Protein 7TAK (pdb70)

InterPro domains:
  IPR006043 Nucleobase cation symporter 2 family [PF00860] (37-279)

Radius of gyration: 28.24 Å; Cα contacts (8 Å, |Δi|>4): 1759; chains: 2; bounding box: 86×84×56 Å

Foldseek 3Di:
DEQDAAFFQEAFDFDDDDLFTFDDESHGFDAAPLLLLQLLALLLLLLLLQVVCCPLQVADSLLSLLLSLLVLVLQLLCLRGAHLFRWDFLQLLLLLLSVLSVVFDRHLRSLLLLLLLLLLLLVVLQVCLVVVVLVVCVPPPDLLLLLLLLLLSLLSLVVVLVRVPAVLQVQLQPVLVVLLVQLQDACSLVVDVVNVVVLSNQSVVSNVVSVVCCDVVPVWDAFDFDAAWDDRPLVSNLCRFCNNRPHDDPVSSVSSVLSSVLSNSSLSSVLVLLVVLVVVLCVLRSRHNRDHRSSSLSVSLSVSSNSCSGRNSGSRHIGSHLNSQSSSLSSQSSRDCVRGPDSSSNSNSNSVSNSNSSGGRRSCRRSVRPSSSSSSNSSSVSSVSSNVCSVVSDDAVVSVVSSVLSSVQSSPSHSVSNVVCVVVVVVCCVPDPVVQHVHDDDRVVDDPRHD/DQDDAFFLEAFDFDDDPLFTFDDEPHGFDAAPLLLLQLLALLLLLVLQQVVCCPLQVADSLLSLLLSLLVLVLQQLCLRGAHLFRWDFLQLLLLLLSVLSVVFDRHLRSLLLLLLLLLLLLVVLQCCLVVVVQVVCVVPPDLLLLLLLLLLSLLSLVVVLVPVDAVLQVQLQVVLVVLLVQLQDPCSLVPDVVNVVVLSNRSNVSNVVSVVCCDVVPVWDFFDFDAFWDDRDLVSNLCSFCVNRPHDDPVSSVSSVLSSVLSNSSLSSVLCLLVVLVVVLCVLRSRHNRDNRSSVLSVSLSVSSNSCSGRNRGSRHIHSHLNSLSSSLSSQSSNDCVRGVDSSSSSNSNSVSNSRSSTRRRSSRRSVRVSSSSSSNSSSVSSVSSNVVSVVSDDFVVSVVSSVLSSVLSNPSHSVSSVVSVVVVVVCCVVDVVVCVVHDDDRVPDDPPHD

Nearest PDB structures (foldseek):
  7tak-assembly1_B  TM=1.002E+00  e=1.376E-68  Colwellia psychrerythraea
  5xls-assembly1_A-2  TM=6.293E-01  e=4.356E-07  Escherichia coli O157:H7
  8iet-assembly1_B  TM=5.946E-01  e=9.012E-07  Homo sapiens
  8jni-assembly1_A  TM=6.051E-01  e=1.147E-05  Homo sapiens
  8gve-assembly1_A  TM=5.627E-01  e=3.262E-05  Homo sapiens

B-factor: mean 107.22, std 28.01, range [57.11, 229.89]

Sequence (901 aa):
MQFIKRAHGEEQPYWPAGPFKIRLPFVHYRWELPEMIQGFFMFVVGLAMIPLLESYLGMPYEAALAFTFVAGVGYILPALLGVPLVPGWITPAIPVVLLYLKGFEPGPEAIRALFALQIEVAIIFLILGATRLGSKLVDVIPNSLKCGIIIGAGMAAMMGELKIGPISLIVGSIISAYILFSLSFKNVINENSFARKIANFGMVPGMIIAMLVGWTVGEYPLPDIKWGITNPDFSLMWQYLPFTVGYPDWEIFLLAIPTALIAYVIAFGDILVGFTLVNRVDHIRKDEKIEENVDRVHLVTAIRNGFHAFLAPWPGLAGPLWTAAHATVAERYAMGRKSMESIYSGGGTFWMSGLLALFALPLVTLFKPVLPIALSLTLVLTAYICIMVGMEQLKNSTERGVAGIVAVTLAMPDPKSTMYAVCIGVILYFLIERPRLMGKHNSEDNIIFADQFIKRAHGEEQPYWPAGPFKIRLPFVHYRWELPEMIQGFFMFVVGLAMIPLLESYLGMPYEAALAFTFVAGVGYILPALLGVPLVPGWITPAIPVVLLYLKGFEPGPEAIRALFALQIEVAIIFLILGATRLGSKLVDVIPNSLKCGIIIGAGMAAMMGELKIGPISLIVGSIISAYILFSLSFKNVINENSFARKIANFGMVPGMIIAMLVGWTVGEYPLPDIKWGITNPDFSLMWQYLPFTVGYPDWEIFLLAIPTALIAYVIAFGDILVGFTLVNRVDHIRKDEKIEENVDRVHLVTAIRNGFHAFLAPWPGLAGPLWTAAHATVAERYAMGRKSMESIYSGGGTFWMSGLLALFALPLVTLFKPVLPIALSLTLVLTAYICIMVGMEQLKNSTERGVAGIVAVTLAMPDPKSTMYAVCIGVILYFLIERPRLMGKHNSEDNIIFAD

Organism: Colwellia psychrerythraea (strain 34H / ATCC BAA-681) (NCBI:txid167879)

Structure (mmCIF, N/CA/C/O backbone):
data_7TAK
#
_entry.id   7TAK
#
_cell.length_a   131.713
_cell.length_b   135.993
_cell.length_c   79.169
_cell.angle_alpha   90.00
_cell.angle_beta   90.00
_cell.angle_gamma   90.00
#
_symmetry.space_group_name_H-M   'P 21 21 2'
#
loop_
_entity.id
_entity.type
_entity.pdbx_description
1 polymer 'Putative membrane protein PurT'
2 non-polymer GUANINE
3 water water
#
loop_
_atom_site.group_PDB
_atom_site.id
_atom_site.type_symbol
_atom_site.label_atom_id
_atom_site.label_alt_id
_atom_site.label_comp_id
_atom_site.label_asym_id
_atom_site.label_entity_id
_atom_site.label_seq_id
_atom_site.pdbx_PDB_ins_code
_atom_site.Cartn_x
_atom_site.Cartn_y
_atom_site.Cartn_z
_atom_site.occupancy
_atom_site.B_iso_or_equiv
_atom_site.auth_seq_id
_atom_site.auth_comp_id
_atom_site.auth_asym_id
_atom_site.auth_atom_id
_atom_site.pdbx_PDB_model_num
ATOM 1 N N . MET A 1 1 ? 60.149 3.317 7.878 1.00 131.59 1 MET A N 1
ATOM 2 C CA . MET A 1 1 ? 60.952 3.696 9.035 1.00 135.40 1 MET A CA 1
ATOM 3 C C . MET A 1 1 ? 60.403 3.140 10.350 1.00 125.14 1 MET A C 1
ATOM 4 O O . MET A 1 1 ? 59.197 3.104 10.593 1.00 122.79 1 MET A O 1
ATOM 9 N N . GLN A 1 2 ? 61.328 2.737 11.204 1.00 122.97 2 GLN A N 1
ATOM 10 C CA . GLN A 1 2 ? 61.031 2.089 12.466 1.00 117.95 2 GLN A CA 1
ATOM 11 C C . GLN A 1 2 ? 62.314 2.110 13.304 1.00 123.98 2 GLN A C 1
ATOM 12 O O . GLN A 1 2 ? 63.285 1.435 12.965 1.00 133.23 2 GLN A O 1
ATOM 18 N N . PHE A 1 3 ? 62.337 2.916 14.363 1.00 119.24 3 PHE A N 1
ATOM 19 C CA . PHE A 1 3 ? 63.547 3.096 15.169 1.00 116.54 3 PHE A CA 1
ATOM 20 C C . PHE A 1 3 ? 64.012 1.804 15.824 1.00 116.29 3 PHE A C 1
ATOM 21 O O . PHE A 1 3 ? 65.159 1.406 15.654 1.00 121.54 3 PHE A O 1
ATOM 29 N N . ILE A 1 4 ? 63.138 1.152 16.581 1.00 112.15 4 ILE A N 1
ATOM 30 C CA . ILE A 1 4 ? 63.525 -0.081 17.261 1.00 114.20 4 ILE A CA 1
ATOM 31 C C . ILE A 1 4 ? 62.901 -1.304 16.578 1.00 115.71 4 ILE A C 1
ATOM 32 O O . ILE A 1 4 ? 61.686 -1.386 16.428 1.00 124.15 4 ILE A O 1
ATOM 37 N N . LYS A 1 5 ? 63.731 -2.246 16.149 1.00 114.25 5 LYS A N 1
ATOM 38 C CA . LYS A 1 5 ? 63.240 -3.476 15.525 1.00 113.51 5 LYS A CA 1
ATOM 39 C C . LYS A 1 5 ? 63.260 -4.625 16.529 1.00 114.11 5 LYS A C 1
ATOM 40 O O . LYS A 1 5 ? 63.981 -4.566 17.524 1.00 117.23 5 LYS A O 1
ATOM 46 N N . ARG A 1 6 ? 62.482 -5.674 16.267 1.00 110.44 6 ARG A N 1
ATOM 47 C CA . ARG A 1 6 ? 62.347 -6.763 17.231 1.00 111.99 6 ARG A CA 1
ATOM 48 C C . ARG A 1 6 ? 63.276 -7.924 16.936 1.00 118.99 6 ARG A C 1
ATOM 49 O O . ARG A 1 6 ? 63.365 -8.383 15.799 1.00 122.91 6 ARG A O 1
ATOM 57 N N . ALA A 1 7 ? 63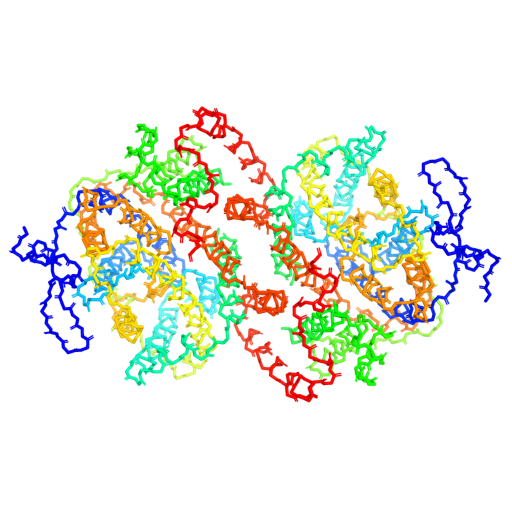.956 -8.403 17.975 1.00 121.46 7 ALA A N 1
ATOM 58 C CA . ALA A 1 7 ? 64.790 -9.593 17.873 1.00 123.79 7 ALA A CA 1
ATOM 59 C C . ALA A 1 7 ? 63.907 -10.844 17.836 1.00 126.66 7 ALA A C 1
ATOM 60 O O . ALA A 1 7 ? 62.940 -10.954 18.590 1.00 127.84 7 ALA A O 1
ATOM 62 N N . HIS A 1 8 ? 64.247 -11.781 16.958 1.00 126.65 8 HIS A N 1
ATOM 63 C CA . HIS A 1 8 ? 63.415 -12.951 16.708 1.00 121.99 8 HIS A CA 1
ATOM 64 C C . HIS A 1 8 ? 63.132 -13.805 17.948 1.00 122.15 8 HIS A C 1
ATOM 65 O O . HIS A 1 8 ? 64.044 -14.316 18.591 1.00 126.09 8 HIS A O 1
ATOM 72 N N . GLY A 1 9 ? 61.853 -13.952 18.276 1.00 119.39 9 GLY A N 1
ATOM 73 C CA . GLY A 1 9 ? 61.444 -14.772 19.399 1.00 119.60 9 GLY A CA 1
ATOM 74 C C . GLY A 1 9 ? 61.254 -13.955 20.656 1.00 119.92 9 GLY A C 1
ATOM 75 O O . GLY A 1 9 ? 60.902 -14.483 21.710 1.00 118.03 9 GLY A O 1
ATOM 76 N N . GLU A 1 10 ? 61.519 -12.659 20.547 1.00 124.75 10 GLU A N 1
ATOM 77 C CA . GLU A 1 10 ? 61.361 -11.753 21.676 1.00 126.42 10 GLU A CA 1
ATOM 78 C C . GLU A 1 10 ? 60.067 -10.954 21.621 1.00 121.13 10 GLU A C 1
ATOM 79 O O . GLU A 1 10 ? 59.354 -10.946 20.621 1.00 118.33 10 GLU A O 1
ATOM 85 N N . GLU A 1 11 ? 59.794 -10.263 22.718 1.00 119.75 11 GLU A N 1
ATOM 86 C CA . GLU A 1 11 ? 58.647 -9.380 22.834 1.00 109.30 11 GLU A CA 1
ATOM 87 C C . GLU A 1 11 ? 58.939 -8.096 22.056 1.00 105.95 11 GLU A C 1
ATOM 88 O O . GLU A 1 11 ? 60.082 -7.698 21.929 1.00 112.71 11 GLU A O 1
ATOM 94 N N . GLN A 1 12 ? 57.908 -7.469 21.512 1.00 104.74 12 GLN A N 1
ATOM 95 C CA . GLN A 1 12 ? 58.048 -6.219 20.769 1.00 106.25 12 GLN A CA 1
ATOM 96 C C . GLN A 1 12 ? 58.652 -5.119 21.630 1.00 108.58 12 GLN A C 1
ATOM 97 O O . GLN A 1 12 ? 58.302 -4.991 22.801 1.00 111.09 12 GLN A O 1
ATOM 103 N N . PRO A 1 13 ? 59.564 -4.324 21.052 1.00 108.89 13 PRO A N 1
ATOM 104 C CA . PRO A 1 13 ? 60.183 -3.206 21.764 1.00 108.74 13 PRO A CA 1
ATOM 105 C C . PRO A 1 13 ? 59.158 -2.299 22.439 1.00 107.21 13 PRO A C 1
ATOM 106 O O . PRO A 1 13 ?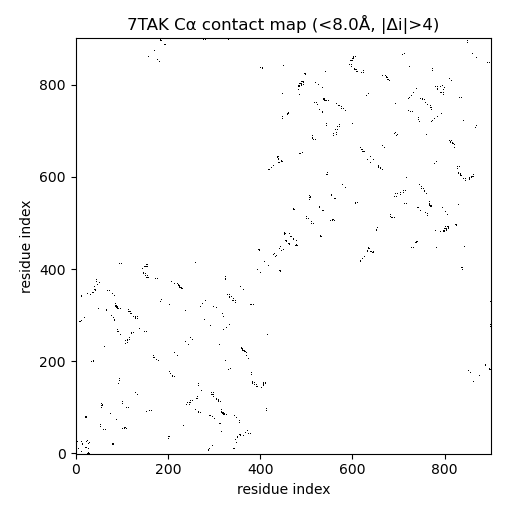 58.073 -2.079 21.892 1.00 103.08 13 PRO A O 1
ATOM 110 N N . TYR A 1 14 ? 59.505 -1.793 23.620 1.00 108.14 14 TYR A N 1
ATOM 111 C CA . TYR A 1 14 ? 58.610 -0.942 24.395 1.00 105.19 14 TYR A CA 1
ATOM 112 C C . TYR A 1 14 ? 59.384 -0.125 25.418 1.00 106.13 14 TYR A C 1
ATOM 113 O O . TYR A 1 14 ? 60.572 -0.342 25.626 1.00 115.37 14 TYR A O 1
ATOM 122 N N . TRP A 1 15 ? 58.702 0.824 26.046 1.00 103.65 15 TRP A N 1
ATOM 123 C CA . TRP A 1 15 ? 59.237 1.549 27.195 1.00 109.03 15 TRP A CA 1
ATOM 124 C C . TRP A 1 15 ? 58.442 1.153 28.433 1.00 110.27 15 TRP A C 1
ATOM 125 O O . TRP A 1 15 ? 57.226 1.320 28.461 1.00 109.28 15 TRP A O 1
ATOM 136 N N . PRO A 1 16 ? 59.117 0.609 29.452 1.00 114.09 16 PRO A N 1
ATOM 137 C CA . PRO A 1 16 ? 58.424 0.261 30.697 1.00 111.97 16 PRO A CA 1
ATOM 138 C C . PRO A 1 16 ? 57.762 1.475 31.334 1.00 110.40 16 PRO A C 1
ATOM 139 O O . PRO A 1 16 ? 58.373 2.541 31.365 1.00 111.57 16 PRO A O 1
ATOM 143 N N . ALA A 1 17 ? 56.521 1.318 31.793 1.00 107.61 17 ALA A N 1
ATOM 144 C CA . ALA A 1 17 ? 55.770 2.417 32.393 1.00 108.13 17 ALA A CA 1
ATOM 145 C C . ALA A 1 17 ? 54.818 1.929 33.480 1.00 111.63 17 ALA A C 1
ATOM 146 O O . ALA A 1 17 ? 53.663 2.327 33.523 1.00 116.92 17 ALA A O 1
ATOM 148 N N . GLY A 1 18 ? 55.298 1.055 34.351 1.00 114.27 18 GLY A N 1
ATOM 149 C CA . GLY A 1 18 ? 54.486 0.546 35.440 1.00 114.39 18 GLY A CA 1
ATOM 150 C C . GLY A 1 18 ? 53.665 -0.659 35.044 1.00 114.22 18 GLY A C 1
ATOM 151 O O . GLY A 1 18 ? 54.207 -1.678 34.624 1.00 120.76 18 GLY A O 1
ATOM 152 N N . PRO A 1 19 ? 52.341 -0.545 35.149 1.00 110.42 19 PRO A N 1
ATOM 153 C CA . PRO A 1 19 ? 51.521 -1.671 34.708 1.00 109.36 19 PRO A CA 1
ATOM 154 C C . PRO A 1 19 ? 51.394 -1.685 33.181 1.00 112.74 19 PRO A C 1
ATOM 155 O O . PRO A 1 19 ? 50.876 -2.648 32.605 1.00 108.75 19 PRO A O 1
ATOM 159 N N . PHE A 1 20 ? 51.890 -0.627 32.539 1.00 117.93 20 PHE A N 1
ATOM 160 C CA . PHE A 1 20 ? 51.811 -0.498 31.083 1.00 115.75 20 PHE A CA 1
ATOM 161 C C . PHE A 1 20 ? 53.166 -0.587 30.379 1.00 113.05 20 PHE A C 1
ATOM 162 O O . PHE A 1 20 ? 54.208 -0.259 30.949 1.00 115.77 20 PHE A O 1
ATOM 170 N N . LYS A 1 21 ? 53.124 -1.048 29.132 1.00 105.55 21 LYS A N 1
ATOM 171 C CA . LYS A 1 21 ? 54.281 -1.067 28.256 1.00 100.92 21 LYS A CA 1
ATOM 172 C C . LYS A 1 21 ? 54.036 -0.171 27.049 1.00 103.04 21 LYS A C 1
ATOM 173 O O . LYS A 1 21 ? 53.297 -0.546 26.144 1.00 109.79 21 LYS A O 1
ATOM 179 N N . ILE A 1 22 ? 54.648 1.013 27.045 1.00 102.04 22 ILE A N 1
ATOM 180 C CA . ILE A 1 22 ? 54.365 2.046 26.041 1.00 99.32 22 ILE A CA 1
ATOM 181 C C . ILE A 1 22 ? 54.992 1.766 24.670 1.00 102.03 22 ILE A C 1
ATOM 182 O O . ILE A 1 22 ? 56.181 1.480 24.567 1.00 108.96 22 ILE A O 1
ATOM 187 N N . ARG A 1 23 ? 54.183 1.851 23.617 1.00 95.89 23 ARG A N 1
ATOM 188 C CA . ARG A 1 23 ? 54.679 1.717 22.246 1.00 97.82 23 ARG A CA 1
ATOM 189 C C . ARG A 1 23 ? 54.087 2.808 21.366 1.00 101.88 23 ARG A C 1
ATOM 190 O O . ARG A 1 23 ? 52.869 3.024 21.355 1.00 103.51 23 ARG A O 1
ATOM 198 N N . LEU A 1 24 ? 54.941 3.484 20.612 1.00 103.14 24 LEU A N 1
ATOM 199 C CA . LEU A 1 24 ? 54.471 4.479 19.656 1.00 106.34 24 LEU A CA 1
ATOM 200 C C . LEU A 1 24 ? 54.688 3.944 18.252 1.00 106.01 24 LEU A C 1
ATOM 201 O O . LEU A 1 24 ? 55.573 3.119 18.041 1.00 109.64 24 LEU A O 1
ATOM 206 N N . PRO A 1 25 ? 53.877 4.397 17.289 1.00 103.58 25 PRO A N 1
ATOM 207 C CA . PRO A 1 25 ? 54.120 3.954 15.914 1.00 105.74 25 PRO A CA 1
ATOM 208 C C . PRO A 1 25 ? 55.399 4.583 15.384 1.00 110.33 25 PRO A C 1
ATOM 209 O O . PRO A 1 25 ? 55.807 5.617 15.913 1.00 113.53 25 PRO A O 1
ATOM 213 N N . PHE A 1 26 ? 56.041 3.937 14.411 1.00 111.12 26 PHE A N 1
ATOM 214 C CA . PHE A 1 26 ? 57.332 4.374 13.854 1.00 112.62 26 PHE A CA 1
ATOM 215 C C . PHE A 1 26 ? 58.513 4.268 14.835 1.00 115.27 26 PHE A C 1
ATOM 216 O O . PHE A 1 26 ? 59.669 4.194 14.405 1.00 117.53 26 PHE A O 1
ATOM 224 N N . VAL A 1 27 ? 58.235 4.284 16.139 1.00 111.76 27 VAL A N 1
ATOM 225 C CA . VAL A 1 27 ? 59.287 4.138 17.142 1.00 112.72 27 VAL A CA 1
ATOM 226 C C . VAL A 1 27 ? 59.441 2.674 17.550 1.00 112.67 27 VAL A C 1
ATOM 227 O O . VAL A 1 27 ? 60.546 2.126 17.501 1.00 116.61 27 VAL A O 1
ATOM 231 N N . HIS A 1 28 ? 58.339 2.032 17.934 1.00 105.61 28 HIS A N 1
ATOM 232 C CA . HIS A 1 28 ? 58.429 0.666 18.445 1.00 103.81 28 HIS A CA 1
ATOM 233 C C . HIS A 1 28 ? 57.914 -0.384 17.478 1.00 101.57 28 HIS A C 1
ATOM 234 O O . HIS A 1 28 ? 58.246 -1.556 17.605 1.00 104.86 28 HIS A O 1
ATOM 241 N N . TYR A 1 29 ? 57.118 0.041 16.509 1.00 97.68 29 TYR A N 1
ATOM 242 C CA . TYR A 1 29 ? 56.602 -0.861 15.492 1.00 96.53 29 TYR A CA 1
ATOM 243 C C . TYR A 1 29 ? 56.398 -0.112 14.178 1.00 98.77 29 TYR A C 1
ATOM 244 O O . TYR A 1 29 ? 56.233 1.111 14.159 1.00 101.66 29 TYR A O 1
ATOM 253 N N . ARG A 1 30 ? 56.406 -0.849 13.075 1.00 98.34 30 ARG A N 1
ATOM 254 C CA . ARG A 1 30 ? 56.317 -0.226 11.760 1.00 101.32 30 ARG A CA 1
ATOM 255 C C . ARG A 1 30 ? 54.886 0.154 11.428 1.00 98.47 30 ARG A C 1
ATOM 256 O O . ARG A 1 30 ? 53.947 -0.224 12.128 1.00 97.52 30 ARG A O 1
ATOM 264 N N . TRP A 1 31 ? 54.742 0.978 10.401 1.00 99.92 31 TRP A N 1
ATOM 265 C CA . TRP A 1 31 ? 53.446 1.499 10.010 1.00 97.83 31 TRP A CA 1
ATOM 266 C C . TRP A 1 31 ? 52.851 0.658 8.896 1.00 104.20 31 TRP A C 1
ATOM 267 O O . TRP A 1 31 ? 53.285 0.745 7.755 1.00 110.79 31 TRP A O 1
ATOM 278 N N . GLU A 1 32 ? 51.847 -0.148 9.216 1.00 102.67 32 GLU A N 1
ATOM 279 C CA . GLU A 1 32 ? 51.308 -1.098 8.251 1.00 98.50 32 GLU A CA 1
ATOM 280 C C . GLU A 1 32 ? 50.373 -0.448 7.239 1.00 102.16 32 GLU A C 1
ATOM 281 O O . GLU A 1 32 ? 49.296 0.019 7.591 1.00 103.83 32 GLU A O 1
ATOM 287 N N . LEU A 1 33 ? 50.790 -0.427 5.976 1.00 106.15 33 LEU A N 1
ATOM 288 C CA . LEU A 1 33 ? 49.965 0.131 4.898 1.00 108.45 33 LEU A CA 1
ATOM 289 C C . LEU A 1 33 ? 48.565 -0.502 4.770 1.00 100.66 33 LEU A C 1
ATOM 290 O O . LEU A 1 33 ? 47.593 0.218 4.550 1.00 93.53 33 LEU A O 1
ATOM 295 N N . PRO A 1 34 ? 48.453 -1.840 4.881 1.00 102.71 34 PRO A N 1
ATOM 296 C CA . PRO A 1 34 ? 47.090 -2.386 4.878 1.00 103.51 34 PRO A CA 1
ATOM 297 C C . PRO A 1 34 ? 46.199 -1.892 6.015 1.00 101.29 34 PRO A C 1
ATOM 298 O O . PRO A 1 34 ? 45.051 -1.557 5.742 1.00 107.48 34 PRO A O 1
ATOM 302 N N . GLU A 1 35 ? 46.695 -1.825 7.246 1.00 96.91 35 GLU A N 1
ATOM 303 C CA . GLU A 1 35 ? 45.857 -1.322 8.339 1.00 93.60 35 GLU A CA 1
ATOM 304 C C . GLU A 1 35 ? 45.672 0.191 8.266 1.00 91.24 35 GLU A C 1
ATOM 305 O O . GLU A 1 35 ? 44.794 0.743 8.910 1.00 91.95 35 GLU A O 1
ATOM 311 N N . MET A 1 36 ? 46.517 0.867 7.504 1.00 94.36 36 MET A N 1
ATOM 312 C CA . MET A 1 36 ? 46.328 2.288 7.290 1.00 96.62 36 MET A CA 1
ATOM 313 C C . MET A 1 36 ? 45.106 2.455 6.416 1.00 100.13 36 MET A C 1
ATOM 314 O O . MET A 1 36 ? 44.142 3.122 6.792 1.00 99.29 36 MET A O 1
ATOM 319 N N . ILE A 1 37 ? 45.157 1.831 5.245 1.00 104.35 37 ILE A N 1
ATOM 320 C CA . ILE A 1 37 ? 44.041 1.847 4.311 1.00 103.14 37 ILE A CA 1
ATOM 321 C C . ILE A 1 37 ? 42.742 1.353 4.979 1.00 104.76 37 ILE A C 1
ATOM 322 O O . ILE A 1 37 ? 41.684 1.942 4.779 1.00 105.84 37 ILE A O 1
ATOM 327 N N . GLN A 1 38 ? 42.828 0.303 5.797 1.00 103.60 38 GLN A N 1
ATOM 328 C CA . GLN A 1 38 ? 41.644 -0.264 6.445 1.00 97.80 38 GLN A CA 1
ATOM 329 C C . GLN A 1 38 ? 40.995 0.720 7.430 1.00 95.72 38 GLN A C 1
ATOM 330 O O . GLN A 1 38 ? 39.787 0.939 7.391 1.00 93.28 38 GLN A O 1
ATOM 336 N N . GLY A 1 39 ? 41.800 1.329 8.297 1.00 96.31 39 GLY A N 1
ATOM 337 C CA . GLY A 1 39 ? 41.294 2.299 9.251 1.00 91.74 39 GLY A CA 1
ATOM 338 C C . GLY A 1 39 ? 40.829 3.593 8.601 1.00 94.91 39 GLY A C 1
ATOM 339 O O . GLY A 1 39 ? 39.970 4.294 9.133 1.00 93.45 39 GLY A O 1
ATOM 340 N N . PHE A 1 40 ? 41.379 3.905 7.432 1.00 101.42 40 PHE A N 1
ATOM 341 C CA . PHE A 1 40 ? 40.936 5.073 6.683 1.00 100.57 40 PHE A CA 1
ATOM 342 C C . PHE A 1 40 ? 39.507 4.872 6.193 1.00 96.66 40 PHE A C 1
ATOM 343 O O . PHE A 1 40 ? 38.797 5.842 5.932 1.00 102.81 40 PHE A O 1
ATOM 351 N N . PHE A 1 41 ? 39.076 3.618 6.080 1.00 91.98 41 PHE A N 1
ATOM 352 C CA . PHE A 1 41 ? 37.708 3.345 5.666 1.00 91.74 41 PHE A CA 1
ATOM 353 C C . PHE A 1 41 ? 36.857 2.838 6.845 1.00 96.36 41 PHE A C 1
ATOM 354 O O . PHE A 1 41 ? 35.740 3.314 7.074 1.00 101.01 41 PHE A O 1
ATOM 362 N N . MET A 1 42 ? 37.400 1.902 7.617 1.00 90.73 42 MET A N 1
ATOM 363 C CA . MET A 1 42 ? 36.599 1.195 8.614 1.00 79.77 42 MET A CA 1
ATOM 364 C C . MET A 1 42 ? 36.365 1.977 9.892 1.00 78.39 42 MET A C 1
ATOM 365 O O . MET A 1 42 ? 35.844 1.435 10.850 1.00 82.45 42 MET A O 1
ATOM 370 N N . PHE A 1 43 ? 36.775 3.233 9.938 1.00 82.98 43 PHE A N 1
ATOM 371 C CA . PHE A 1 43 ? 36.504 4.055 11.115 1.00 83.33 43 PHE A CA 1
ATOM 372 C C . PHE A 1 43 ? 35.028 4.452 11.119 1.00 86.54 43 PHE A C 1
ATOM 373 O O . PHE A 1 43 ? 34.546 5.062 12.063 1.00 92.15 43 PHE A O 1
ATOM 381 N N . VAL A 1 44 ? 34.333 4.121 10.035 1.00 87.48 44 VAL A N 1
ATOM 382 C CA . VAL A 1 44 ? 32.903 4.351 9.914 1.00 85.04 44 VAL A CA 1
ATOM 383 C C . VAL A 1 44 ? 32.142 3.676 11.054 1.00 80.84 44 VAL A C 1
ATOM 384 O O . VAL A 1 44 ? 31.135 4.200 11.521 1.00 82.18 44 VAL A O 1
ATOM 388 N N . VAL A 1 45 ? 32.619 2.521 11.513 1.00 77.02 45 VAL A N 1
ATOM 389 C CA . VAL A 1 45 ? 31.948 1.834 12.609 1.00 75.06 45 VAL A CA 1
ATOM 390 C C . VAL A 1 45 ? 32.064 2.691 13.870 1.00 77.16 45 VAL A C 1
ATOM 391 O O . VAL A 1 45 ? 31.144 2.731 14.698 1.00 82.71 45 VAL A O 1
ATOM 395 N N . GLY A 1 46 ? 33.170 3.418 13.990 1.00 69.65 46 GLY A N 1
ATOM 396 C CA . GLY A 1 46 ? 33.299 4.384 15.062 1.00 69.94 46 GLY A CA 1
ATOM 397 C C . GLY A 1 46 ? 32.278 5.515 14.985 1.00 73.34 46 GLY A C 1
ATOM 398 O O . GLY A 1 46 ? 31.763 5.992 16.006 1.00 78.66 46 GLY A O 1
ATOM 399 N N . LEU A 1 47 ? 31.984 5.959 13.771 1.00 67.03 47 LEU A N 1
ATOM 400 C CA . LEU A 1 47 ? 31.009 7.009 13.579 1.00 67.40 47 LEU A CA 1
ATOM 401 C C . LEU A 1 47 ? 29.581 6.478 13.713 1.00 70.07 47 LEU A C 1
ATOM 402 O O . LEU A 1 47 ? 28.639 7.258 13.819 1.00 71.77 47 LEU A O 1
ATOM 407 N N . ALA A 1 48 ? 29.413 5.158 13.684 1.00 64.18 48 ALA A N 1
ATOM 408 C CA . ALA A 1 48 ? 28.074 4.579 13.635 1.00 67.34 48 ALA A CA 1
ATOM 409 C C . ALA A 1 48 ? 27.373 4.598 14.999 1.00 74.61 48 ALA A C 1
ATOM 410 O O . ALA A 1 48 ? 26.221 4.189 15.108 1.00 81.52 48 ALA A O 1
ATOM 412 N N . MET A 1 49 ? 28.062 5.065 16.039 1.00 66.85 49 MET A N 1
ATOM 413 C CA . MET A 1 49 ? 27.426 5.240 17.339 1.00 65.33 49 MET A CA 1
ATOM 414 C C . MET A 1 49 ? 26.544 6.500 17.325 1.00 72.87 49 MET A C 1
ATOM 415 O O . MET A 1 49 ? 25.581 6.608 18.089 1.00 74.69 49 MET A O 1
ATOM 420 N N . ILE A 1 50 ? 26.890 7.444 16.450 1.00 71.32 50 ILE A N 1
ATOM 421 C CA . ILE A 1 50 ? 26.187 8.722 16.298 1.00 71.58 50 ILE A CA 1
ATOM 422 C C . ILE A 1 50 ? 24.648 8.651 16.309 1.00 72.05 50 ILE A C 1
ATOM 423 O O . ILE A 1 50 ? 24.006 9.445 16.990 1.00 78.59 50 ILE A O 1
ATOM 428 N N . PRO A 1 51 ? 24.038 7.736 15.547 1.00 70.69 51 PRO A N 1
ATOM 429 C CA . PRO A 1 51 ? 22.572 7.721 15.643 1.00 69.67 51 PRO A CA 1
ATOM 430 C C . PRO A 1 51 ? 22.056 7.401 17.059 1.00 74.41 51 PRO A C 1
ATOM 431 O O . PRO A 1 51 ? 21.055 7.960 17.496 1.00 74.86 51 PRO A O 1
ATOM 435 N N . LEU A 1 52 ? 22.742 6.499 17.756 1.00 75.41 52 LEU A N 1
ATOM 436 C CA . LEU A 1 52 ? 22.365 6.124 19.105 1.00 70.98 52 LEU A CA 1
ATOM 437 C C . LEU A 1 52 ? 22.489 7.337 20.043 1.00 72.70 52 LEU A C 1
ATOM 438 O O . LEU A 1 52 ? 21.627 7.572 20.884 1.00 73.84 52 LEU A O 1
ATOM 443 N N . LEU A 1 53 ? 23.556 8.103 19.881 1.00 64.56 53 LEU A N 1
ATOM 444 C CA . LEU A 1 53 ? 23.749 9.343 20.618 1.00 70.68 53 LEU A CA 1
ATOM 445 C C . LEU A 1 53 ? 22.611 10.344 20.340 1.00 72.55 53 LEU A C 1
ATOM 446 O O . LEU A 1 53 ? 22.096 11.008 21.237 1.00 76.19 53 LEU A O 1
ATOM 451 N N . GLU A 1 54 ? 22.226 10.461 19.082 1.00 73.25 54 GLU A N 1
ATOM 452 C CA . GLU A 1 54 ? 21.169 11.375 18.722 1.00 75.97 54 GLU A CA 1
ATOM 453 C C . GLU A 1 54 ? 19.835 10.911 19.326 1.00 76.91 54 GLU A C 1
ATOM 454 O O . GLU A 1 54 ? 19.097 11.666 19.976 1.00 75.44 54 GLU A O 1
ATOM 460 N N . SER A 1 55 ? 19.565 9.633 19.129 1.00 81.08 55 SER A N 1
ATOM 461 C CA . SER A 1 55 ? 18.313 9.010 19.509 1.00 75.87 55 SER A CA 1
ATOM 462 C C . SER A 1 55 ? 18.112 8.917 21.028 1.00 76.95 55 SER A C 1
ATOM 463 O O . SER A 1 55 ? 17.108 9.406 21.560 1.00 73.76 55 SER A O 1
ATOM 466 N N . TYR A 1 56 ? 19.045 8.263 21.721 1.00 74.63 56 TYR A N 1
ATOM 467 C CA . TYR A 1 56 ? 18.837 7.938 23.129 1.00 76.07 56 TYR A CA 1
ATOM 468 C C . TYR A 1 56 ? 19.303 9.058 24.069 1.00 77.37 56 TYR A C 1
ATOM 469 O O . TYR A 1 56 ? 18.811 9.167 25.195 1.00 86.64 56 TYR A O 1
ATOM 478 N N . LEU A 1 57 ? 20.233 9.892 23.617 1.00 71.25 57 LEU A N 1
ATOM 479 C CA . LEU A 1 57 ? 20.790 10.949 24.466 1.00 77.88 57 LEU A CA 1
ATOM 480 C C . LEU A 1 57 ? 20.320 12.360 24.070 1.00 83.22 57 LEU A C 1
ATOM 481 O O . LEU A 1 57 ? 20.697 13.351 24.709 1.00 81.16 57 LEU A O 1
ATOM 486 N N . GLY A 1 58 ? 19.533 12.443 22.993 1.00 83.46 58 GLY A N 1
ATOM 487 C CA . GLY A 1 58 ? 18.939 13.694 22.548 1.00 79.41 58 GLY A CA 1
ATOM 488 C C . GLY A 1 58 ? 19.908 14.793 22.147 1.00 80.62 58 GLY A C 1
ATOM 489 O O . GLY A 1 58 ? 19.703 15.949 22.478 1.00 82.59 58 GLY A O 1
ATOM 490 N N . MET A 1 59 ? 20.997 14.441 21.483 1.00 78.15 59 MET A N 1
ATOM 491 C CA . MET A 1 59 ? 21.982 15.449 21.087 1.00 83.62 59 MET A CA 1
ATOM 492 C C . MET A 1 59 ? 22.062 15.609 19.572 1.00 86.34 59 MET A C 1
ATOM 493 O O . MET A 1 59 ? 21.823 14.648 18.834 1.00 82.11 59 MET A O 1
ATOM 498 N N . PRO A 1 60 ? 22.398 16.828 19.106 1.00 90.41 60 PRO A N 1
ATOM 499 C CA . PRO A 1 60 ? 22.482 17.126 17.678 1.00 93.07 60 PRO A CA 1
ATOM 500 C C . PRO A 1 60 ? 23.680 16.421 17.077 1.00 91.76 60 PRO A C 1
ATOM 501 O O . PRO A 1 60 ? 24.590 16.038 17.820 1.00 93.04 60 PRO A O 1
ATOM 505 N N . TYR A 1 61 ? 23.663 16.230 15.763 1.00 88.53 61 TYR A N 1
ATOM 506 C CA . TYR A 1 61 ? 24.709 15.488 15.059 1.00 81.08 61 TYR A CA 1
ATOM 507 C C . TYR A 1 61 ? 26.127 15.919 15.456 1.00 84.09 61 TYR A C 1
ATOM 508 O O . TYR A 1 61 ? 26.972 15.074 15.758 1.00 83.24 61 TYR A O 1
ATOM 517 N N . GLU A 1 62 ? 26.381 17.230 15.452 1.00 87.03 62 GLU A N 1
ATOM 518 C CA . GLU A 1 62 ? 27.720 17.766 15.693 1.00 84.01 62 GLU A CA 1
ATOM 519 C C . GLU A 1 62 ? 28.239 17.507 17.093 1.00 87.45 62 GLU A C 1
ATOM 520 O O . GLU A 1 62 ? 29.440 17.289 17.281 1.00 94.42 62 GLU A O 1
ATOM 526 N N . ALA A 1 63 ? 27.358 17.548 18.083 1.00 87.16 63 ALA A N 1
ATOM 527 C CA . ALA A 1 63 ? 27.790 17.201 19.424 1.00 85.80 63 ALA A CA 1
ATOM 528 C C . ALA A 1 63 ? 28.208 15.736 19.420 1.00 86.82 63 ALA A C 1
ATOM 529 O O . ALA A 1 63 ? 29.269 15.399 19.962 1.00 87.85 63 ALA A O 1
ATOM 531 N N . ALA A 1 64 ? 27.405 14.893 18.754 1.00 83.14 64 ALA A N 1
ATOM 532 C CA . ALA A 1 64 ? 27.684 13.457 18.605 1.00 79.42 64 ALA A CA 1
ATOM 533 C C . ALA A 1 64 ? 28.956 13.173 17.811 1.00 85.67 64 ALA A C 1
ATOM 534 O O . ALA A 1 64 ? 29.681 12.221 18.121 1.00 89.14 64 ALA A O 1
ATOM 536 N N . LEU A 1 65 ? 29.210 13.962 16.768 1.00 87.20 65 LEU A N 1
ATOM 537 C CA . LEU A 1 65 ? 30.442 13.811 15.982 1.00 84.07 65 LEU A CA 1
ATOM 538 C C . LEU A 1 65 ? 31.674 14.053 16.835 1.00 82.41 65 LEU A C 1
ATOM 539 O O . LEU A 1 65 ? 32.641 13.307 16.754 1.00 82.94 65 LEU A O 1
ATOM 544 N N . ALA A 1 66 ? 31.628 15.103 17.652 1.00 84.17 66 ALA A N 1
ATOM 545 C CA . ALA A 1 66 ? 32.722 15.419 18.564 1.00 85.07 66 ALA A CA 1
ATOM 546 C C . ALA A 1 66 ? 32.965 14.273 19.549 1.00 86.22 66 ALA A C 1
ATOM 547 O O . ALA A 1 66 ? 34.113 13.930 19.813 1.00 91.40 66 ALA A O 1
ATOM 549 N N . PHE A 1 67 ? 31.892 13.671 20.068 1.00 86.70 67 PHE A N 1
ATOM 550 C CA . PHE A 1 67 ? 32.002 12.495 20.942 1.00 84.89 67 PHE A CA 1
ATOM 551 C C . PHE A 1 67 ? 32.892 11.414 20.302 1.00 81.73 67 PHE A C 1
ATOM 552 O O . PHE A 1 67 ? 33.726 10.812 20.973 1.00 84.90 67 PHE A O 1
ATOM 560 N N . THR A 1 68 ? 32.713 11.174 19.006 1.00 80.35 68 THR A N 1
ATOM 561 C CA . THR A 1 68 ? 33.483 10.150 18.297 1.00 81.99 68 THR A CA 1
ATOM 562 C C . THR A 1 68 ? 34.994 10.452 18.223 1.00 87.88 68 THR A C 1
ATOM 563 O O . THR A 1 68 ? 35.788 9.547 17.930 1.00 93.09 68 THR A O 1
ATOM 567 N N . PHE A 1 69 ? 35.381 11.714 18.443 1.00 88.23 69 PHE A N 1
ATOM 568 C CA . PHE A 1 69 ? 36.802 12.098 18.567 1.00 85.89 69 PHE A CA 1
ATOM 569 C C . PHE A 1 69 ? 37.365 11.691 19.918 1.00 81.80 69 PHE A C 1
ATOM 570 O O . PHE A 1 69 ? 38.531 11.312 20.030 1.00 80.84 69 PHE A O 1
ATOM 578 N N . VAL A 1 70 ? 36.538 11.814 20.951 1.00 79.74 70 VAL A N 1
ATOM 579 C CA . VAL A 1 70 ? 36.909 11.336 22.272 1.00 79.72 70 VAL A CA 1
ATOM 580 C C . VAL A 1 70 ? 37.052 9.816 22.256 1.00 82.83 70 VAL A C 1
ATOM 581 O O . VAL A 1 70 ? 37.982 9.270 22.857 1.00 86.63 70 VAL A O 1
ATOM 585 N N . ALA A 1 71 ? 36.146 9.135 21.556 1.00 76.59 71 ALA A N 1
ATOM 586 C CA . ALA A 1 71 ? 36.202 7.681 21.489 1.00 74.85 71 ALA A CA 1
ATOM 587 C C . ALA A 1 71 ? 37.404 7.259 20.678 1.00 83.43 71 ALA A C 1
ATOM 588 O O . ALA A 1 71 ? 38.072 6.276 21.010 1.00 85.91 71 ALA A O 1
ATOM 590 N N . GLY A 1 72 ? 37.688 8.032 19.629 1.00 87.31 72 GLY A N 1
ATOM 591 C CA . GLY A 1 72 ? 38.782 7.745 18.720 1.00 88.49 72 GLY A CA 1
ATOM 592 C C . GLY A 1 72 ? 40.156 7.763 19.357 1.00 87.99 72 GLY A C 1
ATOM 593 O O . GLY A 1 72 ? 40.990 6.903 19.057 1.00 87.37 72 GLY A O 1
ATOM 594 N N . VAL A 1 73 ? 40.385 8.757 20.218 1.00 84.89 73 VAL A N 1
ATOM 595 C CA . VAL A 1 73 ? 41.566 8.804 21.071 1.00 87.93 73 VAL A CA 1
ATOM 596 C C . VAL A 1 73 ? 41.572 7.585 21.998 1.00 91.49 73 VAL A C 1
ATOM 597 O O . VAL A 1 73 ? 42.594 6.946 22.192 1.00 95.76 73 VAL A O 1
ATOM 601 N N . GLY A 1 74 ? 40.424 7.266 22.579 1.00 89.35 74 GLY A N 1
ATOM 602 C CA . GLY A 1 74 ? 40.310 6.095 23.429 1.00 84.66 74 GLY A CA 1
ATOM 603 C C . GLY A 1 74 ? 40.701 4.791 22.762 1.00 83.76 74 GLY A C 1
ATOM 604 O O . GLY A 1 74 ? 41.269 3.913 23.408 1.00 89.25 74 GLY A O 1
ATOM 605 N N . TYR A 1 75 ? 40.413 4.653 21.472 1.00 81.12 75 TYR A N 1
ATOM 606 C CA . TYR A 1 75 ? 40.705 3.393 20.770 1.00 81.16 75 TYR A CA 1
ATOM 607 C C . TYR A 1 75 ? 42.198 3.145 20.585 1.00 85.09 75 TYR A C 1
ATOM 608 O O . TYR A 1 75 ? 42.593 2.026 20.297 1.00 90.30 75 TYR A O 1
ATOM 617 N N . ILE A 1 76 ? 43.026 4.177 20.745 1.00 84.75 76 ILE A N 1
ATOM 618 C CA . ILE A 1 76 ? 44.469 4.021 20.552 1.00 83.52 76 ILE A CA 1
ATOM 619 C C . ILE A 1 76 ? 45.189 3.711 21.854 1.00 84.67 76 ILE A C 1
ATOM 620 O O . ILE A 1 76 ? 46.395 3.465 21.838 1.00 88.62 76 ILE A O 1
ATOM 625 N N . LEU A 1 77 ? 44.476 3.753 22.978 1.00 83.21 77 LEU A N 1
ATOM 626 C CA . LEU A 1 77 ? 45.097 3.457 24.276 1.00 84.58 77 LEU A CA 1
ATOM 627 C C . LEU A 1 77 ? 45.597 2.002 24.444 1.00 86.57 77 LEU A C 1
ATOM 628 O O . LEU A 1 77 ? 46.643 1.794 25.049 1.00 87.79 77 LEU A O 1
ATOM 633 N N . PRO A 1 78 ? 44.855 0.994 23.944 1.00 87.68 78 PRO A N 1
ATOM 634 C CA . PRO A 1 78 ? 45.421 -0.350 24.099 1.00 87.90 78 PRO A CA 1
ATOM 635 C C . PRO A 1 78 ? 46.805 -0.549 23.472 1.00 91.63 78 PRO A C 1
ATOM 636 O O . PRO A 1 78 ? 47.711 -1.008 24.169 1.00 94.68 78 PRO A O 1
ATOM 640 N N . ALA A 1 79 ? 46.980 -0.210 22.197 1.00 91.58 79 ALA A N 1
ATOM 641 C CA . ALA A 1 79 ? 48.271 -0.446 21.543 1.00 89.13 79 ALA A CA 1
ATOM 642 C C . ALA A 1 79 ? 49.313 0.544 22.040 1.00 100.76 79 ALA A C 1
ATOM 643 O O . ALA A 1 79 ? 50.514 0.320 21.919 1.00 109.50 79 ALA A O 1
ATOM 645 N N . LEU A 1 80 ? 48.843 1.649 22.593 1.00 100.51 80 LEU A N 1
ATOM 646 C CA . LEU A 1 80 ? 49.730 2.635 23.174 1.00 97.80 80 LEU A CA 1
ATOM 647 C C . LEU A 1 80 ? 50.209 2.118 24.534 1.00 98.44 80 LEU A C 1
ATOM 648 O O . LEU A 1 80 ? 51.329 2.410 24.948 1.00 106.67 80 LEU A O 1
ATOM 653 N N . LEU A 1 81 ? 49.386 1.310 25.205 1.00 92.24 81 LEU A N 1
ATOM 654 C CA . LEU A 1 81 ? 49.684 0.902 26.582 1.00 90.80 81 LEU A CA 1
ATOM 655 C C . LEU A 1 81 ? 49.952 -0.596 26.759 1.00 95.05 81 LEU A C 1
ATOM 656 O O . LEU A 1 81 ? 50.051 -1.084 27.886 1.00 97.39 81 LEU A O 1
ATOM 661 N N . GLY A 1 82 ? 50.088 -1.317 25.651 1.00 95.82 82 GLY A N 1
ATOM 662 C CA . GLY A 1 82 ? 50.433 -2.732 25.687 1.00 92.83 82 GLY A CA 1
ATOM 663 C C . GLY A 1 82 ? 49.283 -3.717 25.817 1.00 92.70 82 GLY A C 1
ATOM 664 O O . GLY A 1 82 ? 49.311 -4.597 26.663 1.00 98.99 82 GLY A O 1
ATOM 665 N N . VAL A 1 83 ? 48.282 -3.585 24.956 1.00 90.15 83 VAL A N 1
ATOM 666 C CA . VAL A 1 83 ? 47.145 -4.499 24.925 1.00 86.38 83 VAL A CA 1
ATOM 667 C C . VAL A 1 83 ? 46.952 -4.958 23.486 1.00 89.85 83 VAL A C 1
ATOM 668 O O . VAL A 1 83 ? 46.640 -4.147 22.588 1.00 91.33 83 VAL A O 1
ATOM 672 N N . PRO A 1 84 ? 47.136 -6.262 23.250 1.00 87.25 84 PRO A N 1
ATOM 673 C CA . PRO A 1 84 ? 47.120 -6.742 21.869 1.00 91.01 84 PRO A CA 1
ATOM 674 C C . PRO A 1 84 ? 45.693 -6.955 21.380 1.00 92.59 84 PRO A C 1
ATOM 675 O O . PRO A 1 84 ? 45.482 -7.413 20.253 1.00 94.04 84 PRO A O 1
ATOM 679 N N . LEU A 1 85 ? 44.729 -6.594 22.226 1.00 90.48 85 LEU A N 1
ATOM 680 C CA . LEU A 1 85 ? 43.314 -6.729 21.908 1.00 82.94 85 LEU A CA 1
ATOM 681 C C . LEU A 1 85 ? 42.824 -5.458 21.242 1.00 81.71 85 LEU A C 1
ATOM 682 O O . LEU A 1 85 ? 42.752 -4.418 21.895 1.00 88.59 85 LEU A O 1
ATOM 687 N N . VAL A 1 86 ? 42.516 -5.535 19.947 1.00 74.30 86 VAL A N 1
ATOM 688 C CA . VAL A 1 86 ? 41.949 -4.405 19.214 1.00 66.93 86 VAL A CA 1
ATOM 689 C C . VAL A 1 86 ? 40.672 -3.953 19.909 1.00 77.08 86 VAL A C 1
ATOM 690 O O . VAL A 1 86 ? 39.735 -4.718 20.012 1.00 73.96 86 VAL A O 1
ATOM 694 N N . PRO A 1 87 ? 40.635 -2.717 20.425 1.00 81.22 87 PRO A N 1
ATOM 695 C CA . PRO A 1 87 ? 39.508 -2.280 21.266 1.00 84.46 87 PRO A CA 1
ATOM 696 C C . PRO A 1 87 ? 38.217 -1.865 20.522 1.00 91.97 87 PRO A C 1
ATOM 697 O O . PRO A 1 87 ? 38.213 -1.679 19.298 1.00 93.11 87 PRO A O 1
ATOM 701 N N . GLY A 1 88 ? 37.138 -1.684 21.284 1.00 85.08 88 GLY A N 1
ATOM 702 C CA . GLY A 1 88 ? 35.871 -1.235 20.734 1.00 79.71 88 GLY A CA 1
ATOM 703 C C . GLY A 1 88 ? 34.814 -1.054 21.800 1.00 78.37 88 GLY A C 1
ATOM 704 O O . GLY A 1 88 ? 35.119 -0.543 22.890 1.00 85.36 88 GLY A O 1
ATOM 705 N N . TRP A 1 89 ? 33.585 -1.483 21.489 1.00 72.28 89 TRP A N 1
ATOM 706 C CA . TRP A 1 89 ? 32.428 -1.399 22.396 1.00 71.97 89 TRP A CA 1
ATOM 707 C C . TRP A 1 89 ? 32.115 -2.746 23.078 1.00 77.90 89 TRP A C 1
ATOM 708 O O . TRP A 1 89 ? 32.762 -3.765 22.803 1.00 76.70 89 TRP A O 1
ATOM 719 N N . ILE A 1 90 ? 31.156 -2.721 24.006 1.00 80.26 90 ILE A N 1
ATOM 720 C CA . ILE A 1 90 ? 30.618 -3.928 24.631 1.00 80.91 90 ILE A CA 1
ATOM 721 C C . ILE A 1 90 ? 29.330 -4.261 23.910 1.00 74.82 90 ILE A C 1
ATOM 722 O O . ILE A 1 90 ? 28.228 -4.032 24.376 1.00 92.82 90 ILE A O 1
ATOM 727 N N . THR A 1 91 ? 29.512 -4.805 22.738 1.00 73.96 91 THR A N 1
ATOM 728 C CA . THR A 1 91 ? 28.482 -4.769 21.703 1.00 78.51 91 THR A CA 1
ATOM 729 C C . THR A 1 91 ? 27.265 -5.652 21.936 1.00 81.11 91 THR A C 1
ATOM 730 O O . THR A 1 91 ? 26.148 -5.212 21.670 1.00 88.63 91 THR A O 1
ATOM 734 N N . PRO A 1 92 ? 27.461 -6.885 22.433 1.00 74.02 92 PRO A N 1
ATOM 735 C CA . PRO A 1 92 ? 26.264 -7.613 22.873 1.00 74.68 92 PRO A CA 1
ATOM 736 C C . PRO A 1 92 ? 25.509 -6.979 24.066 1.00 76.99 92 PRO A C 1
ATOM 737 O O . PRO A 1 92 ? 24.388 -7.392 24.355 1.00 84.07 92 PRO A O 1
ATOM 741 N N . ALA A 1 93 ? 26.114 -6.010 24.749 1.00 71.83 93 ALA A N 1
ATOM 742 C CA . ALA A 1 93 ? 25.467 -5.338 25.878 1.00 70.23 93 ALA A CA 1
ATOM 743 C C . ALA A 1 93 ? 24.732 -4.077 25.418 1.00 74.32 93 ALA A C 1
ATOM 744 O O . ALA A 1 93 ? 24.131 -3.376 26.253 1.00 69.58 93 ALA A O 1
ATOM 746 N N . ILE A 1 94 ? 24.823 -3.746 24.120 1.00 65.34 94 ILE A N 1
ATOM 747 C CA . ILE A 1 94 ? 24.099 -2.569 23.627 1.00 65.07 94 ILE A CA 1
ATOM 748 C C . ILE A 1 94 ? 22.566 -2.633 23.870 1.00 63.19 94 ILE A C 1
ATOM 749 O O . ILE A 1 94 ? 21.996 -1.636 24.331 1.00 62.37 94 ILE A O 1
ATOM 754 N N . PRO A 1 95 ? 21.890 -3.766 23.547 1.00 59.24 95 PRO A N 1
ATOM 755 C CA . PRO A 1 95 ? 20.433 -3.795 23.763 1.00 59.87 95 PRO A CA 1
ATOM 756 C C . PRO A 1 95 ? 20.081 -3.482 25.200 1.00 80.40 95 PRO A C 1
ATOM 757 O O . PRO A 1 95 ? 19.115 -2.776 25.508 1.00 83.94 95 PRO A O 1
ATOM 761 N N . VAL A 1 96 ? 20.898 -4.052 26.074 1.00 74.71 96 VAL A N 1
ATOM 762 C CA . VAL A 1 96 ? 20.724 -3.977 27.497 1.00 90.83 96 VAL A CA 1
ATOM 763 C C . VAL A 1 96 ? 20.874 -2.532 27.935 1.00 83.53 96 VAL A C 1
ATOM 764 O O . VAL A 1 96 ? 20.084 -2.038 28.749 1.00 89.66 96 VAL A O 1
ATOM 768 N N . VAL A 1 97 ? 21.887 -1.857 27.402 1.00 69.61 97 VAL A N 1
ATOM 769 C CA . VAL A 1 97 ? 22.152 -0.477 27.798 1.00 66.24 97 VAL A CA 1
ATOM 770 C C . VAL A 1 97 ? 21.089 0.445 27.222 1.00 73.28 97 VAL A C 1
ATOM 771 O O . VAL A 1 97 ? 20.646 1.372 27.904 1.00 78.49 97 VAL A O 1
ATOM 775 N N . LEU A 1 98 ? 20.689 0.205 25.971 1.00 77.50 98 LEU A N 1
ATOM 776 C CA . LEU A 1 98 ? 19.575 0.939 25.378 1.00 71.65 98 LEU A CA 1
ATOM 777 C C . LEU A 1 98 ? 18.303 0.754 26.201 1.00 63.09 98 LEU A C 1
ATOM 778 O O . LEU A 1 98 ? 17.589 1.720 26.447 1.00 64.14 98 LEU A O 1
ATOM 783 N N . LEU A 1 99 ? 18.047 -0.470 26.653 1.00 63.13 99 LEU A N 1
ATOM 784 C CA . LEU A 1 99 ? 16.887 -0.765 27.522 1.00 70.01 99 LEU A CA 1
ATOM 785 C C . LEU A 1 99 ? 16.938 0.030 28.823 1.00 65.80 99 LEU A C 1
ATOM 786 O O . LEU A 1 99 ? 15.922 0.441 29.370 1.00 67.23 99 LEU A O 1
ATOM 791 N N . TYR A 1 100 ? 18.150 0.217 29.311 1.00 65.55 100 TYR A N 1
ATOM 792 C CA . TYR A 1 100 ? 18.383 0.960 30.511 1.00 79.51 100 TYR A CA 1
ATOM 793 C C . TYR A 1 100 ? 18.139 2.421 30.247 1.00 84.80 100 TYR A C 1
ATOM 794 O O . TYR A 1 100 ? 17.511 3.106 31.053 1.00 95.67 100 TYR A O 1
ATOM 803 N N . LEU A 1 101 ? 18.659 2.897 29.121 1.00 81.97 101 LEU A N 1
ATOM 804 C CA . LEU A 1 101 ? 18.599 4.313 28.794 1.00 79.33 101 LEU A CA 1
ATOM 805 C C . LEU A 1 101 ? 17.173 4.680 28.447 1.00 80.70 101 LEU A C 1
ATOM 806 O O . LEU A 1 101 ? 16.716 5.772 28.771 1.00 81.90 101 LEU A O 1
ATOM 811 N N . LYS A 1 102 ? 16.489 3.739 27.795 1.00 80.00 102 LYS A N 1
ATOM 812 C CA . LYS A 1 102 ? 15.092 3.854 27.355 1.00 80.70 102 LYS A CA 1
ATOM 813 C C . LYS A 1 102 ? 14.098 4.228 28.479 1.00 84.34 102 LYS A C 1
ATOM 814 O O . LYS A 1 102 ? 12.930 4.498 28.212 1.00 87.56 102 LYS A O 1
ATOM 820 N N . GLY A 1 103 ? 14.546 4.218 29.730 1.00 70.83 103 GLY A N 1
ATOM 821 C CA . GLY A 1 103 ? 13.700 4.610 30.843 1.00 73.12 103 GLY A CA 1
ATOM 822 C C . GLY A 1 103 ? 14.015 6.015 31.325 1.00 84.10 103 GLY A C 1
ATOM 823 O O . GLY A 1 103 ? 13.634 6.425 32.432 1.00 86.05 103 GLY A O 1
ATOM 824 N N . PHE A 1 104 ? 14.739 6.765 30.505 1.00 78.33 104 PHE A N 1
ATOM 825 C CA . PHE A 1 104 ? 15.027 8.147 30.839 1.00 80.69 104 PHE A CA 1
ATOM 826 C C . PHE A 1 104 ? 14.684 8.986 29.634 1.00 83.93 104 PHE A C 1
ATOM 827 O O . PHE A 1 104 ? 14.712 8.493 28.513 1.00 84.54 104 PHE A O 1
ATOM 835 N N . GLU A 1 105 ? 14.338 10.247 29.867 1.00 87.77 105 GLU A N 1
ATOM 836 C CA . GLU A 1 105 ? 14.021 11.181 28.792 1.00 84.17 105 GLU A CA 1
ATOM 837 C C . GLU A 1 105 ? 15.265 11.416 27.959 1.00 81.95 105 GLU A C 1
ATOM 838 O O . GLU A 1 105 ? 16.272 11.843 28.499 1.00 89.80 105 GLU A O 1
ATOM 844 N N . PRO A 1 106 ? 15.206 11.131 26.648 1.00 77.09 106 PRO A N 1
ATOM 845 C CA . PRO A 1 106 ? 16.370 11.412 25.810 1.00 77.30 106 PRO A CA 1
ATOM 846 C C . PRO A 1 106 ? 16.831 12.872 25.903 1.00 81.03 106 PRO A C 1
ATOM 847 O O . PRO A 1 106 ? 16.063 13.807 25.636 1.00 81.85 106 PRO A O 1
ATOM 851 N N . GLY A 1 107 ? 18.092 13.041 26.308 1.00 77.99 107 GLY A N 1
ATOM 852 C CA . GLY A 1 107 ? 18.623 14.336 26.701 1.00 82.21 107 GLY A CA 1
ATOM 853 C C . GLY A 1 107 ? 19.439 14.291 27.990 1.00 83.36 107 GLY A C 1
ATOM 854 O O . GLY A 1 107 ? 19.983 13.244 28.356 1.00 79.83 107 GLY A O 1
ATOM 855 N N . PRO A 1 108 ? 19.489 15.424 28.715 1.00 84.74 108 PRO A N 1
ATOM 856 C CA . PRO A 1 108 ? 20.276 15.546 29.951 1.00 86.11 108 PRO A CA 1
ATOM 857 C C . PRO A 1 108 ? 20.008 14.449 30.984 1.00 89.14 108 PRO A C 1
ATOM 858 O O . PRO A 1 108 ? 20.965 13.907 31.530 1.00 90.82 108 PRO A O 1
ATOM 862 N N . GLU A 1 109 ? 18.745 14.107 31.220 1.00 92.18 109 GLU A N 1
ATOM 863 C CA . GLU A 1 109 ? 18.410 13.011 32.127 1.00 92.76 109 GLU A CA 1
ATOM 864 C C . GLU A 1 109 ? 19.110 11.694 31.733 1.00 92.25 109 GLU A C 1
ATOM 865 O O . GLU A 1 109 ? 19.688 11.014 32.582 1.00 98.33 109 GLU A O 1
ATOM 871 N N . ALA A 1 110 ? 19.074 11.352 30.448 1.00 85.44 110 ALA A N 1
ATOM 872 C CA . ALA A 1 110 ? 19.650 10.100 29.985 1.00 82.59 110 ALA A CA 1
ATOM 873 C C . ALA A 1 110 ? 21.178 10.140 29.989 1.00 89.04 110 ALA A C 1
ATOM 874 O O . ALA A 1 110 ? 21.828 9.108 30.196 1.00 84.19 110 ALA A O 1
ATOM 876 N N . ILE A 1 111 ? 21.747 11.331 29.794 1.00 93.56 111 ILE A N 1
ATOM 877 C CA . ILE A 1 111 ? 23.199 11.499 29.827 1.00 92.84 111 ILE A CA 1
ATOM 878 C C . ILE A 1 111 ? 23.702 11.286 31.254 1.00 92.17 111 ILE A C 1
ATOM 879 O O . ILE A 1 111 ? 24.739 10.651 31.472 1.00 95.69 111 ILE A O 1
ATOM 884 N N . ARG A 1 112 ? 22.973 11.831 32.224 1.00 87.53 112 ARG A N 1
ATOM 885 C CA . ARG A 1 112 ? 23.277 11.577 33.628 1.00 84.37 112 ARG A CA 1
ATOM 886 C C . ARG A 1 112 ? 23.167 10.101 33.969 1.00 84.34 112 ARG A C 1
ATOM 887 O O . ARG A 1 112 ? 23.952 9.577 34.747 1.00 85.28 112 ARG A O 1
ATOM 895 N N . ALA A 1 113 ? 22.189 9.426 33.380 1.00 82.52 113 ALA A N 1
ATOM 896 C CA . ALA A 1 113 ? 22.013 8.011 33.642 1.00 78.03 113 ALA A CA 1
ATOM 897 C C . ALA A 1 113 ? 23.196 7.252 33.081 1.00 82.05 113 ALA A C 1
ATOM 898 O O . ALA A 1 113 ? 23.779 6.428 33.788 1.00 82.85 113 ALA A O 1
ATOM 900 N N . LEU A 1 1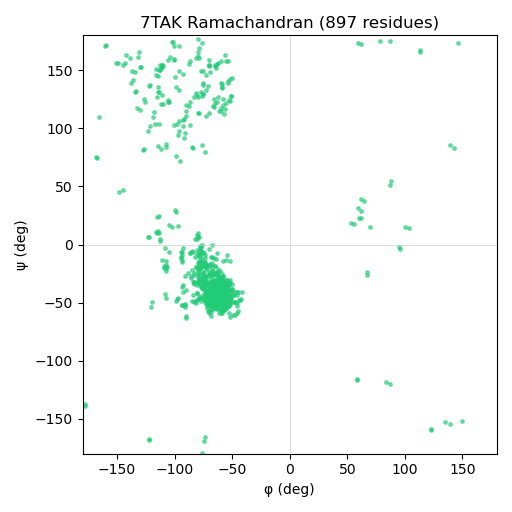14 ? 23.561 7.558 31.827 1.00 81.29 114 LEU A N 1
ATOM 901 C CA . LEU A 1 114 ? 24.615 6.837 31.094 1.00 78.12 114 LEU A CA 1
ATOM 902 C C . LEU A 1 114 ? 25.974 7.091 31.718 1.00 85.71 114 LEU A C 1
ATOM 903 O O . LEU A 1 114 ? 26.874 6.257 31.628 1.00 91.00 114 LEU A O 1
ATOM 908 N N . PHE A 1 115 ? 26.122 8.249 32.350 1.00 87.27 115 PHE A N 1
ATOM 909 C CA . PHE A 1 115 ? 27.312 8.522 33.146 1.00 87.51 115 PHE A CA 1
ATOM 910 C C . PHE A 1 115 ? 27.449 7.569 34.307 1.00 84.60 115 PHE A C 1
ATOM 911 O O . PHE A 1 115 ? 28.522 7.022 34.542 1.00 88.08 115 PHE A O 1
ATOM 919 N N . ALA A 1 116 ? 26.364 7.398 35.052 1.00 84.75 116 ALA A N 1
ATOM 920 C CA . ALA A 1 116 ? 26.437 6.602 36.269 1.00 88.24 116 ALA A CA 1
ATOM 921 C C . ALA A 1 116 ? 26.738 5.171 35.858 1.00 85.78 116 ALA A C 1
ATOM 922 O O . ALA A 1 116 ? 27.533 4.462 36.490 1.00 86.18 116 ALA A O 1
ATOM 924 N N . LEU A 1 117 ? 26.158 4.770 34.741 1.00 76.29 117 LEU A N 1
ATOM 925 C CA . LEU A 1 117 ? 26.355 3.412 34.301 1.00 75.70 117 LEU A CA 1
ATOM 926 C C . LEU A 1 117 ? 27.809 3.213 33.839 1.00 77.24 117 LEU A C 1
ATOM 927 O O . LEU A 1 117 ? 28.425 2.166 34.101 1.00 74.71 117 LEU A O 1
ATOM 932 N N . GLN A 1 118 ? 28.368 4.206 33.159 1.00 73.54 118 GLN A N 1
ATOM 933 C CA . GLN A 1 118 ? 29.685 3.999 32.589 1.00 75.29 118 GLN A CA 1
ATOM 934 C C . GLN A 1 118 ? 30.784 4.132 33.638 1.00 84.80 118 GLN A C 1
ATOM 935 O O . GLN A 1 118 ? 31.818 3.438 33.548 1.00 84.18 118 GLN A O 1
ATOM 941 N N . ILE A 1 119 ? 30.551 4.984 34.644 1.00 86.30 119 ILE A N 1
ATOM 942 C CA . ILE A 1 119 ? 31.514 5.150 35.721 1.00 82.79 119 ILE A CA 1
ATOM 943 C C . ILE A 1 119 ? 31.523 3.823 36.473 1.00 78.81 119 ILE A C 1
ATOM 944 O O . ILE A 1 119 ? 32.583 3.332 36.857 1.00 77.35 119 ILE A O 1
ATOM 949 N N . GLU A 1 120 ? 30.360 3.197 36.610 1.00 75.29 120 GLU A N 1
ATOM 950 C CA . GLU A 1 120 ? 30.315 1.936 37.324 1.00 84.15 120 GLU A CA 1
ATOM 951 C C . GLU A 1 120 ? 31.113 0.859 36.619 1.00 88.71 120 GLU A C 1
ATOM 952 O O . GLU A 1 120 ? 31.937 0.207 37.262 1.00 88.21 120 GLU A O 1
ATOM 958 N N . VAL A 1 121 ? 30.889 0.696 35.305 1.00 86.53 121 VAL A N 1
ATOM 959 C CA . VAL A 1 121 ? 31.599 -0.303 34.517 1.00 79.72 121 VAL A CA 1
ATOM 960 C C . VAL A 1 121 ? 33.087 -0.041 34.592 1.00 80.05 121 VAL A C 1
ATOM 961 O O . VAL A 1 121 ? 33.883 -0.975 34.767 1.00 76.46 121 VAL A O 1
ATOM 965 N N . ALA A 1 122 ? 33.456 1.231 34.514 1.00 82.81 122 ALA A N 1
ATOM 966 C CA . ALA A 1 122 ? 34.841 1.621 34.751 1.00 90.71 122 ALA A CA 1
ATOM 967 C C . ALA A 1 122 ? 35.352 1.147 36.134 1.00 90.29 122 ALA A C 1
ATOM 968 O O . ALA A 1 122 ? 36.414 0.525 36.207 1.00 89.75 122 ALA A O 1
ATOM 970 N N . ILE A 1 123 ? 34.623 1.450 37.214 1.00 89.16 123 ILE A N 1
ATOM 971 C CA . ILE A 1 123 ? 35.034 1.019 38.567 1.00 92.62 123 ILE A CA 1
ATOM 972 C C . ILE A 1 123 ? 35.223 -0.508 38.625 1.00 94.36 123 ILE A C 1
ATOM 973 O O . ILE A 1 123 ? 36.184 -1.005 39.241 1.00 93.16 123 ILE A O 1
ATOM 978 N N . ILE A 1 124 ? 34.290 -1.242 38.017 1.00 78.42 124 ILE A N 1
ATOM 979 C CA . ILE A 1 124 ? 34.360 -2.699 37.981 1.00 78.38 124 ILE A CA 1
ATOM 980 C C . ILE A 1 124 ? 35.624 -3.152 37.252 1.00 90.23 124 ILE A C 1
ATOM 981 O O . ILE A 1 124 ? 36.226 -4.162 37.602 1.00 79.10 124 ILE A O 1
ATOM 986 N N . PHE A 1 125 ? 36.005 -2.429 36.203 1.00 87.59 125 PHE A N 1
ATOM 987 C CA . PHE A 1 125 ? 37.188 -2.810 35.448 1.00 87.19 125 PHE A CA 1
ATOM 988 C C . PHE A 1 125 ? 38.401 -2.447 36.261 1.00 78.11 125 PHE A C 1
ATOM 989 O O . PHE A 1 125 ? 39.373 -3.189 36.289 1.00 87.75 125 PHE A O 1
ATOM 997 N N . LEU A 1 126 ? 38.349 -1.298 36.920 1.00 90.19 126 LEU A N 1
ATOM 998 C CA . LEU A 1 126 ? 39.464 -0.852 37.777 1.00 91.59 126 LEU A CA 1
ATOM 999 C C . LEU A 1 126 ? 39.712 -1.808 38.934 1.00 93.71 126 LEU A C 1
ATOM 1000 O O . LEU A 1 126 ? 40.844 -2.223 39.143 1.00 92.05 126 LEU A O 1
ATOM 1005 N N . ILE A 1 127 ? 38.664 -2.158 39.682 1.00 97.62 127 ILE A N 1
ATOM 1006 C CA . ILE A 1 127 ? 38.851 -2.997 40.870 1.00 107.24 127 ILE A CA 1
ATOM 1007 C C . ILE A 1 127 ? 39.295 -4.394 40.472 1.00 105.90 127 ILE A C 1
ATOM 1008 O O . ILE A 1 127 ? 40.234 -4.934 41.056 1.00 112.10 127 ILE A O 1
ATOM 1013 N N . LEU A 1 128 ? 38.626 -4.996 39.500 1.00 96.91 128 LEU A N 1
ATOM 1014 C CA . LEU A 1 128 ? 39.043 -6.331 39.075 1.00 99.85 128 LEU A CA 1
ATOM 1015 C C . LEU A 1 128 ? 40.460 -6.322 38.503 1.00 100.80 128 LEU A C 1
ATOM 1016 O O . LEU A 1 128 ? 41.145 -7.343 38.517 1.00 99.92 128 LEU A O 1
ATOM 1021 N N . GLY A 1 129 ? 40.901 -5.158 38.032 1.00 101.04 129 GLY A N 1
ATOM 1022 C CA . GLY A 1 129 ? 42.197 -5.029 37.388 1.00 101.53 129 GLY A CA 1
ATOM 1023 C C . GLY A 1 129 ? 43.336 -4.693 38.328 1.00 103.88 129 GLY A C 1
ATOM 1024 O O . GLY A 1 129 ? 44.450 -5.194 38.167 1.00 103.65 129 GLY A O 1
ATOM 1025 N N . ALA A 1 130 ? 43.055 -3.823 39.294 1.00 117.50 130 ALA A N 1
ATOM 1026 C CA . ALA A 1 130 ? 44.020 -3.450 40.322 1.00 113.53 130 ALA A CA 1
ATOM 1027 C C . ALA A 1 130 ? 44.279 -4.608 41.281 1.00 116.02 130 ALA A C 1
ATOM 1028 O O . ALA A 1 130 ? 45.422 -4.910 41.595 1.00 123.36 130 ALA A O 1
ATOM 1030 N N . THR A 1 131 ? 43.215 -5.258 41.737 1.00 160.55 131 THR A N 1
ATOM 1031 C CA . THR A 1 131 ? 43.339 -6.393 42.649 1.00 159.04 131 THR A CA 1
ATOM 1032 C C . THR A 1 131 ? 43.710 -7.694 41.926 1.00 150.00 131 THR A C 1
ATOM 1033 O O . THR A 1 131 ? 43.661 -8.777 42.515 1.00 151.47 131 THR A O 1
ATOM 1037 N N . ARG A 1 132 ? 44.060 -7.579 40.649 1.00 140.50 132 ARG A N 1
ATOM 1038 C CA . ARG A 1 132 ? 44.421 -8.727 39.809 1.00 133.48 132 ARG A CA 1
ATOM 1039 C C . ARG A 1 132 ? 43.382 -9.850 39.783 1.00 128.10 132 ARG A C 1
ATOM 1040 O O . ARG A 1 132 ? 43.691 -10.971 39.391 1.00 125.77 132 ARG A O 1
ATOM 1048 N N . LEU A 1 133 ? 42.149 -9.537 40.169 1.00 126.98 133 LEU A N 1
ATOM 1049 C CA . LEU A 1 133 ? 41.080 -10.530 40.232 1.00 124.66 133 LEU A CA 1
ATOM 1050 C C . LEU A 1 133 ? 40.483 -10.860 38.857 1.00 118.69 133 LEU A C 1
ATOM 1051 O O . LEU A 1 133 ? 39.717 -11.816 38.723 1.00 112.05 133 LEU A O 1
ATOM 1056 N N . GLY A 1 134 ? 40.840 -10.068 37.845 1.00 118.97 134 GLY A N 1
ATOM 1057 C CA . GLY A 1 134 ? 40.425 -10.307 36.468 1.00 105.67 134 GLY A CA 1
ATOM 1058 C C . GLY A 1 134 ? 41.140 -11.519 35.909 1.00 109.32 134 GLY A C 1
ATOM 1059 O O . GLY A 1 134 ? 40.550 -12.333 35.206 1.00 101.16 134 GLY A O 1
ATOM 1060 N N . SER A 1 135 ? 42.434 -11.611 36.216 1.00 114.26 135 SER A N 1
ATOM 1061 C CA . SER A 1 135 ? 43.258 -12.766 35.873 1.00 114.21 135 SER A CA 1
ATOM 1062 C C . SER A 1 135 ? 42.737 -14.031 36.555 1.00 112.08 135 SER A C 1
ATOM 1063 O O . SER A 1 135 ? 42.735 -15.117 35.970 1.00 110.64 135 SER A O 1
ATOM 1066 N N . LYS A 1 136 ? 42.307 -13.873 37.803 1.00 115.32 136 LYS A N 1
ATOM 1067 C CA . LYS A 1 136 ? 41.802 -14.980 38.612 1.00 117.50 136 LYS A CA 1
ATOM 1068 C C . LYS A 1 136 ? 40.558 -15.608 37.988 1.00 122.14 136 LYS A C 1
ATOM 1069 O O . LYS A 1 136 ? 40.474 -16.830 37.839 1.00 119.03 136 LYS A O 1
ATOM 1075 N N . LEU A 1 137 ? 39.597 -14.761 37.622 1.00 108.10 137 LEU A N 1
ATOM 1076 C CA . LEU A 1 137 ? 38.339 -15.216 37.053 1.00 112.47 137 LEU A CA 1
ATOM 1077 C C . LEU A 1 137 ? 38.528 -15.983 35.748 1.00 112.30 137 LEU A C 1
ATOM 1078 O O . LEU A 1 137 ? 37.888 -17.006 35.534 1.00 117.01 137 LEU A O 1
ATOM 1083 N N . VAL A 1 138 ? 39.405 -15.497 34.879 1.00 111.64 138 VAL A N 1
ATOM 1084 C CA . VAL A 1 138 ? 39.685 -16.191 33.620 1.00 114.10 138 VAL A CA 1
ATOM 1085 C C . VAL A 1 138 ? 40.180 -17.626 33.838 1.00 121.33 138 VAL A C 1
ATOM 1086 O O . VAL A 1 138 ? 39.836 -18.526 33.071 1.00 122.75 138 VAL A O 1
ATOM 1090 N N . ASP A 1 139 ? 40.952 -17.848 34.897 1.00 129.00 139 ASP A N 1
ATOM 1091 C CA . ASP A 1 139 ? 41.413 -19.198 35.225 1.00 137.49 139 ASP A CA 1
ATOM 1092 C C . ASP A 1 139 ? 40.343 -19.999 35.967 1.00 137.51 139 ASP A C 1
ATOM 1093 O O . ASP A 1 139 ? 40.037 -21.129 35.591 1.00 135.36 139 ASP A O 1
ATOM 1098 N N . VAL A 1 140 ? 39.782 -19.410 37.022 1.00 140.88 140 VAL A N 1
ATOM 1099 C CA . VAL A 1 140 ? 38.886 -20.131 37.928 1.00 142.12 140 VAL A CA 1
ATOM 1100 C C . VAL A 1 140 ? 37.521 -20.463 37.310 1.00 137.91 140 VAL A C 1
ATOM 1101 O O . VAL A 1 140 ? 37.046 -21.591 37.461 1.00 141.51 140 VAL A O 1
ATOM 1105 N N . ILE A 1 141 ? 36.887 -19.494 36.645 1.00 130.46 141 ILE A N 1
ATOM 1106 C CA . ILE A 1 141 ? 35.575 -19.711 36.017 1.00 121.06 141 ILE A CA 1
ATOM 1107 C C . ILE A 1 141 ? 35.616 -20.941 35.118 1.00 118.77 141 ILE A C 1
ATOM 1108 O O . ILE A 1 141 ? 36.455 -21.022 34.215 1.00 124.56 141 ILE A O 1
ATOM 1113 N N . PRO A 1 142 ? 34.718 -21.912 35.371 1.00 114.90 142 PRO A N 1
ATOM 1114 C CA . PRO A 1 142 ? 34.634 -23.144 34.578 1.00 111.90 142 PRO A CA 1
ATOM 1115 C C . PRO A 1 142 ? 34.485 -22.863 33.082 1.00 103.39 142 PRO A C 1
ATOM 1116 O O . PRO A 1 142 ? 34.047 -21.781 32.700 1.00 100.09 142 PRO A O 1
ATOM 1120 N N . ASN A 1 143 ? 34.843 -23.828 32.247 1.00 103.16 143 ASN A N 1
ATOM 1121 C CA . ASN A 1 143 ? 34.790 -23.636 30.806 1.00 100.69 143 ASN A CA 1
ATOM 1122 C C . ASN A 1 143 ? 33.346 -23.524 30.318 1.00 107.15 143 ASN A C 1
ATOM 1123 O O . ASN A 1 143 ? 33.041 -22.707 29.450 1.00 106.33 143 ASN A O 1
ATOM 1128 N N . SER A 1 144 ? 32.459 -24.323 30.908 1.00 111.64 144 SER A N 1
ATOM 1129 C CA . SER A 1 144 ? 31.047 -24.325 30.534 1.00 104.03 144 SER A CA 1
ATOM 1130 C C . SER A 1 144 ? 30.442 -22.937 30.711 1.00 101.53 144 SER A C 1
ATOM 1131 O O . SER A 1 144 ? 29.709 -22.468 29.847 1.00 102.71 144 SER A O 1
ATOM 1134 N N . LEU A 1 145 ? 30.734 -22.288 31.835 1.00 101.27 145 LEU A N 1
ATOM 1135 C CA . LEU A 1 145 ? 30.271 -20.919 32.052 1.00 102.04 145 LEU A CA 1
ATOM 1136 C C . LEU A 1 145 ? 30.931 -19.934 31.089 1.00 102.60 145 LEU A C 1
ATOM 1137 O O . LEU A 1 145 ? 30.284 -19.005 30.617 1.00 107.09 145 LEU A O 1
ATOM 1142 N N . LYS A 1 146 ? 32.220 -20.112 30.821 1.00 98.98 146 LYS A N 1
ATOM 1143 C CA . LYS A 1 146 ? 32.910 -19.220 29.907 1.00 95.43 146 LYS A CA 1
ATOM 1144 C C . LYS A 1 146 ? 32.274 -19.273 28.533 1.00 92.34 146 LYS A C 1
ATOM 1145 O O . LYS A 1 146 ? 32.020 -18.232 27.930 1.00 93.73 146 LYS A O 1
ATOM 1151 N N . CYS A 1 147 ? 31.954 -20.475 28.066 1.00 88.76 147 CYS A N 1
ATOM 1152 C CA . CYS A 1 147 ? 31.385 -20.641 26.732 1.00 86.78 147 CYS A CA 1
ATOM 1153 C C . CYS A 1 147 ? 29.928 -20.211 26.687 1.00 88.74 147 CYS A C 1
ATOM 1154 O O . CYS A 1 147 ? 29.460 -19.694 25.672 1.00 87.46 147 CYS A O 1
ATOM 1157 N N . GLY A 1 148 ? 29.209 -20.455 27.778 1.00 90.36 148 GLY A N 1
ATOM 1158 C CA . GLY A 1 148 ? 27.847 -19.979 27.937 1.00 85.60 148 GLY A CA 1
ATOM 1159 C C . GLY A 1 148 ? 27.791 -18.473 27.816 1.00 85.01 148 GLY A C 1
ATOM 1160 O O . GLY A 1 148 ? 26.908 -17.934 27.172 1.00 89.30 148 GLY A O 1
ATOM 1161 N N . ILE A 1 149 ? 28.733 -17.788 28.453 1.00 83.98 149 ILE A N 1
ATOM 1162 C CA . ILE A 1 149 ? 28.828 -16.340 28.349 1.00 85.19 149 ILE A CA 1
ATOM 1163 C C . ILE A 1 149 ? 29.091 -15.923 26.907 1.00 83.28 149 ILE A C 1
ATOM 1164 O O . ILE A 1 149 ? 28.383 -15.072 26.367 1.00 79.98 149 ILE A O 1
ATOM 1169 N N . ILE A 1 150 ? 30.111 -16.513 26.286 1.00 85.05 150 ILE A N 1
ATOM 1170 C CA . ILE A 1 150 ? 30.422 -16.210 24.886 1.00 81.73 150 ILE A CA 1
ATOM 1171 C C . ILE A 1 150 ? 29.227 -16.474 23.943 1.00 80.20 150 ILE A C 1
ATOM 1172 O O . ILE A 1 150 ? 28.840 -15.592 23.168 1.00 80.30 150 ILE A O 1
ATOM 1177 N N . ILE A 1 151 ? 28.616 -17.654 24.032 1.00 78.00 151 ILE A N 1
ATOM 1178 C CA . ILE A 1 151 ? 27.480 -17.970 23.172 1.00 82.72 151 ILE A CA 1
ATOM 1179 C C . ILE A 1 151 ? 26.307 -17.053 23.520 1.00 82.84 151 ILE A C 1
ATOM 1180 O O . ILE A 1 151 ? 25.694 -16.456 22.633 1.00 81.53 151 ILE A O 1
ATOM 1185 N N . GLY A 1 152 ? 25.994 -16.955 24.810 1.00 83.81 152 GLY A N 1
ATOM 1186 C CA . GLY A 1 152 ? 25.026 -15.989 25.296 1.00 82.57 152 GLY A CA 1
ATOM 1187 C C . GLY A 1 152 ? 25.219 -14.605 24.706 1.00 84.42 152 GLY A C 1
ATOM 1188 O O . GLY A 1 152 ? 24.310 -14.078 24.063 1.00 84.88 152 GLY A O 1
ATOM 1189 N N . ALA A 1 153 ? 26.413 -14.039 24.887 1.00 86.24 153 ALA A N 1
ATOM 1190 C CA . ALA A 1 153 ? 26.727 -12.706 24.368 1.00 83.91 153 ALA A CA 1
ATOM 1191 C C . ALA A 1 153 ? 26.511 -12.635 22.868 1.00 80.16 153 ALA A C 1
ATOM 1192 O O . ALA A 1 153 ? 25.974 -11.658 22.366 1.00 82.48 153 ALA A O 1
ATOM 1194 N N . GLY A 1 154 ? 26.873 -13.694 22.157 1.00 77.60 154 GLY A N 1
ATOM 1195 C CA . GLY A 1 154 ? 26.654 -13.724 20.721 1.00 75.42 154 GLY A CA 1
ATOM 1196 C C . GLY A 1 154 ? 25.188 -13.630 20.331 1.00 77.22 154 GLY A C 1
ATOM 1197 O O . GLY A 1 154 ? 24.840 -12.907 19.414 1.00 83.97 154 GLY A O 1
ATOM 1198 N N . MET A 1 155 ? 24.313 -14.308 21.060 1.00 78.52 155 MET A N 1
ATOM 1199 C CA . MET A 1 155 ? 22.906 -14.313 20.705 1.00 74.54 155 MET A CA 1
ATOM 1200 C C . MET A 1 155 ? 22.231 -13.018 21.108 1.00 78.22 155 MET A C 1
ATOM 1201 O O . MET A 1 155 ? 21.366 -12.529 20.393 1.00 80.09 155 MET A O 1
ATOM 1206 N N . ALA A 1 156 ? 22.647 -12.458 22.246 1.00 82.98 156 ALA A N 1
ATOM 1207 C CA . ALA A 1 156 ? 22.194 -11.143 22.719 1.00 81.70 156 ALA A CA 1
ATOM 1208 C C . ALA A 1 156 ? 22.444 -10.045 21.686 1.00 75.57 156 ALA A C 1
ATOM 1209 O O . ALA A 1 156 ? 21.661 -9.095 21.564 1.00 71.64 156 ALA A O 1
ATOM 1211 N N . ALA A 1 157 ? 23.571 -10.173 20.986 1.00 72.83 157 ALA A N 1
ATOM 1212 C CA . ALA A 1 157 ? 23.971 -9.261 19.925 1.00 72.14 157 ALA A CA 1
ATOM 1213 C C . ALA A 1 157 ? 22.965 -9.231 18.775 1.00 76.41 157 ALA A C 1
ATOM 1214 O O . ALA A 1 157 ? 22.721 -8.182 18.205 1.00 83.36 157 ALA A O 1
ATOM 1216 N N . MET A 1 158 ? 22.337 -10.360 18.459 1.00 82.51 158 MET A N 1
ATOM 1217 C CA . MET A 1 158 ? 21.349 -10.354 17.382 1.00 85.45 158 MET A CA 1
ATOM 1218 C C . MET A 1 158 ? 19.998 -9.890 17.888 1.00 91.69 158 MET A C 1
ATOM 1219 O O . MET A 1 158 ? 19.194 -9.404 17.106 1.00 101.49 158 MET A O 1
ATOM 1224 N N . MET A 1 159 ? 19.724 -10.030 19.183 1.00 99.63 159 MET A N 1
ATOM 1225 C CA . MET A 1 159 ? 18.520 -9.400 19.743 1.00 106.11 159 MET A CA 1
ATOM 1226 C C . MET A 1 159 ? 18.745 -7.895 19.674 1.00 111.17 159 MET A C 1
ATOM 1227 O O . MET A 1 159 ? 17.810 -7.114 19.752 1.00 104.46 159 MET A O 1
ATOM 1232 N N . GLY A 1 160 ? 20.004 -7.501 19.479 1.00 122.36 160 GLY A N 1
ATOM 1233 C CA . GLY A 1 160 ? 20.346 -6.101 19.332 1.00 125.75 160 GLY A CA 1
ATOM 1234 C C . GLY A 1 160 ? 20.067 -5.548 17.940 1.00 126.99 160 GLY A C 1
ATOM 1235 O O . GLY A 1 160 ? 19.438 -4.490 17.841 1.00 131.00 160 GLY A O 1
ATOM 1236 N N . GLU A 1 161 ? 20.472 -6.256 16.876 1.00 126.49 161 GLU A N 1
ATOM 1237 C CA . GLU A 1 161 ? 20.122 -5.828 15.505 1.00 131.37 161 GLU A CA 1
ATOM 1238 C C . GLU A 1 161 ? 18.606 -5.607 15.370 1.00 135.53 161 GLU A C 1
ATOM 1239 O O . GLU A 1 161 ? 18.154 -4.720 14.630 1.00 137.50 161 GLU A O 1
ATOM 1245 N N . LEU A 1 162 ? 17.834 -6.395 16.117 1.00 135.97 162 LEU A N 1
ATOM 1246 C CA . LEU A 1 162 ? 16.380 -6.251 16.168 1.00 141.75 162 LEU A CA 1
ATOM 1247 C C . LEU A 1 162 ? 15.949 -5.004 16.953 1.00 144.72 162 LEU A C 1
ATOM 1248 O O . LEU A 1 162 ? 15.010 -4.297 16.557 1.00 148.04 162 LEU A O 1
ATOM 1253 N N . LYS A 1 163 ? 16.616 -4.760 18.080 1.00 141.81 163 LYS A N 1
ATOM 1254 C CA . LYS A 1 163 ? 16.223 -3.691 18.995 1.00 142.96 163 LYS A CA 1
ATOM 1255 C C . LYS A 1 163 ? 16.744 -2.285 18.645 1.00 142.06 163 LYS A C 1
ATOM 1256 O O . LYS A 1 163 ? 16.039 -1.305 18.879 1.00 146.56 163 LYS A O 1
ATOM 1262 N N . ILE A 1 164 ? 17.948 -2.182 18.076 1.00 139.56 164 ILE A N 1
ATOM 1263 C CA . ILE A 1 164 ? 18.528 -0.874 17.723 1.00 137.40 164 ILE A CA 1
ATOM 1264 C C . ILE A 1 164 ? 17.584 -0.096 16.789 1.00 155.18 164 ILE A C 1
ATOM 1265 O O . ILE A 1 164 ? 17.416 1.126 16.914 1.00 161.85 164 ILE A O 1
ATOM 1270 N N . GLY A 1 165 ? 16.941 -0.833 15.888 1.00 159.63 165 GLY A N 1
ATOM 1271 C CA . GLY A 1 165 ? 16.135 -0.274 14.822 1.00 163.30 165 GLY A CA 1
ATOM 1272 C C . GLY A 1 165 ? 16.214 -1.241 13.660 1.00 160.27 165 GLY A C 1
ATOM 1273 O O . GLY A 1 165 ? 16.810 -2.317 13.803 1.00 154.67 165 GLY A O 1
ATOM 1274 N N . PRO A 1 172 ? 16.304 -5.086 4.768 1.00 107.67 172 PRO A N 1
ATOM 1275 C CA . PRO A 1 172 ? 17.525 -4.286 4.632 1.00 102.59 172 PRO A CA 1
ATOM 1276 C C . PRO A 1 172 ? 18.600 -5.066 3.888 1.00 98.67 172 PRO A C 1
ATOM 1277 O O . PRO A 1 172 ? 19.411 -5.729 4.535 1.00 95.98 172 PRO A O 1
ATOM 1281 N N . ILE A 1 173 ? 18.575 -5.017 2.554 1.00 101.33 173 ILE A N 1
ATOM 1282 C CA . ILE A 1 173 ? 19.500 -5.784 1.710 1.00 102.42 173 ILE A CA 1
ATOM 1283 C C . ILE A 1 173 ? 20.965 -5.391 1.961 1.00 101.99 173 ILE A C 1
ATOM 1284 O O . ILE A 1 173 ? 21.866 -6.237 1.900 1.00 95.31 173 ILE A O 1
ATOM 1289 N N . SER A 1 174 ? 21.175 -4.107 2.250 1.00 104.72 174 SER A N 1
ATOM 1290 C CA . SER A 1 174 ? 22.483 -3.557 2.537 1.00 90.53 174 SER A CA 1
ATOM 1291 C C . SER A 1 174 ? 23.173 -4.405 3.537 1.00 89.43 174 SER A C 1
ATOM 1292 O O . SER A 1 174 ? 24.334 -4.782 3.364 1.00 90.88 174 SER A O 1
ATOM 1295 N N . LEU A 1 175 ? 22.435 -4.690 4.605 1.00 87.86 175 LEU A N 1
ATOM 1296 C CA . LEU A 1 175 ? 22.977 -5.365 5.766 1.00 82.42 175 LEU A CA 1
ATOM 1297 C C . LEU A 1 175 ? 23.196 -6.850 5.492 1.00 80.69 175 LEU A C 1
ATOM 1298 O O . LEU A 1 175 ? 24.187 -7.419 5.938 1.00 75.81 175 LEU A O 1
ATOM 1303 N N . ILE A 1 176 ? 22.303 -7.459 4.716 1.00 81.91 176 ILE A N 1
ATOM 1304 C CA . ILE A 1 176 ? 22.454 -8.859 4.334 1.00 94.80 176 ILE A CA 1
ATOM 1305 C C . ILE A 1 176 ? 23.723 -9.067 3.496 1.00 98.37 176 ILE A C 1
ATOM 1306 O O . ILE A 1 176 ? 24.513 -9.974 3.781 1.00 98.73 176 ILE A O 1
ATOM 1311 N N . VAL A 1 177 ? 23.907 -8.249 2.456 1.00 97.05 177 VAL A N 1
ATOM 1312 C CA . VAL A 1 177 ? 25.120 -8.302 1.635 1.00 94.16 177 VAL A CA 1
ATOM 1313 C C . VAL A 1 177 ? 26.349 -8.007 2.500 1.00 79.85 177 VAL A C 1
ATOM 1314 O O . VAL A 1 177 ? 27.309 -8.771 2.534 1.00 78.47 177 VAL A O 1
ATOM 1318 N N . GLY A 1 178 ? 26.279 -6.916 3.247 1.00 88.69 178 GLY A N 1
ATOM 1319 C CA . GLY A 1 178 ? 27.328 -6.563 4.189 1.00 83.52 178 GLY A CA 1
ATOM 1320 C C . GLY A 1 178 ? 27.674 -7.688 5.135 1.00 74.54 178 GLY A C 1
ATOM 1321 O O . GLY A 1 178 ? 28.838 -7.981 5.339 1.00 71.23 178 GLY A O 1
ATOM 1322 N N . SER A 1 179 ? 26.662 -8.338 5.695 1.00 73.94 179 SER A N 1
ATOM 1323 C CA . SER A 1 179 ? 26.906 -9.407 6.660 1.00 79.29 179 SER A CA 1
ATOM 1324 C C . SER A 1 179 ? 27.491 -10.666 6.067 1.00 80.93 179 SER A C 1
ATOM 1325 O O . SER A 1 179 ? 28.456 -11.194 6.609 1.00 78.40 179 SER A O 1
ATOM 1328 N N . ILE A 1 180 ? 26.928 -11.133 4.952 1.00 84.44 180 ILE A N 1
ATOM 1329 C CA . ILE A 1 180 ? 27.337 -12.406 4.357 1.00 84.79 180 ILE A CA 1
ATOM 1330 C C . ILE A 1 180 ? 28.754 -12.329 3.790 1.00 87.08 180 ILE A C 1
ATOM 1331 O O . ILE A 1 180 ? 29.599 -13.131 4.168 1.00 89.38 180 ILE A O 1
ATOM 1336 N N . ILE A 1 181 ? 29.023 -11.345 2.934 1.00 86.44 181 ILE A N 1
ATOM 1337 C CA . ILE A 1 181 ? 30.373 -11.117 2.420 1.00 87.65 181 ILE A CA 1
ATOM 1338 C C . ILE A 1 181 ? 31.382 -10.930 3.563 1.00 82.81 181 ILE A C 1
ATOM 1339 O O . ILE A 1 181 ? 32.360 -11.674 3.644 1.00 81.97 181 ILE A O 1
ATOM 1344 N N . SER A 1 182 ? 31.136 -9.980 4.462 1.00 82.13 182 SER A N 1
ATOM 1345 C CA . SER A 1 182 ? 32.007 -9.805 5.638 1.00 80.99 182 SER A CA 1
ATOM 1346 C C . SER A 1 182 ? 32.258 -11.111 6.429 1.00 81.99 182 SER A C 1
ATOM 1347 O O . SER A 1 182 ? 33.394 -11.401 6.809 1.00 87.45 182 SER A O 1
ATOM 1350 N N . ALA A 1 183 ? 31.213 -11.883 6.701 1.00 76.48 183 ALA A N 1
ATOM 1351 C CA . ALA A 1 183 ? 31.398 -13.139 7.416 1.00 78.67 183 ALA A CA 1
ATOM 1352 C C . ALA A 1 183 ? 32.078 -14.160 6.509 1.00 85.81 183 ALA A C 1
ATOM 1353 O O . ALA A 1 183 ? 32.822 -15.025 6.976 1.00 91.72 183 ALA A O 1
ATOM 1355 N N . TYR A 1 184 ? 31.820 -14.069 5.212 1.00 83.19 184 TYR A N 1
ATOM 1356 C CA . TYR A 1 184 ? 32.468 -14.971 4.273 1.00 90.36 184 TYR A CA 1
ATOM 1357 C C . TYR A 1 184 ? 33.982 -14.749 4.243 1.00 95.25 184 TYR A C 1
ATOM 1358 O O . TYR A 1 184 ? 34.751 -15.701 4.347 1.00 96.10 184 TYR A O 1
ATOM 1367 N N . ILE A 1 185 ? 34.403 -13.491 4.102 1.00 93.84 185 ILE A N 1
ATOM 1368 C CA . ILE A 1 185 ? 35.825 -13.175 4.053 1.00 89.76 185 ILE A CA 1
ATOM 1369 C C . ILE A 1 185 ? 36.508 -13.648 5.324 1.00 91.67 185 ILE A C 1
ATOM 1370 O O . ILE A 1 185 ? 37.398 -14.489 5.267 1.00 94.55 185 ILE A O 1
ATOM 1375 N N . LEU A 1 186 ? 36.038 -13.140 6.464 1.00 89.04 186 LEU A N 1
ATOM 1376 C CA . LEU A 1 186 ? 36.489 -13.558 7.790 1.00 82.63 186 LEU A CA 1
ATOM 1377 C C . LEU A 1 186 ? 36.660 -15.062 7.927 1.00 92.45 186 LEU A C 1
ATOM 1378 O O . LEU A 1 186 ? 37.668 -15.533 8.437 1.00 99.32 186 LEU A O 1
ATOM 1383 N N . PHE A 1 187 ? 35.681 -15.828 7.474 1.00 93.58 187 PHE A N 1
ATOM 1384 C CA . PHE A 1 187 ? 35.809 -17.267 7.578 1.00 95.34 187 PHE A CA 1
ATOM 1385 C C . PHE A 1 187 ? 36.940 -17.811 6.710 1.00 103.73 187 PHE A C 1
ATOM 1386 O O . PHE A 1 187 ? 37.805 -18.547 7.185 1.00 106.66 187 PHE A O 1
ATOM 1394 N N . SER A 1 188 ? 36.927 -17.442 5.437 1.00 106.52 188 SER A N 1
ATOM 1395 C CA . SER A 1 188 ? 37.803 -18.063 4.456 1.00 109.35 188 SER A CA 1
ATOM 1396 C C . SER A 1 188 ? 39.260 -17.622 4.606 1.00 110.59 188 SER A C 1
ATOM 1397 O O . SER A 1 188 ? 40.171 -18.289 4.104 1.00 115.68 188 SER A O 1
ATOM 1400 N N . LEU A 1 189 ? 39.480 -16.515 5.314 1.00 104.35 189 LEU A N 1
ATOM 1401 C CA . LEU A 1 189 ? 40.836 -16.040 5.592 1.00 97.87 189 LEU A CA 1
ATOM 1402 C C . LEU A 1 189 ? 41.298 -16.443 6.976 1.00 99.15 189 LEU A C 1
ATOM 1403 O O . LEU A 1 189 ? 42.133 -15.768 7.573 1.00 105.79 189 LEU A O 1
ATOM 1408 N N . SER A 1 190 ? 40.769 -17.546 7.482 1.00 96.42 190 SER A N 1
ATOM 1409 C CA . SER A 1 190 ? 41.163 -18.033 8.787 1.00 96.22 190 SER A CA 1
ATOM 1410 C C . SER A 1 190 ? 41.893 -19.340 8.627 1.00 100.55 190 SER A C 1
ATOM 1411 O O . SER A 1 190 ? 42.152 -20.035 9.604 1.00 105.10 190 SER A O 1
ATOM 1414 N N . PHE A 1 191 ? 42.208 -19.678 7.381 1.00 104.37 191 PHE A N 1
ATOM 1415 C CA . PHE A 1 191 ? 42.878 -20.937 7.078 1.00 107.63 191 PHE A CA 1
ATOM 1416 C C . PHE A 1 191 ? 44.350 -20.744 6.720 1.00 113.02 191 PHE A C 1
ATOM 1417 O O . PHE A 1 191 ? 44.781 -19.663 6.313 1.00 111.99 191 PHE A O 1
ATOM 1425 N N . LYS A 1 192 ? 45.114 -21.818 6.853 1.00 120.18 192 LYS A N 1
ATOM 1426 C CA . LYS A 1 192 ? 46.544 -21.769 6.644 1.00 129.96 192 LYS A CA 1
ATOM 1427 C C . LYS A 1 192 ? 46.836 -21.588 5.155 1.00 135.95 192 LYS A C 1
ATOM 1428 O O . LYS A 1 192 ? 46.180 -22.200 4.309 1.00 141.29 192 LYS A O 1
ATOM 1434 N N . ASN A 1 193 ? 47.782 -20.701 4.852 1.00 137.74 193 ASN A N 1
ATOM 1435 C CA . ASN A 1 193 ? 48.332 -20.523 3.503 1.00 143.82 193 ASN A CA 1
ATOM 1436 C C . ASN A 1 193 ? 47.328 -20.090 2.436 1.00 140.67 193 ASN A C 1
ATOM 1437 O O . ASN A 1 193 ? 47.580 -20.292 1.252 1.00 145.54 193 ASN A O 1
ATOM 1442 N N . VAL A 1 194 ? 46.221 -19.470 2.838 1.00 133.21 194 VAL A N 1
ATOM 1443 C CA . VAL A 1 194 ? 45.180 -19.080 1.886 1.00 129.35 194 VAL A CA 1
ATOM 1444 C C . VAL A 1 194 ? 45.709 -18.110 0.836 1.00 132.11 194 VAL A C 1
ATOM 1445 O O . VAL A 1 194 ? 45.408 -18.246 -0.351 1.00 135.77 194 VAL A O 1
ATOM 1449 N N . ILE A 1 195 ? 46.493 -17.132 1.278 1.00 132.33 195 ILE A N 1
ATOM 1450 C CA . ILE A 1 195 ? 47.048 -16.125 0.376 1.00 140.28 195 ILE A CA 1
ATOM 1451 C C . ILE A 1 195 ? 48.022 -16.732 -0.651 1.00 150.74 195 ILE A C 1
ATOM 1452 O O . ILE A 1 195 ? 48.238 -16.160 -1.721 1.00 152.85 195 ILE A O 1
ATOM 1457 N N . ASN A 1 196 ? 48.625 -17.870 -0.319 1.00 158.32 196 ASN A N 1
ATOM 1458 C CA . ASN A 1 196 ? 49.525 -18.550 -1.243 1.00 171.50 196 ASN A CA 1
ATOM 1459 C C . ASN A 1 196 ? 48.727 -19.309 -2.299 1.00 178.98 196 ASN A C 1
ATOM 1460 O O . ASN A 1 196 ? 49.263 -19.676 -3.354 1.00 186.11 196 ASN A O 1
ATOM 1465 N N . GLU A 1 197 ? 47.447 -19.541 -2.003 1.00 175.95 197 GLU A N 1
ATOM 1466 C CA . GLU A 1 197 ? 46.573 -20.318 -2.882 1.00 178.92 197 GLU A CA 1
ATOM 1467 C C . GLU A 1 197 ? 46.109 -19.516 -4.096 1.00 180.15 197 GLU A C 1
ATOM 1468 O O . GLU A 1 197 ? 46.201 -19.993 -5.235 1.00 188.37 197 GLU A O 1
ATOM 1474 N N . ASN A 1 198 ? 45.617 -18.301 -3.861 1.00 173.18 198 ASN A N 1
ATOM 1475 C CA . ASN A 1 198 ? 45.058 -17.512 -4.953 1.00 172.83 198 ASN A CA 1
ATOM 1476 C C . ASN A 1 198 ? 45.468 -16.042 -4.935 1.00 165.54 198 ASN A C 1
ATOM 1477 O O . ASN A 1 198 ? 45.668 -15.451 -3.869 1.00 159.67 198 ASN A O 1
ATOM 1482 N N . SER A 1 199 ? 45.554 -15.455 -6.128 1.00 170.60 199 SER A N 1
ATOM 1483 C CA . SER A 1 199 ? 45.785 -14.022 -6.279 1.00 165.90 199 SER A CA 1
ATOM 1484 C C . SER A 1 199 ? 44.615 -13.246 -5.682 1.00 158.09 199 SER A C 1
ATOM 1485 O O . SER A 1 199 ? 44.760 -12.097 -5.265 1.00 149.61 199 SER A O 1
ATOM 1488 N N . PHE A 1 200 ? 43.454 -13.895 -5.654 1.00 158.92 200 PHE A N 1
ATOM 1489 C CA . PHE A 1 200 ? 42.229 -13.297 -5.145 1.00 151.73 200 PHE A CA 1
ATOM 1490 C C . PHE A 1 200 ? 42.321 -13.088 -3.644 1.00 143.78 200 PHE A C 1
ATOM 1491 O O . PHE A 1 200 ? 42.156 -11.972 -3.151 1.00 139.85 200 PHE A O 1
ATOM 1499 N N . ALA A 1 201 ? 42.604 -14.166 -2.920 1.00 140.63 201 ALA A N 1
ATOM 1500 C CA . ALA A 1 201 ? 42.668 -14.099 -1.468 1.00 128.16 201 ALA A CA 1
ATOM 1501 C C . ALA A 1 201 ? 43.853 -13.252 -1.026 1.00 126.30 201 ALA A C 1
ATOM 1502 O O . ALA A 1 201 ? 43.845 -12.676 0.058 1.00 124.34 201 ALA A O 1
ATOM 1504 N N . ARG A 1 202 ? 44.862 -13.170 -1.887 1.00 129.77 202 ARG A N 1
ATOM 1505 C CA . ARG A 1 202 ? 46.043 -12.359 -1.628 1.00 132.45 202 ARG A CA 1
ATOM 1506 C C . ARG A 1 202 ? 45.651 -10.883 -1.600 1.00 130.17 202 ARG A C 1
ATOM 1507 O O . ARG A 1 202 ? 46.089 -10.129 -0.731 1.00 127.19 202 ARG A O 1
ATOM 1515 N N . LYS A 1 203 ? 44.813 -10.482 -2.554 1.00 134.16 203 LYS A N 1
ATOM 1516 C CA . LYS A 1 203 ? 44.394 -9.090 -2.677 1.00 136.00 203 LYS A CA 1
ATOM 1517 C C . LYS A 1 203 ? 43.313 -8.764 -1.645 1.00 133.92 203 LYS A C 1
ATOM 1518 O O . LYS A 1 203 ? 43.260 -7.653 -1.123 1.00 135.58 203 LYS A O 1
ATOM 1524 N N . ILE A 1 204 ? 42.478 -9.749 -1.333 1.00 129.72 204 ILE A N 1
ATOM 1525 C CA . ILE A 1 204 ? 41.411 -9.582 -0.353 1.00 116.74 204 ILE A CA 1
ATOM 1526 C C . ILE A 1 204 ? 41.970 -9.346 1.049 1.00 116.41 204 ILE A C 1
ATOM 1527 O O . ILE A 1 204 ? 41.462 -8.498 1.787 1.00 119.37 204 ILE A O 1
ATOM 1532 N N . ALA A 1 205 ? 43.027 -10.071 1.406 1.00 114.00 205 ALA A N 1
ATOM 1533 C CA . ALA A 1 205 ? 43.561 -10.029 2.763 1.00 108.20 205 ALA A CA 1
ATOM 1534 C C . ALA A 1 205 ? 44.101 -8.655 3.164 1.00 112.29 205 ALA A C 1
ATOM 1535 O O . ALA A 1 205 ? 44.123 -8.324 4.347 1.00 114.19 205 ALA A O 1
ATOM 1537 N N . ASN A 1 206 ? 44.505 -7.847 2.186 1.00 112.51 206 ASN A N 1
ATOM 1538 C CA . ASN A 1 206 ? 45.043 -6.511 2.464 1.00 115.02 206 ASN A CA 1
ATOM 1539 C C . ASN A 1 206 ? 43.962 -5.471 2.737 1.00 113.66 206 ASN A C 1
ATOM 1540 O O . ASN A 1 206 ? 44.270 -4.347 3.136 1.00 112.11 206 ASN A O 1
ATOM 1545 N N . PHE A 1 207 ? 42.705 -5.840 2.501 1.00 126.01 207 PHE A N 1
ATOM 1546 C CA . PHE A 1 207 ? 41.581 -4.928 2.703 1.00 124.43 207 PHE A CA 1
ATOM 1547 C C . PHE A 1 207 ? 40.719 -5.309 3.903 1.00 119.98 207 PHE A C 1
ATOM 1548 O O . PHE A 1 207 ? 39.971 -4.488 4.424 1.00 109.69 207 PHE A O 1
ATOM 1556 N N . GLY A 1 208 ? 40.817 -6.560 4.328 1.00 124.36 208 GLY A N 1
ATOM 1557 C CA . GLY A 1 208 ? 40.133 -7.008 5.521 1.00 114.10 208 GLY A CA 1
ATOM 1558 C C . GLY A 1 208 ? 38.634 -6.833 5.485 1.00 107.76 208 GLY A C 1
ATOM 1559 O O . GLY A 1 208 ? 37.950 -7.431 4.668 1.00 115.12 208 GLY A O 1
ATOM 1560 N N . MET A 1 209 ? 38.121 -5.997 6.377 1.00 100.88 209 MET A N 1
ATOM 1561 C CA . MET A 1 209 ? 36.684 -5.780 6.464 1.00 91.77 209 MET A CA 1
ATOM 1562 C C . MET A 1 209 ? 36.127 -4.829 5.395 1.00 90.99 209 MET A C 1
ATOM 1563 O O . MET A 1 209 ? 34.933 -4.808 5.164 1.00 95.86 209 MET A O 1
ATOM 1568 N N . VAL A 1 210 ? 36.978 -4.061 4.730 1.00 94.02 210 VAL A N 1
ATOM 1569 C CA . VAL A 1 210 ? 36.501 -3.054 3.778 1.00 93.44 210 VAL A CA 1
ATOM 1570 C C . VAL A 1 210 ? 35.560 -3.572 2.665 1.00 90.03 210 VAL A C 1
ATOM 1571 O O . VAL A 1 210 ? 34.499 -2.968 2.456 1.00 84.12 210 VAL A O 1
ATOM 1575 N N . PRO A 1 211 ? 35.915 -4.672 1.959 1.00 91.48 211 PRO A N 1
ATOM 1576 C CA . PRO A 1 211 ? 35.049 -5.120 0.855 1.00 92.77 211 PRO A CA 1
ATOM 1577 C C . PRO A 1 211 ? 33.590 -5.329 1.256 1.00 95.35 211 PRO A C 1
ATOM 1578 O O . PRO A 1 211 ? 32.679 -4.935 0.514 1.00 95.63 211 PRO A O 1
ATOM 1582 N N . GLY A 1 212 ? 33.372 -5.958 2.409 1.00 91.37 212 GLY A N 1
ATOM 1583 C CA . GLY A 1 212 ? 32.021 -6.200 2.879 1.00 87.85 212 GLY A CA 1
ATOM 1584 C C . GLY A 1 212 ? 31.285 -4.914 3.197 1.00 86.67 212 GLY A C 1
ATOM 1585 O O . GLY A 1 212 ? 30.094 -4.771 2.938 1.00 88.23 212 GLY A O 1
ATOM 1586 N N . MET A 1 213 ? 32.012 -3.973 3.781 1.00 87.34 213 MET A N 1
ATOM 1587 C CA . MET A 1 213 ? 31.448 -2.695 4.185 1.00 86.67 213 MET A CA 1
ATOM 1588 C C . MET A 1 213 ? 31.138 -1.824 2.963 1.00 91.88 213 MET A C 1
ATOM 1589 O O . MET A 1 213 ? 30.004 -1.351 2.805 1.00 94.23 213 MET A O 1
ATOM 1594 N N . ILE A 1 214 ? 32.126 -1.629 2.088 1.00 89.03 214 ILE A N 1
ATOM 1595 C CA . ILE A 1 214 ? 31.910 -0.757 0.933 1.00 98.38 214 ILE A CA 1
ATOM 1596 C C . ILE A 1 214 ? 30.838 -1.318 -0.027 1.00 102.94 214 ILE A C 1
ATOM 1597 O O . ILE A 1 214 ? 30.086 -0.542 -0.629 1.00 102.52 214 ILE A O 1
ATOM 1602 N N . ILE A 1 215 ? 30.762 -2.641 -0.179 1.00 106.24 215 ILE A N 1
ATOM 1603 C CA . ILE A 1 215 ? 29.750 -3.219 -1.065 1.00 110.67 215 ILE A CA 1
ATOM 1604 C C . ILE A 1 215 ? 28.381 -3.069 -0.404 1.00 107.30 215 ILE A C 1
ATOM 1605 O O . ILE A 1 215 ? 27.383 -2.860 -1.087 1.00 110.09 215 ILE A O 1
ATOM 1610 N N . ALA A 1 216 ? 28.332 -3.150 0.924 1.00 101.72 216 ALA A N 1
ATOM 1611 C CA . ALA A 1 216 ? 27.068 -2.920 1.630 1.00 99.96 216 ALA A CA 1
ATOM 1612 C C . ALA A 1 216 ? 26.601 -1.493 1.408 1.00 101.59 216 ALA A C 1
ATOM 1613 O O . ALA A 1 216 ? 25.452 -1.265 1.016 1.00 104.90 216 ALA A O 1
ATOM 1615 N N . MET A 1 217 ? 27.511 -0.544 1.611 1.00 95.41 217 MET A N 1
ATOM 1616 C CA . MET A 1 217 ? 27.207 0.864 1.391 1.00 95.78 217 MET A CA 1
ATOM 1617 C C . MET A 1 217 ? 26.705 1.160 -0.010 1.00 99.10 217 MET A C 1
ATOM 1618 O O . MET A 1 217 ? 25.662 1.816 -0.162 1.00 88.33 217 MET A O 1
ATOM 1623 N N . LEU A 1 218 ? 27.437 0.672 -1.014 1.00 90.87 218 LEU A N 1
ATOM 1624 C CA . LEU A 1 218 ? 27.072 0.906 -2.405 1.00 96.97 218 LEU A CA 1
ATOM 1625 C C . LEU A 1 218 ? 25.685 0.356 -2.716 1.00 99.99 218 LEU A C 1
ATOM 1626 O O . LEU A 1 218 ? 24.801 1.118 -3.130 1.00 98.14 218 LEU A O 1
ATOM 1631 N N . VAL A 1 219 ? 25.479 -0.940 -2.465 1.00 95.83 219 VAL A N 1
ATOM 1632 C CA . VAL A 1 219 ? 24.173 -1.551 -2.685 1.00 102.87 219 VAL A CA 1
ATOM 1633 C C . VAL A 1 219 ? 23.142 -0.705 -1.959 1.00 99.42 219 VAL A C 1
ATOM 1634 O O . VAL A 1 219 ? 22.135 -0.313 -2.562 1.00 97.25 219 VAL A O 1
ATOM 1638 N N . GLY A 1 220 ? 23.447 -0.363 -0.700 1.00 90.78 220 GLY A N 1
ATOM 1639 C CA . GLY A 1 220 ? 22.615 0.526 0.090 1.00 88.28 220 GLY A CA 1
ATOM 1640 C C . GLY A 1 220 ? 22.230 1.853 -0.552 1.00 115.80 220 GLY A C 1
ATOM 1641 O O . GLY A 1 220 ? 21.090 2.317 -0.410 1.00 90.60 220 GLY A O 1
ATOM 1642 N N . TRP A 1 221 ? 23.172 2.475 -1.257 1.00 108.14 221 TRP A N 1
ATOM 1643 C CA . TRP A 1 221 ? 22.883 3.708 -1.996 1.00 104.58 221 TRP A CA 1
ATOM 1644 C C . TRP A 1 221 ? 22.023 3.433 -3.215 1.00 104.07 221 TRP A C 1
ATOM 1645 O O . TRP A 1 221 ? 20.947 4.032 -3.370 1.00 100.93 221 TRP A O 1
ATOM 1656 N N . THR A 1 222 ? 22.492 2.518 -4.062 1.00 107.39 222 THR A N 1
ATOM 1657 C CA . THR A 1 222 ? 21.878 2.282 -5.381 1.00 116.75 222 THR A CA 1
ATOM 1658 C C . THR A 1 222 ? 20.435 1.748 -5.313 1.00 122.37 222 THR A C 1
ATOM 1659 O O . THR A 1 222 ? 19.622 2.043 -6.186 1.00 112.28 222 THR A O 1
ATOM 1663 N N . VAL A 1 223 ? 20.116 0.990 -4.263 1.00 117.82 223 VAL A N 1
ATOM 1664 C CA . VAL A 1 223 ? 18.778 0.416 -4.083 1.00 116.70 223 VAL A CA 1
ATOM 1665 C C . VAL A 1 223 ? 17.814 1.460 -3.522 1.00 110.85 223 VAL A C 1
ATOM 1666 O O . VAL A 1 223 ? 16.616 1.411 -3.785 1.00 115.23 223 VAL A O 1
ATOM 1670 N N . GLY A 1 224 ? 18.348 2.427 -2.782 1.00 107.43 224 GLY A N 1
ATOM 1671 C CA . GLY A 1 224 ? 17.547 3.501 -2.220 1.00 108.16 224 GLY A CA 1
ATOM 1672 C C . GLY A 1 224 ? 17.220 3.413 -0.729 1.00 110.22 224 GLY A C 1
ATOM 1673 O O . GLY A 1 224 ? 16.368 4.157 -0.241 1.00 117.26 224 GLY A O 1
ATOM 1674 N N . GLU A 1 225 ? 17.908 2.537 0.003 1.00 103.61 225 GLU A N 1
ATOM 1675 C CA . GLU A 1 225 ? 17.659 2.378 1.438 1.00 98.60 225 GLU A CA 1
ATOM 1676 C C . GLU A 1 225 ? 18.221 3.535 2.220 1.00 98.02 225 GLU A C 1
ATOM 1677 O O . GLU A 1 225 ? 17.814 3.796 3.349 1.00 97.46 225 GLU A O 1
ATOM 1683 N N . TYR A 1 226 ? 19.204 4.198 1.631 1.00 101.76 226 TYR A N 1
ATOM 1684 C CA . TYR A 1 226 ? 19.857 5.315 2.290 1.00 97.95 226 TYR A CA 1
ATOM 1685 C C . TYR A 1 226 ? 20.035 6.430 1.292 1.00 100.73 226 TYR A C 1
ATOM 1686 O O . TYR A 1 226 ? 20.321 6.179 0.116 1.00 104.04 226 TYR A O 1
ATOM 1695 N N . PRO A 1 227 ? 19.841 7.669 1.760 1.00 94.36 227 PRO A N 1
ATOM 1696 C CA . PRO A 1 227 ? 20.041 8.860 0.941 1.00 97.52 227 PRO A CA 1
ATOM 1697 C C . PRO A 1 227 ? 21.505 8.992 0.517 1.00 100.15 227 PRO A C 1
ATOM 1698 O O . PRO A 1 227 ? 22.397 8.543 1.249 1.00 97.58 227 PRO A O 1
ATOM 1702 N N . LEU A 1 228 ? 21.742 9.632 -0.623 1.00 102.35 228 LEU A N 1
ATOM 1703 C CA . LEU A 1 228 ? 23.096 9.886 -1.087 1.00 104.52 228 LEU A CA 1
ATOM 1704 C C . LEU A 1 228 ? 23.793 10.832 -0.124 1.00 94.32 228 LEU A C 1
ATOM 1705 O O . LEU A 1 228 ? 23.136 11.601 0.578 1.00 102.19 228 LEU A O 1
ATOM 1710 N N . PRO A 1 229 ? 25.129 10.753 -0.058 1.00 94.09 229 PRO A N 1
ATOM 1711 C CA . PRO A 1 229 ? 25.821 11.665 0.847 1.00 92.72 229 PRO A CA 1
ATOM 1712 C C . PRO A 1 229 ? 25.972 13.072 0.277 1.00 115.07 229 PRO A C 1
ATOM 1713 O O . PRO A 1 229 ? 25.893 13.307 -0.938 1.00 114.25 229 PRO A O 1
ATOM 1717 N N . ASP A 1 230 ? 26.214 14.008 1.184 1.00 111.25 230 ASP A N 1
ATOM 1718 C CA . ASP A 1 230 ? 26.463 15.391 0.826 1.00 114.25 230 ASP A CA 1
ATOM 1719 C C . ASP A 1 230 ? 27.925 15.692 1.158 1.00 112.78 230 ASP A C 1
ATOM 1720 O O . ASP A 1 230 ? 28.240 16.237 2.214 1.00 111.90 230 ASP A O 1
ATOM 1725 N N . ILE A 1 231 ? 28.811 15.305 0.244 1.00 113.83 231 ILE A N 1
ATOM 1726 C CA . ILE A 1 231 ? 30.252 15.346 0.478 1.00 113.49 231 ILE A CA 1
ATOM 1727 C C . ILE A 1 231 ? 30.775 16.769 0.708 1.00 114.55 231 ILE A C 1
ATOM 1728 O O . ILE A 1 231 ? 30.650 17.643 -0.158 1.00 114.32 231 ILE A O 1
ATOM 1733 N N . LYS A 1 232 ? 31.415 16.991 1.849 1.00 112.46 232 LYS A N 1
ATOM 1734 C CA . LYS A 1 232 ? 32.004 18.298 2.110 1.00 116.15 232 LYS A CA 1
ATOM 1735 C C . LYS A 1 232 ? 33.527 18.195 2.194 1.00 122.69 232 LYS A C 1
ATOM 1736 O O . LYS A 1 232 ? 34.065 17.335 2.900 1.00 120.25 232 LYS A O 1
ATOM 1742 N N . TRP A 1 233 ? 34.212 19.090 1.480 1.00 128.98 233 TRP A N 1
ATOM 1743 C CA . TRP A 1 233 ? 35.665 19.028 1.323 1.00 130.33 233 TRP A CA 1
ATOM 1744 C C . TRP A 1 233 ? 36.336 19.866 2.392 1.00 125.60 233 TRP A C 1
ATOM 1745 O O . TRP A 1 233 ? 35.806 20.886 2.808 1.00 128.74 233 TRP A O 1
ATOM 1756 N N . GLY A 1 234 ? 37.511 19.433 2.829 1.00 125.33 234 GLY A N 1
ATOM 1757 C CA . GLY A 1 234 ? 38.218 20.107 3.902 1.00 127.03 234 GLY A CA 1
ATOM 1758 C C . GLY A 1 234 ? 38.535 19.204 5.079 1.00 110.59 234 GLY A C 1
ATOM 1759 O O . GLY A 1 234 ? 38.561 17.981 4.942 1.00 107.84 234 GLY A O 1
ATOM 1760 N N . ILE A 1 235 ? 38.787 19.814 6.232 1.00 110.42 235 ILE A N 1
ATOM 1761 C CA . ILE A 1 235 ? 39.194 19.097 7.438 1.00 112.87 235 ILE A CA 1
ATOM 1762 C C . ILE A 1 235 ? 38.130 19.171 8.523 1.00 108.15 235 ILE A C 1
ATOM 1763 O O . ILE A 1 235 ? 37.634 20.255 8.818 1.00 112.83 235 ILE A O 1
ATOM 1768 N N . THR A 1 236 ? 37.779 18.028 9.113 1.00 101.80 236 THR A N 1
ATOM 1769 C CA . THR A 1 236 ? 36.786 18.007 10.190 1.00 98.11 236 THR A CA 1
ATOM 1770 C C . THR A 1 236 ? 37.170 18.974 11.302 1.00 103.41 236 THR A C 1
ATOM 1771 O O . THR A 1 236 ? 38.336 19.103 11.668 1.00 108.36 236 THR A O 1
ATOM 1775 N N . ASN A 1 237 ? 36.167 19.670 11.814 1.00 106.07 237 ASN A N 1
ATOM 1776 C CA . ASN A 1 237 ? 36.359 20.687 12.828 1.00 108.38 237 ASN A CA 1
ATOM 1777 C C . ASN A 1 237 ? 35.415 20.366 13.978 1.00 104.17 237 ASN A C 1
ATOM 1778 O O . ASN A 1 237 ? 34.335 20.939 14.075 1.00 102.90 237 ASN A O 1
ATOM 1783 N N . PRO A 1 238 ? 35.821 19.432 14.848 1.00 102.50 238 PRO A N 1
ATOM 1784 C CA . PRO A 1 238 ? 34.954 18.966 15.934 1.00 97.00 238 PRO A CA 1
ATOM 1785 C C . PRO A 1 238 ? 34.536 20.103 16.867 1.00 103.68 238 PRO A C 1
ATOM 1786 O O . PRO A 1 238 ? 35.357 20.695 17.556 1.00 112.81 238 PRO A O 1
ATOM 1790 N N . ASP A 1 239 ? 33.245 20.392 16.878 1.00 104.92 239 ASP A N 1
ATOM 1791 C CA . ASP A 1 239 ? 32.679 21.470 17.674 1.00 105.41 239 ASP A CA 1
ATOM 1792 C C . ASP A 1 239 ? 32.657 21.084 19.150 1.00 103.03 239 ASP A C 1
ATOM 1793 O O . ASP A 1 239 ? 31.610 20.715 19.682 1.00 103.52 239 ASP A O 1
ATOM 1798 N N . PHE A 1 240 ? 33.805 21.209 19.813 1.00 103.04 240 PHE A N 1
ATOM 1799 C CA . PHE A 1 240 ? 33.939 20.815 21.215 1.00 98.62 240 PHE A CA 1
ATOM 1800 C C . PHE A 1 240 ? 33.229 21.793 22.157 1.00 102.66 240 PHE A C 1
ATOM 1801 O O . PHE A 1 240 ? 32.947 21.466 23.312 1.00 103.96 240 PHE A O 1
ATOM 1809 N N . SER A 1 241 ? 32.951 22.994 21.661 1.00 108.37 241 SER A N 1
ATOM 1810 C CA . SER A 1 241 ? 32.170 23.966 22.412 1.00 109.76 241 SER A CA 1
ATOM 1811 C C . SER A 1 241 ? 30.773 23.404 22.625 1.00 111.03 241 SER A C 1
ATOM 1812 O O . SER A 1 241 ? 30.253 23.388 23.739 1.00 114.55 241 SER A O 1
ATOM 1815 N N . LEU A 1 242 ? 30.183 22.924 21.536 1.00 106.71 242 LEU A N 1
ATOM 1816 C CA . LEU A 1 242 ? 28.839 22.372 21.552 1.00 102.22 242 LEU A CA 1
ATOM 1817 C C . LEU A 1 242 ? 28.787 21.113 22.403 1.00 103.72 242 LEU A C 1
ATOM 1818 O O . LEU A 1 242 ? 27.905 20.965 23.245 1.00 109.27 242 LEU A O 1
ATOM 1823 N N . MET A 1 243 ? 29.731 20.207 22.146 1.00 96.73 243 MET A N 1
ATOM 1824 C CA . MET A 1 243 ? 29.855 18.936 22.851 1.00 93.74 243 MET A CA 1
ATOM 1825 C C . MET A 1 243 ? 29.833 19.083 24.373 1.00 96.43 243 MET A C 1
ATOM 1826 O O . MET A 1 243 ? 29.283 18.242 25.081 1.00 92.93 243 MET A O 1
ATOM 1831 N N . TRP A 1 244 ? 30.459 20.143 24.870 1.00 102.01 244 TRP A N 1
ATOM 1832 C CA . TRP A 1 244 ? 30.548 20.396 26.307 1.00 102.93 244 TRP A CA 1
ATOM 1833 C C . TRP A 1 244 ? 29.182 20.564 26.970 1.00 101.09 244 TRP A C 1
ATOM 1834 O O . TRP A 1 244 ? 29.023 20.285 28.156 1.00 101.33 244 TRP A O 1
ATOM 1845 N N . GLN A 1 245 ? 28.205 21.021 26.196 1.00 103.20 245 GLN A N 1
ATOM 1846 C CA . GLN A 1 245 ? 26.849 21.253 26.686 1.00 105.41 245 GLN A CA 1
ATOM 1847 C C . GLN A 1 245 ? 26.095 19.973 27.038 1.00 106.64 245 GLN A C 1
ATOM 1848 O O . GLN A 1 245 ? 25.113 20.012 27.778 1.00 109.96 245 GLN A O 1
ATOM 1854 N N . TYR A 1 246 ? 26.567 18.844 26.514 1.00 103.62 246 TYR A N 1
ATOM 1855 C CA . TYR A 1 246 ? 25.898 17.556 26.676 1.00 95.46 246 TYR A CA 1
ATOM 1856 C C . TYR A 1 246 ? 26.741 16.616 27.514 1.00 94.64 246 TYR A C 1
ATOM 1857 O O . TYR A 1 246 ? 26.637 15.400 27.393 1.00 97.91 246 TYR A O 1
ATOM 1866 N N . LEU A 1 247 ? 27.594 17.195 28.348 1.00 90.70 247 LEU A N 1
ATOM 1867 C CA . LEU A 1 247 ? 28.432 16.433 29.253 1.00 89.47 247 LEU A CA 1
ATOM 1868 C C . LEU A 1 247 ? 27.970 16.672 30.673 1.00 90.92 247 LEU A C 1
ATOM 1869 O O . LEU A 1 247 ? 27.387 17.710 30.959 1.00 94.73 247 LEU A O 1
ATOM 1874 N N . PRO A 1 248 ? 28.228 15.718 31.576 1.00 90.74 248 PRO A N 1
ATOM 1875 C CA . PRO A 1 248 ? 27.858 15.966 32.977 1.00 99.94 248 PRO A CA 1
ATOM 1876 C C . PRO A 1 248 ? 28.470 17.253 33.547 1.00 111.82 248 PRO A C 1
ATOM 1877 O O . PRO A 1 248 ? 28.027 17.709 34.594 1.00 120.96 248 PRO A O 1
ATOM 1881 N N . PHE A 1 249 ? 29.452 17.832 32.857 1.00 112.19 249 PHE A N 1
ATOM 1882 C CA . PHE A 1 249 ? 30.009 19.127 33.237 1.00 111.07 249 PHE A CA 1
ATOM 1883 C C . PHE A 1 249 ? 28.962 20.230 33.124 1.00 110.06 249 PHE A C 1
ATOM 1884 O O . PHE A 1 249 ? 28.878 21.100 33.986 1.00 115.64 249 PHE A O 1
ATOM 1892 N N . THR A 1 250 ? 28.156 20.176 32.070 1.00 105.74 250 THR A N 1
ATOM 1893 C CA . THR A 1 250 ? 27.122 21.183 31.828 1.00 106.25 250 THR A CA 1
ATOM 1894 C C . THR A 1 250 ? 25.789 20.794 32.458 1.00 104.33 250 THR A C 1
ATOM 1895 O O . THR A 1 250 ? 25.187 21.575 33.184 1.00 107.07 250 THR A O 1
ATOM 1899 N N . VAL A 1 251 ? 25.333 19.580 32.170 1.00 101.35 251 VAL A N 1
ATOM 1900 C CA . VAL A 1 251 ? 24.134 19.029 32.791 1.00 99.49 251 VAL A CA 1
ATOM 1901 C C . VAL A 1 251 ? 24.532 18.609 34.211 1.00 104.27 251 VAL A C 1
ATOM 1902 O O . VAL A 1 251 ? 25.669 18.820 34.622 1.00 109.77 251 VAL A O 1
ATOM 1906 N N . GLY A 1 252 ? 23.617 18.059 34.994 1.00 100.75 252 GLY A N 1
ATOM 1907 C CA . GLY A 1 252 ? 24.019 17.630 36.323 1.00 102.74 252 GLY A CA 1
ATOM 1908 C C . GLY A 1 252 ? 24.849 16.349 36.402 1.00 98.80 252 GLY A C 1
ATOM 1909 O O . GLY A 1 252 ? 25.339 15.822 35.395 1.00 95.02 252 GLY A O 1
ATOM 1910 N N . TYR A 1 253 ? 25.000 15.855 37.627 1.00 101.08 253 TYR A N 1
ATOM 1911 C CA . TYR A 1 253 ? 25.437 14.489 37.892 1.00 99.53 253 TYR A CA 1
ATOM 1912 C C . TYR A 1 253 ? 24.272 13.778 38.557 1.00 103.61 253 TYR A C 1
ATOM 1913 O O . TYR A 1 253 ? 23.527 14.386 39.319 1.00 109.01 253 TYR A O 1
ATOM 1922 N N . PRO A 1 254 ? 24.101 12.488 38.264 1.00 101.24 254 PRO A N 1
ATOM 1923 C CA . PRO A 1 254 ? 22.911 11.777 38.738 1.00 101.20 254 PRO A CA 1
ATOM 1924 C C . PRO A 1 254 ? 22.929 11.493 40.233 1.00 104.30 254 PRO A C 1
ATOM 1925 O O . PRO A 1 254 ? 23.980 11.198 40.793 1.00 104.32 254 PRO A O 1
ATOM 1929 N N . ASP A 1 255 ? 21.750 11.525 40.842 1.00 111.43 255 ASP A N 1
ATOM 1930 C CA . ASP A 1 255 ? 21.549 11.158 42.240 1.00 122.35 255 ASP A CA 1
ATOM 1931 C C . ASP A 1 255 ? 22.056 9.747 42.517 1.00 121.76 255 ASP A C 1
ATOM 1932 O O . ASP A 1 255 ? 22.309 8.969 41.599 1.00 119.81 255 ASP A O 1
ATOM 1937 N N . TRP A 1 256 ? 22.250 9.437 43.791 1.00 127.42 256 TRP A N 1
ATOM 1938 C CA . TRP A 1 256 ? 22.652 8.104 44.204 1.00 125.00 256 TRP A CA 1
ATOM 1939 C C . TRP A 1 256 ? 21.644 7.059 43.693 1.00 120.75 256 TRP A C 1
ATOM 1940 O O . TRP A 1 256 ? 22.014 5.938 43.330 1.00 112.18 256 TRP A O 1
ATOM 1951 N N . GLU A 1 257 ? 20.372 7.453 43.658 1.00 128.69 257 GLU A N 1
ATOM 1952 C CA . GLU A 1 257 ? 19.274 6.571 43.273 1.00 130.34 257 GLU A CA 1
ATOM 1953 C C . GLU A 1 257 ? 19.477 5.990 41.892 1.00 121.94 257 GLU A C 1
ATOM 1954 O O . GLU A 1 257 ? 19.098 4.852 41.616 1.00 124.22 257 GLU A O 1
ATOM 1960 N N . ILE A 1 258 ? 20.092 6.775 41.021 1.00 118.54 258 ILE A N 1
ATOM 1961 C CA . ILE A 1 258 ? 20.286 6.333 39.663 1.00 111.11 258 ILE A CA 1
ATOM 1962 C C . ILE A 1 258 ? 21.379 5.286 39.600 1.00 112.66 258 ILE A C 1
ATOM 1963 O O . ILE A 1 258 ? 21.206 4.256 38.945 1.00 115.01 258 ILE A O 1
ATOM 1968 N N . PHE A 1 259 ? 22.489 5.537 40.290 1.00 94.99 259 PHE A N 1
ATOM 1969 C CA . PHE A 1 259 ? 23.587 4.579 40.327 1.00 94.56 259 PHE A CA 1
ATOM 1970 C C . PHE A 1 259 ? 23.090 3.182 40.686 1.00 119.73 259 PHE A C 1
ATOM 1971 O O . PHE A 1 259 ? 23.543 2.192 40.097 1.00 92.68 259 PHE A O 1
ATOM 1979 N N . LEU A 1 260 ? 22.149 3.118 41.641 1.00 114.33 260 LEU A N 1
ATOM 1980 C CA . LEU A 1 260 ? 21.507 1.867 42.063 1.00 111.89 260 LEU A CA 1
ATOM 1981 C C . LEU A 1 260 ? 20.748 1.191 40.902 1.00 107.01 260 LEU A C 1
ATOM 1982 O O . LEU A 1 260 ? 20.825 -0.029 40.748 1.00 111.50 260 LEU A O 1
ATOM 1987 N N . LEU A 1 261 ? 19.975 1.956 40.130 1.00 95.90 261 LEU A N 1
ATOM 1988 C CA . LEU A 1 261 ? 19.323 1.402 38.940 1.00 98.41 261 LEU A CA 1
ATOM 1989 C C . LEU A 1 261 ? 20.349 0.888 37.911 1.00 101.78 261 LEU A C 1
ATOM 1990 O O . LEU A 1 261 ? 20.100 -0.081 37.187 1.00 101.73 261 LEU A O 1
ATOM 1995 N N . ALA A 1 262 ? 21.488 1.569 37.830 1.00 104.21 262 ALA A N 1
ATOM 1996 C CA . ALA A 1 262 ? 22.568 1.167 36.947 1.00 83.01 262 ALA A CA 1
ATOM 1997 C C . ALA A 1 262 ? 23.207 -0.178 37.323 1.00 90.11 262 ALA A C 1
ATOM 1998 O O . ALA A 1 262 ? 23.596 -0.927 36.433 1.00 81.39 262 ALA A O 1
ATOM 2000 N N . ILE A 1 263 ? 23.334 -0.481 38.622 1.00 94.68 263 ILE A N 1
ATOM 2001 C CA . ILE A 1 263 ? 24.137 -1.639 39.062 1.00 95.67 263 ILE A CA 1
ATOM 2002 C C . ILE A 1 263 ? 23.887 -2.935 38.254 1.00 94.68 263 ILE A C 1
ATOM 2003 O O . ILE A 1 263 ? 24.831 -3.449 37.637 1.00 94.69 263 ILE A O 1
ATOM 2008 N N . PRO A 1 264 ? 22.635 -3.453 38.224 1.00 93.47 264 PRO A N 1
ATOM 2009 C CA . PRO A 1 264 ? 22.426 -4.711 37.496 1.00 92.42 264 PRO A CA 1
ATOM 2010 C C . PRO A 1 264 ? 22.851 -4.677 36.030 1.00 85.33 264 PRO A C 1
ATOM 2011 O O . PRO A 1 264 ? 23.302 -5.702 35.522 1.00 83.37 264 PRO A O 1
ATOM 2015 N N . THR A 1 265 ? 22.722 -3.528 35.374 1.00 83.90 265 THR A N 1
ATOM 2016 C CA . THR A 1 265 ? 23.132 -3.382 33.970 1.00 81.35 265 THR A CA 1
ATOM 2017 C C . THR A 1 265 ? 24.647 -3.276 33.881 1.00 86.68 265 THR A C 1
ATOM 2018 O O . THR A 1 265 ? 25.253 -3.798 32.953 1.00 84.58 265 THR A O 1
ATOM 2022 N N . ALA A 1 266 ? 25.251 -2.584 34.849 1.00 92.08 266 ALA A N 1
ATOM 2023 C CA . ALA A 1 266 ? 26.705 -2.443 34.909 1.00 89.37 266 ALA A CA 1
ATOM 2024 C C . ALA A 1 266 ? 27.350 -3.812 34.983 1.00 88.66 266 ALA A C 1
ATOM 2025 O O . ALA A 1 266 ? 28.255 -4.122 34.194 1.00 88.80 266 ALA A O 1
ATOM 2027 N N . LEU A 1 267 ? 26.872 -4.620 35.933 1.00 88.41 267 LEU A N 1
ATOM 2028 C CA . LEU A 1 267 ? 27.382 -5.974 36.149 1.00 92.78 267 LEU A CA 1
ATOM 2029 C C . LEU A 1 267 ? 27.329 -6.838 34.898 1.00 93.58 267 LEU A C 1
ATOM 2030 O O . LEU A 1 267 ? 28.317 -7.499 34.549 1.00 90.68 267 LEU A O 1
ATOM 2035 N N . ILE A 1 268 ? 26.175 -6.845 34.234 1.00 93.36 268 ILE A N 1
ATOM 2036 C CA . ILE A 1 268 ? 26.004 -7.668 33.043 1.00 85.95 268 ILE A CA 1
ATOM 2037 C C . ILE A 1 268 ? 26.885 -7.163 31.921 1.00 83.32 268 ILE A C 1
ATOM 2038 O O . ILE A 1 268 ? 27.451 -7.955 31.182 1.00 91.24 268 ILE A O 1
ATOM 2043 N N . ALA A 1 269 ? 27.030 -5.852 31.792 1.00 79.49 269 ALA A N 1
ATOM 2044 C CA . ALA A 1 269 ? 27.927 -5.330 30.762 1.00 75.41 269 ALA A CA 1
ATOM 2045 C C . ALA A 1 269 ? 29.357 -5.817 31.014 1.00 77.27 269 ALA A C 1
ATOM 2046 O O . ALA A 1 269 ? 30.116 -6.053 30.052 1.00 70.88 269 ALA A O 1
ATOM 2048 N N . TYR A 1 270 ? 29.719 -5.998 32.291 1.00 78.81 270 TYR A N 1
ATOM 2049 C CA . TYR A 1 270 ? 31.019 -6.600 32.585 1.00 81.26 270 TYR A CA 1
ATOM 2050 C C . TYR A 1 270 ? 31.034 -8.075 32.159 1.00 81.21 270 TYR A C 1
ATOM 2051 O O . TYR A 1 270 ? 31.946 -8.491 31.451 1.00 78.51 270 TYR A O 1
ATOM 2060 N N . VAL A 1 271 ? 30.060 -8.868 32.619 1.00 83.86 271 VAL A N 1
ATOM 2061 C CA . VAL A 1 271 ? 30.001 -10.292 32.262 1.00 82.54 271 VAL A CA 1
ATOM 2062 C C . VAL A 1 271 ? 30.140 -10.487 30.753 1.00 77.99 271 VAL A C 1
ATOM 2063 O O . VAL A 1 271 ? 30.871 -11.364 30.300 1.00 77.36 271 VAL A O 1
ATOM 2067 N N . ILE A 1 272 ? 29.452 -9.655 29.982 1.00 76.34 272 ILE A N 1
ATOM 2068 C CA . ILE A 1 272 ? 29.567 -9.683 28.527 1.00 76.83 272 ILE A CA 1
ATOM 2069 C C . ILE A 1 272 ? 30.973 -9.283 28.038 1.00 80.32 272 ILE A C 1
ATOM 2070 O O . ILE A 1 272 ? 31.507 -9.911 27.116 1.00 79.25 272 ILE A O 1
ATOM 2075 N N . ALA A 1 273 ? 31.578 -8.259 28.646 1.00 76.67 273 ALA A N 1
ATOM 2076 C CA . ALA A 1 273 ? 32.933 -7.856 28.257 1.00 75.21 273 ALA A CA 1
ATOM 2077 C C . ALA A 1 273 ? 33.948 -8.954 28.563 1.00 79.81 273 ALA A C 1
ATOM 2078 O O . ALA A 1 273 ? 34.859 -9.205 27.778 1.00 85.71 273 ALA A O 1
ATOM 2080 N N . PHE A 1 274 ? 33.766 -9.613 29.702 1.00 79.60 274 PHE A N 1
ATOM 2081 C CA . PHE A 1 274 ? 34.577 -10.757 30.093 1.00 80.86 274 PHE A CA 1
ATOM 2082 C C . PHE A 1 274 ? 34.609 -11.807 28.971 1.00 78.37 274 PHE A C 1
ATOM 2083 O O . PHE A 1 274 ? 35.668 -12.332 28.641 1.00 80.99 274 PHE A O 1
ATOM 2091 N N . GLY A 1 275 ? 33.454 -12.111 28.389 1.00 74.22 275 GLY A N 1
ATOM 2092 C CA . GLY A 1 275 ? 33.398 -12.960 27.216 1.00 73.61 275 GLY A CA 1
ATOM 2093 C C . GLY A 1 275 ? 34.268 -12.448 26.073 1.00 78.21 275 GLY A C 1
ATOM 2094 O O . GLY A 1 275 ? 35.024 -13.208 25.477 1.00 81.54 275 GLY A O 1
ATOM 2095 N N . ASP A 1 276 ? 34.161 -11.159 25.759 1.00 73.92 276 ASP A N 1
ATOM 2096 C CA . ASP A 1 276 ? 34.939 -10.551 24.680 1.00 75.68 276 ASP A CA 1
ATOM 2097 C C . ASP A 1 276 ? 36.445 -10.659 24.955 1.00 83.15 276 ASP A C 1
ATOM 2098 O O . ASP A 1 276 ? 37.257 -10.806 24.035 1.00 80.98 276 ASP A O 1
ATOM 2103 N N . ILE A 1 277 ? 36.817 -10.615 26.231 1.00 87.63 277 ILE A N 1
ATOM 2104 C CA . ILE A 1 277 ? 38.205 -10.827 26.620 1.00 84.15 277 ILE A CA 1
ATOM 2105 C C . ILE A 1 277 ? 38.618 -12.261 26.296 1.00 87.82 277 ILE A C 1
ATOM 2106 O O . ILE A 1 277 ? 39.737 -12.505 25.832 1.00 91.36 277 ILE A O 1
ATOM 2111 N N . LEU A 1 278 ? 37.711 -13.208 26.531 1.00 88.99 278 LEU A N 1
ATOM 2112 C CA . LEU A 1 278 ? 37.997 -14.622 26.290 1.00 89.28 278 LEU A CA 1
ATOM 2113 C C . LEU A 1 278 ? 38.158 -14.893 24.800 1.00 89.93 278 LEU A C 1
ATOM 2114 O O . LEU A 1 278 ? 39.012 -15.674 24.387 1.00 90.86 278 LEU A O 1
ATOM 2119 N N . VAL A 1 279 ? 37.321 -14.247 23.998 1.00 86.25 279 VAL A N 1
ATOM 2120 C CA . VAL A 1 279 ? 37.368 -14.406 22.556 1.00 82.49 279 VAL A CA 1
ATOM 2121 C C . VAL A 1 279 ? 38.657 -13.834 21.994 1.00 84.97 279 VAL A C 1
ATOM 2122 O O . VAL A 1 279 ? 39.292 -14.433 21.123 1.00 91.95 279 VAL A O 1
ATOM 2126 N N . GLY A 1 280 ? 39.039 -12.667 22.494 1.00 83.29 280 GLY A N 1
ATOM 2127 C CA . GLY A 1 280 ? 40.224 -11.984 22.006 1.00 79.41 280 GLY A CA 1
ATOM 2128 C C . GLY A 1 280 ? 41.487 -12.735 22.300 1.00 84.85 280 GLY A C 1
ATOM 2129 O O . GLY A 1 280 ? 42.357 -12.863 21.446 1.00 90.00 280 GLY A O 1
ATOM 2130 N N . PHE A 1 281 ? 41.594 -13.221 23.529 1.00 87.27 281 PHE A N 1
ATOM 2131 C CA . PHE A 1 281 ? 42.785 -13.936 23.937 1.00 86.61 281 PHE A CA 1
ATOM 2132 C C . PHE A 1 281 ? 42.748 -15.368 23.426 1.00 86.97 281 PHE A C 1
ATOM 2133 O O . PHE A 1 281 ? 43.788 -15.995 23.321 1.00 91.25 281 PHE A O 1
ATOM 2141 N N . THR A 1 282 ? 41.570 -15.892 23.101 1.00 84.54 282 THR A N 1
ATOM 2142 C CA . THR A 1 282 ? 41.534 -17.172 22.394 1.00 88.59 282 THR A CA 1
ATOM 2143 C C . THR A 1 282 ? 42.236 -17.005 21.055 1.00 94.64 282 THR A C 1
ATOM 2144 O O . THR A 1 282 ? 43.093 -17.804 20.697 1.00 103.07 282 THR A O 1
ATOM 2148 N N . LEU A 1 283 ? 41.897 -15.943 20.332 1.00 92.39 283 LEU A N 1
ATOM 2149 C CA . LEU A 1 283 ? 42.493 -15.701 19.018 1.00 97.35 283 LEU A CA 1
ATOM 2150 C C . LEU A 1 283 ? 43.981 -15.282 19.118 1.00 102.89 283 LEU A C 1
ATOM 2151 O O . LEU A 1 283 ? 44.822 -15.737 18.326 1.00 104.65 283 LEU A O 1
ATOM 2156 N N . VAL A 1 284 ? 44.312 -14.441 20.098 1.00 100.00 284 VAL A N 1
ATOM 2157 C CA . VAL A 1 284 ? 45.695 -14.018 20.287 1.00 98.66 284 VAL A CA 1
ATOM 2158 C C . VAL A 1 284 ? 46.581 -15.204 20.632 1.00 101.95 284 VAL A C 1
ATOM 2159 O O . VAL A 1 284 ? 47.627 -15.384 20.016 1.00 106.18 284 VAL A O 1
ATOM 2163 N N . ASN A 1 285 ? 46.162 -16.011 21.606 1.00 102.34 285 ASN A N 1
ATOM 2164 C CA . ASN A 1 285 ? 46.942 -17.179 22.034 1.00 104.41 285 ASN A CA 1
ATOM 2165 C C . ASN A 1 285 ? 47.258 -18.105 20.863 1.00 106.33 285 ASN A C 1
ATOM 2166 O O . ASN A 1 285 ? 48.328 -18.704 20.812 1.00 114.85 285 ASN A O 1
ATOM 2171 N N . ARG A 1 286 ? 46.324 -18.216 19.923 1.00 102.90 286 ARG A N 1
ATOM 2172 C CA . ARG A 1 286 ? 46.508 -19.070 18.754 1.00 105.46 286 ARG A CA 1
ATOM 2173 C C . ARG A 1 286 ? 47.592 -18.543 17.818 1.00 109.14 286 ARG A C 1
ATOM 2174 O O . ARG A 1 286 ? 48.495 -19.276 17.412 1.00 111.57 286 ARG A O 1
ATOM 2182 N N . VAL A 1 287 ? 47.487 -17.267 17.472 1.00 109.89 287 VAL A N 1
ATOM 2183 C CA . VAL A 1 287 ? 48.408 -16.653 16.528 1.00 113.01 287 VAL A CA 1
ATOM 2184 C C . VAL A 1 287 ? 49.752 -16.359 17.199 1.00 113.20 287 VAL A C 1
ATOM 2185 O O . VAL A 1 287 ? 50.776 -16.217 16.525 1.00 116.18 287 VAL A O 1
ATOM 2189 N N . ASP A 1 288 ? 49.758 -16.317 18.529 1.00 110.92 288 ASP A N 1
ATOM 2190 C CA . ASP A 1 288 ? 51.004 -16.163 19.274 1.00 113.09 288 ASP A CA 1
ATOM 2191 C C . ASP A 1 288 ? 51.856 -17.420 19.085 1.00 114.59 288 ASP A C 1
ATOM 2192 O O . ASP A 1 288 ? 53.080 -17.346 19.052 1.00 116.33 288 ASP A O 1
ATOM 2197 N N . HIS A 1 289 ? 51.195 -18.567 18.943 1.00 115.42 289 HIS A N 1
ATOM 2198 C CA . HIS A 1 289 ? 51.875 -19.837 18.709 1.00 121.09 289 HIS A CA 1
ATOM 2199 C C . HIS A 1 289 ? 52.189 -20.054 17.237 1.00 117.13 289 HIS A C 1
ATOM 2200 O O . HIS A 1 289 ? 53.181 -20.676 16.905 1.00 124.28 289 HIS A O 1
ATOM 2207 N N . ILE A 1 290 ? 51.341 -19.545 16.357 1.00 113.42 290 ILE A N 1
ATOM 2208 C CA . ILE A 1 290 ? 51.628 -19.564 14.929 1.00 112.79 290 ILE A CA 1
ATOM 2209 C C . ILE A 1 290 ? 52.873 -18.736 14.667 1.00 116.24 290 ILE A C 1
ATOM 2210 O O . ILE A 1 290 ? 53.783 -19.179 13.970 1.00 120.62 290 ILE A O 1
ATOM 2215 N N . ARG A 1 291 ? 52.907 -17.529 15.228 1.00 115.64 291 ARG A N 1
ATOM 2216 C CA . ARG A 1 291 ? 54.045 -16.630 15.045 1.00 114.06 291 ARG A CA 1
ATOM 2217 C C . ARG A 1 291 ? 55.096 -16.800 16.153 1.00 119.41 291 ARG A C 1
ATOM 2218 O O . ARG A 1 291 ? 55.050 -16.138 17.200 1.00 116.43 291 ARG A O 1
ATOM 2226 N N . LYS A 1 292 ? 56.062 -17.672 15.884 1.00 113.86 292 LYS A N 1
ATOM 2227 C CA . LYS A 1 292 ? 57.108 -18.013 16.835 1.00 126.59 292 LYS A CA 1
ATOM 2228 C C . LYS A 1 292 ? 58.153 -16.899 16.981 1.00 129.44 292 LYS A C 1
ATOM 2229 O O . LYS A 1 292 ? 58.949 -16.898 17.928 1.00 131.21 292 LYS A O 1
ATOM 2235 N N . ASP A 1 293 ? 58.162 -15.969 16.027 1.00 125.99 293 ASP A N 1
ATOM 2236 C CA . ASP A 1 293 ? 59.140 -14.888 16.013 1.00 124.17 293 ASP A CA 1
ATOM 2237 C C . ASP A 1 293 ? 58.789 -13.754 16.978 1.00 123.40 293 ASP A C 1
ATOM 2238 O O . ASP A 1 293 ? 59.640 -12.920 17.286 1.00 128.43 293 ASP A O 1
ATOM 2243 N N . GLU A 1 294 ? 57.544 -13.705 17.446 1.00 117.60 294 GLU A N 1
ATOM 2244 C CA . GLU A 1 294 ? 57.178 -12.727 18.466 1.00 112.41 294 GLU A CA 1
ATOM 2245 C C . GLU A 1 294 ? 56.626 -13.381 19.723 1.00 116.16 294 GLU A C 1
ATOM 2246 O O . GLU A 1 294 ? 55.782 -14.279 19.659 1.00 116.10 294 GLU A O 1
ATOM 2252 N N . LYS A 1 295 ? 57.086 -12.886 20.865 1.00 112.82 295 LYS A N 1
ATOM 2253 C CA . LYS A 1 295 ? 56.600 -13.306 22.172 1.00 126.86 295 LYS A CA 1
ATOM 2254 C C . LYS A 1 295 ? 55.532 -12.339 22.662 1.00 121.36 295 LYS A C 1
ATOM 2255 O O . LYS A 1 295 ? 55.846 -11.277 23.180 1.00 130.88 295 LYS A O 1
ATOM 2261 N N . ILE A 1 296 ? 54.267 -12.694 22.476 1.00 115.60 296 ILE A N 1
ATOM 2262 C CA . ILE A 1 296 ? 53.169 -11.805 22.859 1.00 112.37 296 ILE A CA 1
ATOM 2263 C C . ILE A 1 296 ? 52.752 -11.993 24.315 1.00 111.97 296 ILE A C 1
ATOM 2264 O O . ILE A 1 296 ? 52.311 -13.072 24.702 1.00 114.61 296 ILE A O 1
ATOM 2269 N N . GLU A 1 297 ? 52.863 -10.936 25.112 1.00 107.96 297 GLU A N 1
ATOM 2270 C CA . GLU A 1 297 ? 52.416 -11.000 26.499 1.00 108.85 297 GLU A CA 1
ATOM 2271 C C . GLU A 1 297 ? 50.915 -10.848 26.589 1.00 110.18 297 GLU A C 1
ATOM 2272 O O . GLU A 1 297 ? 50.351 -9.876 26.084 1.00 111.69 297 GLU A O 1
ATOM 2278 N N . GLU A 1 298 ? 50.265 -11.791 27.259 1.00 111.85 298 GLU A N 1
ATOM 2279 C CA . GLU A 1 298 ? 48.815 -11.726 27.411 1.00 108.13 298 GLU A CA 1
ATOM 2280 C C . GLU A 1 298 ? 48.442 -11.355 28.842 1.00 107.48 298 GLU A C 1
ATOM 2281 O O . GLU A 1 298 ? 48.221 -12.227 29.672 1.00 110.88 298 GLU A O 1
ATOM 2287 N N . ASN A 1 299 ? 48.388 -10.057 29.124 1.00 107.98 299 ASN A N 1
ATOM 2288 C CA . ASN A 1 299 ? 48.080 -9.564 30.464 1.00 110.13 299 ASN A CA 1
ATOM 2289 C C . ASN A 1 299 ? 46.614 -9.180 30.575 1.00 109.94 299 ASN A C 1
ATOM 2290 O O . ASN A 1 299 ? 46.205 -8.123 30.092 1.00 111.97 299 ASN A O 1
ATOM 2295 N N . VAL A 1 300 ? 45.828 -10.035 31.226 1.00 106.79 300 VAL A N 1
ATOM 2296 C CA . VAL A 1 300 ? 44.395 -9.791 31.374 1.00 98.90 300 VAL A CA 1
ATOM 2297 C C . VAL A 1 300 ? 44.126 -8.588 32.291 1.00 96.66 300 VAL A C 1
ATOM 2298 O O . VAL A 1 300 ? 43.232 -7.779 32.018 1.00 93.93 300 VAL A O 1
ATOM 2302 N N . ASP A 1 301 ? 44.920 -8.440 33.348 1.00 99.05 301 ASP A N 1
ATOM 2303 C CA . ASP A 1 301 ? 44.746 -7.314 34.259 1.00 105.97 301 ASP A CA 1
ATOM 2304 C C . ASP A 1 301 ? 45.088 -5.965 33.640 1.00 108.04 301 ASP A C 1
ATOM 2305 O O . ASP A 1 301 ? 44.493 -4.947 34.006 1.00 107.32 301 ASP A O 1
ATOM 2310 N N . ARG A 1 302 ? 46.036 -5.954 32.706 1.00 108.79 302 ARG A N 1
ATOM 2311 C CA . ARG A 1 302 ? 46.368 -4.727 31.989 1.00 106.02 302 ARG A CA 1
ATOM 2312 C C . ARG A 1 302 ? 45.201 -4.322 31.092 1.00 102.42 302 ARG A C 1
ATOM 2313 O O . ARG A 1 302 ? 44.934 -3.134 30.893 1.00 102.85 302 ARG A O 1
ATOM 2321 N N . VAL A 1 303 ? 44.504 -5.319 30.559 1.00 100.25 303 VAL A N 1
ATOM 2322 C CA . VAL A 1 303 ? 43.347 -5.077 29.699 1.00 97.38 303 VAL A CA 1
ATOM 2323 C C . VAL A 1 303 ? 42.204 -4.414 30.475 1.00 98.08 303 VAL A C 1
ATOM 2324 O O . VAL A 1 303 ? 41.511 -3.534 29.951 1.00 92.27 303 VAL A O 1
ATOM 2328 N N . HIS A 1 304 ? 42.027 -4.831 31.729 1.00 99.26 304 HIS A N 1
ATOM 2329 C CA . HIS A 1 304 ? 41.036 -4.226 32.610 1.00 94.37 304 HIS A CA 1
ATOM 2330 C C . HIS A 1 304 ? 41.417 -2.774 32.913 1.00 93.34 304 HIS A C 1
ATOM 2331 O O . HIS A 1 304 ? 40.559 -1.890 32.877 1.00 93.48 304 HIS A O 1
ATOM 2338 N N . LEU A 1 305 ? 42.698 -2.531 33.200 1.00 91.16 305 LEU A N 1
ATOM 2339 C CA . LEU A 1 305 ? 43.190 -1.180 33.487 1.00 93.30 305 LEU A CA 1
ATOM 2340 C C . LEU A 1 305 ? 42.938 -0.210 32.333 1.00 102.80 305 LEU A C 1
ATOM 2341 O O . LEU A 1 305 ? 42.326 0.846 32.527 1.00 90.47 305 LEU A O 1
ATOM 2346 N N . VAL A 1 306 ? 43.431 -0.553 31.141 1.00 95.42 306 VAL A N 1
ATOM 2347 C CA . VAL A 1 306 ? 43.196 0.280 29.965 1.00 89.74 306 VAL A CA 1
ATOM 2348 C C . VAL A 1 306 ? 41.705 0.442 29.744 1.00 83.63 306 VAL A C 1
ATOM 2349 O O . VAL A 1 306 ? 41.228 1.553 29.524 1.00 84.71 306 VAL A O 1
ATOM 2353 N N . THR A 1 307 ? 40.956 -0.653 29.821 1.00 82.86 307 THR A N 1
ATOM 2354 C CA . THR A 1 307 ? 39.505 -0.567 29.600 1.00 81.53 307 THR A CA 1
ATOM 2355 C C . THR A 1 307 ? 38.834 0.302 30.658 1.00 80.02 307 THR A C 1
ATOM 2356 O O . THR A 1 307 ? 37.985 1.125 30.324 1.00 78.51 307 THR A O 1
ATOM 2360 N N . ALA A 1 308 ? 39.231 0.134 31.924 1.00 85.37 308 ALA A N 1
ATOM 2361 C CA . ALA A 1 308 ? 38.718 0.972 33.004 1.00 85.06 308 ALA A CA 1
ATOM 2362 C C . ALA A 1 308 ? 38.968 2.436 32.703 1.00 88.22 308 ALA A C 1
ATOM 2363 O O . ALA A 1 308 ? 38.040 3.248 32.737 1.00 87.53 308 ALA A O 1
ATOM 2365 N N . ILE A 1 309 ? 40.213 2.758 32.361 1.00 94.50 309 ILE A N 1
ATOM 2366 C CA . ILE A 1 309 ? 40.585 4.117 31.962 1.00 99.30 309 ILE A CA 1
ATOM 2367 C C . ILE A 1 309 ? 39.673 4.639 30.851 1.00 95.34 309 ILE A C 1
ATOM 2368 O O . ILE A 1 309 ? 39.104 5.718 30.984 1.00 94.41 309 ILE A O 1
ATOM 2373 N N . ARG A 1 310 ? 39.517 3.865 29.780 1.00 82.07 310 ARG A N 1
ATOM 2374 C CA . ARG A 1 310 ? 38.732 4.296 28.631 1.00 81.15 310 ARG A CA 1
ATOM 2375 C C . ARG A 1 310 ? 37.282 4.628 29.013 1.00 83.56 310 ARG A C 1
ATOM 2376 O O . ARG A 1 310 ? 36.719 5.635 28.555 1.00 83.44 310 ARG A O 1
ATOM 2384 N N . ASN A 1 311 ? 36.686 3.788 29.859 1.00 81.33 311 ASN A N 1
ATOM 2385 C CA . ASN A 1 311 ? 35.318 4.012 30.316 1.00 79.05 311 ASN A CA 1
ATOM 2386 C C . ASN A 1 311 ? 35.147 5.262 31.176 1.00 82.55 311 ASN A C 1
ATOM 2387 O O . ASN A 1 311 ? 34.186 6.012 30.981 1.00 80.10 311 ASN A O 1
ATOM 2392 N N . GLY A 1 312 ? 36.048 5.458 32.144 1.00 82.81 312 GLY A N 1
ATOM 2393 C CA . GLY A 1 312 ? 35.974 6.607 33.029 1.00 89.38 312 GLY A CA 1
ATOM 2394 C C . GLY A 1 312 ? 36.163 7.898 32.257 1.00 94.11 312 GLY A C 1
ATOM 2395 O O . GLY A 1 312 ? 35.551 8.931 32.546 1.00 96.81 312 GLY A O 1
ATOM 2396 N N . PHE A 1 313 ? 37.077 7.817 31.300 1.00 92.14 313 PHE A N 1
ATOM 2397 C CA . PHE A 1 313 ? 37.365 8.851 30.320 1.00 95.21 313 PHE A CA 1
ATOM 2398 C C . PHE A 1 313 ? 36.056 9.250 29.635 1.00 94.62 313 PHE A C 1
ATOM 2399 O O . PHE A 1 313 ? 35.605 10.389 29.762 1.00 90.20 313 PHE A O 1
ATOM 2407 N N . HIS A 1 314 ? 35.407 8.270 28.997 1.00 97.87 314 HIS A N 1
ATOM 2408 C CA . HIS A 1 314 ? 34.112 8.453 28.327 1.00 92.44 314 HIS A CA 1
ATOM 2409 C C . HIS A 1 314 ? 33.027 9.055 29.235 1.00 91.03 314 HIS A C 1
ATOM 2410 O O . HIS A 1 314 ? 32.329 9.983 28.834 1.00 93.26 314 HIS A O 1
ATOM 2417 N N . ALA A 1 315 ? 32.879 8.515 30.441 1.00 86.92 315 ALA A N 1
ATOM 2418 C CA . ALA A 1 315 ? 31.864 8.980 31.378 1.00 88.99 315 ALA A CA 1
ATOM 2419 C C . ALA A 1 315 ? 31.809 10.510 31.463 1.00 94.52 315 ALA A C 1
ATOM 2420 O O . ALA A 1 315 ? 30.730 11.105 31.497 1.00 93.32 315 ALA A O 1
ATOM 2422 N N . PHE A 1 316 ? 32.976 11.146 31.461 1.00 97.54 316 PHE A N 1
ATOM 2423 C CA . PHE A 1 316 ? 33.046 12.589 31.638 1.00 93.03 316 PHE A CA 1
ATOM 2424 C C . PHE A 1 316 ? 33.058 13.345 30.316 1.00 90.32 316 PHE A C 1
ATOM 2425 O O . PHE A 1 316 ? 32.470 14.412 30.206 1.00 98.10 316 PHE A O 1
ATOM 2433 N N . LEU A 1 317 ? 33.714 12.788 29.311 1.00 85.50 317 LEU A N 1
ATOM 2434 C CA . LEU A 1 317 ? 34.018 13.539 28.097 1.00 88.67 317 LEU A CA 1
ATOM 2435 C C . LEU A 1 317 ? 33.178 13.135 26.883 1.00 87.65 317 LEU A C 1
ATOM 2436 O O . LEU A 1 317 ? 33.068 13.905 25.920 1.00 86.81 317 LEU A O 1
ATOM 2441 N N . ALA A 1 318 ? 32.599 11.933 26.932 1.00 82.59 318 ALA A N 1
ATOM 2442 C CA . ALA A 1 318 ? 31.732 11.435 25.868 1.00 80.77 318 ALA A CA 1
ATOM 2443 C C . ALA A 1 318 ? 30.976 10.183 26.292 1.00 83.51 318 ALA A C 1
ATOM 2444 O O . ALA A 1 318 ? 31.353 9.098 25.875 1.00 84.00 318 ALA A O 1
ATOM 2446 N N . PRO A 1 319 ? 29.922 10.323 27.133 1.00 85.03 319 PRO A N 1
ATOM 2447 C CA . PRO A 1 319 ? 29.165 9.150 27.588 1.00 80.15 319 PRO A CA 1
ATOM 2448 C C . PRO A 1 319 ? 28.742 8.279 26.415 1.00 80.69 319 PRO A C 1
ATOM 2449 O O . PRO A 1 319 ? 28.154 8.805 25.466 1.00 85.79 319 PRO A O 1
ATOM 2453 N N . TRP A 1 320 ? 29.043 6.982 26.490 1.00 76.53 320 TRP A N 1
ATOM 2454 C CA . TRP A 1 320 ? 28.999 6.064 25.339 1.00 70.38 320 TRP A CA 1
ATOM 2455 C C . TRP A 1 320 ? 27.995 4.903 25.511 1.00 72.92 320 TRP A C 1
ATOM 2456 O O . TRP A 1 320 ? 28.236 3.973 26.294 1.00 69.76 320 TRP A O 1
ATOM 2467 N N . PRO A 1 321 ? 26.884 4.926 24.748 1.00 77.94 321 PRO A N 1
ATOM 2468 C CA . PRO A 1 321 ? 25.839 3.890 24.843 1.00 76.39 321 PRO A CA 1
ATOM 2469 C C . PRO A 1 321 ? 26.350 2.464 24.629 1.00 76.63 321 PRO A C 1
ATOM 2470 O O . PRO A 1 321 ? 25.833 1.540 25.241 1.00 80.56 321 PRO A O 1
ATOM 2474 N N . GLY A 1 322 ? 27.355 2.282 23.784 1.00 74.03 322 GLY A N 1
ATOM 2475 C CA . GLY A 1 322 ? 27.974 0.979 23.652 1.00 71.76 322 GLY A CA 1
ATOM 2476 C C . GLY A 1 322 ? 29.053 0.705 24.688 1.00 73.84 322 GLY A C 1
ATOM 2477 O O . GLY A 1 322 ? 29.592 -0.393 24.743 1.00 74.26 322 GLY A O 1
ATOM 2478 N N . LEU A 1 323 ? 29.378 1.713 25.500 1.00 80.65 323 LEU A N 1
ATOM 2479 C CA . LEU A 1 323 ? 30.438 1.639 26.515 1.00 77.16 323 LEU A CA 1
ATOM 2480 C C . LEU A 1 323 ? 31.805 1.380 25.897 1.00 82.16 323 LEU A C 1
ATOM 2481 O O . LEU A 1 323 ? 31.922 1.093 24.687 1.00 81.43 323 LEU A O 1
ATOM 2486 N N . ALA A 1 324 ? 32.836 1.461 26.743 1.00 79.16 324 ALA A N 1
ATOM 2487 C CA . ALA A 1 324 ? 34.183 1.118 26.317 1.00 74.67 324 ALA A CA 1
ATOM 2488 C C . ALA A 1 324 ? 34.446 -0.371 26.573 1.00 77.55 324 ALA A C 1
ATOM 2489 O O . ALA A 1 324 ? 34.506 -0.820 27.752 1.00 70.97 324 ALA A O 1
ATOM 2491 N N . GLY A 1 325 ? 34.638 -1.118 25.473 1.00 71.55 325 GLY A N 1
ATOM 2492 C CA . GLY A 1 325 ? 34.809 -2.562 25.539 1.00 72.64 325 GLY A CA 1
ATOM 2493 C C . GLY A 1 325 ? 36.202 -3.051 25.163 1.00 82.60 325 GLY A C 1
ATOM 2494 O O . GLY A 1 325 ? 36.910 -2.399 24.387 1.00 85.70 325 GLY A O 1
ATOM 2495 N N . PRO A 1 326 ? 36.609 -4.197 25.733 1.00 84.22 326 PRO A N 1
ATOM 2496 C CA . PRO A 1 326 ? 37.912 -4.834 25.499 1.00 86.82 326 PRO A CA 1
ATOM 2497 C C . PRO A 1 326 ? 38.208 -5.135 24.022 1.00 80.26 326 PRO A C 1
ATOM 2498 O O . PRO A 1 326 ? 39.368 -4.976 23.596 1.00 73.77 326 PRO A O 1
ATOM 2502 N N . LEU A 1 327 ? 37.228 -5.588 23.244 1.00 82.20 327 LEU A N 1
ATOM 2503 C CA . LEU A 1 327 ? 37.509 -5.635 21.805 1.00 85.28 327 LEU A CA 1
ATOM 2504 C C . LEU A 1 327 ? 36.383 -5.344 20.848 1.00 77.49 327 LEU A C 1
ATOM 2505 O O . LEU A 1 327 ? 35.223 -5.490 21.179 1.00 80.11 327 LEU A O 1
ATOM 2510 N N . TRP A 1 328 ? 36.791 -4.891 19.660 1.00 75.15 328 TRP A N 1
ATOM 2511 C CA . TRP A 1 328 ? 35.974 -4.874 18.448 1.00 72.73 328 TRP A CA 1
ATOM 2512 C C . TRP A 1 328 ? 36.175 -6.250 17.811 1.00 71.88 328 TRP A C 1
ATOM 2513 O O . TRP A 1 328 ? 37.226 -6.509 17.215 1.00 72.80 328 TRP A O 1
ATOM 2524 N N . THR A 1 329 ? 35.196 -7.139 17.960 1.00 65.85 329 THR A N 1
ATOM 2525 C CA . THR A 1 329 ? 35.404 -8.552 17.612 1.00 70.59 329 THR A CA 1
ATOM 2526 C C . THR A 1 329 ? 35.852 -8.809 16.152 1.00 74.42 329 THR A C 1
ATOM 2527 O O . THR A 1 329 ? 36.848 -9.493 15.947 1.00 83.95 329 THR A O 1
ATOM 2531 N N . ALA A 1 330 ? 35.173 -8.253 15.150 1.00 72.39 330 ALA A N 1
ATOM 2532 C CA . ALA A 1 330 ? 35.595 -8.479 13.753 1.00 77.59 330 ALA A CA 1
ATOM 2533 C C . ALA A 1 330 ? 36.924 -7.807 13.429 1.00 83.07 330 ALA A C 1
ATOM 2534 O O . ALA A 1 330 ? 37.673 -8.312 12.579 1.00 88.39 330 ALA A O 1
ATOM 2536 N N . ALA A 1 331 ? 37.224 -6.669 14.061 1.00 78.43 331 ALA A N 1
ATOM 2537 C CA . ALA A 1 331 ? 38.501 -6.013 13.751 1.00 79.20 331 ALA A CA 1
ATOM 2538 C C . ALA A 1 331 ? 39.642 -6.833 14.325 1.00 82.01 331 ALA A C 1
ATOM 2539 O O . ALA A 1 331 ? 40.651 -7.069 13.656 1.00 83.97 331 ALA A O 1
ATOM 2541 N N . HIS A 1 332 ? 39.453 -7.305 15.554 1.00 80.23 332 HIS A N 1
ATOM 2542 C CA . HIS A 1 332 ? 40.442 -8.137 16.214 1.00 79.70 332 HIS A CA 1
ATOM 2543 C C . HIS A 1 332 ? 40.632 -9.473 15.499 1.00 82.82 332 HIS A C 1
ATOM 2544 O O . HIS A 1 332 ? 41.752 -9.943 15.343 1.00 87.42 332 HIS A O 1
ATOM 2551 N N . ALA A 1 333 ? 39.535 -10.097 15.084 1.00 81.58 333 ALA A N 1
ATOM 2552 C CA . ALA A 1 333 ? 39.629 -11.311 14.281 1.00 82.68 333 ALA A CA 1
ATOM 2553 C C . ALA A 1 333 ? 40.363 -11.005 12.966 1.00 85.70 333 ALA A C 1
ATOM 2554 O O . ALA A 1 333 ? 41.232 -11.763 12.535 1.00 91.69 333 ALA A O 1
ATOM 2556 N N . THR A 1 334 ? 40.043 -9.873 12.350 1.00 82.25 334 THR A N 1
ATOM 2557 C CA . THR A 1 334 ? 40.663 -9.504 11.081 1.00 84.86 334 THR A CA 1
ATOM 2558 C C . THR A 1 334 ? 42.181 -9.243 11.213 1.00 90.41 334 THR A C 1
ATOM 2559 O O . THR A 1 334 ? 42.965 -9.687 10.377 1.00 95.20 334 THR A O 1
ATOM 2563 N N . VAL A 1 335 ? 42.600 -8.516 12.244 1.00 87.44 335 VAL A N 1
ATOM 2564 C CA . VAL A 1 335 ? 44.021 -8.239 12.414 1.00 89.43 335 VAL A CA 1
ATOM 2565 C C . VAL A 1 335 ? 44.751 -9.553 12.701 1.00 94.35 335 VAL A C 1
ATOM 2566 O O . VAL A 1 335 ? 45.784 -9.850 12.086 1.00 96.69 335 VAL A O 1
ATOM 2570 N N . ALA A 1 336 ? 44.197 -10.340 13.625 1.00 94.26 336 ALA A N 1
ATOM 2571 C CA . ALA A 1 336 ? 44.756 -11.642 13.988 1.00 96.45 336 ALA A CA 1
ATOM 2572 C C . ALA A 1 336 ? 44.951 -12.542 12.757 1.00 94.88 336 ALA A C 1
ATOM 2573 O O . ALA A 1 336 ? 45.990 -13.188 12.617 1.00 87.19 336 ALA A O 1
ATOM 2575 N N . GLU A 1 337 ? 43.968 -12.567 11.860 1.00 91.06 337 GLU A N 1
ATOM 2576 C CA . GLU A 1 337 ? 44.092 -13.352 10.629 1.00 94.93 337 GLU A CA 1
ATOM 2577 C C . GLU A 1 337 ? 45.229 -12.898 9.713 1.00 96.02 337 GLU A C 1
ATOM 2578 O O . GLU A 1 337 ? 46.019 -13.726 9.244 1.00 100.30 337 GLU A O 1
ATOM 2584 N N . ARG A 1 338 ? 45.314 -11.594 9.459 1.00 93.40 338 ARG A N 1
ATOM 2585 C CA . ARG A 1 338 ? 46.373 -11.068 8.604 1.00 91.14 338 ARG A CA 1
ATOM 2586 C C . ARG A 1 338 ? 47.723 -11.211 9.304 1.00 102.58 338 ARG A C 1
ATOM 2587 O O . ARG A 1 338 ? 48.749 -11.420 8.662 1.00 96.21 338 ARG A O 1
ATOM 2595 N N . TYR A 1 339 ? 47.711 -11.113 10.629 1.00 98.54 339 TYR A N 1
ATOM 2596 C CA . TYR A 1 339 ? 48.914 -11.332 11.425 1.00 97.76 339 TYR A CA 1
ATOM 2597 C C . TYR A 1 339 ? 49.420 -12.769 11.313 1.00 99.37 339 TYR A C 1
ATOM 2598 O O . TYR A 1 339 ? 50.613 -12.998 11.201 1.00 104.28 339 TYR A O 1
ATOM 2607 N N . ALA A 1 340 ? 48.512 -13.738 11.343 1.00 99.97 340 ALA A N 1
ATOM 2608 C CA . ALA A 1 340 ? 48.896 -15.147 11.285 1.00 103.07 340 ALA A CA 1
ATOM 2609 C C . ALA A 1 340 ? 49.527 -15.538 9.944 1.00 109.21 340 ALA A C 1
ATOM 2610 O O . ALA A 1 340 ? 50.118 -16.612 9.818 1.00 112.25 340 ALA A O 1
ATOM 2612 N N . MET A 1 341 ? 49.427 -14.659 8.955 1.00 113.18 341 MET A N 1
ATOM 2613 C CA . MET A 1 341 ? 49.933 -14.950 7.618 1.00 103.70 341 MET A CA 1
ATOM 2614 C C . MET A 1 341 ? 51.465 -14.836 7.478 1.00 118.76 341 MET A C 1
ATOM 2615 O O . MET A 1 341 ? 52.032 -15.205 6.442 1.00 110.96 341 MET A O 1
ATOM 2620 N N . GLY A 1 342 ? 52.135 -14.342 8.519 1.00 114.23 342 GLY A N 1
ATOM 2621 C CA . GLY A 1 342 ? 53.588 -14.281 8.519 1.00 114.41 342 GLY A CA 1
ATOM 2622 C C . GLY A 1 342 ? 54.233 -12.908 8.505 1.00 117.60 342 GLY A C 1
ATOM 2623 O O . GLY A 1 342 ? 53.568 -11.915 8.222 1.00 111.73 342 GLY A O 1
ATOM 2624 N N . ARG A 1 343 ? 55.544 -12.871 8.767 1.00 130.32 343 ARG A N 1
ATOM 2625 C CA . ARG A 1 343 ? 56.304 -11.626 8.950 1.00 137.19 343 ARG A CA 1
ATOM 2626 C C . ARG A 1 343 ? 56.319 -10.767 7.689 1.00 143.64 343 ARG A C 1
ATOM 2627 O O . ARG A 1 343 ? 56.449 -9.544 7.763 1.00 146.79 343 ARG A O 1
ATOM 2635 N N . LYS A 1 344 ? 56.157 -11.410 6.536 1.00 143.72 344 LYS A N 1
ATOM 2636 C CA . LYS A 1 344 ? 56.090 -10.706 5.259 1.00 143.05 344 LYS A CA 1
ATOM 2637 C C . LYS A 1 344 ? 54.885 -9.765 5.201 1.00 139.93 344 LYS A C 1
ATOM 2638 O O . LYS A 1 344 ? 54.947 -8.701 4.575 1.00 139.31 344 LYS A O 1
ATOM 2644 N N . SER A 1 345 ? 53.799 -10.155 5.865 1.00 135.86 345 SER A N 1
ATOM 2645 C CA . SER A 1 345 ? 52.576 -9.363 5.857 1.00 129.61 345 SER A CA 1
ATOM 2646 C C . SER A 1 345 ? 52.544 -8.350 6.996 1.00 125.01 345 SER A C 1
ATOM 2647 O O . SER A 1 345 ? 52.496 -7.139 6.762 1.00 124.23 345 SER A O 1
ATOM 2650 N N . MET A 1 346 ? 52.575 -8.848 8.231 1.00 121.81 346 MET A N 1
ATOM 2651 C CA . MET A 1 346 ? 52.507 -7.978 9.400 1.00 118.07 346 MET A CA 1
ATOM 2652 C C . MET A 1 346 ? 53.669 -8.251 10.359 1.00 116.10 346 MET A C 1
ATOM 2653 O O . MET A 1 346 ? 53.883 -9.384 10.787 1.00 111.69 346 MET A O 1
ATOM 2658 N N . GLU A 1 347 ? 54.412 -7.193 10.678 1.00 117.82 347 GLU A N 1
ATOM 2659 C CA . GLU A 1 347 ? 55.595 -7.265 11.533 1.00 120.38 347 GLU A CA 1
ATOM 2660 C C . GLU A 1 347 ? 55.297 -7.814 12.924 1.00 118.54 347 GLU A C 1
ATOM 2661 O O . GLU A 1 347 ? 55.941 -8.761 13.386 1.00 119.57 347 GLU A O 1
ATOM 2667 N N . SER A 1 348 ? 54.357 -7.166 13.603 1.00 113.78 348 SER A N 1
ATOM 2668 C CA . SER A 1 348 ? 53.960 -7.531 14.956 1.00 111.82 348 SER A CA 1
ATOM 2669 C C . SER A 1 348 ? 52.457 -7.366 15.134 1.00 112.65 348 SER A C 1
ATOM 2670 O O . SER A 1 348 ? 51.801 -6.696 14.337 1.00 115.61 348 SER A O 1
ATOM 2673 N N . ILE A 1 349 ? 51.913 -7.978 16.179 1.00 110.03 349 ILE A N 1
ATOM 2674 C CA . ILE A 1 349 ? 50.501 -7.822 16.502 1.00 100.35 349 ILE A CA 1
ATOM 2675 C C . ILE A 1 349 ? 50.210 -6.354 16.838 1.00 100.30 349 ILE A C 1
ATOM 2676 O O . ILE A 1 349 ? 49.081 -5.899 16.717 1.00 101.11 349 ILE A O 1
ATOM 2681 N N . TYR A 1 350 ? 51.229 -5.607 17.255 1.00 103.88 350 TYR A N 1
ATOM 2682 C CA . TYR A 1 350 ? 51.034 -4.194 17.556 1.00 102.78 350 TYR A CA 1
ATOM 2683 C C . TYR A 1 350 ? 51.161 -3.294 16.342 1.00 106.29 350 TYR A C 1
ATOM 2684 O O . TYR A 1 350 ? 50.528 -2.248 16.294 1.00 108.96 350 TYR A O 1
ATOM 2693 N N . SER A 1 351 ? 51.950 -3.697 15.353 1.00 106.68 351 SER A N 1
ATOM 2694 C CA . SER A 1 351 ? 52.059 -2.898 14.139 1.00 107.64 351 SER A CA 1
ATOM 2695 C C . SER A 1 351 ? 50.736 -2.870 13.357 1.00 110.50 351 SER A C 1
ATOM 2696 O O . SER A 1 351 ? 50.427 -1.881 12.700 1.00 112.66 351 SER A O 1
ATOM 2699 N N . GLY A 1 352 ? 49.967 -3.954 13.415 1.00 108.07 352 GLY A N 1
ATOM 2700 C CA . GLY A 1 352 ? 48.670 -3.998 12.764 1.00 106.07 352 GLY A CA 1
ATOM 2701 C C . GLY A 1 352 ? 47.532 -3.420 13.600 1.00 109.73 352 GLY A C 1
ATOM 2702 O O . GLY A 1 352 ? 46.723 -2.620 13.118 1.00 113.93 352 GLY A O 1
ATOM 2703 N N . GLY A 1 353 ? 47.450 -3.853 14.855 1.00 110.09 353 GLY A N 1
ATOM 2704 C CA . GLY A 1 353 ? 46.446 -3.351 15.766 1.00 82.20 353 GLY A CA 1
ATOM 2705 C C . GLY A 1 353 ? 46.635 -1.872 16.032 1.00 82.96 353 GLY A C 1
ATOM 2706 O O . GLY A 1 353 ? 45.676 -1.099 15.997 1.00 86.96 353 GLY A O 1
ATOM 2707 N N . GLY A 1 354 ? 47.878 -1.484 16.302 1.00 85.97 354 GLY A N 1
ATOM 2708 C CA . GLY A 1 354 ? 48.216 -0.101 16.570 1.00 88.68 354 GLY A CA 1
ATOM 2709 C C . GLY A 1 354 ? 47.946 0.782 15.372 1.00 95.47 354 GLY A C 1
ATOM 2710 O O . GLY A 1 354 ? 47.221 1.769 15.503 1.00 103.54 354 GLY A O 1
ATOM 2711 N N . THR A 1 355 ? 48.505 0.423 14.212 1.00 93.04 355 THR A N 1
ATOM 2712 C CA . THR A 1 355 ? 48.289 1.176 12.970 1.00 93.45 355 THR A CA 1
ATOM 2713 C C . THR A 1 355 ? 46.800 1.360 12.680 1.00 94.02 355 THR A C 1
ATOM 2714 O O . THR A 1 355 ? 46.377 2.434 12.256 1.00 97.01 355 THR A O 1
ATOM 2718 N N . PHE A 1 356 ? 46.016 0.302 12.881 1.00 90.95 356 PHE A N 1
ATOM 2719 C CA . PHE A 1 356 ? 44.596 0.333 12.543 1.00 88.48 356 PHE A CA 1
ATOM 2720 C C . PHE A 1 356 ? 43.850 1.520 13.146 1.00 90.47 356 PHE A C 1
ATOM 2721 O O . PHE A 1 356 ? 43.317 2.366 12.426 1.00 94.95 356 PHE A O 1
ATOM 2729 N N . TRP A 1 357 ? 43.812 1.589 14.468 1.00 87.08 357 TRP A N 1
ATOM 2730 C CA . TRP A 1 357 ? 43.094 2.670 15.111 1.00 83.16 357 TRP A CA 1
ATOM 2731 C C . TRP A 1 357 ? 43.816 4.028 15.010 1.00 90.65 357 TRP A C 1
ATOM 2732 O O . TRP A 1 357 ? 43.148 5.058 14.982 1.00 97.73 357 TRP A O 1
ATOM 2743 N N . MET A 1 358 ? 45.151 4.050 14.957 1.00 91.20 358 MET A N 1
ATOM 2744 C CA . MET A 1 358 ? 45.858 5.307 14.689 1.00 100.74 358 MET A CA 1
ATOM 2745 C C . MET A 1 358 ? 45.299 5.934 13.422 1.00 98.99 358 MET A C 1
ATOM 2746 O O . MET A 1 358 ? 45.011 7.123 13.383 1.00 105.34 358 MET A O 1
ATOM 2751 N N . SER A 1 359 ? 45.177 5.118 12.382 1.00 93.67 359 SER A N 1
ATOM 2752 C CA . SER A 1 359 ? 44.616 5.534 11.102 1.00 93.03 359 SER A CA 1
ATOM 2753 C C . SER A 1 359 ? 43.146 5.921 11.222 1.00 89.87 359 SER A C 1
ATOM 2754 O O . SER A 1 359 ? 42.672 6.813 10.530 1.00 94.47 359 SER A O 1
ATOM 2757 N N . GLY A 1 360 ? 42.415 5.228 12.078 1.00 84.47 360 GLY A N 1
ATOM 2758 C CA . GLY A 1 360 ? 41.041 5.605 12.331 1.00 85.40 360 GLY A CA 1
ATOM 2759 C C . GLY A 1 360 ? 40.918 7.006 12.908 1.00 91.76 360 GLY A C 1
ATOM 2760 O O . GLY A 1 360 ? 39.989 7.740 12.569 1.00 97.10 360 GLY A O 1
ATOM 2761 N N . LEU A 1 361 ? 41.852 7.378 13.783 1.00 92.83 361 LEU A N 1
ATOM 2762 C CA . LEU A 1 361 ? 41.780 8.660 14.462 1.00 83.09 361 LEU A CA 1
ATOM 2763 C C . LEU A 1 361 ? 42.059 9.766 13.467 1.00 91.13 361 LEU A C 1
ATOM 2764 O O . LEU A 1 361 ? 41.289 10.717 13.369 1.00 91.57 361 LEU A O 1
ATOM 2769 N N . LEU A 1 362 ? 43.148 9.629 12.714 1.00 93.60 362 LEU A N 1
ATOM 2770 C CA . LEU A 1 362 ? 43.474 10.589 11.660 1.00 95.55 362 LEU A CA 1
ATOM 2771 C C . LEU A 1 362 ? 42.308 10.726 10.682 1.00 93.29 362 LEU A C 1
ATOM 2772 O O . LEU A 1 362 ? 41.990 11.829 10.239 1.00 92.66 362 LEU A O 1
ATOM 2777 N N . ALA A 1 363 ? 41.659 9.605 10.382 1.00 88.01 363 ALA A N 1
ATOM 2778 C CA . ALA A 1 363 ? 40.558 9.566 9.422 1.00 91.40 363 ALA A CA 1
ATOM 2779 C C . ALA A 1 363 ? 39.380 10.464 9.818 1.00 92.74 363 ALA A C 1
ATOM 2780 O O . ALA A 1 363 ? 38.676 10.986 8.953 1.00 92.69 363 ALA A O 1
ATOM 2782 N N . LEU A 1 364 ? 39.163 10.632 11.119 1.00 92.32 364 LEU A N 1
ATOM 2783 C CA . LEU A 1 364 ? 38.092 11.496 11.612 1.00 89.62 364 LEU A CA 1
ATOM 2784 C C . LEU A 1 364 ? 38.203 12.913 11.042 1.00 97.34 364 LEU A C 1
ATOM 2785 O O . LEU A 1 364 ? 37.192 13.596 10.864 1.00 100.12 364 LEU A O 1
ATOM 2790 N N . PHE A 1 365 ? 39.433 13.344 10.770 1.00 95.26 365 PHE A N 1
ATOM 2791 C CA . PHE A 1 365 ? 39.697 14.704 10.324 1.00 99.91 365 PHE A CA 1
ATOM 2792 C C . PHE A 1 365 ? 39.493 14.824 8.806 1.00 106.65 365 PHE A C 1
ATOM 2793 O O . PHE A 1 365 ? 39.534 15.919 8.244 1.00 109.16 365 PHE A O 1
ATOM 2801 N N . ALA A 1 366 ? 39.261 13.695 8.149 1.00 114.59 366 ALA A N 1
ATOM 2802 C CA . ALA A 1 366 ? 38.974 13.693 6.726 1.00 116.01 366 ALA A CA 1
ATOM 2803 C C . ALA A 1 366 ? 37.480 13.939 6.487 1.00 122.59 366 ALA A C 1
ATOM 2804 O O . ALA A 1 366 ? 36.707 12.996 6.340 1.00 121.38 366 ALA A O 1
ATOM 2806 N N . LEU A 1 367 ? 37.078 15.208 6.479 1.00 106.91 367 LEU A N 1
ATOM 2807 C CA . LEU A 1 367 ? 35.671 15.582 6.291 1.00 102.59 367 LEU A CA 1
ATOM 2808 C C . LEU A 1 367 ? 34.997 14.966 5.042 1.00 104.17 367 LEU A C 1
ATOM 2809 O O . LEU A 1 367 ? 33.792 14.694 5.068 1.00 105.89 367 LEU A O 1
ATOM 2814 N N . PRO A 1 368 ? 35.740 14.790 3.932 1.00 101.77 368 PRO A N 1
ATOM 2815 C CA . PRO A 1 368 ? 35.043 14.111 2.833 1.00 101.68 368 PRO A CA 1
ATOM 2816 C C . PRO A 1 368 ? 34.576 12.687 3.155 1.00 100.99 368 PRO A C 1
ATOM 2817 O O . PRO A 1 368 ? 33.556 12.256 2.623 1.00 101.13 368 PRO A O 1
ATOM 2821 N N . LEU A 1 369 ? 35.291 11.985 4.030 1.00 104.06 369 LEU A N 1
ATOM 2822 C CA . LEU A 1 369 ? 34.916 10.618 4.422 1.00 95.97 369 LEU A CA 1
ATOM 2823 C C . LEU A 1 369 ? 33.799 10.618 5.479 1.00 89.02 369 LEU A C 1
ATOM 2824 O O . LEU A 1 369 ? 32.885 9.800 5.412 1.00 84.85 369 LEU A O 1
ATOM 2829 N N . VAL A 1 370 ? 33.896 11.516 6.461 1.00 81.08 370 VAL A N 1
ATOM 2830 C CA . VAL A 1 370 ? 32.838 11.684 7.442 1.00 76.78 370 VAL A CA 1
ATOM 2831 C C . VAL A 1 370 ? 31.520 11.953 6.738 1.00 83.94 370 VAL A C 1
ATOM 2832 O O . VAL A 1 370 ? 30.548 11.234 6.948 1.00 89.36 370 VAL A O 1
ATOM 2836 N N . THR A 1 371 ? 31.492 12.961 5.871 1.00 88.64 371 THR A N 1
ATOM 2837 C CA . THR A 1 371 ? 30.255 13.324 5.171 1.00 84.65 371 THR A CA 1
ATOM 2838 C C . THR A 1 371 ? 29.828 12.233 4.181 1.00 80.64 371 THR A C 1
ATOM 2839 O O . THR A 1 371 ? 28.642 12.077 3.892 1.00 81.60 371 THR A O 1
ATOM 2843 N N . LEU A 1 372 ? 30.787 11.457 3.693 1.00 81.48 372 LEU A N 1
ATOM 2844 C CA . LEU A 1 372 ? 30.467 10.333 2.817 1.00 91.27 372 LEU A CA 1
ATOM 2845 C C . LEU A 1 372 ? 29.753 9.236 3.604 1.00 94.23 372 LEU A C 1
ATOM 2846 O O . LEU A 1 372 ? 28.807 8.629 3.116 1.00 97.64 372 LEU A O 1
ATOM 2851 N N . PHE A 1 373 ? 30.238 8.976 4.814 1.00 94.28 373 PHE A N 1
ATOM 2852 C CA . PHE A 1 373 ? 29.731 7.894 5.657 1.00 91.41 373 PHE A CA 1
ATOM 2853 C C . PHE A 1 373 ? 28.465 8.235 6.428 1.00 92.53 373 PHE A C 1
ATOM 2854 O O . PHE A 1 373 ? 27.730 7.348 6.862 1.00 95.58 373 PHE A O 1
ATOM 2862 N N . LYS A 1 374 ? 28.203 9.526 6.565 1.00 87.11 374 LYS A N 1
ATOM 2863 C CA . LYS A 1 374 ? 27.092 10.018 7.366 1.00 83.56 374 LYS A CA 1
ATOM 2864 C C . LYS A 1 374 ? 25.712 9.426 7.045 1.00 86.77 374 LYS A C 1
ATOM 2865 O O . LYS A 1 374 ? 24.984 9.056 7.966 1.00 93.91 374 LYS A O 1
ATOM 2871 N N . PRO A 1 375 ? 25.327 9.341 5.760 1.00 80.49 375 PRO A N 1
ATOM 2872 C CA . PRO A 1 375 ? 23.949 8.876 5.569 1.00 76.51 375 PRO A CA 1
ATOM 2873 C C . PRO A 1 375 ? 23.828 7.368 5.677 1.00 76.07 375 PRO A C 1
ATOM 2874 O O . PRO A 1 375 ? 22.741 6.801 5.645 1.00 78.48 375 PRO A O 1
ATOM 2878 N N . VAL A 1 376 ? 24.961 6.711 5.832 1.00 78.42 376 VAL A N 1
ATOM 2879 C CA . VAL A 1 376 ? 24.996 5.271 5.672 1.00 76.20 376 VAL A CA 1
ATOM 2880 C C . VAL A 1 376 ? 25.530 4.566 6.950 1.00 73.51 376 VAL A C 1
ATOM 2881 O O . VAL A 1 376 ? 25.738 3.348 6.958 1.00 68.77 376 VAL A O 1
ATOM 2885 N N . LEU A 1 377 ? 25.741 5.350 8.016 1.00 73.14 377 LEU A N 1
ATOM 2886 C CA . LEU A 1 377 ? 26.107 4.830 9.347 1.00 73.48 377 LEU A CA 1
ATOM 2887 C C . LEU A 1 377 ? 25.271 3.620 9.828 1.00 72.37 377 LEU A C 1
ATOM 2888 O O . LEU A 1 377 ? 25.833 2.657 10.343 1.00 71.50 377 LEU A O 1
ATOM 2893 N N . PRO A 1 378 ? 23.936 3.650 9.639 1.00 69.10 378 PRO A N 1
ATOM 2894 C CA . PRO A 1 378 ? 23.144 2.486 10.042 1.00 64.71 378 PRO A CA 1
ATOM 2895 C C . PRO A 1 378 ? 23.606 1.142 9.522 1.00 72.51 378 PRO A C 1
ATOM 2896 O O . PRO A 1 378 ? 23.416 0.155 10.210 1.00 84.29 378 PRO A O 1
ATOM 2900 N N . ILE A 1 379 ? 24.172 1.081 8.331 1.00 78.98 379 ILE A N 1
ATOM 2901 C CA . ILE A 1 379 ? 24.682 -0.187 7.843 1.00 75.23 379 ILE A CA 1
ATOM 2902 C C . ILE A 1 379 ? 25.826 -0.599 8.743 1.00 67.60 379 ILE A C 1
ATOM 2903 O O . ILE A 1 379 ? 26.003 -1.776 9.039 1.00 65.59 379 ILE A O 1
ATOM 2908 N N . ALA A 1 380 ? 26.634 0.383 9.126 1.00 67.63 380 ALA A N 1
ATOM 2909 C CA . ALA A 1 380 ? 27.854 0.106 9.864 1.00 70.74 380 ALA A CA 1
ATOM 2910 C C . ALA A 1 380 ? 27.545 -0.468 11.251 1.00 70.33 380 ALA A C 1
ATOM 2911 O O . ALA A 1 380 ? 28.088 -1.514 11.606 1.00 67.99 380 ALA A O 1
ATOM 2913 N N . LEU A 1 381 ? 26.613 0.166 11.967 1.00 70.63 381 LEU A N 1
ATOM 2914 C CA . LEU A 1 381 ? 26.193 -0.248 13.305 1.00 75.06 381 LEU A CA 1
ATOM 2915 C C . LEU A 1 381 ? 25.569 -1.645 13.344 1.00 78.20 381 LEU A C 1
ATOM 2916 O O . LEU A 1 381 ? 25.765 -2.398 14.308 1.00 78.32 381 LEU A O 1
ATOM 2921 N N . SER A 1 382 ? 24.779 -1.972 12.328 1.00 70.12 382 SER A N 1
ATOM 2922 C CA . SER A 1 382 ? 24.087 -3.254 12.309 1.00 71.58 382 SER A CA 1
ATOM 2923 C C . SER A 1 382 ? 25.060 -4.357 11.976 1.00 80.98 382 SER A C 1
ATOM 2924 O O . SER A 1 382 ? 24.885 -5.509 12.366 1.00 91.58 382 SER A O 1
ATOM 2927 N N . LEU A 1 383 ? 26.104 -3.980 11.258 1.00 79.47 383 LEU A N 1
ATOM 2928 C CA . LEU A 1 383 ? 27.016 -4.938 10.688 1.00 75.99 383 LEU A CA 1
ATOM 2929 C C . LEU A 1 383 ? 27.920 -5.440 11.773 1.00 60.43 383 LEU A C 1
ATOM 2930 O O . LEU A 1 383 ? 28.197 -6.645 11.880 1.00 61.02 383 LEU A O 1
ATOM 2935 N N . THR A 1 384 ? 28.398 -4.504 12.586 1.00 82.58 384 THR A N 1
ATOM 2936 C CA . THR A 1 384 ? 29.229 -4.872 13.722 1.00 60.67 384 THR A CA 1
ATOM 2937 C C . THR A 1 384 ? 28.417 -5.756 14.680 1.00 67.51 384 THR A C 1
ATOM 2938 O O . THR A 1 384 ? 28.916 -6.785 15.130 1.00 61.73 384 THR A O 1
ATOM 2942 N N . LEU A 1 385 ? 27.147 -5.430 14.914 1.00 65.18 385 LEU A N 1
ATOM 2943 C CA . LEU A 1 385 ? 26.293 -6.317 15.717 1.00 61.07 385 LEU A CA 1
ATOM 2944 C C . LEU A 1 385 ? 26.201 -7.710 15.134 1.00 68.99 385 LEU A C 1
ATOM 2945 O O . LEU A 1 385 ? 26.574 -8.672 15.811 1.00 64.34 385 LEU A O 1
ATOM 2950 N N . VAL A 1 386 ? 25.775 -7.828 13.870 1.00 71.83 386 VAL A N 1
ATOM 2951 C CA . VAL A 1 386 ? 25.706 -9.132 13.220 1.00 67.57 386 VAL A CA 1
ATOM 2952 C C . VAL A 1 386 ? 27.058 -9.832 13.313 1.00 72.66 386 VAL A C 1
ATOM 2953 O O . VAL A 1 386 ? 27.127 -10.953 13.799 1.00 74.72 386 VAL A O 1
ATOM 2957 N N . LEU A 1 387 ? 28.141 -9.163 12.917 1.00 73.63 387 LEU A N 1
ATOM 2958 C CA . LEU A 1 387 ? 29.445 -9.827 12.892 1.00 69.62 387 LEU A CA 1
ATOM 2959 C C . LEU A 1 387 ? 29.980 -10.262 14.251 1.00 74.54 387 LEU A C 1
ATOM 2960 O O . LEU A 1 387 ? 30.721 -11.247 14.331 1.00 71.28 387 LEU A O 1
ATOM 2965 N N . THR A 1 388 ? 29.656 -9.512 15.309 1.00 80.03 388 THR A N 1
ATOM 2966 C CA . THR A 1 388 ? 30.028 -9.914 16.670 1.00 77.00 388 THR A CA 1
ATOM 2967 C C . THR A 1 388 ? 29.274 -11.196 17.038 1.00 83.12 388 THR A C 1
ATOM 2968 O O . THR A 1 388 ? 29.870 -12.157 17.549 1.00 84.83 388 THR A O 1
ATOM 2972 N N . ALA A 1 389 ? 27.967 -11.209 16.764 1.00 77.55 389 ALA A N 1
ATOM 2973 C CA . ALA A 1 389 ? 27.153 -12.394 17.010 1.00 76.19 389 ALA A CA 1
ATOM 2974 C C . ALA A 1 389 ? 27.764 -13.614 16.339 1.00 75.84 389 ALA A C 1
ATOM 2975 O O . ALA A 1 389 ? 27.954 -14.654 16.964 1.00 79.23 389 ALA A O 1
ATOM 2977 N N . TYR A 1 390 ? 28.121 -13.447 15.074 1.00 76.17 390 TYR A N 1
ATOM 2978 C CA . TYR A 1 390 ? 28.728 -14.499 14.262 1.00 77.57 390 TYR A CA 1
ATOM 2979 C C . TYR A 1 390 ? 30.013 -15.084 14.850 1.00 78.87 390 TYR A C 1
ATOM 2980 O O . TYR A 1 390 ? 30.152 -16.302 14.922 1.00 82.83 390 TYR A O 1
ATOM 2989 N N . ILE A 1 391 ? 30.978 -14.231 15.188 1.00 77.35 391 ILE A N 1
ATOM 2990 C CA . ILE A 1 391 ? 32.255 -14.700 15.736 1.00 80.77 391 ILE A CA 1
ATOM 2991 C C . ILE A 1 391 ? 32.120 -15.290 17.141 1.00 82.07 391 ILE A C 1
ATOM 2992 O O . ILE A 1 391 ? 32.756 -16.307 17.451 1.00 86.18 391 ILE A O 1
ATOM 2997 N N . CYS A 1 392 ? 31.330 -14.634 17.993 1.00 79.03 392 CYS A N 1
ATOM 2998 C CA . CYS A 1 392 ? 31.099 -15.104 19.364 1.00 79.97 392 CYS A CA 1
ATOM 2999 C C . CYS A 1 392 ? 30.443 -16.485 19.375 1.00 80.92 392 CYS A C 1
ATOM 3000 O O . CYS A 1 392 ? 30.793 -17.345 20.189 1.00 81.44 392 CYS A O 1
ATOM 3003 N N . ILE A 1 393 ? 29.454 -16.674 18.504 1.00 75.24 393 ILE A N 1
ATOM 3004 C CA . ILE A 1 393 ? 28.773 -17.952 18.428 1.00 78.91 393 ILE A CA 1
ATOM 3005 C C . ILE A 1 393 ? 29.763 -19.000 17.971 1.00 85.05 393 ILE A C 1
ATOM 3006 O O . ILE A 1 393 ? 29.839 -20.086 18.538 1.00 89.04 393 ILE A O 1
ATOM 3011 N N . MET A 1 394 ? 30.552 -18.655 16.965 1.00 89.17 394 MET A N 1
ATOM 3012 C CA . MET A 1 394 ? 31.495 -19.602 16.381 1.00 92.78 394 MET A CA 1
ATOM 3013 C C . MET A 1 394 ? 32.559 -20.035 17.389 1.00 89.27 394 MET A C 1
ATOM 3014 O O . MET A 1 394 ? 32.844 -21.220 17.529 1.00 87.80 394 MET A O 1
ATOM 3019 N N . VAL A 1 395 ? 33.143 -19.062 18.084 1.00 86.97 395 VAL A N 1
ATOM 3020 C CA . VAL A 1 395 ? 34.214 -19.320 19.043 1.00 87.13 395 VAL A CA 1
ATOM 3021 C C . VAL A 1 395 ? 33.666 -20.018 20.290 1.00 90.43 395 VAL A C 1
ATOM 3022 O O . VAL A 1 395 ? 34.251 -20.982 20.779 1.00 94.61 395 VAL A O 1
ATOM 3026 N N . GLY A 1 396 ? 32.552 -19.525 20.812 1.00 89.28 396 GLY A N 1
ATOM 3027 C CA . GLY A 1 396 ? 31.921 -20.158 21.950 1.00 89.99 396 GLY A CA 1
ATOM 3028 C C . GLY A 1 396 ? 31.659 -21.636 21.730 1.00 95.12 396 GLY A C 1
ATOM 3029 O O . GLY A 1 396 ? 32.022 -22.454 22.581 1.00 99.40 396 GLY A O 1
ATOM 3030 N N . MET A 1 397 ? 31.046 -21.976 20.591 1.00 92.67 397 MET A N 1
ATOM 3031 C CA . MET A 1 397 ? 30.788 -23.374 20.229 1.00 92.03 397 MET A CA 1
ATOM 3032 C C . MET A 1 397 ? 32.073 -24.191 20.188 1.00 95.46 397 MET A C 1
ATOM 3033 O O . MET A 1 397 ? 32.152 -25.260 20.792 1.00 101.61 397 MET A O 1
ATOM 3038 N N . GLU A 1 398 ? 33.080 -23.690 19.477 1.00 91.58 398 GLU A N 1
ATOM 3039 C CA . GLU A 1 398 ? 34.299 -24.454 19.263 1.00 95.17 398 GLU A CA 1
ATOM 3040 C C . GLU A 1 398 ? 35.042 -24.700 20.574 1.00 96.65 398 GLU A C 1
ATOM 3041 O O . GLU A 1 398 ? 35.715 -25.712 20.740 1.00 100.58 398 GLU A O 1
ATOM 3047 N N . GLN A 1 399 ? 34.916 -23.766 21.501 1.00 97.29 399 GLN A N 1
ATOM 3048 C CA . GLN A 1 399 ? 35.638 -23.832 22.766 1.00 101.62 399 GLN A CA 1
ATOM 3049 C C . GLN A 1 399 ? 35.092 -24.885 23.723 1.00 107.16 399 GLN A C 1
ATOM 3050 O O . GLN A 1 399 ? 35.724 -25.192 24.734 1.00 115.48 399 GLN A O 1
ATOM 3056 N N . LEU A 1 400 ? 33.921 -25.430 23.407 1.00 107.67 400 LEU A N 1
ATOM 3057 C CA . LEU A 1 400 ? 33.322 -26.486 24.221 1.00 111.58 400 LEU A CA 1
ATOM 3058 C C . LEU A 1 400 ? 33.990 -27.825 23.961 1.00 115.51 400 LEU A C 1
ATOM 3059 O O . LEU A 1 400 ? 34.155 -28.238 22.811 1.00 115.33 400 LEU A O 1
ATOM 3064 N N . LYS A 1 401 ? 34.363 -28.511 25.034 1.00 120.83 401 LYS A N 1
ATOM 3065 C CA . LYS A 1 401 ? 35.137 -29.738 24.909 1.00 123.05 401 LYS A CA 1
ATOM 3066 C C . LYS A 1 401 ? 34.290 -31.021 24.966 1.00 127.20 401 LYS A C 1
ATOM 3067 O O . LYS A 1 401 ? 34.475 -31.911 24.138 1.00 132.92 401 LYS A O 1
ATOM 3073 N N . ASN A 1 402 ? 33.363 -31.128 25.915 1.00 127.87 402 ASN A N 1
ATOM 3074 C CA . ASN A 1 402 ? 32.496 -32.305 25.961 1.00 128.11 402 ASN A CA 1
ATOM 3075 C C . ASN A 1 402 ? 31.028 -31.917 25.888 1.00 124.03 402 ASN A C 1
ATOM 3076 O O . ASN A 1 402 ? 30.701 -30.773 25.596 1.00 124.29 402 ASN A O 1
ATOM 3081 N N . SER A 1 403 ? 30.152 -32.877 26.172 1.00 120.59 403 SER A N 1
ATOM 3082 C CA . SER A 1 403 ? 28.710 -32.682 26.064 1.00 117.27 403 SER A CA 1
ATOM 3083 C C . SER A 1 403 ? 28.078 -32.258 27.383 1.00 116.28 403 SER A C 1
ATOM 3084 O O . SER A 1 403 ? 26.940 -31.795 27.408 1.00 117.39 403 SER A O 1
ATOM 3087 N N . THR A 1 404 ? 28.808 -32.414 28.480 1.00 116.63 404 THR A N 1
ATOM 3088 C CA . THR A 1 404 ? 28.304 -31.949 29.763 1.00 115.49 404 THR A CA 1
ATOM 3089 C C . THR A 1 404 ? 28.550 -30.457 29.830 1.00 112.78 404 THR A C 1
ATOM 3090 O O . THR A 1 404 ? 27.727 -29.707 30.360 1.00 112.42 404 THR A O 1
ATOM 3094 N N . GLU A 1 405 ? 29.669 -30.027 29.247 1.00 110.97 405 GLU A N 1
ATOM 3095 C CA . GLU A 1 405 ? 29.969 -28.605 29.159 1.00 107.05 405 GLU A CA 1
ATOM 3096 C C . GLU A 1 405 ? 28.936 -27.934 28.271 1.00 107.38 405 GLU A C 1
ATOM 3097 O O . GLU A 1 405 ? 28.491 -26.825 28.561 1.00 107.68 405 GLU A O 1
ATOM 3103 N N . ARG A 1 406 ? 28.538 -28.623 27.206 1.00 105.08 406 ARG A N 1
ATOM 3104 C CA . ARG A 1 406 ? 27.609 -28.056 26.241 1.00 99.12 406 ARG A CA 1
ATOM 3105 C C . ARG A 1 406 ? 26.206 -27.912 26.811 1.00 101.86 406 ARG A C 1
ATOM 3106 O O . ARG A 1 406 ? 25.540 -26.913 26.564 1.00 100.96 406 ARG A O 1
ATOM 3114 N N . GLY A 1 407 ? 25.772 -28.896 27.594 1.00 106.74 407 GLY A N 1
ATOM 3115 C CA . GLY A 1 407 ? 24.453 -28.873 28.199 1.00 99.87 407 GLY A CA 1
ATOM 3116 C C . GLY A 1 407 ? 24.303 -27.759 29.205 1.00 104.10 407 GLY A C 1
ATOM 3117 O O . GLY A 1 407 ? 23.228 -27.193 29.371 1.00 98.19 407 GLY A O 1
ATOM 3118 N N . VAL A 1 408 ? 25.405 -27.449 29.875 1.00 104.43 408 VAL A N 1
ATOM 3119 C CA . VAL A 1 408 ? 25.465 -26.359 30.836 1.00 104.64 408 VAL A CA 1
ATOM 3120 C C . VAL A 1 408 ? 25.516 -25.030 30.072 1.00 102.50 408 VAL A C 1
ATOM 3121 O O . VAL A 1 408 ? 24.778 -24.095 30.383 1.00 102.87 408 VAL A O 1
ATOM 3125 N N . ALA A 1 409 ? 26.377 -24.965 29.059 1.00 98.57 409 ALA A N 1
ATOM 3126 C CA . ALA A 1 409 ? 26.524 -23.765 28.238 1.00 97.07 409 ALA A CA 1
ATOM 3127 C C . ALA A 1 409 ? 25.198 -23.345 27.615 1.00 95.17 409 ALA A C 1
ATOM 3128 O O . ALA A 1 409 ? 24.921 -22.156 27.489 1.00 95.13 409 ALA A O 1
ATOM 3130 N N . GLY A 1 410 ? 24.389 -24.327 27.224 1.00 95.24 410 GLY A N 1
ATOM 3131 C CA . GLY A 1 410 ? 23.062 -24.074 26.689 1.00 88.55 410 GLY A CA 1
ATOM 3132 C C . GLY A 1 410 ? 22.153 -23.290 27.620 1.00 96.06 410 GLY A C 1
ATOM 3133 O O . GLY A 1 410 ? 21.607 -22.266 27.225 1.00 92.10 410 GLY A O 1
ATOM 3134 N N . ILE A 1 411 ? 21.999 -23.764 28.856 1.00 98.27 411 ILE A N 1
ATOM 3135 C CA . ILE A 1 411 ? 21.230 -23.062 29.884 1.00 99.54 411 ILE A CA 1
ATOM 3136 C C . ILE A 1 411 ? 21.759 -21.637 30.089 1.00 98.14 411 ILE A C 1
ATOM 3137 O O . ILE A 1 411 ? 20.987 -20.688 30.176 1.00 98.12 411 ILE A O 1
ATOM 3142 N N . VAL A 1 412 ? 23.078 -21.488 30.168 1.00 94.78 412 VAL A N 1
ATOM 3143 C CA . VAL A 1 412 ? 23.675 -20.180 30.390 1.00 92.77 412 VAL A CA 1
ATOM 3144 C C . VAL A 1 412 ? 23.435 -19.236 29.200 1.00 93.42 412 VAL A C 1
ATOM 3145 O O . VAL A 1 412 ? 23.090 -18.071 29.399 1.00 95.93 412 VAL A O 1
ATOM 3149 N N . ALA A 1 413 ? 23.588 -19.733 27.971 1.00 94.64 413 ALA A N 1
ATOM 3150 C CA . ALA A 1 413 ? 23.452 -18.887 26.781 1.00 81.24 413 ALA A CA 1
ATOM 3151 C C . ALA A 1 413 ? 22.064 -18.322 26.703 1.00 91.53 413 ALA A C 1
ATOM 3152 O O . ALA A 1 413 ? 21.875 -17.127 26.524 1.00 93.04 413 ALA A O 1
ATOM 3154 N N . VAL A 1 414 ? 21.092 -19.201 26.883 1.00 92.18 414 VAL A N 1
ATOM 3155 C CA . VAL A 1 414 ? 19.681 -18.855 26.818 1.00 86.84 414 VAL A CA 1
ATOM 3156 C C . VAL A 1 414 ? 19.293 -17.765 27.835 1.00 88.91 414 VAL A C 1
ATOM 3157 O O . VAL A 1 414 ? 18.534 -16.850 27.484 1.00 80.26 414 VAL A O 1
ATOM 3161 N N . THR A 1 415 ? 19.806 -17.829 29.072 1.00 92.25 415 THR A N 1
ATOM 3162 C CA . THR A 1 415 ? 19.424 -16.806 30.051 1.00 95.20 415 THR A CA 1
ATOM 3163 C C . THR A 1 415 ? 20.127 -15.470 29.791 1.00 99.67 415 THR A C 1
ATOM 3164 O O . THR A 1 415 ? 19.523 -14.409 29.972 1.00 106.89 415 THR A O 1
ATOM 3168 N N . LEU A 1 416 ? 21.380 -15.505 29.345 1.00 95.45 416 LEU A N 1
ATOM 3169 C CA . LEU A 1 416 ? 22.118 -14.260 29.094 1.00 92.62 416 LEU A CA 1
ATOM 3170 C C . LEU A 1 416 ? 21.683 -13.567 27.790 1.00 95.30 416 LEU A C 1
ATOM 3171 O O . LEU A 1 416 ? 22.182 -12.503 27.442 1.00 100.81 416 LEU A O 1
ATOM 3176 N N . ALA A 1 417 ? 20.736 -14.148 27.070 1.00 90.80 417 ALA A N 1
ATOM 3177 C CA . ALA A 1 417 ? 20.297 -13.521 25.837 1.00 91.22 417 ALA A CA 1
ATOM 3178 C C . ALA A 1 417 ? 18.856 -13.022 25.954 1.00 101.86 417 ALA A C 1
ATOM 3179 O O . ALA A 1 417 ? 18.268 -12.541 24.974 1.00 101.64 417 ALA A O 1
ATOM 3181 N N . MET A 1 418 ? 18.299 -13.155 27.160 1.00 109.17 418 MET A N 1
ATOM 3182 C CA . MET A 1 418 ? 17.063 -12.476 27.552 1.00 112.67 418 MET A CA 1
ATOM 3183 C C . MET A 1 418 ? 17.439 -11.052 27.964 1.00 108.92 418 MET A C 1
ATOM 3184 O O . MET A 1 418 ? 18.352 -10.863 28.773 1.00 108.75 418 MET A O 1
ATOM 3189 N N . PRO A 1 419 ? 16.735 -10.044 27.420 1.00 106.06 419 PRO A N 1
ATOM 3190 C CA . PRO A 1 419 ? 17.270 -8.674 27.411 1.00 104.22 419 PRO A CA 1
ATOM 3191 C C . PRO A 1 419 ? 17.228 -7.991 28.788 1.00 105.76 419 PRO A C 1
ATOM 3192 O O . PRO A 1 419 ? 18.024 -7.097 29.069 1.00 114.13 419 PRO A O 1
ATOM 3196 N N . ASP A 1 420 ? 16.296 -8.405 29.631 1.00 101.45 420 ASP A N 1
ATOM 3197 C CA . ASP A 1 420 ? 16.234 -7.925 31.006 1.00 98.67 420 ASP A CA 1
ATOM 3198 C C . ASP A 1 420 ? 17.447 -8.410 31.800 1.00 96.22 420 ASP A C 1
ATOM 3199 O O . ASP A 1 420 ? 17.638 -9.612 31.926 1.00 99.64 420 ASP A O 1
ATOM 3204 N N . PRO A 1 421 ? 18.278 -7.492 32.334 1.00 93.16 421 PRO A N 1
ATOM 3205 C CA . PRO A 1 421 ? 19.500 -7.983 32.990 1.00 99.96 421 PRO A CA 1
ATOM 3206 C C . PRO A 1 421 ? 19.225 -8.503 34.417 1.00 101.54 421 PRO A C 1
ATOM 3207 O O . PRO A 1 421 ? 19.955 -9.360 34.928 1.00 87.98 421 PRO A O 1
ATOM 3211 N N . LYS A 1 422 ? 18.160 -8.000 35.029 1.00 93.18 422 LYS A N 1
ATOM 3212 C CA . LYS A 1 422 ? 17.708 -8.488 36.318 1.00 106.76 422 LYS A CA 1
ATOM 3213 C C . LYS A 1 422 ? 17.349 -9.981 36.257 1.00 112.38 422 LYS A C 1
ATOM 3214 O O . LYS A 1 422 ? 17.441 -10.703 37.259 1.00 114.83 422 LYS A O 1
ATOM 3220 N N . SER A 1 423 ? 16.919 -10.430 35.082 1.00 112.42 423 SER A N 1
ATOM 3221 C CA . SER A 1 423 ? 16.537 -11.822 34.883 1.00 116.49 423 SER A CA 1
ATOM 3222 C C . SER A 1 423 ? 17.746 -12.735 34.842 1.00 115.49 423 SER A C 1
ATOM 3223 O O . SER A 1 423 ? 17.714 -13.850 35.369 1.00 120.93 423 SER A O 1
ATOM 3226 N N . THR A 1 424 ? 18.826 -12.242 34.249 1.00 109.94 424 THR A N 1
ATOM 3227 C CA . THR A 1 424 ? 20.047 -13.024 34.124 1.00 106.30 424 THR A CA 1
ATOM 3228 C C . THR A 1 424 ? 20.612 -13.300 35.528 1.00 108.81 424 THR A C 1
ATOM 3229 O O . THR A 1 424 ? 21.229 -14.343 35.783 1.00 106.09 424 THR A O 1
ATOM 3233 N N . MET A 1 425 ? 20.381 -12.357 36.437 1.00 110.34 425 MET A N 1
ATOM 3234 C CA . MET A 1 425 ? 20.844 -12.495 37.809 1.00 113.90 425 MET A CA 1
ATOM 3235 C C . MET A 1 425 ? 19.904 -13.388 38.599 1.00 113.04 425 MET A C 1
ATOM 3236 O O . MET A 1 425 ? 20.358 -14.253 39.328 1.00 116.61 425 MET A O 1
ATOM 3241 N N . TYR A 1 426 ? 18.600 -13.226 38.401 1.00 112.59 426 TYR A N 1
ATOM 3242 C CA . TYR A 1 426 ? 17.627 -14.120 39.021 1.00 120.17 426 TYR A CA 1
ATOM 3243 C C . TYR A 1 426 ? 17.906 -15.559 38.590 1.00 122.98 426 TYR A C 1
ATOM 3244 O O . TYR A 1 426 ? 17.597 -16.499 39.311 1.00 127.99 426 TYR A O 1
ATOM 3253 N N . ALA A 1 427 ? 18.493 -15.729 37.410 1.00 123.13 427 ALA A N 1
ATOM 3254 C CA . ALA A 1 427 ? 18.873 -17.057 36.942 1.00 123.19 427 ALA A CA 1
ATOM 3255 C C . ALA A 1 427 ? 20.090 -17.569 37.703 1.00 124.51 427 ALA A C 1
ATOM 3256 O O . ALA A 1 427 ? 20.082 -18.698 38.182 1.00 133.19 427 ALA A O 1
ATOM 3258 N N . VAL A 1 428 ? 21.134 -16.746 37.800 1.00 121.74 428 VAL A N 1
ATOM 3259 C CA . VAL A 1 428 ? 22.350 -17.115 38.526 1.00 121.09 428 VAL A CA 1
ATOM 3260 C C . VAL A 1 428 ? 22.034 -17.380 40.004 1.00 124.22 428 VAL A C 1
ATOM 3261 O O . VAL A 1 428 ? 22.607 -18.279 40.622 1.00 125.33 428 VAL A O 1
ATOM 3265 N N . CYS A 1 429 ? 21.134 -16.568 40.555 1.00 123.95 429 CYS A N 1
ATOM 3266 C CA . CYS A 1 429 ? 20.607 -16.737 41.904 1.00 130.11 429 CYS A CA 1
ATOM 3267 C C . CYS A 1 429 ? 19.868 -18.061 42.074 1.00 133.39 429 CYS A C 1
ATOM 3268 O O . CYS A 1 429 ? 20.214 -18.877 42.934 1.00 136.18 429 CYS A O 1
ATOM 3271 N N . ILE A 1 430 ? 18.829 -18.245 41.264 1.00 131.36 430 ILE A N 1
ATOM 3272 C CA . ILE A 1 430 ? 18.043 -19.476 41.243 1.00 132.28 430 ILE A CA 1
ATOM 3273 C C . ILE A 1 430 ? 18.927 -20.668 40.867 1.00 132.54 430 ILE A C 1
ATOM 3274 O O . ILE A 1 430 ? 18.730 -21.784 41.355 1.00 136.29 430 ILE A O 1
ATOM 3279 N N . GLY A 1 431 ? 19.921 -20.422 40.021 1.00 127.65 431 GLY A N 1
ATOM 3280 C CA . GLY A 1 431 ? 20.910 -21.437 39.710 1.00 126.20 431 GLY A CA 1
ATOM 3281 C C . GLY A 1 431 ? 21.714 -21.866 40.925 1.00 130.84 431 GLY A C 1
ATOM 3282 O O . GLY A 1 431 ? 21.965 -23.048 41.111 1.00 131.93 431 GLY A O 1
ATOM 3283 N N . VAL A 1 432 ? 22.113 -20.904 41.755 1.00 132.43 432 VAL A N 1
ATOM 3284 C CA . VAL A 1 432 ? 22.844 -21.197 42.978 1.00 134.36 432 VAL A CA 1
ATOM 3285 C C . VAL A 1 432 ? 21.969 -21.979 43.949 1.00 144.58 432 VAL A C 1
ATOM 3286 O O . VAL A 1 432 ? 22.399 -22.998 44.505 1.00 149.40 432 VAL A O 1
ATOM 3290 N N . ILE A 1 433 ? 20.764 -21.465 44.196 1.00 146.97 433 ILE A N 1
ATOM 3291 C CA . ILE A 1 433 ? 19.811 -22.117 45.095 1.00 154.12 433 ILE A CA 1
ATOM 3292 C C . ILE A 1 433 ? 19.569 -23.560 44.653 1.00 155.22 433 ILE A C 1
ATOM 3293 O O . ILE A 1 433 ? 19.625 -24.488 45.466 1.00 133.96 433 ILE A O 1
ATOM 3298 N N . LEU A 1 434 ? 19.334 -23.734 43.352 1.00 145.87 434 LEU A N 1
ATOM 3299 C CA . LEU A 1 434 ? 19.125 -25.054 42.763 1.00 145.92 434 LEU A CA 1
ATOM 3300 C C . LEU A 1 434 ? 20.393 -25.911 42.830 1.00 151.39 434 LEU A C 1
ATOM 3301 O O . LEU A 1 434 ? 20.323 -27.111 43.085 1.00 155.83 434 LEU A O 1
ATOM 3306 N N . TYR A 1 435 ? 21.548 -25.292 42.593 1.00 154.84 435 TYR A N 1
ATOM 3307 C CA . TYR A 1 435 ? 22.824 -25.996 42.664 1.00 161.21 435 TYR A CA 1
ATOM 3308 C C . TYR A 1 435 ? 23.075 -26.492 44.082 1.00 176.50 435 TYR A C 1
ATOM 3309 O O . TYR A 1 435 ? 23.446 -27.647 44.283 1.00 178.08 435 TYR A O 1
ATOM 3318 N N . PHE A 1 436 ? 22.875 -25.621 45.066 1.00 183.06 436 PHE A N 1
ATOM 3319 C CA . PHE A 1 436 ? 23.161 -25.992 46.451 1.00 190.74 436 PHE A CA 1
ATOM 3320 C C . PHE A 1 436 ? 22.263 -27.118 46.982 1.00 187.81 436 PHE A C 1
ATOM 3321 O O . PHE A 1 436 ? 22.732 -27.988 47.704 1.00 192.63 436 PHE A O 1
ATOM 3329 N N . LEU A 1 437 ? 20.972 -27.082 46.671 1.00 183.39 437 LEU A N 1
ATOM 3330 C CA . LEU A 1 437 ? 20.052 -28.083 47.217 1.00 171.43 437 LEU A CA 1
ATOM 3331 C C . LEU A 1 437 ? 19.976 -29.393 46.421 1.00 163.38 437 LEU A C 1
ATOM 3332 O O . LEU A 1 437 ? 19.586 -30.426 46.973 1.00 164.28 437 LEU A O 1
ATOM 3337 N N . ILE A 1 438 ? 20.343 -29.369 45.141 1.00 156.38 438 ILE A N 1
ATOM 3338 C CA . ILE A 1 438 ? 20.184 -30.561 44.306 1.00 152.63 438 ILE A CA 1
ATOM 3339 C C . ILE A 1 438 ? 21.501 -31.078 43.729 1.00 151.86 438 ILE A C 1
ATOM 3340 O O . ILE A 1 438 ? 21.793 -32.271 43.824 1.00 150.38 438 ILE A O 1
ATOM 3345 N N . GLU A 1 439 ? 22.291 -30.197 43.124 1.00 153.32 439 GLU A N 1
ATOM 3346 C CA . GLU A 1 439 ? 23.497 -30.642 42.423 1.00 156.17 439 GLU A CA 1
ATOM 3347 C C . GLU A 1 439 ? 24.659 -31.083 43.346 1.00 166.31 439 GLU A C 1
ATOM 3348 O O . GLU A 1 439 ? 25.253 -32.145 43.137 1.00 163.10 439 GLU A O 1
ATOM 3354 N N . ARG A 1 440 ? 24.983 -30.276 44.354 1.00 173.57 440 ARG A N 1
ATOM 3355 C CA . ARG A 1 440 ? 26.055 -30.620 45.294 1.00 183.24 440 ARG A CA 1
ATOM 3356 C C . ARG A 1 440 ? 25.829 -31.914 46.112 1.00 186.40 440 ARG A C 1
ATOM 3357 O O . ARG A 1 440 ? 26.773 -32.688 46.293 1.00 188.80 440 ARG A O 1
ATOM 3365 N N . PRO A 1 441 ? 24.599 -32.159 46.621 1.00 181.99 441 PRO A N 1
ATOM 3366 C CA . PRO A 1 441 ? 24.386 -33.468 47.257 1.00 182.50 441 PRO A CA 1
ATOM 3367 C C . PRO A 1 441 ? 24.432 -34.623 46.250 1.00 183.93 441 PRO A C 1
ATOM 3368 O O . PRO A 1 441 ? 24.254 -35.789 46.618 1.00 187.70 441 PRO A O 1
ATOM 3372 N N . ARG A 1 442 ? 24.647 -34.269 44.985 1.00 180.04 442 ARG A N 1
ATOM 3373 C CA . ARG A 1 442 ? 24.747 -35.198 43.862 1.00 179.91 442 ARG A CA 1
ATOM 3374 C C . ARG A 1 442 ? 23.490 -36.035 43.654 1.00 178.39 442 ARG A C 1
ATOM 3375 O O . ARG A 1 442 ? 23.544 -37.103 43.046 1.00 183.23 442 ARG A O 1
ATOM 3383 N N . LEU A 1 443 ? 22.358 -35.531 44.142 1.00 179.61 443 LEU A N 1
ATOM 3384 C CA . LEU A 1 443 ? 21.060 -36.085 43.790 1.00 171.66 443 LEU A CA 1
ATOM 3385 C C . LEU A 1 443 ? 20.975 -35.866 42.286 1.00 164.03 443 LEU A C 1
ATOM 3386 O O . LEU A 1 443 ? 21.652 -34.968 41.772 1.00 164.79 443 LEU A O 1
ATOM 3391 N N . MET A 1 444 ? 20.167 -36.658 41.584 1.00 161.26 444 MET A N 1
ATOM 3392 C CA . MET A 1 444 ? 20.068 -36.582 40.113 1.00 161.05 444 MET A CA 1
ATOM 3393 C C . MET A 1 444 ? 21.332 -37.090 39.414 1.00 164.34 444 MET A C 1
ATOM 3394 O O . MET A 1 444 ? 21.546 -36.813 38.226 1.00 158.66 444 MET A O 1
ATOM 3399 N N . GLY A 1 445 ? 22.186 -37.789 40.160 1.00 168.87 445 GLY A N 1
ATOM 3400 C CA . GLY A 1 445 ? 23.323 -38.470 39.568 1.00 171.94 445 GLY A CA 1
ATOM 3401 C C . GLY A 1 445 ? 24.528 -37.619 39.214 1.00 171.11 445 GLY A C 1
ATOM 3402 O O . GLY A 1 445 ? 24.508 -36.396 39.342 1.00 168.78 445 GLY A O 1
ATOM 3403 N N . LYS A 1 446 ? 25.585 -38.291 38.764 1.00 174.15 446 LYS A N 1
ATOM 3404 C CA . LYS A 1 446 ? 26.774 -37.641 38.222 1.00 169.46 446 LYS A CA 1
ATOM 3405 C C . LYS A 1 446 ? 26.558 -37.385 36.743 1.00 161.71 446 LYS A C 1
ATOM 3406 O O . LYS A 1 446 ? 25.723 -38.031 36.114 1.00 160.82 446 LYS A O 1
ATOM 3412 N N . HIS A 1 447 ? 27.293 -36.435 36.185 1.00 161.62 447 HIS A N 1
ATOM 3413 C CA . HIS A 1 447 ? 27.164 -36.152 34.764 1.00 154.72 447 HIS A CA 1
ATOM 3414 C C . HIS A 1 447 ? 28.510 -36.286 34.040 1.00 157.79 447 HIS A C 1
ATOM 3415 O O . HIS A 1 447 ? 29.333 -35.372 34.065 1.00 160.01 447 HIS A O 1
ATOM 3422 N N . ASN A 1 448 ? 28.734 -37.435 33.408 1.00 158.67 448 ASN A N 1
ATOM 3423 C CA . ASN A 1 448 ? 29.951 -37.676 32.630 1.00 160.50 448 ASN A CA 1
ATOM 3424 C C . ASN A 1 448 ? 29.605 -37.863 31.152 1.00 156.86 448 ASN A C 1
ATOM 3425 O O . ASN A 1 448 ? 28.784 -38.704 30.819 1.00 159.17 448 ASN A O 1
ATOM 3430 N N . SER A 1 449 ? 30.257 -37.103 30.275 1.00 154.66 449 SER A N 1
ATOM 3431 C CA . SER A 1 449 ? 29.900 -37.031 28.849 1.00 153.89 449 SER A CA 1
ATOM 3432 C C . SER A 1 449 ? 29.735 -38.379 28.115 1.00 161.57 449 SER A C 1
ATOM 3433 O O . SER A 1 449 ? 28.903 -38.487 27.206 1.00 157.14 449 SER A O 1
ATOM 3436 N N . GLU A 1 450 ? 30.514 -39.396 28.487 1.00 169.73 450 GLU A N 1
ATOM 3437 C CA . GLU A 1 450 ? 30.366 -40.713 27.856 1.00 176.07 450 GLU A CA 1
ATOM 3438 C C . GLU A 1 450 ? 29.105 -41.447 28.316 1.00 176.76 450 GLU A C 1
ATOM 3439 O O . GLU A 1 450 ? 28.698 -42.435 27.703 1.00 182.28 450 GLU A O 1
ATOM 3445 N N . ASP A 1 451 ? 28.504 -40.983 29.406 1.00 174.00 451 ASP A N 1
ATOM 3446 C CA . ASP A 1 451 ? 27.219 -41.515 29.846 1.00 165.05 451 ASP A CA 1
ATOM 3447 C C . ASP A 1 451 ? 26.100 -40.937 28.987 1.00 155.46 451 ASP A C 1
ATOM 3448 O O . ASP A 1 451 ? 25.016 -41.502 28.905 1.00 153.96 451 ASP A O 1
ATOM 3453 N N . ASN A 1 452 ? 26.368 -39.806 28.344 1.00 149.44 452 ASN A N 1
ATOM 3454 C CA . ASN A 1 452 ? 25.325 -39.085 27.624 1.00 146.99 452 ASN A CA 1
ATOM 3455 C C . ASN A 1 452 ? 24.919 -39.790 26.329 1.00 147.23 452 ASN A C 1
ATOM 3456 O O . ASN A 1 452 ? 25.687 -39.833 25.365 1.00 149.29 452 ASN A O 1
ATOM 3461 N N . ILE A 1 453 ? 23.703 -40.332 26.321 1.00 146.19 453 ILE A N 1
ATOM 3462 C CA . ILE A 1 453 ? 23.207 -41.120 25.197 1.00 141.62 453 ILE A CA 1
ATOM 3463 C C . ILE A 1 453 ? 22.088 -40.420 24.424 1.00 135.56 453 ILE A C 1
ATOM 3464 O O . ILE A 1 453 ? 21.731 -40.845 23.326 1.00 135.51 453 ILE A O 1
ATOM 3469 N N . ILE A 1 454 ? 21.528 -39.354 24.991 1.00 131.82 454 ILE A N 1
ATOM 3470 C CA . ILE A 1 454 ? 20.446 -38.636 24.321 1.00 126.81 454 ILE A CA 1
ATOM 3471 C C . ILE A 1 454 ? 20.991 -37.468 23.496 1.00 122.58 454 ILE A C 1
ATOM 3472 O O . ILE A 1 454 ? 20.704 -37.357 22.302 1.00 117.08 454 ILE A O 1
ATOM 3477 N N . PHE A 1 455 ? 21.792 -36.612 24.123 1.00 124.13 455 PHE A N 1
ATOM 3478 C CA . PHE A 1 455 ? 22.302 -35.419 23.444 1.00 123.78 455 PHE A CA 1
ATOM 3479 C C . PHE A 1 455 ? 23.687 -35.634 22.828 1.00 127.50 455 PHE A C 1
ATOM 3480 O O . PHE A 1 455 ? 24.152 -34.793 22.057 1.00 125.22 455 PHE A O 1
ATOM 3488 N N . ALA A 1 456 ? 24.337 -36.748 23.166 1.00 140.13 456 ALA A N 1
ATOM 3489 C CA . ALA A 1 456 ? 25.629 -37.095 22.576 1.00 141.77 456 ALA A CA 1
ATOM 3490 C C . ALA A 1 456 ? 25.666 -38.549 22.098 1.00 147.42 456 ALA A C 1
ATOM 3491 O O . ALA A 1 456 ? 24.828 -39.358 22.494 1.00 150.83 456 ALA A O 1
ATOM 3493 N N . ASP A 1 457 ? 26.630 -38.846 21.224 1.00 158.12 457 ASP A N 1
ATOM 3494 C CA . ASP A 1 457 ? 26.899 -40.193 20.707 1.00 165.11 457 ASP A CA 1
ATOM 3495 C C . ASP A 1 457 ? 25.800 -40.580 19.720 1.00 162.43 457 ASP A C 1
ATOM 3496 O O . ASP A 1 457 ? 25.979 -40.479 18.507 1.00 158.19 457 ASP A O 1
ATOM 3501 N N . GLN B 1 2 ? -3.129 -55.071 27.075 1.00 197.93 2 GLN B N 1
ATOM 3502 C CA . GLN B 1 2 ? -2.415 -55.026 25.804 1.00 193.48 2 GLN B CA 1
ATOM 3503 C C . GLN B 1 2 ? -2.642 -56.331 25.029 1.00 197.69 2 GLN B C 1
ATOM 3504 O O . GLN B 1 2 ? -2.095 -57.378 25.380 1.00 203.57 2 GLN B O 1
ATOM 3510 N N . PHE B 1 3 ? -3.461 -56.254 23.982 1.00 194.28 3 PHE B N 1
ATOM 3511 C CA . PHE B 1 3 ? -3.829 -57.414 23.168 1.00 197.20 3 PHE B CA 1
ATOM 3512 C C . PHE B 1 3 ? -2.650 -58.045 22.411 1.00 199.41 3 PHE B C 1
ATOM 3513 O O . PHE B 1 3 ? -2.395 -59.251 22.533 1.00 208.10 3 PHE B O 1
ATOM 3521 N N . ILE B 1 4 ? -1.951 -57.236 21.614 1.00 191.91 4 ILE B N 1
ATOM 3522 C CA . ILE B 1 4 ? -0.829 -57.725 20.809 1.00 192.47 4 ILE B CA 1
ATOM 3523 C C . ILE B 1 4 ? 0.514 -57.301 21.401 1.00 191.53 4 ILE B C 1
ATOM 3524 O O . ILE B 1 4 ? 0.766 -56.111 21.583 1.00 187.20 4 ILE B O 1
ATOM 3529 N N . LYS B 1 5 ? 1.370 -58.279 21.699 1.00 196.66 5 LYS B N 1
ATOM 3530 C CA . LYS B 1 5 ? 2.708 -58.007 22.228 1.00 194.45 5 LYS B CA 1
ATOM 3531 C C . LYS B 1 5 ? 3.798 -58.115 21.156 1.00 190.23 5 LYS B C 1
ATOM 3532 O O . LYS B 1 5 ? 3.612 -58.768 20.129 1.00 190.21 5 LYS B O 1
ATOM 3538 N N . ARG B 1 6 ? 4.936 -57.470 21.417 1.00 185.98 6 ARG B N 1
ATOM 3539 C CA . ARG B 1 6 ? 6.034 -57.361 20.455 1.00 177.29 6 ARG B CA 1
ATOM 3540 C C . ARG B 1 6 ? 7.157 -58.374 20.694 1.00 178.39 6 ARG B C 1
ATOM 3541 O O . ARG B 1 6 ? 7.594 -58.574 21.828 1.00 177.76 6 ARG B O 1
ATOM 3549 N N . ALA B 1 7 ? 7.625 -58.998 19.614 1.00 180.26 7 ALA B N 1
ATOM 3550 C CA . ALA B 1 7 ? 8.779 -59.902 19.653 1.00 182.45 7 ALA B CA 1
ATOM 3551 C C . ALA B 1 7 ? 10.093 -59.119 19.766 1.00 174.29 7 ALA B C 1
ATOM 3552 O O . ALA B 1 7 ? 10.251 -58.068 19.142 1.00 165.85 7 ALA B O 1
ATOM 3554 N N . HIS B 1 8 ? 11.018 -59.613 20.587 1.00 178.14 8 HIS B N 1
ATOM 3555 C CA . HIS B 1 8 ? 12.256 -58.885 20.878 1.00 174.27 8 HIS B CA 1
ATOM 3556 C C . HIS B 1 8 ? 13.108 -58.601 19.638 1.00 173.12 8 HIS B C 1
ATOM 3557 O O . HIS B 1 8 ? 13.625 -59.519 18.990 1.00 172.93 8 HIS B O 1
ATOM 3564 N N . GLY B 1 9 ? 13.286 -57.314 19.350 1.00 169.45 9 GLY B N 1
ATOM 3565 C CA . GLY B 1 9 ? 14.086 -56.875 18.221 1.00 168.21 9 GLY B CA 1
ATOM 3566 C C . GLY B 1 9 ? 13.233 -56.596 17.001 1.00 166.37 9 GLY B C 1
ATOM 3567 O O . GLY B 1 9 ? 13.726 -56.141 15.968 1.00 162.79 9 GLY B O 1
ATOM 3568 N N . GLU B 1 10 ? 11.938 -56.859 17.132 1.00 169.34 10 GLU B N 1
ATOM 3569 C CA . GLU B 1 10 ? 11.001 -56.619 16.047 1.00 170.95 10 GLU B CA 1
ATOM 3570 C C . GLU B 1 10 ? 10.326 -55.276 16.220 1.00 164.93 10 GLU B C 1
ATOM 3571 O O . GLU B 1 10 ? 10.478 -54.617 17.246 1.00 162.72 10 GLU B O 1
ATOM 3577 N N . GLU B 1 11 ? 9.593 -54.880 15.189 1.00 162.99 11 GLU B N 1
ATOM 3578 C CA . GLU B 1 11 ? 8.824 -53.645 15.177 1.00 156.62 11 GLU B CA 1
ATOM 3579 C C . GLU B 1 11 ? 7.527 -53.784 15.980 1.00 157.07 11 GLU B C 1
ATOM 3580 O O . GLU B 1 11 ? 6.950 -54.869 16.062 1.00 164.72 11 GLU B O 1
ATOM 3586 N N . GLN B 1 12 ? 7.076 -52.682 16.568 1.00 152.46 12 GLN B N 1
ATOM 3587 C CA . GLN B 1 12 ? 5.848 -52.660 17.356 1.00 152.16 12 GLN B CA 1
ATOM 3588 C C . GLN B 1 12 ? 4.644 -53.095 16.510 1.00 152.16 12 GLN B C 1
ATOM 3589 O O . GLN B 1 12 ? 4.528 -52.704 15.347 1.00 149.75 12 GLN B O 1
ATOM 3595 N N . PRO B 1 13 ? 3.755 -53.923 17.088 1.00 154.11 13 PRO B N 1
ATOM 3596 C CA . PRO B 1 13 ? 2.564 -54.402 16.379 1.00 155.26 13 PRO B CA 1
ATOM 3597 C C . PRO B 1 13 ? 1.732 -53.284 15.754 1.00 150.69 13 PRO B C 1
ATOM 3598 O O . PRO B 1 13 ? 1.600 -52.215 16.347 1.00 146.91 13 PRO B O 1
ATOM 3602 N N . TYR B 1 14 ? 1.174 -53.541 14.574 1.00 152.61 14 TYR B N 1
ATOM 3603 C CA . TYR B 1 14 ? 0.371 -52.548 13.874 1.00 149.03 14 TYR B CA 1
ATOM 3604 C C . TYR B 1 14 ? -0.552 -53.161 12.835 1.00 155.66 14 TYR B C 1
ATOM 3605 O O . TYR B 1 14 ? -0.481 -54.354 12.541 1.00 161.89 14 TYR B O 1
ATOM 3614 N N . TRP B 1 15 ? -1.423 -52.321 12.288 1.00 155.76 15 TRP B N 1
ATOM 3615 C CA . TRP B 1 15 ? -2.242 -52.684 11.140 1.00 161.54 15 TRP B CA 1
ATOM 3616 C C . TRP B 1 15 ? -1.738 -51.878 9.947 1.00 163.93 15 TRP B C 1
ATOM 3617 O O . TRP B 1 15 ? -1.710 -50.651 9.999 1.00 162.98 15 TRP B O 1
ATOM 3628 N N . PRO B 1 16 ? -1.306 -52.565 8.878 1.00 166.84 16 PRO B N 1
ATOM 3629 C CA . PRO B 1 16 ? -0.866 -51.870 7.663 1.00 166.22 16 PRO B CA 1
ATOM 3630 C C . PRO B 1 16 ? -1.987 -51.009 7.093 1.00 168.97 16 PRO B C 1
ATOM 3631 O O . PRO B 1 16 ? -3.122 -51.479 6.991 1.00 174.47 16 PRO B O 1
ATOM 3635 N N . ALA B 1 17 ? -1.670 -49.777 6.709 1.00 165.14 17 ALA B N 1
ATOM 3636 C CA . ALA B 1 17 ? -2.683 -48.842 6.230 1.00 161.89 17 ALA B CA 1
ATOM 3637 C C . ALA B 1 17 ? -2.138 -47.956 5.119 1.00 157.62 17 ALA B C 1
ATOM 3638 O O . ALA B 1 17 ? -2.276 -46.737 5.168 1.00 156.74 17 ALA B O 1
ATOM 3640 N N . GLY B 1 18 ? -1.471 -48.569 4.148 1.00 159.33 18 GLY B N 1
ATOM 3641 C CA . GLY B 1 18 ? -0.959 -47.836 3.008 1.00 153.92 18 GLY B CA 1
ATOM 3642 C C . GLY B 1 18 ? 0.374 -47.217 3.346 1.00 144.85 18 GLY B C 1
ATOM 3643 O O . GLY B 1 18 ? 1.335 -47.918 3.651 1.00 144.16 18 GLY B O 1
ATOM 3644 N N . PRO B 1 19 ? 0.438 -45.884 3.295 1.00 138.41 19 PRO B N 1
ATOM 3645 C CA . PRO B 1 19 ? 1.655 -45.200 3.709 1.00 134.40 19 PRO B CA 1
ATOM 3646 C C . PRO B 1 19 ? 1.720 -45.082 5.231 1.00 136.20 19 PRO B C 1
ATOM 3647 O O . PRO B 1 19 ? 2.750 -44.667 5.759 1.00 136.52 19 PRO B O 1
ATOM 3651 N N . PHE B 1 20 ? 0.639 -45.444 5.924 1.00 139.36 20 PHE B N 1
ATOM 3652 C CA . PHE B 1 20 ? 0.599 -45.339 7.387 1.00 137.69 20 PHE B CA 1
ATOM 3653 C C . PHE B 1 20 ? 0.548 -46.698 8.080 1.00 137.98 20 PHE B C 1
ATOM 3654 O O . PHE B 1 20 ? -0.024 -47.651 7.551 1.00 143.90 20 PHE B O 1
ATOM 3662 N N . LYS B 1 21 ? 1.112 -46.763 9.283 1.00 131.27 21 LYS B N 1
ATOM 3663 C CA . LYS B 1 21 ? 1.008 -47.952 10.119 1.00 130.52 21 LYS B CA 1
ATOM 3664 C C . LYS B 1 21 ? 0.196 -47.652 11.366 1.00 129.22 21 LYS B C 1
ATOM 3665 O O . LYS B 1 21 ? 0.691 -47.021 12.306 1.00 130.07 21 LYS B O 1
ATOM 3671 N N . ILE B 1 22 ? -1.051 -48.115 11.368 1.00 126.91 22 ILE B N 1
ATOM 3672 C CA . ILE B 1 22 ? -1.999 -47.763 12.414 1.00 124.85 22 ILE B CA 1
ATOM 3673 C C . ILE B 1 22 ? -1.753 -48.496 13.726 1.00 129.53 22 ILE B C 1
ATOM 3674 O O . ILE B 1 22 ? -1.626 -49.715 13.758 1.00 137.02 22 ILE B O 1
ATOM 3679 N N . ARG B 1 23 ? -1.693 -47.727 14.807 1.00 127.54 23 ARG B N 1
ATOM 3680 C CA . ARG B 1 23 ? -1.568 -48.268 16.151 1.00 131.31 23 ARG B CA 1
ATOM 3681 C C . ARG B 1 23 ? -2.562 -47.576 17.075 1.00 136.08 23 ARG B C 1
ATOM 3682 O O . ARG B 1 23 ? -2.687 -46.349 17.071 1.00 139.30 23 ARG B O 1
ATOM 3690 N N . LEU B 1 24 ? -3.288 -48.373 17.844 1.00 136.89 24 LEU B N 1
ATOM 3691 C CA . LEU B 1 24 ? -4.193 -47.861 18.860 1.00 134.63 24 LEU B CA 1
ATOM 3692 C C . LEU B 1 24 ? -3.635 -48.202 20.234 1.00 137.01 24 LEU B C 1
ATOM 3693 O O . LEU B 1 24 ? -2.886 -49.168 20.376 1.00 142.17 24 LEU B O 1
ATOM 3698 N N . PRO B 1 25 ? -3.988 -47.410 21.254 1.00 132.48 25 PRO B N 1
ATOM 3699 C CA . PRO B 1 25 ? -3.583 -47.767 22.616 1.00 132.09 25 PRO B CA 1
ATOM 3700 C C . PRO B 1 25 ? -4.337 -48.998 23.115 1.00 134.82 25 PRO B C 1
ATOM 3701 O O . PRO B 1 25 ? -5.438 -49.264 22.627 1.00 132.56 25 PRO B O 1
ATOM 3705 N N . PHE B 1 26 ? -3.729 -49.735 24.048 1.00 137.86 26 PHE B N 1
ATOM 3706 C CA . PHE B 1 26 ? -4.256 -51.004 24.578 1.00 142.44 26 PHE B CA 1
ATOM 3707 C C . PHE B 1 26 ? -4.287 -52.135 23.546 1.00 145.91 26 PHE B C 1
ATOM 3708 O O . PHE B 1 26 ? -4.217 -53.298 23.913 1.00 152.75 26 PHE B O 1
ATOM 3716 N N . VAL B 1 27 ? -4.371 -51.803 22.262 1.00 144.25 27 VAL B N 1
ATOM 3717 C CA . VAL B 1 27 ? -4.387 -52.821 21.214 1.00 148.14 27 VAL B CA 1
ATOM 3718 C C . VAL B 1 27 ? -2.977 -53.125 20.720 1.00 149.32 27 VAL B C 1
ATOM 3719 O O . VAL B 1 27 ? -2.572 -54.288 20.657 1.00 154.88 27 VAL B O 1
ATOM 3723 N N . HIS B 1 28 ? -2.234 -52.079 20.361 1.00 142.52 28 HIS B N 1
ATOM 3724 C CA . HIS B 1 28 ? -0.913 -52.262 19.772 1.00 140.07 28 HIS B CA 1
ATOM 3725 C C . HIS B 1 28 ? 0.222 -51.886 20.716 1.00 143.15 28 HIS B C 1
ATOM 3726 O O . HIS B 1 28 ? 1.365 -52.276 20.492 1.00 148.89 28 HIS B O 1
ATOM 3733 N N . TYR B 1 29 ? -0.082 -51.123 21.760 1.00 138.53 29 TYR B N 1
ATOM 3734 C CA . TYR B 1 29 ? 0.931 -50.756 22.749 1.00 134.02 29 TYR B CA 1
ATOM 3735 C C . TYR B 1 29 ? 0.278 -50.554 24.111 1.00 136.65 29 TYR B C 1
ATOM 3736 O O . TYR B 1 29 ? -0.923 -50.287 24.187 1.00 139.90 29 TYR B O 1
ATOM 3745 N N . ARG B 1 30 ? 1.051 -50.700 25.185 1.00 131.74 30 ARG B N 1
ATOM 3746 C CA . ARG B 1 30 ? 0.479 -50.596 26.525 1.00 134.19 30 ARG B CA 1
ATOM 3747 C C . ARG B 1 30 ? 0.319 -49.146 26.950 1.00 141.58 30 ARG B C 1
ATOM 3748 O O . ARG B 1 30 ? 0.969 -48.253 26.411 1.00 136.11 30 ARG B O 1
ATOM 3756 N N . TRP B 1 31 ? -0.535 -48.935 27.947 1.00 146.82 31 TRP B N 1
ATOM 3757 C CA . TRP B 1 31 ? -0.898 -47.601 28.419 1.00 143.75 31 TRP B CA 1
ATOM 3758 C C . TRP B 1 31 ? 0.004 -47.176 29.576 1.00 146.63 31 TRP B C 1
ATOM 3759 O O . TRP B 1 31 ? -0.118 -47.677 30.697 1.00 153.38 31 TRP B O 1
ATOM 3770 N N . GLU B 1 32 ? 0.912 -46.248 29.283 1.00 137.34 32 GLU B N 1
ATOM 3771 C CA . GLU B 1 32 ? 1.946 -45.832 30.222 1.00 133.43 32 GLU B CA 1
ATOM 3772 C C . GLU B 1 32 ? 1.453 -44.843 31.270 1.00 129.95 32 GLU B C 1
ATOM 3773 O O . GLU B 1 32 ? 1.129 -43.702 30.951 1.00 122.52 32 GLU B O 1
ATOM 3779 N N . LEU B 1 33 ? 1.435 -45.284 32.524 1.00 135.88 33 LEU B N 1
ATOM 3780 C CA . LEU B 1 33 ? 0.999 -44.443 33.632 1.00 134.45 33 LEU B CA 1
ATOM 3781 C C . LEU B 1 33 ? 1.782 -43.112 33.735 1.00 131.48 33 LEU B C 1
ATOM 3782 O O . LEU B 1 33 ? 1.167 -42.059 33.910 1.00 128.51 33 LEU B O 1
ATOM 3787 N N . PRO B 1 34 ? 3.127 -43.139 33.607 1.00 130.61 34 PRO B N 1
ATOM 3788 C CA . PRO B 1 34 ? 3.820 -41.845 33.668 1.00 127.12 34 PRO B CA 1
ATOM 3789 C C . PRO B 1 34 ? 3.444 -40.861 32.556 1.00 121.28 34 PRO B C 1
ATOM 3790 O O . PRO B 1 34 ? 3.253 -39.682 32.842 1.00 118.05 34 PRO B O 1
ATOM 3794 N N . GLU B 1 35 ? 3.338 -41.323 31.316 1.00 120.59 35 GLU B N 1
ATOM 3795 C CA . GLU B 1 35 ? 2.942 -40.428 30.234 1.00 119.49 35 GLU B CA 1
ATOM 3796 C C . GLU B 1 35 ? 1.468 -40.037 30.344 1.00 121.21 35 GLU B C 1
ATOM 3797 O O . GLU B 1 35 ? 1.043 -39.050 29.750 1.00 120.23 35 GLU B O 1
ATOM 3803 N N . MET B 1 36 ? 0.697 -40.801 31.112 1.00 123.76 36 MET B N 1
ATOM 3804 C CA . MET B 1 36 ? -0.689 -40.443 31.387 1.00 121.08 36 MET B CA 1
ATOM 3805 C C . MET B 1 36 ? -0.745 -39.224 32.295 1.00 118.15 36 MET B C 1
ATOM 3806 O O . MET B 1 36 ? -1.320 -38.191 31.940 1.00 115.32 36 MET B O 1
ATOM 3811 N N . ILE B 1 37 ? -0.142 -39.360 33.471 1.00 118.72 37 ILE B N 1
ATOM 3812 C CA . ILE B 1 37 ? -0.033 -38.265 34.422 1.00 115.18 37 ILE B CA 1
ATOM 3813 C C . ILE B 1 37 ? 0.603 -37.038 33.779 1.00 111.85 37 ILE B C 1
ATOM 3814 O O . ILE B 1 37 ? 0.180 -35.916 34.049 1.00 111.09 37 ILE B O 1
ATOM 3819 N N . GLN B 1 38 ? 1.616 -37.248 32.936 1.00 110.13 38 GLN B N 1
ATOM 3820 C CA . GLN B 1 38 ? 2.294 -36.138 32.261 1.00 105.47 38 GLN B CA 1
ATOM 3821 C C . GLN B 1 38 ? 1.345 -35.386 31.326 1.00 103.72 38 GLN B C 1
ATOM 3822 O O . GLN B 1 38 ? 1.254 -34.165 31.378 1.00 103.14 38 GLN B O 1
ATOM 3828 N N . GLY B 1 39 ? 0.620 -36.114 30.486 1.00 103.55 39 GLY B N 1
ATOM 3829 C CA . GLY B 1 39 ? -0.336 -35.492 29.589 1.00 100.94 39 GLY B CA 1
ATOM 3830 C C . GLY B 1 39 ? -1.564 -34.917 30.277 1.00 106.04 39 GLY B C 1
ATOM 3831 O O . GLY B 1 39 ? -2.233 -34.045 29.729 1.00 107.12 39 GLY B O 1
ATOM 3832 N N . PHE B 1 40 ? -1.887 -35.427 31.464 1.00 108.23 40 PHE B N 1
ATOM 3833 C CA . PHE B 1 40 ? -3.002 -34.894 32.239 1.00 106.28 40 PHE B CA 1
ATOM 3834 C C . PHE B 1 40 ? -2.682 -33.499 32.774 1.00 101.55 40 PHE B C 1
ATOM 3835 O O . PHE B 1 40 ? -3.585 -32.710 33.035 1.00 108.60 40 PHE B O 1
ATOM 3843 N N . PHE B 1 41 ? -1.397 -33.200 32.933 1.00 93.61 41 PHE B N 1
ATOM 3844 C CA . PHE B 1 41 ? -0.956 -31.900 33.432 1.00 96.07 41 PHE B CA 1
ATOM 3845 C C . PHE B 1 41 ? -0.316 -31.044 32.329 1.00 98.01 41 PHE B C 1
ATOM 3846 O O . PHE B 1 41 ? -0.567 -29.843 32.244 1.00 100.49 41 PHE B O 1
ATOM 3854 N N . MET B 1 42 ? 0.520 -31.661 31.501 1.00 95.28 42 MET B N 1
ATOM 3855 C CA . MET B 1 42 ? 1.306 -30.922 30.521 1.00 91.88 42 MET B CA 1
ATOM 3856 C C . MET B 1 42 ? 0.545 -30.530 29.255 1.00 91.69 42 MET B C 1
ATOM 3857 O O . MET B 1 42 ? 1.151 -30.016 28.315 1.00 92.02 42 MET B O 1
ATOM 3862 N N . PHE B 1 43 ? -0.762 -30.775 29.211 1.00 91.09 43 PHE B N 1
ATOM 3863 C CA . PHE B 1 43 ? -1.563 -30.343 28.063 1.00 90.27 43 PHE B CA 1
ATOM 3864 C C . PHE B 1 43 ? -1.800 -28.835 28.137 1.00 91.96 43 PHE B C 1
ATOM 3865 O O . PHE B 1 43 ? -2.355 -28.238 27.209 1.00 94.44 43 PHE B O 1
ATOM 3873 N N . VAL B 1 44 ? -1.386 -28.229 29.250 1.00 87.06 44 VAL B N 1
ATOM 3874 C CA . VAL B 1 44 ? -1.443 -26.782 29.415 1.00 83.70 44 VAL B CA 1
ATOM 3875 C C . VAL B 1 44 ? -0.728 -26.077 28.244 1.00 83.28 44 VAL B C 1
ATOM 3876 O O . VAL B 1 44 ? -1.169 -25.028 27.796 1.00 80.43 44 VAL B O 1
ATOM 3880 N N . VAL B 1 45 ? 0.353 -26.664 27.736 1.00 81.80 45 VAL B N 1
ATOM 3881 C CA . VAL B 1 45 ? 1.064 -26.081 26.613 1.00 82.59 45 VAL B CA 1
ATOM 3882 C C . VAL B 1 45 ? 0.168 -26.097 25.366 1.00 87.31 45 VAL B C 1
ATOM 3883 O O . VAL B 1 45 ? 0.235 -25.191 24.526 1.00 87.17 45 VAL B O 1
ATOM 3887 N N . GLY B 1 46 ? -0.697 -27.097 25.263 1.00 85.36 46 GLY B N 1
ATOM 3888 C CA . GLY B 1 46 ? -1.677 -27.109 24.197 1.00 85.55 46 GLY B CA 1
ATOM 3889 C C . GLY B 1 46 ? -2.643 -25.951 24.329 1.00 88.17 46 GLY B C 1
ATOM 3890 O O . GLY B 1 46 ? -3.052 -25.347 23.338 1.00 89.66 46 GLY B O 1
ATOM 3891 N N . LEU B 1 47 ? -2.995 -25.642 25.574 1.00 87.06 47 LEU B N 1
ATOM 3892 C CA . LEU B 1 47 ? -3.893 -24.536 25.907 1.00 81.11 47 LEU B CA 1
ATOM 3893 C C . LEU B 1 47 ? -3.196 -23.164 25.815 1.00 81.53 47 LEU B C 1
ATOM 3894 O O . LEU B 1 47 ? -3.839 -22.114 25.897 1.00 83.97 47 LEU B O 1
ATOM 3899 N N . ALA B 1 48 ? -1.872 -23.180 25.709 1.00 77.66 48 ALA B N 1
ATOM 3900 C CA . ALA B 1 48 ? -1.089 -21.963 25.812 1.00 78.09 48 ALA B CA 1
ATOM 3901 C C . ALA B 1 48 ? -1.156 -21.163 24.523 1.00 82.68 48 ALA B C 1
ATOM 3902 O O . ALA B 1 48 ? -0.606 -20.070 24.423 1.00 92.99 48 ALA B O 1
ATOM 3904 N N . MET B 1 49 ? -1.815 -21.727 23.526 1.00 75.09 49 MET B N 1
ATOM 3905 C CA . MET B 1 49 ? -2.001 -21.044 22.271 1.00 71.44 49 MET B CA 1
ATOM 3906 C C . MET B 1 49 ? -3.130 -20.008 22.377 1.00 77.35 49 MET B C 1
ATOM 3907 O O . MET B 1 49 ? -3.108 -18.990 21.679 1.00 87.65 49 MET B O 1
ATOM 3912 N N . ILE B 1 50 ? -4.097 -20.277 23.257 1.00 68.08 50 ILE B N 1
ATOM 3913 C CA . ILE B 1 50 ? -5.282 -19.442 23.445 1.00 68.75 50 ILE B CA 1
ATOM 3914 C C . ILE B 1 50 ? -4.983 -17.938 23.490 1.00 74.79 50 ILE B C 1
ATOM 3915 O O . ILE B 1 50 ? -5.652 -17.164 22.805 1.00 79.05 50 ILE B O 1
ATOM 3920 N N . PRO B 1 51 ? -3.982 -17.508 24.278 1.00 74.19 51 PRO B N 1
ATOM 3921 C CA . PRO B 1 51 ? -3.702 -16.065 24.236 1.00 74.57 51 PRO B CA 1
ATOM 3922 C C . PRO B 1 51 ? -3.361 -15.529 22.833 1.00 76.24 51 PRO B C 1
ATOM 3923 O O . PRO B 1 51 ? -3.822 -14.444 22.475 1.00 84.32 51 PRO B O 1
ATOM 3927 N N . LEU B 1 52 ? -2.601 -16.277 22.044 1.00 76.63 52 LEU B N 1
ATOM 3928 C CA . LEU B 1 52 ? -2.265 -15.858 20.675 1.00 77.58 52 LEU B CA 1
ATOM 3929 C C . LEU B 1 52 ? -3.518 -15.790 19.802 1.00 78.16 52 LEU B C 1
ATOM 3930 O O . LEU B 1 52 ? -3.715 -14.835 19.042 1.00 76.55 52 LEU B O 1
ATOM 3935 N N . LEU B 1 53 ? -4.367 -16.805 19.940 1.00 72.49 53 LEU B N 1
ATOM 3936 C CA . LEU B 1 53 ? -5.623 -16.838 19.225 1.00 74.05 53 LEU B CA 1
ATOM 3937 C C . LEU B 1 53 ? -6.450 -15.595 19.541 1.00 79.15 53 LEU B C 1
ATOM 3938 O O . LEU B 1 53 ? -7.063 -15.008 18.652 1.00 86.73 53 LEU B O 1
ATOM 3943 N N . GLU B 1 54 ? -6.470 -15.205 20.811 1.00 76.90 54 GLU B N 1
ATOM 3944 C CA . GLU B 1 54 ? -7.207 -14.024 21.262 1.00 74.42 54 GLU B CA 1
ATOM 3945 C C . GLU B 1 54 ? -6.642 -12.712 20.712 1.00 73.28 54 GLU B C 1
ATOM 3946 O O . GLU B 1 54 ? -7.419 -11.842 20.291 1.00 71.11 54 GLU B O 1
ATOM 3952 N N . SER B 1 55 ? -5.312 -12.563 20.731 1.00 69.98 55 SER B N 1
ATOM 3953 C CA . SER B 1 55 ? -4.656 -11.361 20.203 1.00 70.95 55 SER B CA 1
ATOM 3954 C C . SER B 1 55 ? -4.764 -11.228 18.695 1.00 73.70 55 SER B C 1
ATOM 3955 O O . SER B 1 55 ? -5.348 -10.280 18.186 1.00 78.49 55 SER B O 1
ATOM 3958 N N . TYR B 1 56 ? -4.202 -12.201 17.988 1.00 75.06 56 TYR B N 1
ATOM 3959 C CA . TYR B 1 56 ? -3.945 -12.081 16.552 1.00 77.94 56 TYR B CA 1
ATOM 3960 C C . TYR B 1 56 ? -5.164 -12.482 15.726 1.00 79.26 56 TYR B C 1
ATOM 3961 O O . TYR B 1 56 ? -5.365 -11.970 14.626 1.00 86.35 56 TYR B O 1
ATOM 3970 N N . LEU B 1 57 ? -6.011 -13.351 16.257 1.00 75.02 57 LEU B N 1
ATOM 3971 C CA . LEU B 1 57 ? -7.144 -13.801 15.470 1.00 77.06 57 LEU B CA 1
ATOM 3972 C C . LEU B 1 57 ? -8.418 -13.127 15.984 1.00 85.88 57 LEU B C 1
ATOM 3973 O O . LEU B 1 57 ? -9.484 -13.215 15.367 1.00 90.01 57 LEU B O 1
ATOM 3978 N N . GLY B 1 58 ? -8.274 -12.397 17.089 1.00 88.85 58 GLY B N 1
ATOM 3979 C CA . GLY B 1 58 ? -9.353 -11.627 17.674 1.00 74.14 58 GLY B CA 1
ATOM 3980 C C . GLY B 1 58 ? -10.490 -12.486 18.164 1.00 78.99 58 GLY B C 1
ATOM 3981 O O . GLY B 1 58 ? -11.643 -12.079 18.100 1.00 78.35 58 GLY B O 1
ATOM 3982 N N . MET B 1 59 ? -10.167 -13.649 18.726 1.00 79.81 59 MET B N 1
ATOM 3983 C CA . MET B 1 59 ? -11.203 -14.610 19.083 1.00 80.74 59 MET B CA 1
ATOM 3984 C C . MET B 1 59 ? -11.507 -14.527 20.551 1.00 85.76 59 MET B C 1
ATOM 3985 O O . MET B 1 59 ? -10.605 -14.306 21.355 1.00 90.60 59 MET B O 1
ATOM 3990 N N . PRO B 1 60 ? -12.784 -14.720 20.911 1.00 88.00 60 PRO B N 1
ATOM 3991 C CA . PRO B 1 60 ? -13.141 -14.746 22.329 1.00 83.28 60 PRO B CA 1
ATOM 3992 C C . PRO B 1 60 ? -12.585 -16.015 22.956 1.00 83.72 60 PRO B C 1
ATOM 3993 O O . PRO B 1 60 ? -12.383 -16.994 22.228 1.00 85.54 60 PRO B O 1
ATOM 3997 N N . TYR B 1 61 ? -12.339 -16.000 24.265 1.00 82.52 61 TYR B N 1
ATOM 3998 C CA . TYR B 1 61 ? -11.719 -17.138 24.956 1.00 79.77 61 TYR B CA 1
ATOM 3999 C C . TYR B 1 61 ? -12.347 -18.496 24.608 1.00 83.38 61 TYR B C 1
ATOM 4000 O O . TYR B 1 61 ? -11.631 -19.430 24.264 1.00 87.45 61 TYR B O 1
ATOM 4009 N N . GLU B 1 62 ? -13.672 -18.610 24.669 1.00 85.17 62 GLU B N 1
ATOM 4010 C CA . GLU B 1 62 ? -14.305 -19.906 24.442 1.00 86.49 62 GLU B CA 1
ATOM 4011 C C . GLU B 1 62 ? -14.108 -20.434 23.017 1.00 91.01 62 GLU B C 1
ATOM 4012 O O . GLU B 1 62 ? -13.940 -21.634 22.812 1.00 94.33 62 GLU B O 1
ATOM 4018 N N . ALA B 1 63 ? -14.105 -19.543 22.035 1.00 92.49 63 ALA B N 1
ATOM 4019 C CA . ALA B 1 63 ? -13.818 -19.953 20.668 1.00 86.71 63 ALA B CA 1
ATOM 4020 C C . ALA B 1 63 ? -12.388 -20.487 20.600 1.00 87.24 63 ALA B C 1
ATOM 4021 O O . ALA B 1 63 ? -12.114 -21.456 19.880 1.00 87.46 63 ALA B O 1
ATOM 4023 N N . ALA B 1 64 ? -11.476 -19.831 21.325 1.00 80.94 64 ALA B N 1
ATOM 4024 C CA . ALA B 1 64 ? -10.088 -20.277 21.388 1.00 76.80 64 ALA B CA 1
ATOM 4025 C C . ALA B 1 64 ? -9.983 -21.618 22.091 1.00 84.29 64 ALA B C 1
ATOM 4026 O O . ALA B 1 64 ? -9.221 -22.483 21.671 1.00 85.64 64 ALA B O 1
ATOM 4028 N N . LEU B 1 65 ? -10.760 -21.787 23.161 1.00 87.58 65 LEU B N 1
ATOM 4029 C CA . LEU B 1 65 ? -10.762 -23.033 23.926 1.00 83.39 65 LEU B CA 1
ATOM 4030 C C . LEU B 1 65 ? -11.212 -24.194 23.038 1.00 84.00 65 LEU B C 1
ATOM 4031 O O . LEU B 1 65 ? -10.605 -25.256 23.056 1.00 87.76 65 LEU B O 1
ATOM 4036 N N . ALA B 1 66 ? -12.252 -23.973 22.240 1.00 81.73 66 ALA B N 1
ATOM 4037 C CA . ALA B 1 66 ? -12.710 -24.974 21.278 1.00 86.43 66 ALA B CA 1
ATOM 4038 C C . ALA B 1 66 ? -11.624 -25.361 20.251 1.00 89.28 66 ALA B C 1
ATOM 4039 O O . ALA B 1 66 ? -11.513 -26.529 19.891 1.00 91.21 66 ALA B O 1
ATOM 4041 N N . PHE B 1 67 ? -10.844 -24.390 19.769 1.00 85.85 67 PHE B N 1
ATOM 4042 C CA . PHE B 1 67 ? -9.750 -24.685 18.841 1.00 85.05 67 PHE B CA 1
ATOM 4043 C C . PHE B 1 67 ? -8.803 -25.750 19.400 1.00 93.13 67 PHE B C 1
ATOM 4044 O O . PHE B 1 67 ? -8.388 -26.655 18.673 1.00 102.48 67 PHE B O 1
ATOM 4052 N N . THR B 1 68 ? -8.458 -25.641 20.683 1.00 90.20 68 THR B N 1
ATOM 4053 C CA . THR B 1 68 ? -7.502 -26.565 21.284 1.00 88.70 68 THR B CA 1
ATOM 4054 C C . THR B 1 68 ? -8.009 -28.019 21.332 1.00 99.06 68 THR B C 1
ATOM 4055 O O . THR B 1 68 ? -7.203 -28.950 21.478 1.00 102.78 68 THR B O 1
ATOM 4059 N N . PHE B 1 69 ? -9.325 -28.213 21.202 1.00 98.52 69 PHE B N 1
ATOM 4060 C CA . PHE B 1 69 ? -9.892 -29.560 21.078 1.00 95.24 69 PHE B CA 1
ATOM 4061 C C . PHE B 1 69 ? -9.557 -30.126 19.710 1.00 95.73 69 PHE B C 1
ATOM 4062 O O . PHE B 1 69 ? -9.239 -31.312 19.584 1.00 98.63 69 PHE B O 1
ATOM 4070 N N . VAL B 1 70 ? -9.605 -29.271 18.692 1.00 91.93 70 VAL B N 1
ATOM 4071 C CA . VAL B 1 70 ? -9.209 -29.680 17.351 1.00 91.68 70 VAL B CA 1
ATOM 4072 C C . VAL B 1 70 ? -7.713 -30.032 17.289 1.00 95.05 70 VAL B C 1
ATOM 4073 O O . VAL B 1 70 ? -7.313 -30.998 16.632 1.00 99.89 70 VAL B O 1
ATOM 4077 N N . ALA B 1 71 ? -6.886 -29.252 17.969 1.00 89.66 71 ALA B N 1
ATOM 4078 C CA . ALA B 1 71 ? -5.462 -29.526 17.967 1.00 87.77 71 ALA B CA 1
ATOM 4079 C C . ALA B 1 71 ? -5.145 -30.784 18.776 1.00 95.67 71 ALA B C 1
ATOM 4080 O O . ALA B 1 71 ? -4.208 -31.515 18.452 1.00 100.83 71 ALA B O 1
ATOM 4082 N N . GLY B 1 72 ? -5.905 -31.018 19.842 1.00 95.87 72 GLY B N 1
ATOM 4083 C CA . GLY B 1 72 ? -5.677 -32.171 20.694 1.00 95.20 72 GLY B CA 1
ATOM 4084 C C . GLY B 1 72 ? -5.884 -33.476 19.945 1.00 98.19 72 GLY B C 1
ATOM 4085 O O . GLY B 1 72 ? -5.111 -34.435 20.108 1.00 97.08 72 GLY B O 1
ATOM 4086 N N . VAL B 1 73 ? -6.939 -33.498 19.126 1.00 95.94 73 VAL B N 1
ATOM 4087 C CA . VAL B 1 73 ? -7.187 -34.575 18.179 1.00 94.89 73 VAL B CA 1
ATOM 4088 C C . VAL B 1 73 ? -6.015 -34.651 17.210 1.00 100.79 73 VAL B C 1
ATOM 4089 O O . VAL B 1 73 ? -5.494 -35.723 16.932 1.00 109.89 73 VAL B O 1
ATOM 4093 N N . GLY B 1 74 ? -5.584 -33.503 16.707 1.00 99.56 74 GLY B N 1
ATOM 4094 C CA . GLY B 1 74 ? -4.432 -33.437 15.824 1.00 96.62 74 GLY B CA 1
ATOM 4095 C C . GLY B 1 74 ? -3.134 -34.011 16.369 1.00 95.80 74 GLY B C 1
ATOM 4096 O O . GLY B 1 74 ? -2.317 -34.518 15.609 1.00 99.85 74 GLY B O 1
ATOM 4097 N N . TYR B 1 75 ? -2.912 -33.884 17.674 1.00 93.47 75 TYR B N 1
ATOM 4098 C CA . TYR B 1 75 ? -1.671 -34.364 18.285 1.00 94.83 75 TYR B CA 1
ATOM 4099 C C . TYR B 1 75 ? -1.582 -35.880 18.397 1.00 100.05 75 TYR B C 1
ATOM 4100 O O . TYR B 1 75 ? -0.505 -36.411 18.648 1.00 99.91 75 TYR B O 1
ATOM 4109 N N . ILE B 1 76 ? -2.710 -36.578 18.253 1.00 103.02 76 ILE B N 1
ATOM 4110 C CA . ILE B 1 76 ? -2.707 -38.033 18.402 1.00 100.85 76 ILE B CA 1
ATOM 4111 C C . ILE B 1 76 ? -2.530 -38.759 17.072 1.00 109.48 76 ILE B C 1
ATOM 4112 O O . ILE B 1 76 ? -2.329 -39.974 17.058 1.00 117.22 76 ILE B O 1
ATOM 4117 N N . LEU B 1 77 ? -2.581 -38.031 15.962 1.00 106.65 77 LEU B N 1
ATOM 4118 C CA . LEU B 1 77 ? -2.402 -38.662 14.654 1.00 107.68 77 LEU B CA 1
ATOM 4119 C C . LEU B 1 77 ? -1.016 -39.315 14.447 1.00 111.90 77 LEU B C 1
ATOM 4120 O O . LEU B 1 77 ? -0.936 -40.378 13.834 1.00 116.10 77 LEU B O 1
ATOM 4125 N N . PRO B 1 78 ? 0.076 -38.687 14.928 1.00 108.99 78 PRO B N 1
ATOM 4126 C CA . PRO B 1 78 ? 1.378 -39.348 14.738 1.00 110.42 78 PRO B CA 1
ATOM 4127 C C . PRO B 1 78 ? 1.493 -40.777 15.296 1.00 113.87 78 PRO B C 1
ATOM 4128 O O . PRO B 1 78 ? 1.927 -41.657 14.560 1.00 115.66 78 PRO B O 1
ATOM 4132 N N . ALA B 1 79 ? 1.148 -41.004 16.560 1.00 113.08 79 ALA B N 1
ATOM 4133 C CA . ALA B 1 79 ? 1.245 -42.347 17.122 1.00 109.21 79 ALA B CA 1
ATOM 4134 C C . ALA B 1 79 ? 0.104 -43.211 16.587 1.00 115.31 79 ALA B C 1
ATOM 4135 O O . ALA B 1 79 ? 0.160 -44.438 16.637 1.00 121.71 79 ALA B O 1
ATOM 4137 N N . LEU B 1 80 ? -0.933 -42.568 16.073 1.00 113.43 80 LEU B N 1
ATOM 4138 C CA . LEU B 1 80 ? -2.044 -43.300 15.481 1.00 116.01 80 LEU B CA 1
ATOM 4139 C C . LEU B 1 80 ? -1.692 -43.842 14.101 1.00 120.83 80 LEU B C 1
ATOM 4140 O O . LEU B 1 80 ? -2.180 -44.890 13.695 1.00 128.78 80 LEU B O 1
ATOM 4145 N N . LEU B 1 81 ? -0.832 -43.129 13.386 1.00 117.50 81 LEU B N 1
ATOM 4146 C CA . LEU B 1 81 ? -0.551 -43.454 11.995 1.00 116.75 81 LEU B CA 1
ATOM 4147 C C . LEU B 1 81 ? 0.890 -43.872 11.787 1.00 120.80 81 LEU B C 1
ATOM 4148 O O . LEU B 1 81 ? 1.344 -43.978 10.649 1.00 125.02 81 LEU B O 1
ATOM 4153 N N . GLY B 1 82 ? 1.609 -44.097 12.882 1.00 119.82 82 GLY B N 1
ATOM 4154 C CA . GLY B 1 82 ? 2.990 -44.529 12.799 1.00 119.04 82 GLY B CA 1
ATOM 4155 C C . GLY B 1 82 ? 4.058 -43.444 12.719 1.00 115.09 82 GLY B C 1
ATOM 4156 O O . GLY B 1 82 ? 4.859 -43.427 11.787 1.00 114.77 82 GLY B O 1
ATOM 4157 N N . VAL B 1 83 ? 4.059 -42.520 13.676 1.00 113.39 83 VAL B N 1
ATOM 4158 C CA . VAL B 1 83 ? 5.121 -41.517 13.771 1.00 109.99 83 VAL B CA 1
ATOM 4159 C C . VAL B 1 83 ? 5.643 -41.402 15.212 1.00 109.51 83 VAL B C 1
ATOM 4160 O O . VAL B 1 83 ? 4.902 -41.023 16.133 1.00 111.88 83 VAL B O 1
ATOM 4164 N N . PRO B 1 84 ? 6.930 -41.718 15.409 1.00 106.49 84 PRO B N 1
ATOM 4165 C CA . PRO B 1 84 ? 7.526 -41.752 16.745 1.00 110.88 84 PRO B CA 1
ATOM 4166 C C . PRO B 1 84 ? 7.907 -40.368 17.226 1.00 114.70 84 PRO B C 1
ATOM 4167 O O . PRO B 1 84 ? 8.526 -40.235 18.282 1.00 117.96 84 PRO B O 1
ATOM 4171 N N . LEU B 1 85 ? 7.565 -39.354 16.435 1.00 111.74 85 LEU B N 1
ATOM 4172 C CA . LEU B 1 85 ? 7.854 -37.976 16.791 1.00 102.84 85 LEU B CA 1
ATOM 4173 C C . LEU B 1 85 ? 6.673 -37.382 17.539 1.00 98.00 85 LEU B C 1
ATOM 4174 O O . LEU B 1 85 ? 5.618 -37.107 16.939 1.00 96.82 85 LEU B O 1
ATOM 4179 N N . VAL B 1 86 ? 6.856 -37.185 18.844 1.00 95.84 86 VAL B N 1
ATOM 4180 C CA . VAL B 1 86 ? 5.847 -36.524 19.661 1.00 96.78 86 VAL B CA 1
ATOM 4181 C C . VAL B 1 86 ? 5.584 -35.157 19.046 1.00 92.81 86 VAL B C 1
ATOM 4182 O O . VAL B 1 86 ? 6.444 -34.287 19.082 1.00 91.42 86 VAL B O 1
ATOM 4186 N N . PRO B 1 87 ? 4.386 -34.952 18.498 1.00 93.12 87 PRO B N 1
ATOM 4187 C CA . PRO B 1 87 ? 4.114 -33.740 17.711 1.00 93.28 87 PRO B CA 1
ATOM 4188 C C . PRO B 1 87 ? 3.906 -32.449 18.522 1.00 92.09 87 PRO B C 1
ATOM 4189 O O . PRO B 1 87 ? 3.858 -32.440 19.758 1.00 90.22 87 PRO B O 1
ATOM 4193 N N . GLY B 1 88 ? 3.801 -31.346 17.793 1.00 89.81 88 GLY B N 1
ATOM 4194 C CA . GLY B 1 88 ? 3.523 -30.061 18.398 1.00 86.38 88 GLY B CA 1
ATOM 4195 C C . GLY B 1 88 ? 3.402 -28.979 17.353 1.00 82.63 88 GLY B C 1
ATOM 4196 O O . GLY B 1 88 ? 2.787 -29.177 16.300 1.00 84.29 88 GLY B O 1
ATOM 4197 N N . TRP B 1 89 ? 4.001 -27.833 17.659 1.00 78.41 89 TRP B N 1
ATOM 4198 C CA . TRP B 1 89 ? 4.006 -26.676 16.775 1.00 79.02 89 TRP B CA 1
ATOM 4199 C C . TRP B 1 89 ? 5.331 -26.508 16.029 1.00 80.41 89 TRP B C 1
ATOM 4200 O O . TRP B 1 89 ? 6.299 -27.235 16.259 1.00 82.06 89 TRP B O 1
ATOM 4211 N N . ILE B 1 90 ? 5.362 -25.541 15.123 1.00 75.68 90 ILE B N 1
ATOM 4212 C CA . ILE B 1 90 ? 6.618 -25.126 14.525 1.00 72.15 90 ILE B CA 1
ATOM 4213 C C . ILE B 1 90 ? 7.067 -23.911 15.359 1.00 73.03 90 ILE B C 1
ATOM 4214 O O . ILE B 1 90 ? 7.044 -22.751 14.906 1.00 70.27 90 ILE B O 1
ATOM 4219 N N . THR B 1 91 ? 7.495 -24.210 16.584 1.00 72.88 91 THR B N 1
ATOM 4220 C CA . THR B 1 91 ? 7.604 -23.225 17.657 1.00 65.60 91 THR B CA 1
ATOM 4221 C C . THR B 1 91 ? 8.623 -22.127 17.374 1.00 67.75 91 THR B C 1
ATOM 4222 O O . THR B 1 91 ? 8.303 -20.962 17.578 1.00 71.30 91 THR B O 1
ATOM 4226 N N . PRO B 1 92 ? 9.822 -22.474 16.857 1.00 70.15 92 PRO B N 1
ATOM 4227 C CA . PRO B 1 92 ? 10.689 -21.387 16.377 1.00 75.24 92 PRO B CA 1
ATOM 4228 C C . PRO B 1 92 ? 10.130 -20.569 15.183 1.00 75.17 92 PRO B C 1
ATOM 4229 O O . PRO B 1 92 ? 10.771 -19.591 14.784 1.00 77.68 92 PRO B O 1
ATOM 4233 N N . ALA B 1 93 ? 9.011 -20.972 14.587 1.00 65.20 93 ALA B N 1
ATOM 4234 C CA . ALA B 1 93 ? 8.435 -20.141 13.535 1.00 72.58 93 ALA B CA 1
ATOM 4235 C C . ALA B 1 93 ? 7.363 -19.202 14.064 1.00 73.79 93 ALA B C 1
ATOM 4236 O O . ALA B 1 93 ? 6.879 -18.358 13.317 1.00 80.18 93 ALA B O 1
ATOM 4238 N N . ILE B 1 94 ? 6.992 -19.329 15.332 1.00 73.18 94 ILE B N 1
ATOM 4239 C CA . ILE B 1 94 ? 5.939 -18.475 15.890 1.00 74.06 94 ILE B CA 1
ATOM 4240 C C . ILE B 1 94 ? 6.226 -16.972 15.672 1.00 78.08 94 ILE B C 1
ATOM 4241 O O . ILE B 1 94 ? 5.364 -16.265 15.141 1.00 80.56 94 ILE B O 1
ATOM 4246 N N . PRO B 1 95 ? 7.433 -16.481 16.045 1.00 70.04 95 PRO B N 1
ATOM 4247 C CA . PRO B 1 95 ? 7.718 -15.052 15.829 1.00 71.83 95 PRO B CA 1
ATOM 4248 C C . PRO B 1 95 ? 7.505 -14.590 14.391 1.00 73.25 95 PRO B C 1
ATOM 4249 O O . PRO B 1 95 ? 6.911 -13.543 14.153 1.00 81.71 95 PRO B O 1
ATOM 4253 N N . VAL B 1 96 ? 7.976 -15.382 13.446 1.00 71.69 96 VAL B N 1
ATOM 4254 C CA . VAL B 1 96 ? 7.821 -15.075 12.034 1.00 78.46 96 VAL B CA 1
ATOM 4255 C C . VAL B 1 96 ? 6.339 -15.049 11.669 1.00 76.51 96 VAL B C 1
ATOM 4256 O O . VAL B 1 96 ? 5.907 -14.187 10.913 1.00 78.65 96 VAL B O 1
ATOM 4260 N N . VAL B 1 97 ? 5.571 -16.006 12.193 1.00 71.87 97 VAL B N 1
ATOM 4261 C CA . VAL B 1 97 ? 4.150 -16.128 11.857 1.00 68.19 97 VAL B CA 1
ATOM 4262 C C . VAL B 1 97 ? 3.350 -14.990 12.454 1.00 71.03 97 VAL B C 1
ATOM 4263 O O . VAL B 1 97 ? 2.520 -14.403 11.774 1.00 64.82 97 VAL B O 1
ATOM 4267 N N . LEU B 1 98 ? 3.607 -14.669 13.723 1.00 76.08 98 LEU B N 1
ATOM 4268 C CA . LEU B 1 98 ? 2.995 -13.504 14.352 1.00 69.88 98 LEU B CA 1
ATOM 4269 C C . LEU B 1 98 ? 3.337 -12.213 13.569 1.00 69.93 98 LEU B C 1
ATOM 4270 O O . LEU B 1 98 ? 2.498 -11.343 13.367 1.00 73.74 98 LEU B O 1
ATOM 4275 N N . LEU B 1 99 ? 4.567 -12.115 13.104 1.00 71.25 99 LEU B N 1
ATOM 4276 C CA . LEU B 1 99 ? 4.984 -10.979 12.290 1.00 76.64 99 LEU B CA 1
ATOM 4277 C C . LEU B 1 99 ? 4.112 -10.855 11.059 1.00 72.88 99 LEU B C 1
ATOM 4278 O O . LEU B 1 99 ? 3.732 -9.770 10.660 1.00 76.15 99 LEU B O 1
ATOM 4283 N N . TYR B 1 100 ? 3.764 -11.987 10.483 1.00 74.95 100 TYR B N 1
ATOM 4284 C CA . TYR B 1 100 ? 2.979 -12.012 9.260 1.00 81.27 100 TYR B CA 1
ATOM 4285 C C . TYR B 1 100 ? 1.553 -11.577 9.580 1.00 89.35 100 TYR B C 1
ATOM 4286 O O . TYR B 1 100 ? 0.959 -10.770 8.858 1.00 100.49 100 TYR B O 1
ATOM 4295 N N . LEU B 1 101 ? 1.023 -12.106 10.679 1.00 83.55 101 LEU B N 1
ATOM 4296 C CA . LEU B 1 101 ? -0.365 -11.899 11.041 1.00 84.19 101 LEU B CA 1
ATOM 4297 C C . LEU B 1 101 ? -0.570 -10.450 11.443 1.00 92.74 101 LEU B C 1
ATOM 4298 O O . LEU B 1 101 ? -1.584 -9.837 11.110 1.00 103.03 101 LEU B O 1
ATOM 4303 N N . LYS B 1 102 ? 0.431 -9.911 12.135 1.00 85.77 102 LYS B N 1
ATOM 4304 C CA . LYS B 1 102 ? 0.435 -8.546 12.639 1.00 78.56 102 LYS B CA 1
ATOM 4305 C C . LYS B 1 102 ? 0.108 -7.503 11.546 1.00 83.70 102 LYS B C 1
ATOM 4306 O O . LYS B 1 102 ? -0.256 -6.361 11.834 1.00 89.09 102 LYS B O 1
ATOM 4312 N N . GLY B 1 103 ? 0.149 -7.915 10.290 1.00 80.28 103 GLY B N 1
ATOM 4313 C CA . GLY B 1 103 ? -0.152 -6.991 9.223 1.00 87.03 103 GLY B CA 1
ATOM 4314 C C . GLY B 1 103 ? -1.578 -7.112 8.761 1.00 92.80 103 GLY B C 1
ATOM 4315 O O . GLY B 1 103 ? -1.947 -6.634 7.678 1.00 98.99 103 GLY B O 1
ATOM 4316 N N . PHE B 1 104 ? -2.385 -7.773 9.582 1.00 88.83 104 PHE B N 1
ATOM 4317 C CA . PHE B 1 104 ? -3.814 -7.861 9.323 1.00 89.27 104 PHE B CA 1
ATOM 4318 C C . PHE B 1 104 ? -4.591 -7.465 10.580 1.00 93.27 104 PHE B C 1
ATOM 4319 O O . PHE B 1 104 ? -4.099 -7.574 11.705 1.00 95.11 104 PHE B O 1
ATOM 4327 N N . GLU B 1 105 ? -5.796 -6.959 10.391 1.00 98.77 105 GLU B N 1
ATOM 4328 C CA . GLU B 1 105 ? -6.614 -6.619 11.533 1.00 102.01 105 GLU B CA 1
ATOM 4329 C C . GLU B 1 105 ? -6.934 -7.931 12.228 1.00 97.60 105 GLU B C 1
ATOM 4330 O O . GLU B 1 105 ? -7.387 -8.864 11.576 1.00 110.10 105 GLU B O 1
ATOM 4336 N N . PRO B 1 106 ? -6.630 -8.041 13.530 1.00 86.02 106 PRO B N 1
ATOM 4337 C CA . PRO B 1 106 ? -7.051 -9.238 14.270 1.00 86.76 106 PRO B CA 1
ATOM 4338 C C . PRO B 1 106 ? -8.567 -9.423 14.203 1.00 87.41 106 PRO B C 1
ATOM 4339 O O . PRO B 1 106 ? -9.309 -8.502 14.533 1.00 86.68 106 PRO B O 1
ATOM 4343 N N . GLY B 1 107 ? -9.011 -10.594 13.750 1.00 87.51 107 GLY B N 1
ATOM 4344 C CA . GLY B 1 107 ? -10.405 -10.812 13.393 1.00 86.52 107 GLY B CA 1
ATOM 4345 C C . GLY B 1 107 ? -10.527 -11.640 12.134 1.00 86.46 107 GLY B C 1
ATOM 4346 O O . GLY B 1 107 ? -9.633 -12.422 11.830 1.00 82.48 107 GLY B O 1
ATOM 4347 N N . PRO B 1 108 ? -11.637 -11.495 11.399 1.00 94.49 108 PRO B N 1
ATOM 4348 C CA . PRO B 1 108 ? -11.801 -12.299 10.183 1.00 101.54 108 PRO B CA 1
ATOM 4349 C C . PRO B 1 108 ? -10.660 -12.122 9.180 1.00 104.67 108 PRO B C 1
ATOM 4350 O O . PRO B 1 108 ? -10.198 -13.118 8.619 1.00 105.25 108 PRO B O 1
ATOM 4354 N N . GLU B 1 109 ? -10.210 -10.890 8.963 1.00 105.49 109 GLU B N 1
ATOM 4355 C CA . GLU B 1 109 ? -9.083 -10.654 8.057 1.00 107.09 109 GLU B CA 1
ATOM 4356 C C . GLU B 1 109 ? -7.817 -11.467 8.419 1.00 102.33 109 GLU B C 1
ATOM 4357 O O . GLU B 1 109 ? -7.176 -12.052 7.541 1.00 102.56 109 GLU B O 1
ATOM 4363 N N . ALA B 1 110 ? -7.458 -11.506 9.701 1.00 95.42 110 ALA B N 1
ATOM 4364 C CA . ALA B 1 110 ? -6.267 -12.235 10.130 1.00 87.96 110 ALA B CA 1
ATOM 4365 C C . ALA B 1 110 ? -6.475 -13.744 10.066 1.00 89.03 110 ALA B C 1
ATOM 4366 O O . ALA B 1 110 ? -5.516 -14.490 9.924 1.00 88.41 110 ALA B O 1
ATOM 4368 N N . ILE B 1 111 ? -7.723 -14.192 10.203 1.00 89.68 111 ILE B N 1
ATOM 4369 C CA . ILE B 1 111 ? -8.053 -15.614 10.069 1.00 88.30 111 ILE B CA 1
ATOM 4370 C C . ILE B 1 111 ? -7.917 -16.069 8.610 1.00 88.35 111 ILE B C 1
ATOM 4371 O O . ILE B 1 111 ? -7.327 -17.120 8.349 1.00 83.59 111 ILE B O 1
ATOM 4376 N N . ARG B 1 112 ? -8.426 -15.278 7.660 1.00 90.90 112 ARG B N 1
ATOM 4377 C CA . ARG B 1 112 ? -8.221 -15.597 6.241 1.00 94.66 112 ARG B CA 1
ATOM 4378 C C . ARG B 1 112 ? -6.732 -15.638 5.899 1.00 98.24 112 ARG B C 1
ATOM 4379 O O . ARG B 1 112 ? -6.298 -16.446 5.077 1.00 100.77 112 ARG B O 1
ATOM 4387 N N . ALA B 1 113 ? -5.958 -14.761 6.536 1.00 95.70 113 ALA B N 1
ATOM 4388 C CA . ALA B 1 113 ? -4.526 -14.677 6.290 1.00 91.33 113 ALA B CA 1
ATOM 4389 C C . ALA B 1 113 ? -3.847 -15.951 6.754 1.00 91.07 113 ALA B C 1
ATOM 4390 O O . ALA B 1 113 ? -3.001 -16.507 6.050 1.00 94.06 113 ALA B O 1
ATOM 4392 N N . LEU B 1 114 ? -4.211 -16.394 7.956 1.00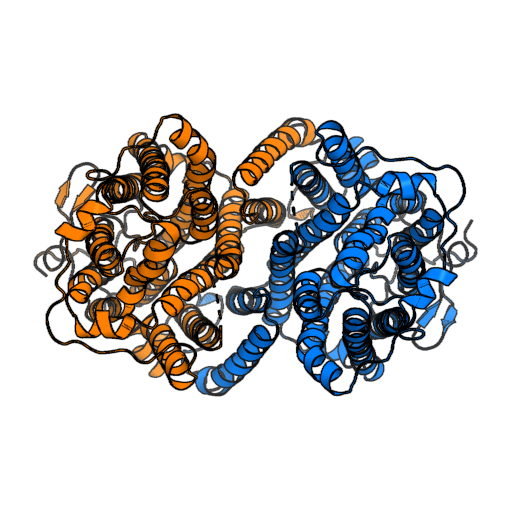 86.96 114 LEU B N 1
ATOM 4393 C CA . LEU B 1 114 ? -3.616 -17.577 8.571 1.00 80.11 114 LEU B CA 1
ATOM 4394 C C . LEU B 1 114 ? -4.048 -18.857 7.850 1.00 84.98 114 LEU B C 1
ATOM 4395 O O . LEU B 1 114 ? -3.326 -19.858 7.844 1.00 85.06 114 LEU B O 1
ATOM 4400 N N . PHE B 1 115 ? -5.228 -18.820 7.239 1.00 89.40 115 PHE B N 1
ATOM 4401 C CA . PHE B 1 115 ? -5.660 -19.914 6.383 1.00 93.53 115 PHE B CA 1
ATOM 4402 C C . PHE B 1 115 ? -4.713 -20.060 5.192 1.00 96.83 115 PHE B C 1
ATOM 4403 O O . PHE B 1 115 ? -4.293 -21.169 4.858 1.00 98.48 115 PHE B O 1
ATOM 4411 N N . ALA B 1 116 ? -4.388 -18.939 4.549 1.00 99.27 116 ALA B N 1
ATOM 4412 C CA . ALA B 1 116 ? -3.532 -18.965 3.361 1.00 104.36 116 ALA B CA 1
ATOM 4413 C C . ALA B 1 116 ? -2.124 -19.437 3.719 1.00 101.57 116 ALA B C 1
ATOM 4414 O O . ALA B 1 116 ? -1.486 -20.154 2.951 1.00 104.64 116 ALA B O 1
ATOM 4416 N N . LEU B 1 117 ? -1.637 -19.041 4.889 1.00 94.22 117 LEU B N 1
ATOM 4417 C CA . LEU B 1 117 ? -0.319 -19.480 5.302 1.00 88.63 117 LEU B CA 1
ATOM 4418 C C . LEU B 1 117 ? -0.329 -20.961 5.634 1.00 90.51 117 LEU B C 1
ATOM 4419 O O . LEU B 1 117 ? 0.564 -21.690 5.210 1.00 98.09 117 LEU B O 1
ATOM 4424 N N . GLN B 1 118 ? -1.351 -21.426 6.347 1.00 86.03 118 GLN B N 1
ATOM 4425 C CA . GLN B 1 118 ? -1.327 -22.807 6.818 1.00 86.23 118 GLN B CA 1
ATOM 4426 C C . GLN B 1 118 ? -1.652 -23.854 5.738 1.00 93.40 118 GLN B C 1
ATOM 4427 O O . GLN B 1 118 ? -1.134 -24.982 5.800 1.00 89.92 118 GLN B O 1
ATOM 4433 N N . ILE B 1 119 ? -2.488 -23.499 4.756 1.00 96.34 119 ILE B N 1
ATOM 4434 C CA . ILE B 1 119 ? -2.785 -24.447 3.684 1.00 101.22 119 ILE B CA 1
ATOM 4435 C C . ILE B 1 119 ? -1.529 -24.665 2.831 1.00 106.14 119 ILE B C 1
ATOM 4436 O O . ILE B 1 119 ? -1.281 -25.781 2.376 1.00 107.81 119 ILE B O 1
ATOM 4441 N N . GLU B 1 120 ? -0.734 -23.612 2.639 1.00 103.58 120 GLU B N 1
ATOM 4442 C CA . GLU B 1 120 ? 0.505 -23.706 1.869 1.00 96.11 120 GLU B CA 1
ATOM 4443 C C . GLU B 1 120 ? 1.492 -24.591 2.587 1.00 97.42 120 GLU B C 1
ATOM 4444 O O . GLU B 1 120 ? 2.107 -25.469 1.975 1.00 105.75 120 GLU B O 1
ATOM 4450 N N . VAL B 1 121 ? 1.650 -24.350 3.885 1.00 90.80 121 VAL B N 1
ATOM 4451 C CA . VAL B 1 121 ? 2.554 -25.155 4.698 1.00 89.53 121 VAL B CA 1
ATOM 4452 C C . VAL B 1 121 ? 2.119 -26.615 4.600 1.00 88.41 121 VAL B C 1
ATOM 4453 O O . VAL B 1 121 ? 2.958 -27.500 4.521 1.00 87.02 121 VAL B O 1
ATOM 4457 N N . ALA B 1 122 ? 0.809 -26.857 4.585 1.00 94.06 122 ALA B N 1
ATOM 4458 C CA . ALA B 1 122 ? 0.278 -28.197 4.324 1.00 96.19 122 ALA B CA 1
ATOM 4459 C C . ALA B 1 122 ? 0.762 -28.723 2.984 1.00 102.72 122 ALA B C 1
ATOM 4460 O O . ALA B 1 122 ? 1.390 -29.784 2.918 1.00 105.32 122 ALA B O 1
ATOM 4462 N N . ILE B 1 123 ? 0.497 -27.955 1.928 1.00 103.77 123 ILE B N 1
ATOM 4463 C CA . ILE B 1 123 ? 0.894 -28.321 0.569 1.00 103.03 123 ILE B CA 1
ATOM 4464 C C . ILE B 1 123 ? 2.387 -28.631 0.479 1.00 103.25 123 ILE B C 1
ATOM 4465 O O . ILE B 1 123 ? 2.774 -29.627 -0.141 1.00 109.65 123 ILE B O 1
ATOM 4470 N N . ILE B 1 124 ? 3.222 -27.787 1.084 1.00 91.71 124 ILE B N 1
ATOM 4471 C CA . ILE B 1 124 ? 4.659 -28.027 1.070 1.00 94.52 124 ILE B CA 1
ATOM 4472 C C . ILE B 1 124 ? 4.985 -29.365 1.729 1.00 104.42 124 ILE B C 1
ATOM 4473 O O . ILE B 1 124 ? 5.844 -30.101 1.251 1.00 115.81 124 ILE B O 1
ATOM 4478 N N . PHE B 1 125 ? 4.278 -29.699 2.803 1.00 101.97 125 PHE B N 1
ATOM 4479 C CA . PHE B 1 125 ? 4.510 -30.959 3.504 1.00 100.84 125 PHE B CA 1
ATOM 4480 C C . PHE B 1 125 ? 3.988 -32.141 2.699 1.00 104.50 125 PHE B C 1
ATOM 4481 O O . PHE B 1 125 ? 4.621 -33.194 2.652 1.00 106.82 125 PHE B O 1
ATOM 4489 N N . LEU B 1 126 ? 2.824 -31.957 2.078 1.00 105.95 126 LEU B N 1
ATOM 4490 C CA . LEU B 1 126 ? 2.195 -33.008 1.277 1.00 110.56 126 LEU B CA 1
ATOM 4491 C C . LEU B 1 126 ? 3.049 -33.423 0.089 1.00 118.34 126 LEU B C 1
ATOM 4492 O O . LEU B 1 126 ? 3.309 -34.610 -0.104 1.00 122.48 126 LEU B O 1
ATOM 4497 N N . ILE B 1 127 ? 3.482 -32.448 -0.704 1.00 119.30 127 ILE B N 1
ATOM 4498 C CA . ILE B 1 127 ? 4.261 -32.737 -1.906 1.00 120.08 127 ILE B CA 1
ATOM 4499 C C . ILE B 1 127 ? 5.618 -33.339 -1.544 1.00 120.45 127 ILE B C 1
ATOM 4500 O O . ILE B 1 127 ? 6.016 -34.361 -2.102 1.00 124.02 127 ILE B O 1
ATOM 4505 N N . LEU B 1 128 ? 6.327 -32.720 -0.608 1.00 113.14 128 LEU B N 1
ATOM 4506 C CA . LEU B 1 128 ? 7.622 -33.253 -0.194 1.00 113.91 128 LEU B CA 1
ATOM 4507 C C . LEU B 1 128 ? 7.504 -34.654 0.428 1.00 118.31 128 LEU B C 1
ATOM 4508 O O . LEU B 1 128 ? 8.481 -35.396 0.488 1.00 123.24 128 LEU B O 1
ATOM 4513 N N . GLY B 1 129 ? 6.316 -35.012 0.898 1.00 116.50 129 GLY B N 1
ATOM 4514 C CA . GLY B 1 129 ? 6.112 -36.326 1.478 1.00 114.08 129 GLY B CA 1
ATOM 4515 C C . GLY B 1 129 ? 5.623 -37.348 0.469 1.00 115.87 129 GLY B C 1
ATOM 4516 O O . GLY B 1 129 ? 6.077 -38.493 0.454 1.00 119.16 129 GLY B O 1
ATOM 4517 N N . ALA B 1 130 ? 4.709 -36.929 -0.397 1.00 114.42 130 ALA B N 1
ATOM 4518 C CA . ALA B 1 130 ? 4.172 -37.823 -1.413 1.00 116.92 130 ALA B CA 1
ATOM 4519 C C . ALA B 1 130 ? 5.231 -38.177 -2.454 1.00 124.33 130 ALA B C 1
ATOM 4520 O O . ALA B 1 130 ? 5.380 -39.342 -2.817 1.00 129.90 130 ALA B O 1
ATOM 4522 N N . THR B 1 131 ? 5.964 -37.175 -2.934 1.00 137.39 131 THR B N 1
ATOM 4523 C CA . THR B 1 131 ? 7.015 -37.407 -3.926 1.00 135.83 131 THR B CA 1
ATOM 4524 C C . THR B 1 131 ? 8.302 -37.920 -3.276 1.00 136.35 131 THR B C 1
ATOM 4525 O O . THR B 1 131 ? 9.343 -38.032 -3.931 1.00 136.49 131 THR B O 1
ATOM 4529 N N . ARG B 1 132 ? 8.213 -38.227 -1.984 1.00 134.83 132 ARG B N 1
ATOM 4530 C CA . ARG B 1 132 ? 9.327 -38.744 -1.193 1.00 134.27 132 ARG B CA 1
ATOM 4531 C C . ARG B 1 132 ? 10.544 -37.810 -1.238 1.00 132.19 132 ARG B C 1
ATOM 4532 O O . ARG B 1 132 ? 11.652 -38.187 -0.859 1.00 135.28 132 ARG B O 1
ATOM 4540 N N . LEU B 1 133 ? 10.306 -36.568 -1.648 1.00 128.49 133 LEU B N 1
ATOM 4541 C CA . LEU B 1 133 ? 11.357 -35.571 -1.779 1.00 123.19 133 LEU B CA 1
ATOM 4542 C C . LEU B 1 133 ? 11.754 -35.022 -0.411 1.00 116.77 133 LEU B C 1
ATOM 4543 O O . LEU B 1 133 ? 12.661 -34.197 -0.302 1.00 114.19 133 LEU B O 1
ATOM 4548 N N . GLY B 1 134 ? 11.030 -35.438 0.623 1.00 114.86 134 GLY B N 1
ATOM 4549 C CA . GLY B 1 134 ? 11.391 -35.105 1.988 1.00 110.24 134 GLY B CA 1
ATOM 4550 C C . GLY B 1 134 ? 12.598 -35.889 2.469 1.00 111.92 134 GLY B C 1
ATOM 4551 O O . GLY B 1 134 ? 13.526 -35.314 3.035 1.00 107.39 134 GLY B O 1
ATOM 4552 N N . SER B 1 135 ? 12.589 -37.200 2.212 1.00 117.56 135 SER B N 1
ATOM 4553 C CA . SER B 1 135 ? 13.703 -38.098 2.546 1.00 116.49 135 SER B CA 1
ATOM 4554 C C . SER B 1 135 ? 14.998 -37.738 1.829 1.00 118.80 135 SER B C 1
ATOM 4555 O O . SER B 1 135 ? 16.093 -37.900 2.375 1.00 111.65 135 SER B O 1
ATOM 4558 N N . LYS B 1 136 ? 14.867 -37.281 0.591 1.00 120.12 136 LYS B N 1
ATOM 4559 C CA . LYS B 1 136 ? 16.027 -36.912 -0.200 1.00 123.43 136 LYS B CA 1
ATOM 4560 C C . LYS B 1 136 ? 16.771 -35.779 0.500 1.00 118.65 136 LYS B C 1
ATOM 4561 O O . LYS B 1 136 ? 17.982 -35.862 0.718 1.00 116.25 136 LYS B O 1
ATOM 4567 N N . LEU B 1 137 ? 16.026 -34.745 0.893 1.00 118.07 137 LEU B N 1
ATOM 4568 C CA . LEU B 1 137 ? 16.603 -33.562 1.534 1.00 112.04 137 LEU B CA 1
ATOM 4569 C C . LEU B 1 137 ? 17.331 -33.878 2.848 1.00 110.89 137 LEU B C 1
ATOM 4570 O O . LEU B 1 137 ? 18.394 -33.330 3.103 1.00 109.46 137 LEU B O 1
ATOM 4575 N N . VAL B 1 138 ? 16.771 -34.760 3.671 1.00 112.78 138 VAL B N 1
ATOM 4576 C CA . VAL B 1 138 ? 17.454 -35.210 4.879 1.00 113.13 138 VAL B CA 1
ATOM 4577 C C . VAL B 1 138 ? 18.813 -35.838 4.544 1.00 120.44 138 VAL B C 1
ATOM 4578 O O . VAL B 1 138 ? 19.774 -35.687 5.303 1.00 123.62 138 VAL B O 1
ATOM 4582 N N . ASP B 1 139 ? 18.893 -36.528 3.406 1.00 122.96 139 ASP B N 1
ATOM 4583 C CA . ASP B 1 139 ? 20.150 -37.131 2.938 1.00 126.53 139 ASP B CA 1
ATOM 4584 C C . ASP B 1 139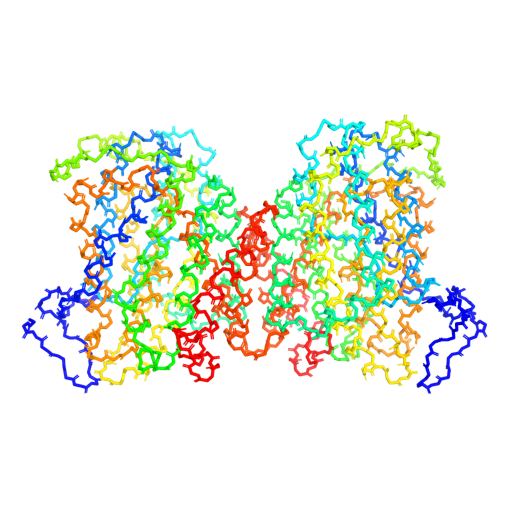 ? 21.054 -36.152 2.186 1.00 123.67 139 ASP B C 1
ATOM 4585 O O . ASP B 1 139 ? 22.242 -36.048 2.480 1.00 123.00 139 ASP B O 1
ATOM 4590 N N . VAL B 1 140 ? 20.491 -35.438 1.218 1.00 124.80 140 VAL B N 1
ATOM 4591 C CA . VAL B 1 140 ? 21.284 -34.586 0.329 1.00 129.54 140 VAL B CA 1
ATOM 4592 C C . VAL B 1 140 ? 21.894 -33.354 1.008 1.00 130.24 140 VAL B C 1
ATOM 4593 O O . VAL B 1 140 ? 23.091 -33.094 0.847 1.00 132.30 140 VAL B O 1
ATOM 4597 N N . ILE B 1 141 ? 21.072 -32.607 1.753 1.00 128.50 141 ILE B N 1
ATOM 4598 C CA . ILE B 1 141 ? 21.497 -31.389 2.455 1.00 119.22 141 ILE B CA 1
ATOM 4599 C C . ILE B 1 141 ? 22.719 -31.686 3.330 1.00 114.83 141 ILE B C 1
ATOM 4600 O O . ILE B 1 141 ? 22.687 -32.615 4.146 1.00 113.44 141 ILE B O 1
ATOM 4605 N N . PRO B 1 142 ? 23.813 -30.923 3.128 1.00 113.66 142 PRO B N 1
ATOM 4606 C CA . PRO B 1 142 ? 25.063 -31.017 3.891 1.00 104.94 142 PRO B CA 1
ATOM 4607 C C . PRO B 1 142 ? 24.840 -30.868 5.391 1.00 112.20 142 PRO B C 1
ATOM 4608 O O . PRO B 1 142 ? 23.851 -30.279 5.808 1.00 112.64 142 PRO B O 1
ATOM 4612 N N . ASN B 1 143 ? 25.764 -31.373 6.195 1.00 109.20 143 ASN B N 1
ATOM 4613 C CA . ASN B 1 143 ? 25.614 -31.333 7.646 1.00 100.90 143 ASN B CA 1
ATOM 4614 C C . ASN B 1 143 ? 25.730 -29.910 8.199 1.00 99.19 143 ASN B C 1
ATOM 4615 O O . ASN B 1 143 ? 25.092 -29.568 9.190 1.00 98.96 143 ASN B O 1
ATOM 4620 N N . SER B 1 144 ? 26.582 -29.096 7.585 1.00 100.96 144 SER B N 1
ATOM 4621 C CA . SER B 1 144 ? 26.764 -27.713 8.014 1.00 100.23 144 SER B CA 1
ATOM 4622 C C . SER B 1 144 ? 25.449 -26.938 7.938 1.00 102.07 144 SER B C 1
ATOM 4623 O O . SER B 1 144 ? 25.094 -26.193 8.852 1.00 101.81 144 SER B O 1
ATOM 4626 N N . LEU B 1 145 ? 24.745 -27.110 6.822 1.00 101.34 145 LEU B N 1
ATOM 4627 C CA . LEU B 1 145 ? 23.449 -26.487 6.604 1.00 96.54 145 LEU B CA 1
ATOM 4628 C C . LEU B 1 145 ? 22.380 -27.031 7.558 1.00 96.32 145 LEU B C 1
ATOM 4629 O O . LEU B 1 145 ? 21.568 -26.272 8.095 1.00 94.43 145 LEU B O 1
ATOM 4634 N N . LYS B 1 146 ? 22.381 -28.345 7.766 1.00 97.26 146 LYS B N 1
ATOM 4635 C CA . LYS B 1 146 ? 21.443 -28.962 8.695 1.00 96.04 146 LYS B CA 1
ATOM 4636 C C . LYS B 1 146 ? 21.671 -28.405 10.101 1.00 93.55 146 LYS B C 1
ATOM 4637 O O . LYS B 1 146 ? 20.724 -28.134 10.828 1.00 93.79 146 LYS B O 1
ATOM 4643 N N . CYS B 1 147 ? 22.927 -28.218 10.481 1.00 94.45 147 CYS B N 1
ATOM 4644 C CA . CYS B 1 147 ? 23.235 -27.705 11.812 1.00 95.24 147 CYS B CA 1
ATOM 4645 C C . CYS B 1 147 ? 22.964 -26.211 11.903 1.00 95.54 147 CYS B C 1
ATOM 4646 O O . CYS B 1 147 ? 22.472 -25.730 12.920 1.00 97.69 147 CYS B O 1
ATOM 4649 N N . GLY B 1 148 ? 23.265 -25.488 10.828 1.00 96.88 148 GLY B N 1
ATOM 4650 C CA . GLY B 1 148 ? 22.941 -24.075 10.731 1.00 92.37 148 GLY B CA 1
ATOM 4651 C C . GLY B 1 148 ? 21.453 -23.830 10.915 1.00 88.64 148 GLY B C 1
ATOM 4652 O O . GLY B 1 148 ? 21.058 -22.942 11.650 1.00 86.64 148 GLY B O 1
ATOM 4653 N N . ILE B 1 149 ? 20.633 -24.631 10.243 1.00 89.19 149 ILE B N 1
ATOM 4654 C CA . ILE B 1 149 ? 19.180 -24.574 10.371 1.00 86.18 149 ILE B CA 1
ATOM 4655 C C . ILE B 1 149 ? 18.710 -24.868 11.800 1.00 85.00 149 ILE B C 1
ATOM 4656 O O . ILE B 1 149 ? 17.939 -24.093 12.370 1.00 76.64 149 ILE B O 1
ATOM 4661 N N . ILE B 1 150 ? 19.167 -25.980 12.377 1.00 84.30 150 ILE B N 1
ATOM 4662 C CA . ILE B 1 150 ? 18.801 -26.331 13.749 1.00 85.86 150 ILE B CA 1
ATOM 4663 C C . ILE B 1 150 ? 19.144 -25.219 14.754 1.00 88.75 150 ILE B C 1
ATOM 4664 O O . ILE B 1 150 ? 18.313 -24.840 15.585 1.00 90.64 150 ILE B O 1
ATOM 4669 N N . ILE B 1 151 ? 20.362 -24.698 14.672 1.00 87.21 151 ILE B N 1
ATOM 4670 C CA . ILE B 1 151 ? 20.808 -23.654 15.583 1.00 88.69 151 ILE B CA 1
ATOM 4671 C C . ILE B 1 151 ? 20.062 -22.345 15.348 1.00 87.54 151 ILE B C 1
ATOM 4672 O O . ILE B 1 151 ? 19.530 -21.755 16.286 1.00 91.97 151 ILE B O 1
ATOM 4677 N N . GLY B 1 152 ? 20.045 -21.887 14.103 1.00 82.32 152 GLY B N 1
ATOM 4678 C CA . GLY B 1 152 ? 19.201 -20.781 13.689 1.00 80.47 152 GLY B CA 1
ATOM 4679 C C . GLY B 1 152 ? 17.778 -20.909 14.202 1.00 81.18 152 GLY B C 1
ATOM 4680 O O . GLY B 1 152 ? 17.239 -19.985 14.804 1.00 86.07 152 GLY B O 1
ATOM 4681 N N . ALA B 1 153 ? 17.152 -22.047 13.938 1.00 78.30 153 ALA B N 1
ATOM 4682 C CA . ALA B 1 153 ? 15.803 -22.289 14.434 1.00 77.27 153 ALA B CA 1
ATOM 4683 C C . ALA B 1 153 ? 15.752 -22.135 15.955 1.00 75.04 153 ALA B C 1
ATOM 4684 O O . ALA B 1 153 ? 14.787 -21.647 16.502 1.00 79.71 153 ALA B O 1
ATOM 4686 N N . GLY B 1 154 ? 16.787 -22.574 16.643 1.00 75.93 154 GLY B N 1
ATOM 4687 C CA . GLY B 1 154 ? 16.846 -22.418 18.083 1.00 76.14 154 GLY B CA 1
ATOM 4688 C C . GLY B 1 154 ? 16.928 -20.972 18.524 1.00 75.69 154 GLY B C 1
ATOM 4689 O O . GLY B 1 154 ? 16.396 -20.597 19.557 1.00 77.14 154 GLY B O 1
ATOM 4690 N N . MET B 1 155 ? 17.636 -20.156 17.756 1.00 73.93 155 MET B N 1
ATOM 4691 C CA . MET B 1 155 ? 17.818 -18.761 18.132 1.00 76.67 155 MET B CA 1
ATOM 4692 C C . MET B 1 155 ? 16.562 -17.952 17.784 1.00 80.28 155 MET B C 1
ATOM 4693 O O . MET B 1 155 ? 16.246 -16.960 18.437 1.00 81.70 155 MET B O 1
ATOM 4698 N N . ALA B 1 156 ? 15.862 -18.366 16.729 1.00 82.72 156 ALA B N 1
ATOM 4699 C CA . ALA B 1 156 ? 14.554 -17.808 16.400 1.00 74.45 156 ALA B CA 1
ATOM 4700 C C . ALA B 1 156 ? 13.567 -18.001 17.558 1.00 75.33 156 ALA B C 1
ATOM 4701 O O . ALA B 1 156 ? 12.778 -17.107 17.880 1.00 76.29 156 ALA B O 1
ATOM 4703 N N . ALA B 1 157 ? 13.615 -19.168 18.194 1.00 72.98 157 ALA B N 1
ATOM 4704 C CA . ALA B 1 157 ? 12.705 -19.449 19.293 1.00 76.85 157 ALA B CA 1
ATOM 4705 C C . ALA B 1 157 ? 12.888 -18.416 20.395 1.00 86.00 157 ALA B C 1
ATOM 4706 O O . ALA B 1 157 ? 11.954 -18.134 21.133 1.00 86.20 157 ALA B O 1
ATOM 4708 N N . MET B 1 158 ? 14.096 -17.870 20.521 1.00 95.47 158 MET B N 1
ATOM 4709 C CA . MET B 1 158 ? 14.350 -16.888 21.563 1.00 105.55 158 MET B CA 1
ATOM 4710 C C . MET B 1 158 ? 14.121 -15.418 21.202 1.00 98.85 158 MET B C 1
ATOM 4711 O O . MET B 1 158 ? 13.789 -14.626 22.069 1.00 99.25 158 MET B O 1
ATOM 4716 N N . MET B 1 159 ? 14.240 -15.041 19.937 1.00 96.70 159 MET B N 1
ATOM 4717 C CA . MET B 1 159 ? 13.817 -13.695 19.551 1.00 92.93 159 MET B CA 1
ATOM 4718 C C . MET B 1 159 ? 12.302 -13.640 19.674 1.00 98.37 159 MET B C 1
ATOM 4719 O O . MET B 1 159 ? 11.693 -12.583 19.558 1.00 104.23 159 MET B O 1
ATOM 4724 N N . GLY B 1 160 ? 11.702 -14.813 19.868 1.00 104.63 160 GLY B N 1
ATOM 4725 C CA . GLY B 1 160 ? 10.270 -14.967 20.018 1.00 115.80 160 GLY B CA 1
ATOM 4726 C C . GLY B 1 160 ? 9.716 -14.751 21.402 1.00 130.97 160 GLY B C 1
ATOM 4727 O O . GLY B 1 160 ? 8.677 -14.105 21.561 1.00 131.75 160 GLY B O 1
ATOM 4728 N N . GLU B 1 161 ? 10.403 -15.302 22.402 1.00 140.63 161 GLU B N 1
ATOM 4729 C CA . GLU B 1 161 ? 10.049 -15.093 23.803 1.00 144.71 161 GLU B CA 1
ATOM 4730 C C . GLU B 1 161 ? 9.930 -13.577 24.047 1.00 146.97 161 GLU B C 1
ATOM 4731 O O . GLU B 1 161 ? 9.120 -13.105 24.861 1.00 148.95 161 GLU B O 1
ATOM 4737 N N . LEU B 1 162 ? 10.724 -12.830 23.283 1.00 147.24 162 LEU B N 1
ATOM 4738 C CA . LEU B 1 162 ? 10.718 -11.376 23.289 1.00 144.47 162 LEU B CA 1
ATOM 4739 C C . LEU B 1 162 ? 9.469 -10.789 22.624 1.00 142.57 162 LEU B C 1
ATOM 4740 O O . LEU B 1 162 ? 8.806 -9.917 23.193 1.00 141.93 162 LEU B O 1
ATOM 4745 N N . LYS B 1 163 ? 9.135 -11.296 21.439 1.00 141.25 163 LYS B N 1
ATOM 4746 C CA . LYS B 1 163 ? 8.090 -10.696 20.600 1.00 140.70 163 LYS B CA 1
ATOM 4747 C C . LYS B 1 163 ? 6.631 -11.080 20.898 1.00 137.19 163 LYS B C 1
ATOM 4748 O O . LYS B 1 163 ? 5.733 -10.265 20.678 1.00 136.40 163 LYS B O 1
ATOM 4754 N N . ILE B 1 164 ? 6.389 -12.308 21.363 1.00 138.60 164 ILE B N 1
ATOM 4755 C CA . ILE B 1 164 ? 5.027 -12.751 21.697 1.00 131.58 164 ILE B CA 1
ATOM 4756 C C . ILE B 1 164 ? 4.420 -11.810 22.733 1.00 150.22 164 ILE B C 1
ATOM 4757 O O . ILE B 1 164 ? 3.238 -11.456 22.657 1.00 148.88 164 ILE B O 1
ATOM 4762 N N . GLY B 1 165 ? 5.264 -11.391 23.676 1.00 164.49 165 GLY B N 1
ATOM 4763 C CA . GLY B 1 165 ? 4.855 -10.651 24.852 1.00 168.22 165 GLY B CA 1
ATOM 4764 C C . GLY B 1 165 ? 5.753 -11.039 26.017 1.00 166.88 165 GLY B C 1
ATOM 4765 O O . GLY B 1 165 ? 6.542 -11.987 25.913 1.00 165.95 165 GLY B O 1
ATOM 4766 N N . PRO B 1 172 ? 10.251 -11.499 34.957 1.00 94.58 172 PRO B N 1
ATOM 4767 C CA . PRO B 1 172 ? 9.323 -12.636 34.983 1.00 94.13 172 PRO B CA 1
ATOM 4768 C C . PRO B 1 172 ? 9.946 -13.815 35.697 1.00 102.58 172 PRO B C 1
ATOM 4769 O O . PRO B 1 172 ? 10.505 -14.697 35.035 1.00 102.22 172 PRO B O 1
ATOM 4773 N N . ILE B 1 173 ? 9.859 -13.817 37.028 1.00 102.71 173 ILE B N 1
ATOM 4774 C CA . ILE B 1 173 ? 10.472 -14.849 37.851 1.00 96.36 173 ILE B CA 1
ATOM 4775 C C . ILE B 1 173 ? 9.914 -16.224 37.473 1.00 91.04 173 ILE B C 1
ATOM 4776 O O . ILE B 1 173 ? 10.651 -17.204 37.469 1.00 88.52 173 ILE B O 1
ATOM 4781 N N . SER B 1 174 ? 8.629 -16.277 37.115 1.00 87.72 174 SER B N 1
ATOM 4782 C CA . SER B 1 174 ? 7.957 -17.520 36.719 1.00 86.59 174 SER B CA 1
ATOM 4783 C C . SER B 1 174 ? 8.718 -18.289 35.658 1.00 92.89 174 SER B C 1
ATOM 4784 O O . SER B 1 174 ? 8.921 -19.501 35.767 1.00 84.61 174 SER B O 1
ATOM 4787 N N . LEU B 1 175 ? 9.116 -17.560 34.619 1.00 87.62 175 LEU B N 1
ATOM 4788 C CA . LEU B 1 175 ? 9.718 -18.132 33.428 1.00 82.15 175 LEU B CA 1
ATOM 4789 C C . LEU B 1 175 ? 11.150 -18.596 33.676 1.00 88.58 175 LEU B C 1
ATOM 4790 O O . LEU B 1 175 ? 11.612 -19.575 33.076 1.00 89.56 175 LEU B O 1
ATOM 4795 N N . ILE B 1 176 ? 11.855 -17.867 34.535 1.00 89.69 176 ILE B N 1
ATOM 4796 C CA . ILE B 1 176 ? 13.221 -18.210 34.905 1.00 91.89 176 ILE B CA 1
ATOM 4797 C C . ILE B 1 176 ? 13.301 -19.505 35.714 1.00 93.48 176 ILE B C 1
ATOM 4798 O O . ILE B 1 176 ? 14.034 -20.421 35.332 1.00 92.71 176 ILE B O 1
ATOM 4803 N N . VAL B 1 177 ? 12.573 -19.600 36.830 1.00 97.01 177 VAL B N 1
ATOM 4804 C CA . VAL B 1 177 ? 12.621 -20.847 37.608 1.00 101.92 177 VAL B CA 1
ATOM 4805 C C . VAL B 1 177 ? 12.053 -21.965 36.740 1.00 105.45 177 VAL B C 1
ATOM 4806 O O . VAL B 1 177 ? 12.577 -23.080 36.747 1.00 119.12 177 VAL B O 1
ATOM 4810 N N . GLY B 1 178 ? 10.989 -21.669 35.999 1.00 99.97 178 GLY B N 1
ATOM 4811 C CA . GLY B 1 178 ? 10.427 -22.632 35.075 1.00 84.38 178 GLY B CA 1
ATOM 4812 C C . GLY B 1 178 ? 11.451 -23.189 34.105 1.00 86.92 178 GLY B C 1
ATOM 4813 O O . GLY B 1 178 ? 11.514 -24.392 33.888 1.00 87.91 178 GLY B O 1
ATOM 4814 N N . SER B 1 179 ? 12.260 -22.306 33.532 1.00 86.90 179 SER B N 1
ATOM 4815 C CA . SER B 1 179 ? 13.243 -22.675 32.517 1.00 84.76 179 SER B CA 1
ATOM 4816 C C . SER B 1 179 ? 14.396 -23.480 33.079 1.00 89.68 179 SER B C 1
ATOM 4817 O O . SER B 1 179 ? 14.813 -24.479 32.503 1.00 95.39 179 SER B O 1
ATOM 4820 N N . ILE B 1 180 ? 14.928 -23.025 34.200 1.00 84.71 180 ILE B N 1
ATOM 4821 C CA . ILE B 1 180 ? 16.115 -23.646 34.760 1.00 93.41 180 ILE B CA 1
ATOM 4822 C C . ILE B 1 180 ? 15.801 -25.044 35.313 1.00 97.22 180 ILE B C 1
ATOM 4823 O O . ILE B 1 180 ? 16.492 -26.004 34.972 1.00 98.41 180 ILE B O 1
ATOM 4828 N N . ILE B 1 181 ? 14.767 -25.162 36.148 1.00 89.62 181 ILE B N 1
ATOM 4829 C CA . ILE B 1 181 ? 14.357 -26.470 36.659 1.00 103.17 181 ILE B CA 1
ATOM 4830 C C . ILE B 1 181 ? 14.039 -27.404 35.494 1.00 98.75 181 ILE B C 1
ATOM 4831 O O . ILE B 1 181 ? 14.548 -28.523 35.444 1.00 103.26 181 ILE B O 1
ATOM 4836 N N . SER B 1 182 ? 13.194 -26.966 34.569 1.00 92.30 182 SER B N 1
ATOM 4837 C CA . SER B 1 182 ? 12.911 -27.786 33.392 1.00 91.72 182 SER B CA 1
ATOM 4838 C C . SER B 1 182 ? 14.175 -28.244 32.662 1.00 93.68 182 SER B C 1
ATOM 4839 O O . SER B 1 182 ? 14.358 -29.440 32.446 1.00 98.58 182 SER B O 1
ATOM 4842 N N . ALA B 1 183 ? 15.067 -27.307 32.342 1.00 91.20 183 ALA B N 1
ATOM 4843 C CA . ALA B 1 183 ? 16.274 -27.623 31.571 1.00 91.23 183 ALA B CA 1
ATOM 4844 C C . ALA B 1 183 ? 17.266 -28.476 32.362 1.00 96.37 183 ALA B C 1
ATOM 4845 O O . ALA B 1 183 ? 17.960 -29.323 31.790 1.00 97.44 183 ALA B O 1
ATOM 4847 N N . TYR B 1 184 ? 17.317 -28.263 33.674 1.00 95.08 184 TYR B N 1
ATOM 4848 C CA . TYR B 1 184 ? 18.156 -29.076 34.539 1.00 97.58 184 TYR B CA 1
ATOM 4849 C C . TYR B 1 184 ? 17.719 -30.553 34.538 1.00 101.92 184 TYR B C 1
ATOM 4850 O O . TYR B 1 184 ? 18.544 -31.448 34.345 1.00 104.52 184 TYR B O 1
ATOM 4859 N N . ILE B 1 185 ? 16.428 -30.806 34.748 1.00 103.85 185 ILE B N 1
ATOM 4860 C CA . ILE B 1 185 ? 15.897 -32.165 34.713 1.00 105.11 185 ILE B CA 1
ATOM 4861 C C . ILE B 1 185 ? 16.168 -32.785 33.349 1.00 105.51 185 ILE B C 1
ATOM 4862 O O . ILE B 1 185 ? 16.746 -33.864 33.262 1.00 109.63 185 ILE B O 1
ATOM 4867 N N . LEU B 1 186 ? 15.736 -32.108 32.290 1.00 100.86 186 LEU B N 1
ATOM 4868 C CA . LEU B 1 186 ? 16.034 -32.533 30.922 1.00 101.14 186 LEU B CA 1
ATOM 4869 C C . LEU B 1 186 ? 17.492 -32.923 30.729 1.00 104.92 186 LEU B C 1
ATOM 4870 O O . LEU B 1 186 ? 17.787 -33.997 30.223 1.00 109.26 186 LEU B O 1
ATOM 4875 N N . PHE B 1 187 ? 18.401 -32.057 31.155 1.00 101.81 187 PHE B N 1
ATOM 4876 C CA . PHE B 1 187 ? 19.824 -32.316 30.986 1.00 105.80 187 PHE B CA 1
ATOM 4877 C C . PHE B 1 187 ? 20.291 -33.518 31.802 1.00 113.34 187 PHE B C 1
ATOM 4878 O O . PHE B 1 187 ? 20.917 -34.441 31.273 1.00 115.66 187 PHE B O 1
ATOM 4886 N N . SER B 1 188 ? 19.974 -33.507 33.090 1.00 113.80 188 SER B N 1
ATOM 4887 C CA . SER B 1 188 ? 20.525 -34.484 34.009 1.00 115.75 188 SER B CA 1
ATOM 4888 C C . SER B 1 188 ? 19.937 -35.892 33.812 1.00 118.47 188 SER B C 1
ATOM 4889 O O . SER B 1 188 ? 20.545 -36.886 34.216 1.00 125.39 188 SER B O 1
ATOM 4892 N N . LEU B 1 189 ? 18.788 -35.979 33.156 1.00 115.36 189 LEU B N 1
ATOM 4893 C CA . LEU B 1 189 ? 18.183 -37.271 32.839 1.00 117.48 189 LEU B CA 1
ATOM 4894 C C . LEU B 1 189 ? 18.463 -37.705 31.401 1.00 117.98 189 LEU B C 1
ATOM 4895 O O . LEU B 1 189 ? 17.645 -38.382 30.785 1.00 118.12 189 LEU B O 1
ATOM 4900 N N . SER B 1 190 ? 19.599 -37.295 30.853 1.00 116.63 190 SER B N 1
ATOM 4901 C CA . SER B 1 190 ? 19.970 -37.731 29.514 1.00 115.63 190 SER B CA 1
ATOM 4902 C C . SER B 1 190 ? 21.225 -38.592 29.608 1.00 119.38 190 SER B C 1
ATOM 4903 O O . SER B 1 190 ? 21.862 -38.909 28.604 1.00 119.13 190 SER B O 1
ATOM 4906 N N . PHE B 1 191 ? 21.575 -38.967 30.834 1.00 123.56 191 PHE B N 1
ATOM 4907 C CA . PHE B 1 191 ? 22.777 -39.749 31.072 1.00 127.74 191 PHE B CA 1
ATOM 4908 C C . PHE B 1 191 ? 22.439 -41.219 31.344 1.00 139.06 191 PHE B C 1
ATOM 4909 O O . PHE B 1 191 ? 21.299 -41.575 31.650 1.00 132.20 191 PHE B O 1
ATOM 4917 N N . LYS B 1 192 ? 23.441 -42.076 31.192 1.00 152.94 192 LYS B N 1
ATOM 4918 C CA . LYS B 1 192 ? 23.259 -43.512 31.347 1.00 160.27 192 LYS B CA 1
ATOM 4919 C C . LYS B 1 192 ? 23.085 -43.866 32.823 1.00 161.66 192 LYS B C 1
ATOM 4920 O O . LYS B 1 192 ? 23.836 -43.390 33.682 1.00 160.12 192 LYS B O 1
ATOM 4926 N N . ASN B 1 193 ? 22.077 -44.689 33.100 1.00 162.29 193 ASN B N 1
ATOM 4927 C CA . ASN B 1 193 ? 21.855 -45.260 34.425 1.00 159.15 193 ASN B CA 1
ATOM 4928 C C . ASN B 1 193 ? 21.588 -44.214 35.520 1.00 154.34 193 ASN B C 1
ATOM 4929 O O . ASN B 1 193 ? 21.900 -44.452 36.685 1.00 158.54 193 ASN B O 1
ATOM 4934 N N . VAL B 1 194 ? 21.022 -43.064 35.154 1.00 147.97 194 VAL B N 1
ATOM 4935 C CA . VAL B 1 194 ? 20.762 -42.000 36.127 1.00 142.45 194 VAL B CA 1
ATOM 4936 C C . VAL B 1 194 ? 19.854 -42.454 37.260 1.00 145.30 194 VAL B C 1
ATOM 4937 O O . VAL B 1 194 ? 20.156 -42.236 38.439 1.00 145.03 194 VAL B O 1
ATOM 4941 N N . ILE B 1 195 ? 18.759 -43.113 36.892 1.00 147.45 195 ILE B N 1
ATOM 4942 C CA . ILE B 1 195 ? 17.757 -43.564 37.851 1.00 155.04 195 ILE B CA 1
ATOM 4943 C C . ILE B 1 195 ? 18.323 -44.587 38.827 1.00 166.21 195 ILE B C 1
ATOM 4944 O O . ILE B 1 195 ? 17.823 -44.719 39.943 1.00 168.27 195 ILE B O 1
ATOM 4949 N N . ASN B 1 196 ? 19.368 -45.300 38.416 1.00 173.91 196 ASN B N 1
ATOM 4950 C CA . ASN B 1 196 ? 19.978 -46.310 39.274 1.00 184.71 196 ASN B CA 1
ATOM 4951 C C . ASN B 1 196 ? 20.881 -45.699 40.340 1.00 191.62 196 ASN B C 1
ATOM 4952 O O . ASN B 1 196 ? 21.171 -46.335 41.354 1.00 196.96 196 ASN B O 1
ATOM 4957 N N . GLU B 1 197 ? 21.315 -44.463 40.116 1.00 191.46 197 GLU B N 1
ATOM 4958 C CA . GLU B 1 197 ? 22.231 -43.800 41.041 1.00 198.14 197 GLU B CA 1
ATOM 4959 C C . GLU B 1 197 ? 21.517 -43.268 42.289 1.00 201.05 197 GLU B C 1
ATOM 4960 O O . GLU B 1 197 ? 21.993 -43.463 43.414 1.00 204.95 197 GLU B O 1
ATOM 4966 N N . ASN B 1 198 ? 20.383 -42.596 42.092 1.00 199.62 198 ASN B N 1
ATOM 4967 C CA . ASN B 1 198 ? 19.684 -41.962 43.210 1.00 200.54 198 ASN B CA 1
ATOM 4968 C C . ASN B 1 198 ? 18.181 -42.214 43.211 1.00 195.01 198 ASN B C 1
ATOM 4969 O O . ASN B 1 198 ? 17.558 -42.345 42.156 1.00 196.39 198 ASN B O 1
ATOM 4974 N N . SER B 1 199 ? 17.611 -42.260 44.414 1.00 195.37 199 SER B N 1
ATOM 4975 C CA . SER B 1 199 ? 16.170 -42.364 44.596 1.00 177.86 199 SER B CA 1
ATOM 4976 C C . SER B 1 199 ? 15.460 -41.122 44.058 1.00 170.19 199 SER B C 1
ATOM 4977 O O . SER B 1 199 ? 14.292 -41.173 43.665 1.00 167.30 199 SER B O 1
ATOM 4980 N N . PHE B 1 200 ? 16.182 -40.005 44.049 1.00 164.82 200 PHE B N 1
ATOM 4981 C CA . PHE B 1 200 ? 15.634 -38.728 43.618 1.00 159.59 200 PHE B CA 1
ATOM 4982 C C . PHE B 1 200 ? 15.345 -38.725 42.117 1.00 158.71 200 PHE B C 1
ATOM 4983 O O . PHE B 1 200 ? 14.239 -38.381 41.692 1.00 160.49 200 PHE B O 1
ATOM 4991 N N . ALA B 1 201 ? 16.345 -39.090 41.318 1.00 155.59 201 ALA B N 1
ATOM 4992 C CA . ALA B 1 201 ? 16.203 -39.083 39.866 1.00 147.97 201 ALA B CA 1
ATOM 4993 C C . ALA B 1 201 ? 15.215 -40.147 39.392 1.00 148.68 201 ALA B C 1
ATOM 4994 O O . ALA B 1 201 ? 14.609 -40.015 38.326 1.00 143.39 201 ALA B O 1
ATOM 4996 N N . ARG B 1 202 ? 15.043 -41.189 40.201 1.00 153.76 202 ARG B N 1
ATOM 4997 C CA . ARG B 1 202 ? 14.095 -42.259 39.899 1.00 154.04 202 ARG B CA 1
ATOM 4998 C C . ARG B 1 202 ? 12.657 -41.741 39.901 1.00 149.16 202 ARG B C 1
ATOM 4999 O O . ARG B 1 202 ? 11.855 -42.093 39.035 1.00 149.89 202 ARG B O 1
ATOM 5007 N N . LYS B 1 203 ? 12.346 -40.899 40.882 1.00 149.09 203 LYS B N 1
ATOM 5008 C CA . LYS B 1 203 ? 10.999 -40.369 41.064 1.00 144.40 203 LYS B CA 1
ATOM 5009 C C . LYS B 1 203 ? 10.696 -39.217 40.105 1.00 139.87 203 LYS B C 1
ATOM 5010 O O . LYS B 1 203 ? 9.557 -39.047 39.670 1.00 138.92 203 LYS B O 1
ATOM 5016 N N . ILE B 1 204 ? 11.716 -38.431 39.773 1.00 134.64 204 ILE B N 1
ATOM 5017 C CA . ILE B 1 204 ? 11.549 -37.326 38.839 1.00 124.47 204 ILE B CA 1
ATOM 5018 C C . ILE B 1 204 ? 11.244 -37.848 37.432 1.00 124.12 204 ILE B C 1
ATOM 5019 O O . ILE B 1 204 ? 10.415 -37.274 36.714 1.00 123.17 204 ILE B O 1
ATOM 5024 N N . ALA B 1 205 ? 11.899 -38.942 37.045 1.00 127.25 205 ALA B N 1
ATOM 5025 C CA . ALA B 1 205 ? 11.808 -39.451 35.673 1.00 127.27 205 ALA B CA 1
ATOM 5026 C C . ALA B 1 205 ? 10.379 -39.819 35.269 1.00 126.71 205 ALA B C 1
ATOM 5027 O O . ALA B 1 205 ? 10.056 -39.864 34.080 1.00 124.43 205 ALA B O 1
ATOM 5029 N N . ASN B 1 206 ? 9.533 -40.092 36.257 1.00 128.89 206 ASN B N 1
ATOM 5030 C CA . ASN B 1 206 ? 8.137 -40.439 36.004 1.00 134.82 206 ASN B CA 1
ATOM 5031 C C . ASN B 1 206 ? 7.262 -39.203 35.786 1.00 132.71 206 ASN B C 1
ATOM 5032 O O . ASN B 1 206 ? 6.110 -39.320 35.367 1.00 132.14 206 ASN B O 1
ATOM 5037 N N . PHE B 1 207 ? 7.807 -38.021 36.064 1.00 129.81 207 PHE B N 1
ATOM 5038 C CA . PHE B 1 207 ? 7.032 -36.791 35.924 1.00 124.67 207 PHE B CA 1
ATOM 5039 C C . PHE B 1 207 ? 7.461 -35.951 34.729 1.00 115.98 207 PHE B C 1
ATOM 5040 O O . PHE B 1 207 ? 6.677 -35.151 34.235 1.00 111.01 207 PHE B O 1
ATOM 5048 N N . GLY B 1 208 ? 8.693 -36.138 34.266 1.00 114.47 208 GLY B N 1
ATOM 5049 C CA . GLY B 1 208 ? 9.178 -35.429 33.098 1.00 113.33 208 GLY B CA 1
ATOM 5050 C C . GLY B 1 208 ? 9.152 -33.913 33.207 1.00 113.12 208 GLY B C 1
ATOM 5051 O O . GLY B 1 208 ? 9.847 -33.339 34.049 1.00 114.87 208 GLY B O 1
ATOM 5052 N N . MET B 1 209 ? 8.344 -33.272 32.357 1.00 110.85 209 MET B N 1
ATOM 5053 C CA . MET B 1 209 ? 8.238 -31.808 32.319 1.00 105.83 209 MET B CA 1
ATOM 5054 C C . MET B 1 209 ? 7.359 -31.218 33.417 1.00 104.33 209 MET B C 1
ATOM 5055 O O . MET B 1 209 ? 7.371 -30.013 33.629 1.00 103.55 209 MET B O 1
ATOM 5060 N N . VAL B 1 210 ? 6.578 -32.057 34.090 1.00 106.74 210 VAL B N 1
ATOM 5061 C CA . VAL B 1 210 ? 5.655 -31.576 35.114 1.00 108.50 210 VAL B CA 1
ATOM 5062 C C . VAL B 1 210 ? 6.323 -30.738 36.216 1.00 111.35 210 VAL B C 1
ATOM 5063 O O . VAL B 1 210 ? 5.836 -29.647 36.499 1.00 116.92 210 VAL B O 1
ATOM 5067 N N . PRO B 1 211 ? 7.426 -31.225 36.835 1.00 108.09 211 PRO B N 1
ATOM 5068 C CA . PRO B 1 211 ? 7.991 -30.430 37.939 1.00 108.43 211 PRO B CA 1
ATOM 5069 C C . PRO B 1 211 ? 8.336 -28.982 37.573 1.00 106.34 211 PRO B C 1
ATOM 5070 O O . PRO B 1 211 ? 7.993 -28.064 38.319 1.00 107.74 211 PRO B O 1
ATOM 5074 N N . GLY B 1 212 ? 8.996 -28.772 36.442 1.00 100.28 212 GLY B N 1
ATOM 5075 C CA . GLY B 1 212 ? 9.376 -27.425 36.062 1.00 97.63 212 GLY B CA 1
ATOM 5076 C C . GLY B 1 212 ? 8.171 -26.541 35.805 1.00 97.15 212 GLY B C 1
ATOM 5077 O O . GLY B 1 212 ? 8.138 -25.373 36.200 1.00 97.34 212 GLY B O 1
ATOM 5078 N N . MET B 1 213 ? 7.161 -27.113 35.161 1.00 95.22 213 MET B N 1
ATOM 5079 C CA . MET B 1 213 ? 5.964 -26.366 34.798 1.00 91.42 213 MET B CA 1
ATOM 5080 C C . MET B 1 213 ? 5.178 -26.001 36.044 1.00 92.88 213 MET B C 1
ATOM 5081 O O . MET B 1 213 ? 4.852 -24.840 36.250 1.00 88.78 213 MET B O 1
ATOM 5086 N N . ILE B 1 214 ? 4.899 -26.991 36.892 1.00 99.02 214 ILE B N 1
ATOM 5087 C CA . ILE B 1 214 ? 4.100 -26.742 38.082 1.00 100.59 214 ILE B CA 1
ATOM 5088 C C . ILE B 1 214 ? 4.809 -25.774 39.023 1.00 102.72 214 ILE B C 1
ATOM 5089 O O . ILE B 1 214 ? 4.163 -24.904 39.606 1.00 107.33 214 ILE B O 1
ATOM 5094 N N . ILE B 1 215 ? 6.130 -25.871 39.135 1.00 100.49 215 ILE B N 1
ATOM 5095 C CA . ILE B 1 215 ? 6.846 -25.000 40.062 1.00 103.57 215 ILE B CA 1
ATOM 5096 C C . ILE B 1 215 ? 6.844 -23.557 39.550 1.00 103.60 215 ILE B C 1
ATOM 5097 O O . ILE B 1 215 ? 6.796 -22.615 40.345 1.00 106.25 215 ILE B O 1
ATOM 5102 N N . ALA B 1 216 ? 6.869 -23.384 38.229 1.00 98.82 216 ALA B N 1
ATOM 5103 C CA . ALA B 1 216 ? 6.782 -22.051 37.640 1.00 97.46 216 ALA B CA 1
ATOM 5104 C C . ALA B 1 216 ? 5.455 -21.388 37.985 1.00 105.58 216 ALA B C 1
ATOM 5105 O O . ALA B 1 216 ? 5.415 -20.220 38.380 1.00 112.26 216 ALA B O 1
ATOM 5107 N N . MET B 1 217 ? 4.373 -22.146 37.825 1.00 106.59 217 MET B N 1
ATOM 5108 C CA . MET B 1 217 ? 3.021 -21.685 38.144 1.00 104.96 217 MET B CA 1
ATOM 5109 C C . MET B 1 217 ? 2.920 -21.234 39.588 1.00 102.68 217 MET B C 1
ATOM 5110 O O . MET B 1 217 ? 2.403 -20.156 39.869 1.00 105.15 217 MET B O 1
ATOM 5115 N N . LEU B 1 218 ? 3.422 -22.074 40.488 1.00 98.55 218 LEU B N 1
ATOM 5116 C CA . LEU B 1 218 ? 3.406 -21.823 41.929 1.00 104.75 218 LEU B CA 1
ATOM 5117 C C . LEU B 1 218 ? 4.144 -20.538 42.291 1.00 104.66 218 LEU B C 1
ATOM 5118 O O . LEU B 1 218 ? 3.606 -19.682 43.000 1.00 105.24 218 LEU B O 1
ATOM 5123 N N . VAL B 1 219 ? 5.390 -20.430 41.837 1.00 103.06 219 VAL B N 1
ATOM 5124 C CA . VAL B 1 219 ? 6.161 -19.207 42.015 1.00 106.47 219 VAL B CA 1
ATOM 5125 C C . VAL B 1 219 ? 5.396 -18.044 41.388 1.00 110.37 219 VAL B C 1
ATOM 5126 O O . VAL B 1 219 ? 5.216 -17.001 42.017 1.00 118.35 219 VAL B O 1
ATOM 5130 N N . GLY B 1 220 ? 4.934 -18.245 40.154 1.00 97.76 220 GLY B N 1
ATOM 5131 C CA . GLY B 1 220 ? 4.120 -17.268 39.461 1.00 93.74 220 GLY B CA 1
ATOM 5132 C C . GLY B 1 220 ? 2.884 -16.761 40.178 1.00 101.16 220 GLY B C 1
ATOM 5133 O O . GLY B 1 220 ? 2.573 -15.573 40.111 1.00 107.15 220 GLY B O 1
ATOM 5134 N N . TRP B 1 221 ? 2.166 -17.649 40.857 1.00 105.24 221 TRP B N 1
ATOM 5135 C CA . TRP B 1 221 ? 0.996 -17.228 41.633 1.00 109.89 221 TRP B CA 1
ATOM 5136 C C . TRP B 1 221 ? 1.400 -16.439 42.878 1.00 115.80 221 TRP B C 1
ATOM 5137 O O . TRP B 1 221 ? 0.987 -15.287 43.027 1.00 117.20 221 TRP B O 1
ATOM 5148 N N . THR B 1 222 ? 2.229 -17.031 43.740 1.00 119.05 222 THR B N 1
ATOM 5149 C CA . THR B 1 222 ? 2.554 -16.420 45.034 1.00 124.54 222 THR B CA 1
ATOM 5150 C C . THR B 1 222 ? 3.254 -15.070 44.893 1.00 128.03 222 THR B C 1
ATOM 5151 O O . THR B 1 222 ? 3.053 -14.170 45.707 1.00 132.80 222 THR B O 1
ATOM 5155 N N . VAL B 1 223 ? 4.031 -14.913 43.828 1.00 126.91 223 VAL B N 1
ATOM 5156 C CA . VAL B 1 223 ? 4.759 -13.675 43.598 1.00 125.21 223 VAL B CA 1
ATOM 5157 C C . VAL B 1 223 ? 3.807 -12.598 43.082 1.00 128.73 223 VAL B C 1
ATOM 5158 O O . VAL B 1 223 ? 4.021 -11.412 43.322 1.00 139.14 223 VAL B O 1
ATOM 5162 N N . GLY B 1 224 ? 2.736 -13.005 42.403 1.00 125.75 224 GLY B N 1
ATOM 5163 C CA . GLY B 1 224 ? 1.731 -12.056 41.952 1.00 121.46 224 GLY B CA 1
ATOM 5164 C C . GLY B 1 224 ? 1.840 -11.653 40.492 1.00 118.68 224 GLY B C 1
ATOM 5165 O O . GLY B 1 224 ? 1.246 -10.661 40.066 1.00 119.19 224 GLY B O 1
ATOM 5166 N N . GLU B 1 225 ? 2.609 -12.411 39.718 1.00 113.79 225 GLU B N 1
ATOM 5167 C CA . GLU B 1 225 ? 2.771 -12.108 38.304 1.00 112.67 225 GLU B CA 1
ATOM 5168 C C . GLU B 1 225 ? 1.513 -12.472 37.499 1.00 114.51 225 GLU B C 1
ATOM 5169 O O . GLU B 1 225 ? 1.247 -11.883 36.451 1.00 119.06 225 GLU B O 1
ATOM 5175 N N . TYR B 1 226 ? 0.753 -13.447 37.996 1.00 111.96 226 TYR B N 1
ATOM 5176 C CA . TYR B 1 226 ? -0.493 -13.895 37.374 1.00 103.10 226 TYR B CA 1
ATOM 5177 C C . TYR B 1 226 ? -1.513 -14.109 38.470 1.00 110.11 226 TYR B C 1
ATOM 5178 O O . TYR B 1 226 ? -1.189 -14.680 39.527 1.00 97.84 226 TYR B O 1
ATOM 5187 N N . PRO B 1 227 ? -2.758 -13.697 38.213 1.00 96.56 227 PRO B N 1
ATOM 5188 C CA . PRO B 1 227 ? -3.859 -13.880 39.154 1.00 108.39 227 PRO B CA 1
ATOM 5189 C C . PRO B 1 227 ? -4.182 -15.344 39.445 1.00 110.97 227 PRO B C 1
ATOM 5190 O O . PRO B 1 227 ? -3.892 -16.237 38.644 1.00 97.70 227 PRO B O 1
ATOM 5194 N N . LEU B 1 228 ? -4.776 -15.574 40.612 1.00 114.79 228 LEU B N 1
ATOM 5195 C CA . LEU B 1 228 ? -5.201 -16.908 41.008 1.00 114.05 228 LEU B CA 1
ATOM 5196 C C . LEU B 1 228 ? -6.315 -17.371 40.058 1.00 121.43 228 LEU B C 1
ATOM 5197 O O . LEU B 1 228 ? -6.991 -16.541 39.436 1.00 122.89 228 LEU B O 1
ATOM 5202 N N . PRO B 1 229 ? -6.476 -18.696 39.896 1.00 120.83 229 PRO B N 1
ATOM 5203 C CA . PRO B 1 229 ? -7.523 -19.219 39.010 1.00 119.08 229 PRO B CA 1
ATOM 5204 C C . PRO B 1 229 ? -8.892 -19.217 39.682 1.00 126.31 229 PRO B C 1
ATOM 5205 O O . PRO B 1 229 ? -8.985 -19.107 40.906 1.00 130.44 229 PRO B O 1
ATOM 5209 N N . ASP B 1 230 ? -9.948 -19.318 38.886 1.00 127.20 230 ASP B N 1
ATOM 5210 C CA . ASP B 1 230 ? -11.298 -19.469 39.427 1.00 132.76 230 ASP B CA 1
ATOM 5211 C C . ASP B 1 230 ? -11.815 -20.854 39.026 1.00 131.18 230 ASP B C 1
ATOM 5212 O O . ASP B 1 230 ? -12.483 -21.015 38.002 1.00 133.56 230 ASP B O 1
ATOM 5217 N N . ILE B 1 231 ? -11.459 -21.852 39.825 1.00 130.07 231 ILE B N 1
ATOM 5218 C CA . ILE B 1 231 ? -11.673 -23.248 39.470 1.00 128.50 231 ILE B CA 1
ATOM 5219 C C . ILE B 1 231 ? -13.138 -23.602 39.301 1.00 133.05 231 ILE B C 1
ATOM 5220 O O . ILE B 1 231 ? -13.947 -23.358 40.185 1.00 138.10 231 ILE B O 1
ATOM 5225 N N . LYS B 1 232 ? -13.472 -24.181 38.154 1.00 133.26 232 LYS B N 1
ATOM 5226 C CA . LYS B 1 232 ? -14.831 -24.626 37.891 1.00 133.27 232 LYS B CA 1
ATOM 5227 C C . LYS B 1 232 ? -14.896 -26.141 37.763 1.00 135.82 232 LYS B C 1
ATOM 5228 O O . LYS B 1 232 ? -14.034 -26.770 37.162 1.00 134.70 232 LYS B O 1
ATOM 5234 N N . TRP B 1 233 ? -15.902 -26.726 38.392 1.00 154.91 233 TRP B N 1
ATOM 5235 C CA . TRP B 1 233 ? -15.999 -28.168 38.450 1.00 158.42 233 TRP B CA 1
ATOM 5236 C C . TRP B 1 233 ? -16.918 -28.683 37.365 1.00 160.18 233 TRP B C 1
ATOM 5237 O O . TRP B 1 233 ? -17.851 -28.006 36.951 1.00 157.52 233 TRP B O 1
ATOM 5248 N N . GLY B 1 234 ? -16.634 -29.887 36.900 1.00 128.29 234 GLY B N 1
ATOM 5249 C CA . GLY B 1 234 ? -17.422 -30.492 35.852 1.00 123.85 234 GLY B CA 1
ATOM 5250 C C . GLY B 1 234 ? -16.629 -30.889 34.630 1.00 116.79 234 GLY B C 1
ATOM 5251 O O . GLY B 1 234 ? -15.411 -31.060 34.684 1.00 119.11 234 GLY B O 1
ATOM 5252 N N . ILE B 1 235 ? -17.338 -31.032 33.520 1.00 109.43 235 ILE B N 1
ATOM 5253 C CA . ILE B 1 235 ? -16.744 -31.474 32.272 1.00 104.77 235 ILE B CA 1
ATOM 5254 C C . ILE B 1 235 ? -16.746 -30.303 31.300 1.00 101.00 235 ILE B C 1
ATOM 5255 O O . ILE B 1 235 ? -17.784 -29.660 31.098 1.00 99.97 235 ILE B O 1
ATOM 5260 N N . THR B 1 236 ? -15.582 -30.024 30.714 1.00 98.99 236 THR B N 1
ATOM 5261 C CA . THR B 1 236 ? -15.433 -28.939 29.748 1.00 99.38 236 THR B CA 1
ATOM 5262 C C . THR B 1 236 ? -16.459 -29.090 28.632 1.00 103.80 236 THR B C 1
ATOM 5263 O O . THR B 1 236 ? -16.757 -30.202 28.184 1.00 106.23 236 THR B O 1
ATOM 5267 N N . ASN B 1 237 ? -17.005 -27.963 28.196 1.00 103.30 237 ASN B N 1
ATOM 5268 C CA . ASN B 1 237 ? -18.110 -27.965 27.252 1.00 103.86 237 ASN B CA 1
ATOM 5269 C C . ASN B 1 237 ? -17.751 -27.073 26.039 1.00 102.05 237 ASN B C 1
ATOM 5270 O O . ASN B 1 237 ? -18.114 -25.896 25.983 1.00 98.97 237 ASN B O 1
ATOM 5275 N N . PRO B 1 238 ? -16.985 -27.629 25.083 1.00 103.20 238 PRO B N 1
ATOM 5276 C CA . PRO B 1 238 ? -16.482 -26.873 23.925 1.00 100.43 238 PRO B CA 1
ATOM 5277 C C . PRO B 1 238 ? -17.582 -26.303 23.027 1.00 100.95 238 PRO B C 1
ATOM 5278 O O . PRO B 1 238 ? -18.350 -27.034 22.410 1.00 107.43 238 PRO B O 1
ATOM 5282 N N . ASP B 1 239 ? -17.642 -24.981 22.978 1.00 96.04 239 ASP B N 1
ATOM 5283 C CA . ASP B 1 239 ? -18.639 -24.250 22.212 1.00 91.28 239 ASP B CA 1
ATOM 5284 C C . ASP B 1 239 ? -18.314 -24.267 20.710 1.00 96.02 239 ASP B C 1
ATOM 5285 O O . ASP B 1 239 ? -17.645 -23.356 20.206 1.00 99.14 239 ASP B O 1
ATOM 5290 N N . PHE B 1 240 ? -18.737 -25.317 20.002 1.00 94.99 240 PHE B N 1
ATOM 5291 C CA . PHE B 1 240 ? -18.419 -25.438 18.571 1.00 91.16 240 PHE B CA 1
ATOM 5292 C C . PHE B 1 240 ? -19.279 -24.534 17.682 1.00 89.60 240 PHE B C 1
ATOM 5293 O O . PHE B 1 240 ? -18.911 -24.262 16.534 1.00 91.30 240 PHE B O 1
ATOM 5301 N N . SER B 1 241 ? -20.414 -24.065 18.201 1.00 88.77 241 SER B N 1
ATOM 5302 C CA . SER B 1 241 ? -21.218 -23.076 17.485 1.00 92.73 241 SER B CA 1
ATOM 5303 C C . SER B 1 241 ? -20.413 -21.793 17.361 1.00 96.40 241 SER B C 1
ATOM 5304 O O . SER B 1 241 ? -20.349 -21.165 16.280 1.00 94.34 241 SER B O 1
ATOM 5307 N N . LEU B 1 242 ? -19.822 -21.399 18.490 1.00 94.62 242 LEU B N 1
ATOM 5308 C CA . LEU B 1 242 ? -19.053 -20.169 18.551 1.00 95.56 242 LEU B CA 1
ATOM 5309 C C . LEU B 1 242 ? -17.824 -20.290 17.665 1.00 95.55 242 LEU B C 1
ATOM 5310 O O . LEU B 1 242 ? -17.602 -19.448 16.787 1.00 93.15 242 LEU B O 1
ATOM 5315 N N . MET B 1 243 ? -17.067 -21.369 17.881 1.00 93.49 243 MET B N 1
ATOM 5316 C CA . MET B 1 243 ? -15.849 -21.677 17.131 1.00 89.54 243 MET B CA 1
ATOM 5317 C C . MET B 1 243 ? -16.053 -21.546 15.622 1.00 92.86 243 MET B C 1
ATOM 5318 O O . MET B 1 243 ? -15.205 -21.002 14.926 1.00 92.62 243 MET B O 1
ATOM 5323 N N . TRP B 1 244 ? -17.206 -22.001 15.136 1.00 98.47 244 TRP B N 1
ATOM 5324 C CA . TRP B 1 244 ? -17.519 -21.987 13.703 1.00 98.97 244 TRP B CA 1
ATOM 5325 C C . TRP B 1 244 ? -17.463 -20.578 13.089 1.00 94.31 244 TRP B C 1
ATOM 5326 O O . TRP B 1 244 ? -17.203 -20.451 11.891 1.00 93.42 244 TRP B O 1
ATOM 5337 N N . GLN B 1 245 ? -17.703 -19.540 13.903 1.00 92.26 245 GLN B N 1
ATOM 5338 C CA . GLN B 1 245 ? -17.674 -18.135 13.460 1.00 95.38 245 GLN B CA 1
ATOM 5339 C C . GLN B 1 245 ? -16.271 -17.698 13.100 1.00 93.54 245 GLN B C 1
ATOM 5340 O O . GLN B 1 245 ? -16.073 -16.675 12.442 1.00 97.28 245 GLN B O 1
ATOM 5346 N N . TYR B 1 246 ? -15.295 -18.458 13.572 1.00 87.66 246 TYR B N 1
ATOM 5347 C CA . TYR B 1 246 ? -13.912 -18.063 13.429 1.00 89.67 246 TYR B CA 1
ATOM 5348 C C . TYR B 1 246 ? -13.195 -19.051 12.545 1.00 94.33 246 TYR B C 1
ATOM 5349 O O . TYR B 1 246 ? -11.977 -19.203 12.607 1.00 97.52 246 TYR B O 1
ATOM 5358 N N . LEU B 1 247 ? -13.986 -19.731 11.724 1.00 96.03 247 LEU B N 1
ATOM 5359 C CA . LEU B 1 247 ? -13.479 -20.666 10.734 1.00 94.76 247 LEU B CA 1
ATOM 5360 C C . LEU B 1 247 ? -13.751 -20.091 9.366 1.00 95.37 247 LEU B C 1
ATOM 5361 O O . LEU B 1 247 ? -14.680 -19.300 9.204 1.00 95.28 247 LEU B O 1
ATOM 5366 N N . PRO B 1 248 ? -12.950 -20.489 8.371 1.00 97.42 248 PRO B N 1
ATOM 5367 C CA . PRO B 1 248 ? -13.194 -20.075 6.984 1.00 100.56 248 PRO B CA 1
ATOM 5368 C C . PRO B 1 248 ? -14.585 -20.465 6.452 1.00 108.19 248 PRO B C 1
ATOM 5369 O O . PRO B 1 248 ? -14.998 -19.973 5.406 1.00 113.53 248 PRO B O 1
ATOM 5373 N N . PHE B 1 249 ? -15.292 -21.349 7.147 1.00 108.97 249 PHE B N 1
ATOM 5374 C CA . PHE B 1 249 ? -16.672 -21.665 6.785 1.00 109.69 249 PHE B CA 1
ATOM 5375 C C . PHE B 1 249 ? -17.549 -20.437 7.000 1.00 111.78 249 PHE B C 1
ATOM 5376 O O . PHE B 1 249 ? -18.472 -20.190 6.239 1.00 119.02 249 PHE B O 1
ATOM 5384 N N . THR B 1 250 ? -17.250 -19.673 8.045 1.00 109.93 250 THR B N 1
ATOM 5385 C CA . THR B 1 250 ? -17.992 -18.452 8.372 1.00 106.98 250 THR B CA 1
ATOM 5386 C C . THR B 1 250 ? -17.399 -17.213 7.715 1.00 100.06 250 THR B C 1
ATOM 5387 O O . THR B 1 250 ? -18.097 -16.464 7.059 1.00 107.57 250 THR B O 1
ATOM 5391 N N . VAL B 1 251 ? -16.108 -16.985 7.925 1.00 100.12 251 VAL B N 1
ATOM 5392 C CA . VAL B 1 251 ? -15.412 -15.874 7.283 1.00 101.82 251 VAL B CA 1
ATOM 5393 C C . VAL B 1 251 ? -15.094 -16.316 5.867 1.00 105.24 251 VAL B C 1
ATOM 5394 O O . VAL B 1 251 ? -15.357 -17.454 5.509 1.00 112.49 251 VAL B O 1
ATOM 5398 N N . GLY B 1 252 ? -14.512 -15.452 5.055 1.00 101.64 252 GLY B N 1
ATOM 5399 C CA . GLY B 1 252 ? -14.232 -15.854 3.687 1.00 107.84 252 GLY B CA 1
ATOM 5400 C C . GLY B 1 252 ? -13.074 -16.826 3.494 1.00 108.84 252 GLY B C 1
ATOM 5401 O O . GLY B 1 252 ? -12.616 -17.486 4.436 1.00 106.59 252 GLY B O 1
ATOM 5402 N N . TYR B 1 253 ? -12.637 -16.944 2.242 1.00 109.70 253 TYR B N 1
ATOM 5403 C CA . TYR B 1 253 ? -11.337 -17.515 1.906 1.00 104.71 253 TYR B CA 1
ATOM 5404 C C . TYR B 1 253 ? -10.546 -16.373 1.268 1.00 108.42 253 TYR B C 1
ATOM 5405 O O . TYR B 1 253 ? -11.126 -15.528 0.585 1.00 118.72 253 TYR B O 1
ATOM 5414 N N . PRO B 1 254 ? -9.226 -16.330 1.485 1.00 105.32 254 PRO B N 1
ATOM 5415 C CA . PRO B 1 254 ? -8.433 -15.171 1.059 1.00 109.72 254 PRO B CA 1
ATOM 5416 C C . PRO B 1 254 ? -8.282 -15.016 -0.452 1.00 120.74 254 PRO B C 1
ATOM 5417 O O . PRO B 1 254 ? -8.281 -16.006 -1.181 1.00 120.37 254 PRO B O 1
ATOM 5421 N N . ASP B 1 255 ? -8.175 -13.769 -0.906 1.00 129.43 255 ASP B N 1
ATOM 5422 C CA . ASP B 1 255 ? -7.883 -13.463 -2.306 1.00 140.29 255 ASP B CA 1
ATOM 5423 C C . ASP B 1 255 ? -6.529 -14.080 -2.672 1.00 136.39 255 ASP B C 1
ATOM 5424 O O . ASP B 1 255 ? -5.707 -14.334 -1.793 1.00 133.07 255 ASP B O 1
ATOM 5429 N N . TRP B 1 256 ? -6.285 -14.302 -3.959 1.00 144.59 256 TRP B N 1
ATOM 5430 C CA . TRP B 1 256 ? -5.031 -14.908 -4.412 1.00 143.68 256 TRP B CA 1
ATOM 5431 C C . TRP B 1 256 ? -3.804 -14.126 -3.948 1.00 143.69 256 TRP B C 1
ATOM 5432 O O . TRP B 1 256 ? -2.768 -14.712 -3.637 1.00 135.15 256 TRP B O 1
ATOM 5443 N N . GLU B 1 257 ? -3.939 -12.807 -3.885 1.00 152.38 257 GLU B N 1
ATOM 5444 C CA . GLU B 1 257 ? -2.852 -11.912 -3.485 1.00 154.15 257 GLU B CA 1
ATOM 5445 C C . GLU B 1 257 ? -2.324 -12.232 -2.080 1.00 141.53 257 GLU B C 1
ATOM 5446 O O . GLU B 1 257 ? -1.144 -12.002 -1.780 1.00 139.03 257 GLU B O 1
ATOM 5452 N N . ILE B 1 258 ? -3.202 -12.761 -1.228 1.00 134.98 258 ILE B N 1
ATOM 5453 C CA . ILE B 1 258 ? -2.845 -13.093 0.151 1.00 111.82 258 ILE B CA 1
ATOM 5454 C C . ILE B 1 258 ? -1.912 -14.301 0.184 1.00 105.20 258 ILE B C 1
ATOM 5455 O O . ILE B 1 258 ? -0.942 -14.332 0.956 1.00 97.12 258 ILE B O 1
ATOM 5460 N N . PHE B 1 259 ? -2.219 -15.300 -0.642 1.00 106.69 259 PHE B N 1
ATOM 5461 C CA . PHE B 1 259 ? -1.366 -16.479 -0.790 1.00 102.41 259 PHE B CA 1
ATOM 5462 C C . PHE B 1 259 ? 0.087 -16.103 -1.129 1.00 102.17 259 PHE B C 1
ATOM 5463 O O . PHE B 1 259 ? 1.023 -16.741 -0.651 1.00 99.12 259 PHE B O 1
ATOM 5471 N N . LEU B 1 260 ? 0.271 -15.072 -1.954 1.00 104.12 260 LEU B N 1
ATOM 5472 C CA . LEU B 1 260 ? 1.609 -14.597 -2.298 1.00 104.44 260 LEU B CA 1
ATOM 5473 C C . LEU B 1 260 ? 2.355 -14.048 -1.085 1.00 98.37 260 LEU B C 1
ATOM 5474 O O . LEU B 1 260 ? 3.504 -14.412 -0.822 1.00 95.51 260 LEU B O 1
ATOM 5479 N N . LEU B 1 261 ? 1.681 -13.196 -0.325 1.00 96.63 261 LEU B N 1
ATOM 5480 C CA . LEU B 1 261 ? 2.252 -12.633 0.897 1.00 94.55 261 LEU B CA 1
ATOM 5481 C C . LEU B 1 261 ? 2.718 -13.744 1.844 1.00 88.85 261 LEU B C 1
ATOM 5482 O O . LEU B 1 261 ? 3.757 -13.634 2.503 1.00 88.53 261 LEU B O 1
ATOM 5487 N N . ALA B 1 262 ? 1.963 -14.837 1.852 1.00 84.73 262 ALA B N 1
ATOM 5488 C CA . ALA B 1 262 ? 2.290 -16.024 2.628 1.00 79.14 262 ALA B CA 1
ATOM 5489 C C . ALA B 1 262 ? 3.558 -16.745 2.195 1.00 83.16 262 ALA B C 1
ATOM 5490 O O . ALA B 1 262 ? 4.234 -17.330 3.048 1.00 81.21 262 ALA B O 1
ATOM 5492 N N . ILE B 1 263 ? 3.853 -16.764 0.886 1.00 86.52 263 ILE B N 1
ATOM 5493 C CA . ILE B 1 263 ? 4.907 -17.650 0.366 1.00 89.29 263 ILE B CA 1
ATOM 5494 C C . ILE B 1 263 ? 6.211 -17.592 1.189 1.00 90.65 263 ILE B C 1
ATOM 5495 O O . ILE B 1 263 ? 6.590 -18.618 1.760 1.00 90.43 263 ILE B O 1
ATOM 5500 N N . PRO B 1 264 ? 6.871 -16.410 1.303 1.00 89.94 264 PRO B N 1
ATOM 5501 C CA . PRO B 1 264 ? 8.135 -16.421 2.065 1.00 89.89 264 PRO B CA 1
ATOM 5502 C C . PRO B 1 264 ? 8.012 -16.934 3.511 1.00 83.72 264 PRO B C 1
ATOM 5503 O O . PRO B 1 264 ? 8.942 -17.562 4.022 1.00 80.87 264 PRO B O 1
ATOM 5507 N N . THR B 1 265 ? 6.878 -16.690 4.157 1.00 83.02 265 THR B N 1
ATOM 5508 C CA . THR B 1 265 ? 6.685 -17.171 5.531 1.00 82.12 265 THR B CA 1
ATOM 5509 C C . THR B 1 265 ? 6.401 -18.657 5.525 1.00 85.41 265 THR B C 1
ATOM 5510 O O . THR B 1 265 ? 6.863 -19.373 6.406 1.00 84.53 265 THR B O 1
ATOM 5514 N N . ALA B 1 266 ? 5.640 -19.108 4.525 1.00 89.98 266 ALA B N 1
ATOM 5515 C CA . ALA B 1 266 ? 5.318 -20.525 4.363 1.00 86.49 266 ALA B CA 1
ATOM 5516 C C . ALA B 1 266 ? 6.604 -21.315 4.291 1.00 88.60 266 ALA B C 1
ATOM 5517 O O . ALA B 1 266 ? 6.828 -22.222 5.095 1.00 87.38 266 ALA B O 1
ATOM 5519 N N . LEU B 1 267 ? 7.463 -20.916 3.352 1.00 90.09 267 LEU B N 1
ATOM 5520 C CA . LEU B 1 267 ? 8.761 -21.544 3.141 1.00 90.02 267 LEU B CA 1
ATOM 5521 C C . LEU B 1 267 ? 9.636 -21.581 4.412 1.00 90.25 267 LEU B C 1
ATOM 5522 O O . LEU B 1 267 ? 10.148 -22.648 4.775 1.00 89.76 267 LEU B O 1
ATOM 5527 N N . ILE B 1 268 ? 9.809 -20.442 5.092 1.00 86.17 268 ILE B N 1
ATOM 5528 C CA . ILE B 1 268 ? 10.719 -20.419 6.243 1.00 84.28 268 ILE B CA 1
ATOM 5529 C C . ILE B 1 268 ? 10.145 -21.269 7.379 1.00 82.36 268 ILE B C 1
ATOM 5530 O O . ILE B 1 268 ? 10.881 -21.973 8.073 1.00 82.32 268 ILE B O 1
ATOM 5535 N N . ALA B 1 269 ? 8.829 -21.227 7.545 1.00 78.20 269 ALA B N 1
ATOM 5536 C CA . ALA B 1 269 ? 8.178 -22.090 8.514 1.00 74.47 269 ALA B CA 1
ATOM 5537 C C . ALA B 1 269 ? 8.462 -23.564 8.198 1.00 77.99 269 ALA B C 1
ATOM 5538 O O . ALA B 1 269 ? 8.627 -24.372 9.121 1.00 78.26 269 ALA B O 1
ATOM 5540 N N . TYR B 1 270 ? 8.564 -23.917 6.910 1.00 82.93 270 TYR B N 1
ATOM 5541 C CA . TYR B 1 270 ? 8.955 -25.287 6.549 1.00 84.07 270 TYR B CA 1
ATOM 5542 C C . TYR B 1 270 ? 10.414 -25.582 6.895 1.00 87.40 270 TYR B C 1
ATOM 5543 O O . TYR B 1 270 ? 10.706 -26.596 7.531 1.00 88.89 270 TYR B O 1
ATOM 5552 N N . VAL B 1 271 ? 11.324 -24.721 6.442 1.00 85.88 271 VAL B N 1
ATOM 5553 C CA . VAL B 1 271 ? 12.749 -24.879 6.742 1.00 83.81 271 VAL B CA 1
ATOM 5554 C C . VAL B 1 271 ? 12.972 -25.120 8.240 1.00 80.58 271 VAL B C 1
ATOM 5555 O O . VAL B 1 271 ? 13.745 -26.002 8.620 1.00 77.71 271 VAL B O 1
ATOM 5559 N N . ILE B 1 272 ? 12.272 -24.352 9.079 1.00 76.63 272 ILE B N 1
ATOM 5560 C CA . ILE B 1 272 ? 12.340 -24.507 10.529 1.00 76.12 272 ILE B CA 1
ATOM 5561 C C . ILE B 1 272 ? 11.809 -25.876 10.971 1.00 85.35 272 ILE B C 1
ATOM 5562 O O . ILE B 1 272 ? 12.416 -26.553 11.812 1.00 84.46 272 ILE B O 1
ATOM 5567 N N . ALA B 1 273 ? 10.704 -26.299 10.367 1.00 89.29 273 ALA B N 1
ATOM 5568 C CA . ALA B 1 273 ? 10.124 -27.608 10.660 1.00 90.15 273 ALA B CA 1
ATOM 5569 C C . ALA B 1 273 ? 11.082 -28.718 10.275 1.00 94.00 273 ALA B C 1
ATOM 5570 O O . ALA B 1 273 ? 11.184 -29.722 10.965 1.00 102.35 273 ALA B O 1
ATOM 5572 N N . PHE B 1 274 ? 11.768 -28.535 9.155 1.00 95.03 274 PHE B N 1
ATOM 5573 C CA . PHE B 1 274 ? 12.791 -29.475 8.697 1.00 95.89 274 PHE B CA 1
ATOM 5574 C C . PHE B 1 274 ? 13.845 -29.681 9.790 1.00 92.15 274 PHE B C 1
ATOM 5575 O O . PHE B 1 274 ? 14.302 -30.806 10.018 1.00 91.72 274 PHE B O 1
ATOM 5583 N N . GLY B 1 275 ? 14.224 -28.586 10.452 1.00 86.67 275 GLY B N 1
ATOM 5584 C CA . GLY B 1 275 ? 15.083 -28.642 11.625 1.00 83.59 275 GLY B CA 1
ATOM 5585 C C . GLY B 1 275 ? 14.552 -29.562 12.715 1.00 81.77 275 GLY B C 1
ATOM 5586 O O . GLY B 1 275 ? 15.281 -30.416 13.220 1.00 83.73 275 GLY B O 1
ATOM 5587 N N . ASP B 1 276 ? 13.272 -29.391 13.047 1.00 78.64 276 ASP B N 1
ATOM 5588 C CA . ASP B 1 276 ? 12.569 -30.181 14.055 1.00 79.75 276 ASP B CA 1
ATOM 5589 C C . ASP B 1 276 ? 12.576 -31.681 13.722 1.00 91.62 276 ASP B C 1
ATOM 5590 O O . ASP B 1 276 ? 12.655 -32.536 14.618 1.00 94.58 276 ASP B O 1
ATOM 5595 N N . ILE B 1 277 ? 12.509 -31.993 12.427 1.00 94.59 277 ILE B N 1
ATOM 5596 C CA . ILE B 1 277 ? 12.570 -33.367 11.944 1.00 94.78 277 ILE B CA 1
ATOM 5597 C C . ILE B 1 277 ? 13.957 -33.943 12.192 1.00 96.37 277 ILE B C 1
ATOM 5598 O O . ILE B 1 277 ? 14.105 -35.100 12.587 1.00 99.00 277 ILE B O 1
ATOM 5603 N N . LEU B 1 278 ? 14.978 -33.119 11.975 1.00 96.83 278 LEU B N 1
ATOM 5604 C CA . LEU B 1 278 ? 16.360 -33.539 12.177 1.00 95.77 278 LEU B CA 1
ATOM 5605 C C . LEU B 1 278 ? 16.630 -33.768 13.656 1.00 96.93 278 LEU B C 1
ATOM 5606 O O . LEU B 1 278 ? 17.284 -34.745 14.030 1.00 96.01 278 LEU B O 1
ATOM 5611 N N . VAL B 1 279 ? 16.116 -32.867 14.494 1.00 94.18 279 VAL B N 1
ATOM 5612 C CA . VAL B 1 279 ? 16.270 -32.978 15.942 1.00 89.32 279 VAL B CA 1
ATOM 5613 C C . VAL B 1 279 ? 15.523 -34.196 16.474 1.00 94.74 279 VAL B C 1
ATOM 5614 O O . VAL B 1 279 ? 16.032 -34.919 17.329 1.00 98.39 279 VAL B O 1
ATOM 5618 N N . GLY B 1 280 ? 14.316 -34.423 15.964 1.00 93.73 280 GLY B N 1
ATOM 5619 C CA . GLY B 1 280 ? 13.509 -35.535 16.422 1.00 93.54 280 GLY B CA 1
ATOM 5620 C C . GLY B 1 280 ? 14.101 -36.875 16.098 1.00 101.65 280 GLY B C 1
ATOM 5621 O O . GLY B 1 280 ? 14.188 -37.742 16.962 1.00 109.01 280 GLY B O 1
ATOM 5622 N N . PHE B 1 281 ? 14.527 -37.042 14.852 1.00 104.81 281 PHE B N 1
ATOM 5623 C CA . PHE B 1 281 ? 15.092 -38.312 14.420 1.00 109.64 281 PHE B CA 1
ATOM 5624 C C . PHE B 1 281 ? 16.537 -38.466 14.877 1.00 111.62 281 PHE B C 1
ATOM 5625 O O . PHE B 1 281 ? 17.038 -39.579 14.950 1.00 117.31 281 PHE B O 1
ATOM 5633 N N . THR B 1 282 ? 17.205 -37.358 15.194 1.00 105.83 282 THR B N 1
ATOM 5634 C CA . THR B 1 282 ? 18.518 -37.453 15.823 1.00 106.97 282 THR B CA 1
ATOM 5635 C C . THR B 1 282 ? 18.336 -38.189 17.141 1.00 111.21 282 THR B C 1
ATOM 5636 O O . THR B 1 282 ? 19.075 -39.124 17.450 1.00 117.54 282 THR B O 1
ATOM 5640 N N . LEU B 1 283 ? 17.323 -37.783 17.899 1.00 107.18 283 LEU B N 1
ATOM 5641 C CA . LEU B 1 283 ? 17.044 -38.399 19.192 1.00 109.07 283 LEU B CA 1
ATOM 5642 C C . LEU B 1 283 ? 16.471 -39.810 19.040 1.00 115.05 283 LEU B C 1
ATOM 5643 O O . LEU B 1 283 ? 16.821 -40.707 19.810 1.00 119.86 283 LEU B O 1
ATOM 5648 N N . VAL B 1 284 ? 15.594 -40.017 18.059 1.00 112.87 284 VAL B N 1
ATOM 5649 C CA . VAL B 1 284 ? 15.039 -41.352 17.846 1.00 115.81 284 VAL B CA 1
ATOM 5650 C C . VAL B 1 284 ? 16.146 -42.330 17.439 1.00 121.58 284 VAL B C 1
ATOM 5651 O O . VAL B 1 284 ? 16.238 -43.416 18.006 1.00 127.12 284 VAL B O 1
ATOM 5655 N N . ASN B 1 285 ? 16.984 -41.943 16.474 1.00 120.90 285 ASN B N 1
ATOM 5656 C CA . ASN B 1 285 ? 18.072 -42.804 16.001 1.00 124.22 285 ASN B CA 1
ATOM 5657 C C . ASN B 1 285 ? 18.957 -43.251 17.143 1.00 123.27 285 ASN B C 1
ATOM 5658 O O . ASN B 1 285 ? 19.476 -44.368 17.143 1.00 129.07 285 ASN B O 1
ATOM 5663 N N . ARG B 1 286 ? 19.151 -42.357 18.101 1.00 118.32 286 ARG B N 1
ATOM 5664 C CA . ARG B 1 286 ? 19.986 -42.660 19.250 1.00 119.20 286 ARG B CA 1
ATOM 5665 C C . ARG B 1 286 ? 19.339 -43.675 20.165 1.00 118.87 286 ARG B C 1
ATOM 5666 O O . ARG B 1 286 ? 19.959 -44.668 20.534 1.00 123.46 286 ARG B O 1
ATOM 5674 N N . VAL B 1 287 ? 18.093 -43.421 20.536 1.00 117.90 287 VAL B N 1
ATOM 5675 C CA . VAL B 1 287 ? 17.406 -44.303 21.463 1.00 127.12 287 VAL B CA 1
ATOM 5676 C C . VAL B 1 287 ? 16.957 -45.577 20.749 1.00 134.45 287 VAL B C 1
ATOM 5677 O O . VAL B 1 287 ? 16.642 -46.570 21.397 1.00 140.76 287 VAL B O 1
ATOM 5681 N N . ASP B 1 288 ? 16.942 -45.552 19.418 1.00 136.54 288 ASP B N 1
ATOM 5682 C CA . ASP B 1 288 ? 16.687 -46.759 18.635 1.00 146.09 288 ASP B CA 1
ATOM 5683 C C . ASP B 1 288 ? 17.847 -47.740 18.801 1.00 155.07 288 ASP B C 1
ATOM 5684 O O . ASP B 1 288 ? 17.642 -48.953 18.825 1.00 161.40 288 ASP B O 1
ATOM 5689 N N . HIS B 1 289 ? 19.059 -47.214 18.954 1.00 157.15 289 HIS B N 1
ATOM 5690 C CA . HIS B 1 289 ? 20.239 -48.064 19.110 1.00 167.38 289 HIS B CA 1
ATOM 5691 C C . HIS B 1 289 ? 20.422 -48.527 20.554 1.00 166.25 289 HIS B C 1
ATOM 5692 O O . HIS B 1 289 ? 20.934 -49.615 20.791 1.00 181.43 289 HIS B O 1
ATOM 5699 N N . ILE B 1 290 ? 20.028 -47.697 21.515 1.00 157.35 290 ILE B N 1
ATOM 5700 C CA . ILE B 1 290 ? 20.074 -48.083 22.923 1.00 149.56 290 ILE B CA 1
ATOM 5701 C C . ILE B 1 290 ? 19.114 -49.238 23.155 1.00 149.78 290 ILE B C 1
ATOM 5702 O O . ILE B 1 290 ? 19.469 -50.240 23.777 1.00 160.11 290 ILE B O 1
ATOM 5707 N N . ARG B 1 291 ? 17.893 -49.090 22.650 1.00 141.94 291 ARG B N 1
ATOM 5708 C CA . ARG B 1 291 ? 16.862 -50.111 22.802 1.00 144.46 291 ARG B CA 1
ATOM 5709 C C . ARG B 1 291 ? 16.885 -51.101 21.645 1.00 149.35 291 ARG B C 1
ATOM 5710 O O . ARG B 1 291 ? 16.314 -50.850 20.576 1.00 147.14 291 ARG B O 1
ATOM 5718 N N . LYS B 1 292 ? 17.573 -52.218 21.886 1.00 156.23 292 LYS B N 1
ATOM 5719 C CA . LYS B 1 292 ? 17.762 -53.291 20.917 1.00 162.55 292 LYS B CA 1
ATOM 5720 C C . LYS B 1 292 ? 16.522 -54.164 20.768 1.00 169.59 292 LYS B C 1
ATOM 5721 O O . LYS B 1 292 ? 16.384 -54.893 19.784 1.00 164.01 292 LYS B O 1
ATOM 5727 N N . ASP B 1 293 ? 15.630 -54.098 21.754 1.00 169.13 293 ASP B N 1
ATOM 5728 C CA . ASP B 1 293 ? 14.408 -54.904 21.742 1.00 174.67 293 ASP B CA 1
ATOM 5729 C C . ASP B 1 293 ? 13.311 -54.330 20.835 1.00 173.10 293 ASP B C 1
ATOM 5730 O O . ASP B 1 293 ? 12.354 -55.033 20.502 1.00 179.23 293 ASP B O 1
ATOM 5735 N N . GLU B 1 294 ? 13.442 -53.068 20.427 1.00 165.21 294 GLU B N 1
ATOM 5736 C CA . GLU B 1 294 ? 12.523 -52.530 19.429 1.00 158.01 294 GLU B CA 1
ATOM 5737 C C . GLU B 1 294 ? 13.233 -52.014 18.175 1.00 155.08 294 GLU B C 1
ATOM 5738 O O . GLU B 1 294 ? 14.282 -51.362 18.240 1.00 153.15 294 GLU B O 1
ATOM 5744 N N . LYS B 1 295 ? 12.632 -52.347 17.038 1.00 155.53 295 LYS B N 1
ATOM 5745 C CA . LYS B 1 295 ? 13.031 -51.887 15.718 1.00 157.87 295 LYS B CA 1
ATOM 5746 C C . LYS B 1 295 ? 12.164 -50.705 15.321 1.00 153.20 295 LYS B C 1
ATOM 5747 O O . LYS B 1 295 ? 11.075 -50.900 14.788 1.00 157.24 295 LYS B O 1
ATOM 5753 N N . ILE B 1 296 ? 12.643 -49.487 15.574 1.00 146.87 296 ILE B N 1
ATOM 5754 C CA . ILE B 1 296 ? 11.878 -48.277 15.278 1.00 140.62 296 ILE B CA 1
ATOM 5755 C C . ILE B 1 296 ? 12.104 -47.839 13.834 1.00 139.58 296 ILE B C 1
ATOM 5756 O O . ILE B 1 296 ? 13.240 -47.634 13.409 1.00 141.58 296 ILE B O 1
ATOM 5761 N N . GLU B 1 297 ? 11.018 -47.727 13.076 1.00 140.74 297 GLU B N 1
ATOM 5762 C CA . GLU B 1 297 ? 11.081 -47.228 11.705 1.00 144.45 297 GLU B CA 1
ATOM 5763 C C . GLU B 1 297 ? 11.136 -45.705 11.676 1.00 144.25 297 GLU B C 1
ATOM 5764 O O . GLU B 1 297 ? 10.317 -45.029 12.310 1.00 142.19 297 GLU B O 1
ATOM 5770 N N . GLU B 1 298 ? 12.113 -45.168 10.951 1.00 145.01 298 GLU B N 1
ATOM 5771 C CA . GLU B 1 298 ? 12.248 -43.722 10.808 1.00 144.64 298 GLU B CA 1
ATOM 5772 C C . GLU B 1 298 ? 11.850 -43.284 9.391 1.00 148.80 298 GLU B C 1
ATOM 5773 O O . GLU B 1 298 ? 12.703 -43.133 8.512 1.00 153.26 298 GLU B O 1
ATOM 5779 N N . ASN B 1 299 ? 10.550 -43.091 9.172 1.00 145.86 299 ASN B N 1
ATOM 5780 C CA . ASN B 1 299 ? 10.048 -42.714 7.853 1.00 140.69 299 ASN B CA 1
ATOM 5781 C C . ASN B 1 299 ? 9.768 -41.222 7.778 1.00 134.17 299 ASN B C 1
ATOM 5782 O O . ASN B 1 299 ? 8.747 -40.745 8.274 1.00 133.13 299 ASN B O 1
ATOM 5787 N N . VAL B 1 300 ? 10.683 -40.504 7.131 1.00 131.92 300 VAL B N 1
ATOM 5788 C CA . VAL B 1 300 ? 10.613 -39.052 6.980 1.00 122.47 300 VAL B CA 1
ATOM 5789 C C . VAL B 1 300 ? 9.455 -38.647 6.073 1.00 124.76 300 VAL B C 1
ATOM 5790 O O . VAL B 1 300 ? 8.808 -37.627 6.300 1.00 124.82 300 VAL B O 1
ATOM 5794 N N . ASP B 1 301 ? 9.172 -39.453 5.061 1.00 129.60 301 ASP B N 1
ATOM 5795 C CA . ASP B 1 301 ? 8.069 -39.139 4.167 1.00 131.64 301 ASP B CA 1
ATOM 5796 C C . ASP B 1 301 ? 6.729 -39.225 4.886 1.00 128.69 301 ASP B C 1
ATOM 5797 O O . ASP B 1 301 ? 5.817 -38.456 4.589 1.00 132.14 301 ASP B O 1
ATOM 5802 N N . ARG B 1 302 ? 6.614 -40.151 5.835 1.00 126.50 302 ARG B N 1
ATOM 5803 C CA . ARG B 1 302 ? 5.373 -40.301 6.592 1.00 125.19 302 ARG B CA 1
ATOM 5804 C C . ARG B 1 302 ? 5.158 -39.140 7.565 1.00 121.27 302 ARG B C 1
ATOM 5805 O O . ARG B 1 302 ? 4.022 -38.734 7.823 1.00 120.40 302 ARG B O 1
ATOM 5813 N N . VAL B 1 303 ? 6.253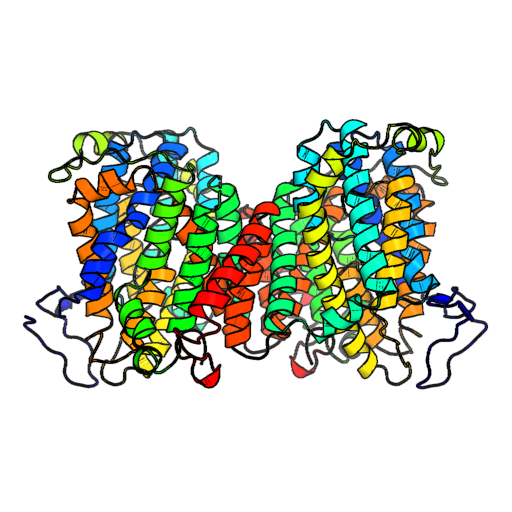 -38.625 8.114 1.00 116.85 303 VAL B N 1
ATOM 5814 C CA . VAL B 1 303 ? 6.191 -37.473 9.002 1.00 110.23 303 VAL B CA 1
ATOM 5815 C C . VAL B 1 303 ? 5.704 -36.254 8.223 1.00 109.39 303 VAL B C 1
ATOM 5816 O O . VAL B 1 303 ? 4.957 -35.433 8.756 1.00 108.79 303 VAL B O 1
ATOM 5820 N N . HIS B 1 304 ? 6.105 -36.147 6.960 1.00 109.64 304 HIS B N 1
ATOM 5821 C CA . HIS B 1 304 ? 5.594 -35.081 6.103 1.00 110.20 304 HIS B CA 1
ATOM 5822 C C . HIS B 1 304 ? 4.100 -35.252 5.862 1.00 116.41 304 HIS B C 1
ATOM 5823 O O . HIS B 1 304 ? 3.340 -34.293 5.992 1.00 118.82 304 HIS B O 1
ATOM 5830 N N . LEU B 1 305 ? 3.685 -36.478 5.550 1.00 118.43 305 LEU B N 1
ATOM 5831 C CA . LEU B 1 305 ? 2.279 -36.797 5.296 1.00 116.56 305 LEU B CA 1
ATOM 5832 C C . LEU B 1 305 ? 1.379 -36.474 6.492 1.00 112.80 305 LEU B C 1
ATOM 5833 O O . LEU B 1 305 ? 0.428 -35.712 6.356 1.00 113.69 305 LEU B O 1
ATOM 5838 N N . VAL B 1 306 ? 1.683 -37.045 7.655 1.00 108.74 306 VAL B N 1
ATOM 5839 C CA . VAL B 1 306 ? 0.915 -36.783 8.872 1.00 104.73 306 VAL B CA 1
ATOM 5840 C C . VAL B 1 306 ? 0.861 -35.298 9.194 1.00 101.34 306 VAL B C 1
ATOM 5841 O O . VAL B 1 306 ? -0.202 -34.758 9.494 1.00 102.61 306 VAL B O 1
ATOM 5845 N N . THR B 1 307 ? 2.008 -34.635 9.135 1.00 99.90 307 THR B N 1
ATOM 5846 C CA . THR B 1 307 ? 2.074 -33.201 9.407 1.00 92.43 307 THR B CA 1
ATOM 5847 C C . THR B 1 307 ? 1.282 -32.406 8.368 1.00 95.85 307 THR B C 1
ATOM 5848 O O . THR B 1 307 ? 0.619 -31.433 8.714 1.00 98.04 307 THR B O 1
ATOM 5852 N N . ALA B 1 308 ? 1.360 -32.810 7.102 1.00 97.83 308 ALA B N 1
ATOM 5853 C CA . ALA B 1 308 ? 0.541 -32.205 6.050 1.00 98.27 308 ALA B CA 1
ATOM 5854 C C . ALA B 1 308 ? -0.955 -32.294 6.380 1.00 99.40 308 ALA B C 1
ATOM 5855 O O . ALA B 1 308 ? -1.679 -31.299 6.264 1.00 99.17 308 ALA B O 1
ATOM 5857 N N . ILE B 1 309 ? -1.409 -33.496 6.750 1.00 98.47 309 ILE B N 1
ATOM 5858 C CA . ILE B 1 309 ? -2.781 -33.739 7.216 1.00 99.10 309 ILE B CA 1
ATOM 5859 C C . ILE B 1 309 ? -3.112 -32.832 8.407 1.00 95.23 309 ILE B C 1
ATOM 5860 O O . ILE B 1 309 ? -4.147 -32.157 8.411 1.00 94.67 309 ILE B O 1
ATOM 5865 N N . ARG B 1 310 ? -2.245 -32.812 9.416 1.00 90.47 310 ARG B N 1
ATOM 5866 C CA . ARG B 1 310 ? -2.523 -31.997 10.594 1.00 92.45 310 ARG B CA 1
ATOM 5867 C C . ARG B 1 310 ? -2.727 -30.519 10.240 1.00 92.70 310 ARG B C 1
ATOM 5868 O O . ARG B 1 310 ? -3.627 -29.882 10.774 1.00 92.79 310 ARG B O 1
ATOM 5876 N N . ASN B 1 311 ? -1.913 -29.976 9.341 1.00 92.17 311 ASN B N 1
ATOM 5877 C CA . ASN B 1 311 ? -2.082 -28.582 8.923 1.00 91.94 311 ASN B CA 1
ATOM 5878 C C . ASN B 1 311 ? -3.335 -28.316 8.085 1.00 99.92 311 ASN B C 1
ATOM 5879 O O . ASN B 1 311 ? -3.990 -27.297 8.292 1.00 104.20 311 ASN B O 1
ATOM 5884 N N . GLY B 1 312 ? -3.652 -29.192 7.126 1.00 97.46 312 GLY B N 1
ATOM 5885 C CA . GLY B 1 312 ? -4.832 -28.995 6.300 1.00 92.55 312 GLY B CA 1
ATOM 5886 C C . GLY B 1 312 ? -6.089 -29.043 7.151 1.00 93.76 312 GLY B C 1
ATOM 5887 O O . GLY B 1 312 ? -7.007 -28.237 6.991 1.00 93.55 312 GLY B O 1
ATOM 5888 N N . PHE B 1 313 ? -6.101 -30.004 8.068 1.00 93.66 313 PHE B N 1
ATOM 5889 C CA . PHE B 1 313 ? -7.111 -30.149 9.114 1.00 97.81 313 PHE B CA 1
ATOM 5890 C C . PHE B 1 313 ? -7.272 -28.852 9.922 1.00 100.12 313 PHE B C 1
ATOM 5891 O O . PHE B 1 313 ? -8.382 -28.358 10.099 1.00 103.64 313 PHE B O 1
ATOM 5899 N N . HIS B 1 314 ? -6.161 -28.323 10.436 1.00 99.24 314 HIS B N 1
ATOM 5900 C CA . HIS B 1 314 ? -6.152 -27.041 11.150 1.00 92.19 314 HIS B CA 1
ATOM 5901 C C . HIS B 1 314 ? -6.678 -25.876 10.316 1.00 92.06 314 HIS B C 1
ATOM 5902 O O . HIS B 1 314 ? -7.547 -25.129 10.763 1.00 92.85 314 HIS B O 1
ATOM 5909 N N . ALA B 1 315 ? -6.149 -25.736 9.105 1.00 86.22 315 ALA B N 1
ATOM 5910 C CA . ALA B 1 315 ? -6.521 -24.652 8.204 1.00 80.32 315 ALA B CA 1
ATOM 5911 C C . ALA B 1 315 ? -8.022 -24.443 8.135 1.00 82.18 315 ALA B C 1
ATOM 5912 O O . ALA B 1 315 ? -8.495 -23.313 8.118 1.00 84.47 315 ALA B O 1
ATOM 5914 N N . PHE B 1 316 ? -8.771 -25.539 8.108 1.00 85.62 316 PHE B N 1
ATOM 5915 C CA . PHE B 1 316 ? -10.216 -25.461 7.949 1.00 91.48 316 PHE B CA 1
ATOM 5916 C C . PHE B 1 316 ? -10.944 -25.439 9.282 1.00 97.89 316 PHE B C 1
ATOM 5917 O O . PHE B 1 316 ? -11.984 -24.792 9.411 1.00 102.71 316 PHE B O 1
ATOM 5925 N N . LEU B 1 317 ? -10.415 -26.154 10.269 1.00 96.79 317 LEU B N 1
ATOM 5926 C CA . LEU B 1 317 ? -11.163 -26.359 11.502 1.00 97.90 317 LEU B CA 1
ATOM 5927 C C . LEU B 1 317 ? -10.607 -25.614 12.701 1.00 96.94 317 LEU B C 1
ATOM 5928 O O . LEU B 1 317 ? -11.317 -25.430 13.686 1.00 103.21 317 LEU B O 1
ATOM 5933 N N . ALA B 1 318 ? -9.353 -25.190 12.637 1.00 91.27 318 ALA B N 1
ATOM 5934 C CA . ALA B 1 318 ? -8.778 -24.424 13.740 1.00 82.89 318 ALA B CA 1
ATOM 5935 C C . ALA B 1 318 ? -7.447 -23.773 13.371 1.00 82.75 318 ALA B C 1
ATOM 5936 O O . ALA B 1 318 ? -6.402 -24.244 13.823 1.00 80.29 318 ALA B O 1
ATOM 5938 N N . PRO B 1 319 ? -7.477 -22.692 12.556 1.00 79.02 319 PRO B N 1
ATOM 5939 C CA . PRO B 1 319 ? -6.240 -22.028 12.137 1.00 79.11 319 PRO B CA 1
ATOM 5940 C C . PRO B 1 319 ? -5.315 -21.674 13.306 1.00 83.18 319 PRO B C 1
ATOM 5941 O O . PRO B 1 319 ? -5.714 -21.029 14.276 1.00 87.62 319 PRO B O 1
ATOM 5945 N N . TRP B 1 320 ? -4.065 -22.102 13.176 1.00 79.88 320 TRP B N 1
ATOM 5946 C CA . TRP B 1 320 ? -3.145 -22.175 14.289 1.00 79.32 320 TRP B CA 1
ATOM 5947 C C . TRP B 1 320 ? -1.931 -21.274 14.085 1.00 85.27 320 TRP B C 1
ATOM 5948 O O . TRP B 1 320 ? -1.150 -21.494 13.158 1.00 84.26 320 TRP B O 1
ATOM 5959 N N . PRO B 1 321 ? -1.793 -20.227 14.924 1.00 85.19 321 PRO B N 1
ATOM 5960 C CA . PRO B 1 321 ? -0.621 -19.339 14.861 1.00 79.62 321 PRO B CA 1
ATOM 5961 C C . PRO B 1 321 ? 0.708 -20.069 15.007 1.00 75.55 321 PRO B C 1
ATOM 5962 O O . PRO B 1 321 ? 1.679 -19.608 14.426 1.00 78.14 321 PRO B O 1
ATOM 5966 N N . GLY B 1 322 ? 0.767 -21.161 15.765 1.00 75.40 322 GLY B N 1
ATOM 5967 C CA . GLY B 1 322 ? 1.994 -21.950 15.858 1.00 76.16 322 GLY B CA 1
ATOM 5968 C C . GLY B 1 322 ? 2.180 -23.015 14.783 1.00 77.52 322 GLY B C 1
ATOM 5969 O O . GLY B 1 322 ? 3.230 -23.650 14.700 1.00 75.55 322 GLY B O 1
ATOM 5970 N N . LEU B 1 323 ? 1.143 -23.204 13.971 1.00 77.16 323 LEU B N 1
ATOM 5971 C CA . LEU B 1 323 ? 1.083 -24.222 12.926 1.00 73.68 323 LEU B CA 1
ATOM 5972 C C . LEU B 1 323 ? 1.243 -25.621 13.491 1.00 79.69 323 LEU B C 1
ATOM 5973 O O . LEU B 1 323 ? 1.496 -25.791 14.682 1.00 85.68 323 LEU B O 1
ATOM 5978 N N . ALA B 1 324 ? 1.062 -26.625 12.633 1.00 80.89 324 ALA B N 1
ATOM 5979 C CA . ALA B 1 324 ? 1.273 -28.021 13.017 1.00 84.02 324 ALA B CA 1
ATOM 5980 C C . ALA B 1 324 ? 2.719 -28.431 12.744 1.00 89.57 324 ALA B C 1
ATOM 5981 O O . ALA B 1 324 ? 3.199 -28.346 11.610 1.00 89.48 324 ALA B O 1
ATOM 5983 N N . GLY B 1 325 ? 3.422 -28.832 13.800 1.00 88.57 325 GLY B N 1
ATOM 5984 C CA . GLY B 1 325 ? 4.814 -29.212 13.684 1.00 87.93 325 GLY B CA 1
ATOM 5985 C C . GLY B 1 325 ? 5.114 -30.666 14.004 1.00 89.52 325 GLY B C 1
ATOM 5986 O O . GLY B 1 325 ? 4.418 -31.272 14.814 1.00 88.74 325 GLY B O 1
ATOM 5987 N N . PRO B 1 326 ? 6.170 -31.220 13.380 1.00 91.84 326 PRO B N 1
ATOM 5988 C CA . PRO B 1 326 ? 6.627 -32.598 13.574 1.00 94.61 326 PRO B CA 1
ATOM 5989 C C . PRO B 1 326 ? 6.917 -32.938 15.025 1.00 92.54 326 PRO B C 1
ATOM 5990 O O . PRO B 1 326 ? 6.629 -34.067 15.424 1.00 96.98 326 PRO B O 1
ATOM 5994 N N . LEU B 1 327 ? 7.485 -32.012 15.795 1.00 88.76 327 LEU B N 1
ATOM 5995 C CA . LEU B 1 327 ? 7.633 -32.270 17.227 1.00 91.80 327 LEU B CA 1
ATOM 5996 C C . LEU B 1 327 ? 7.449 -31.113 18.179 1.00 85.45 327 LEU B C 1
ATOM 5997 O O . LEU B 1 327 ? 7.537 -29.957 17.800 1.00 78.21 327 LEU B O 1
ATOM 6002 N N . TRP B 1 328 ? 7.101 -31.488 19.411 1.00 87.42 328 TRP B N 1
ATOM 6003 C CA . TRP B 1 328 ? 7.231 -30.681 20.618 1.00 81.85 328 TRP B CA 1
ATOM 6004 C C . TRP B 1 328 ? 8.577 -31.066 21.185 1.00 86.08 328 TRP B C 1
ATOM 6005 O O . TRP B 1 328 ? 8.707 -32.113 21.805 1.00 96.84 328 TRP B O 1
ATOM 6016 N N . THR B 1 329 ? 9.576 -30.222 20.976 1.00 82.70 329 THR B N 1
ATOM 6017 C CA . THR B 1 329 ? 10.963 -30.609 21.213 1.00 81.72 329 THR B CA 1
ATOM 6018 C C . THR B 1 329 ? 11.193 -31.126 22.640 1.00 86.76 329 THR B C 1
ATOM 6019 O O . THR B 1 329 ? 11.754 -32.207 22.809 1.00 94.44 329 THR B O 1
ATOM 6023 N N . ALA B 1 330 ? 10.737 -30.399 23.658 1.00 85.16 330 ALA B N 1
ATOM 6024 C CA . ALA B 1 330 ? 10.953 -30.843 25.042 1.00 92.35 330 ALA B CA 1
ATOM 6025 C C . ALA B 1 330 ? 10.142 -32.082 25.408 1.00 96.27 330 ALA B C 1
ATOM 6026 O O . ALA B 1 330 ? 10.626 -32.944 26.147 1.00 101.88 330 ALA B O 1
ATOM 6028 N N . ALA B 1 331 ? 8.928 -32.202 24.883 1.00 94.69 331 ALA B N 1
ATOM 6029 C CA . ALA B 1 331 ? 8.120 -33.377 25.205 1.00 97.41 331 ALA B CA 1
ATOM 6030 C C . ALA B 1 331 ? 8.730 -34.609 24.530 1.00 100.03 331 ALA B C 1
ATOM 6031 O O . ALA B 1 331 ? 8.790 -35.696 25.118 1.00 102.74 331 ALA B O 1
ATOM 6033 N N . HIS B 1 332 ? 9.185 -34.428 23.294 1.00 96.09 332 HIS B N 1
ATOM 6034 C CA . HIS B 1 332 ? 9.818 -35.508 22.548 1.00 99.16 332 HIS B CA 1
ATOM 6035 C C . HIS B 1 332 ? 11.136 -35.949 23.193 1.00 99.87 332 HIS B C 1
ATOM 6036 O O . HIS B 1 332 ? 11.410 -37.142 23.292 1.00 104.96 332 HIS B O 1
ATOM 6043 N N . ALA B 1 333 ? 11.951 -34.987 23.614 1.00 97.55 333 ALA B N 1
ATOM 6044 C CA . ALA B 1 333 ? 13.177 -35.286 24.354 1.00 100.50 333 ALA B CA 1
ATOM 6045 C C . ALA B 1 333 ? 12.879 -35.978 25.690 1.00 105.60 333 ALA B C 1
ATOM 6046 O O . ALA B 1 333 ? 13.597 -36.889 26.089 1.00 108.26 333 ALA B O 1
ATOM 6048 N N . THR B 1 334 ? 11.829 -35.535 26.382 1.00 102.90 334 THR B N 1
ATOM 6049 C CA . THR B 1 334 ? 11.466 -36.102 27.684 1.00 102.03 334 THR B CA 1
ATOM 6050 C C . THR B 1 334 ? 11.051 -37.571 27.565 1.00 109.19 334 THR B C 1
ATOM 6051 O O . THR B 1 334 ? 11.489 -38.422 28.359 1.00 112.69 334 THR B O 1
ATOM 6055 N N . VAL B 1 335 ? 10.217 -37.871 26.574 1.00 107.85 335 VAL B N 1
ATOM 6056 C CA . VAL B 1 335 ? 9.792 -39.248 26.333 1.00 109.49 335 VAL B CA 1
ATOM 6057 C C . VAL B 1 335 ? 10.984 -40.107 25.928 1.00 112.22 335 VAL B C 1
ATOM 6058 O O . VAL B 1 335 ? 11.164 -41.204 26.457 1.00 115.11 335 VAL B O 1
ATOM 6062 N N . ALA B 1 336 ? 11.803 -39.602 25.005 1.00 112.35 336 ALA B N 1
ATOM 6063 C CA . ALA B 1 336 ? 12.986 -40.333 24.540 1.00 116.45 336 ALA B CA 1
ATOM 6064 C C . ALA B 1 336 ? 13.878 -40.744 25.701 1.00 119.06 336 ALA B C 1
ATOM 6065 O O . ALA B 1 336 ? 14.404 -41.857 25.732 1.00 122.14 336 ALA B O 1
ATOM 6067 N N . GLU B 1 337 ? 14.049 -39.831 26.651 1.00 116.32 337 GLU B N 1
ATOM 6068 C CA . GLU B 1 337 ? 14.859 -40.099 27.831 1.00 117.80 337 GLU B CA 1
ATOM 6069 C C . GLU B 1 337 ? 14.283 -41.228 28.657 1.00 119.20 337 GLU B C 1
ATOM 6070 O O . GLU B 1 337 ? 15.019 -42.112 29.102 1.00 118.72 337 GLU B O 1
ATOM 6076 N N . ARG B 1 338 ? 12.971 -41.190 28.874 1.00 117.88 338 ARG B N 1
ATOM 6077 C CA . ARG B 1 338 ? 12.308 -42.229 29.653 1.00 120.90 338 ARG B CA 1
ATOM 6078 C C . ARG B 1 338 ? 12.336 -43.560 28.883 1.00 125.55 338 ARG B C 1
ATOM 6079 O O . ARG B 1 338 ? 12.459 -44.634 29.471 1.00 125.99 338 ARG B O 1
ATOM 6087 N N . TYR B 1 339 ? 12.252 -43.469 27.559 1.00 127.74 339 TYR B N 1
ATOM 6088 C CA . TYR B 1 339 ? 12.307 -44.640 26.686 1.00 131.52 339 TYR B CA 1
ATOM 6089 C C . TYR B 1 339 ? 13.652 -45.338 26.781 1.00 133.90 339 TYR B C 1
ATOM 6090 O O . TYR B 1 339 ? 13.719 -46.560 26.848 1.00 140.21 339 TYR B O 1
ATOM 6099 N N . ALA B 1 340 ? 14.724 -44.557 26.780 1.00 132.04 340 ALA B N 1
ATOM 6100 C CA . ALA B 1 340 ? 16.075 -45.109 26.847 1.00 135.07 340 ALA B CA 1
ATOM 6101 C C . ALA B 1 340 ? 16.364 -45.765 28.195 1.00 139.70 340 ALA B C 1
ATOM 6102 O O . ALA B 1 340 ? 17.378 -46.445 28.352 1.00 146.20 340 ALA B O 1
ATOM 6104 N N . MET B 1 341 ? 15.482 -45.558 29.169 1.00 140.29 341 MET B N 1
ATOM 6105 C CA . MET B 1 341 ? 15.686 -46.107 30.511 1.00 144.33 341 MET B CA 1
ATOM 6106 C C . MET B 1 341 ? 15.355 -47.608 30.624 1.00 146.15 341 MET B C 1
ATOM 6107 O O . MET B 1 341 ? 15.648 -48.238 31.642 1.00 144.36 341 MET B O 1
ATOM 6112 N N . GLY B 1 342 ? 14.764 -48.172 29.573 1.00 148.76 342 GLY B N 1
ATOM 6113 C CA . GLY B 1 342 ? 14.480 -49.593 29.513 1.00 140.88 342 GLY B CA 1
ATOM 6114 C C . GLY B 1 342 ? 13.016 -50.003 29.515 1.00 151.85 342 GLY B C 1
ATOM 6115 O O . GLY B 1 342 ? 12.139 -49.207 29.839 1.00 143.43 342 GLY B O 1
ATOM 6116 N N . ARG B 1 343 ? 12.769 -51.267 29.159 1.00 158.03 343 ARG B N 1
ATOM 6117 C CA . ARG B 1 343 ? 11.419 -51.820 29.001 1.00 156.56 343 ARG B CA 1
ATOM 6118 C C . ARG B 1 343 ? 10.659 -51.909 30.325 1.00 159.27 343 ARG B C 1
ATOM 6119 O O . ARG B 1 343 ? 9.426 -51.941 30.345 1.00 155.65 343 ARG B O 1
ATOM 6127 N N . LYS B 1 344 ? 11.397 -51.929 31.429 1.00 167.65 344 LYS B N 1
ATOM 6128 C CA . LYS B 1 344 ? 10.789 -51.928 32.753 1.00 175.08 344 LYS B CA 1
ATOM 6129 C C . LYS B 1 344 ? 10.038 -50.611 32.918 1.00 173.46 344 LYS B C 1
ATOM 6130 O O . LYS B 1 344 ? 8.999 -50.541 33.580 1.00 174.05 344 LYS B O 1
ATOM 6136 N N . SER B 1 345 ? 10.578 -49.573 32.285 1.00 170.59 345 SER B N 1
ATOM 6137 C CA . SER B 1 345 ? 10.028 -48.227 32.368 1.00 168.98 345 SER B CA 1
ATOM 6138 C C . SER B 1 345 ? 9.000 -47.965 31.261 1.00 170.34 345 SER B C 1
ATOM 6139 O O . SER B 1 345 ? 7.821 -47.743 31.539 1.00 177.31 345 SER B O 1
ATOM 6142 N N . MET B 1 346 ? 9.451 -48.008 30.008 1.00 164.34 346 MET B N 1
ATOM 6143 C CA . MET B 1 346 ? 8.583 -47.758 28.856 1.00 151.55 346 MET B CA 1
ATOM 6144 C C . MET B 1 346 ? 8.662 -48.911 27.863 1.00 148.68 346 MET B C 1
ATOM 6145 O O . MET B 1 346 ? 9.742 -49.232 27.368 1.00 149.77 346 MET B O 1
ATOM 6150 N N . GLU B 1 347 ? 7.515 -49.522 27.573 1.00 146.43 347 GLU B N 1
ATOM 6151 C CA . GLU B 1 347 ? 7.452 -50.670 26.668 1.00 150.68 347 GLU B CA 1
ATOM 6152 C C . GLU B 1 347 ? 7.950 -50.344 25.262 1.00 150.98 347 GLU B C 1
ATOM 6153 O O . GLU B 1 347 ? 8.847 -51.007 24.739 1.00 153.17 347 GLU B O 1
ATOM 6159 N N . SER B 1 348 ? 7.344 -49.329 24.653 1.00 146.25 348 SER B N 1
ATOM 6160 C CA . SER B 1 348 ? 7.673 -48.929 23.292 1.00 144.31 348 SER B CA 1
ATOM 6161 C C . SER B 1 348 ? 7.722 -47.413 23.182 1.00 140.52 348 SER B C 1
ATOM 6162 O O . SER B 1 348 ? 7.178 -46.708 24.034 1.00 138.28 348 SER B O 1
ATOM 6165 N N . ILE B 1 349 ? 8.377 -46.907 22.138 1.00 138.98 349 ILE B N 1
ATOM 6166 C CA . ILE B 1 349 ? 8.434 -45.465 21.915 1.00 129.07 349 ILE B CA 1
ATOM 6167 C C . ILE B 1 349 ? 7.034 -44.939 21.613 1.00 129.32 349 ILE B C 1
ATOM 6168 O O . ILE B 1 349 ? 6.749 -43.770 21.853 1.00 132.14 349 ILE B O 1
ATOM 6173 N N . TYR B 1 350 ? 6.151 -45.803 21.118 1.00 131.24 350 TYR B N 1
ATOM 6174 C CA . TYR B 1 350 ? 4.776 -45.399 20.840 1.00 128.60 350 TYR B CA 1
ATOM 6175 C C . TYR B 1 350 ? 3.907 -45.460 22.079 1.00 127.74 350 TYR B C 1
ATOM 6176 O O . TYR B 1 350 ? 2.918 -44.747 22.167 1.00 123.63 350 TYR B O 1
ATOM 6185 N N . SER B 1 351 ? 4.267 -46.313 23.031 1.00 132.47 351 SER B N 1
ATOM 6186 C CA . SER B 1 351 ? 3.522 -46.375 24.280 1.00 136.25 351 SER B CA 1
ATOM 6187 C C . SER B 1 351 ? 3.696 -45.073 25.062 1.00 138.13 351 SER B C 1
ATOM 6188 O O . SER B 1 351 ? 2.775 -44.623 25.741 1.00 143.29 351 SER B O 1
ATOM 6191 N N . GLY B 1 352 ? 4.869 -44.458 24.951 1.00 134.61 352 GLY B N 1
ATOM 6192 C CA . GLY B 1 352 ? 5.098 -43.179 25.597 1.00 127.96 352 GLY B CA 1
ATOM 6193 C C . GLY B 1 352 ? 4.564 -42.023 24.764 1.00 123.41 352 GLY B C 1
ATOM 6194 O O . GLY B 1 352 ? 3.843 -41.165 25.269 1.00 121.20 352 GLY B O 1
ATOM 6195 N N . GLY B 1 353 ? 4.910 -42.015 23.480 1.00 118.86 353 GLY B N 1
ATOM 6196 C CA . GLY B 1 353 ? 4.455 -40.989 22.566 1.00 110.39 353 GLY B CA 1
ATOM 6197 C C . GLY B 1 353 ? 2.947 -40.971 22.415 1.00 109.84 353 GLY B C 1
ATOM 6198 O O . GLY B 1 353 ? 2.318 -39.901 22.462 1.00 108.77 353 GLY B O 1
ATOM 6199 N N . GLY B 1 354 ? 2.373 -42.155 22.219 1.00 111.99 354 GLY B N 1
ATOM 6200 C CA . GLY B 1 354 ? 0.938 -42.314 22.057 1.00 115.11 354 GLY B CA 1
ATOM 6201 C C . GLY B 1 354 ? 0.107 -41.969 23.275 1.00 116.70 354 GLY B C 1
ATOM 6202 O O . GLY B 1 354 ? -0.809 -41.143 23.194 1.00 115.49 354 GLY B O 1
ATOM 6203 N N . THR B 1 355 ? 0.427 -42.597 24.404 1.00 119.20 355 THR B N 1
ATOM 6204 C CA . THR B 1 355 ? -0.286 -42.339 25.654 1.00 122.15 355 THR B CA 1
ATOM 6205 C C . THR B 1 355 ? -0.300 -40.859 26.001 1.00 118.26 355 THR B C 1
ATOM 6206 O O . THR B 1 355 ? -1.345 -40.317 26.363 1.00 116.02 355 THR B O 1
ATOM 6210 N N . PHE B 1 356 ? 0.856 -40.213 25.849 1.00 118.03 356 PHE B N 1
ATOM 6211 C CA . PHE B 1 356 ? 1.048 -38.824 26.268 1.00 113.24 356 PHE B CA 1
ATOM 6212 C C . PHE B 1 356 ? -0.052 -37.908 25.764 1.00 111.49 356 PHE B C 1
ATOM 6213 O O . PHE B 1 356 ? -0.761 -37.286 26.555 1.00 109.58 356 PHE B O 1
ATOM 6221 N N . TRP B 1 357 ? -0.188 -37.823 24.446 1.00 111.76 357 TRP B N 1
ATOM 6222 C CA . TRP B 1 357 ? -1.185 -36.944 23.855 1.00 110.40 357 TRP B CA 1
ATOM 6223 C C . TRP B 1 357 ? -2.599 -37.491 23.998 1.00 115.91 357 TRP B C 1
ATOM 6224 O O . TRP B 1 357 ? -3.551 -36.716 24.071 1.00 116.66 357 TRP B O 1
ATOM 6235 N N . MET B 1 358 ? -2.737 -38.813 24.034 1.00 120.29 358 MET B N 1
ATOM 6236 C CA . MET B 1 358 ? -4.028 -39.416 24.350 1.00 123.16 358 MET B CA 1
ATOM 6237 C C . MET B 1 358 ? -4.548 -38.834 25.663 1.00 120.18 358 MET B C 1
ATOM 6238 O O . MET B 1 358 ? -5.655 -38.297 25.717 1.00 120.88 358 MET B O 1
ATOM 6243 N N . SER B 1 359 ? -3.712 -38.886 26.699 1.00 116.52 359 SER B N 1
ATOM 6244 C CA . SER B 1 359 ? -4.035 -38.290 27.993 1.00 114.14 359 SER B CA 1
ATOM 6245 C C . SER B 1 359 ? -4.228 -36.781 27.867 1.00 112.67 359 SER B C 1
ATOM 6246 O O . SER B 1 359 ? -5.067 -36.199 28.552 1.00 113.31 359 SER B O 1
ATOM 6249 N N . GLY B 1 360 ? -3.459 -36.152 26.985 1.00 107.22 360 GLY B N 1
ATOM 6250 C CA . GLY B 1 360 ? -3.644 -34.745 26.712 1.00 101.41 360 GLY B CA 1
ATOM 6251 C C . GLY B 1 360 ? -5.049 -34.448 26.213 1.00 105.79 360 GLY B C 1
ATOM 6252 O O . GLY B 1 360 ? -5.620 -33.406 26.535 1.00 109.86 360 GLY B O 1
ATOM 6253 N N . LEU B 1 361 ? -5.607 -35.360 25.419 1.00 103.05 361 LEU B N 1
ATOM 6254 C CA . LEU B 1 361 ? -6.915 -35.145 24.806 1.00 99.88 361 LEU B CA 1
ATOM 6255 C C . LEU B 1 361 ? -8.018 -35.242 25.846 1.00 106.11 361 LEU B C 1
ATOM 6256 O O . LEU B 1 361 ? -8.900 -34.388 25.917 1.00 106.73 361 LEU B O 1
ATOM 6261 N N . LEU B 1 362 ? -7.977 -36.310 26.633 1.00 110.75 362 LEU B N 1
ATOM 6262 C CA . LEU B 1 362 ? -8.905 -36.486 27.743 1.00 109.73 362 LEU B CA 1
ATOM 6263 C C . LEU B 1 362 ? -8.817 -35.328 28.735 1.00 106.21 362 LEU B C 1
ATOM 6264 O O . LEU B 1 362 ? -9.836 -34.845 29.222 1.00 108.01 362 LEU B O 1
ATOM 6269 N N . ALA B 1 363 ? -7.599 -34.869 29.004 1.00 99.83 363 ALA B N 1
ATOM 6270 C CA . ALA B 1 363 ? -7.366 -33.824 29.994 1.00 96.51 363 ALA B CA 1
ATOM 6271 C C . ALA B 1 363 ? -8.125 -32.556 29.651 1.00 101.20 363 ALA B C 1
ATOM 6272 O O . ALA B 1 363 ? -8.510 -31.807 30.547 1.00 104.68 363 ALA B O 1
ATOM 6274 N N . LEU B 1 364 ? -8.326 -32.319 28.354 1.00 101.51 364 LEU B N 1
ATOM 6275 C CA . LEU B 1 364 ? -9.095 -31.171 27.875 1.00 99.57 364 LEU B CA 1
ATOM 6276 C C . LEU B 1 364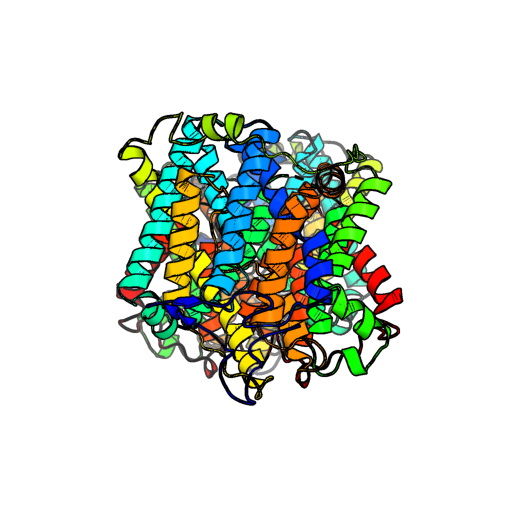 ? -10.487 -31.119 28.512 1.00 107.08 364 LEU B C 1
ATOM 6277 O O . LEU B 1 364 ? -11.057 -30.035 28.685 1.00 112.11 364 LEU B O 1
ATOM 6282 N N . PHE B 1 365 ? -11.030 -32.294 28.836 1.00 104.89 365 PHE B N 1
ATOM 6283 C CA . PHE B 1 365 ? -12.385 -32.414 29.371 1.00 103.93 365 PHE B CA 1
ATOM 6284 C C . PHE B 1 365 ? -12.430 -32.250 30.887 1.00 104.69 365 PHE B C 1
ATOM 6285 O O . PHE B 1 365 ? -13.503 -32.192 31.484 1.00 108.17 365 PHE B O 1
ATOM 6293 N N . ALA B 1 366 ? -11.262 -32.170 31.507 1.00 102.64 366 ALA B N 1
ATOM 6294 C CA . ALA B 1 366 ? -11.181 -31.978 32.949 1.00 102.66 366 ALA B CA 1
ATOM 6295 C C . ALA B 1 366 ? -11.297 -30.496 33.255 1.00 103.04 366 ALA B C 1
ATOM 6296 O O . ALA B 1 366 ? -10.288 -29.823 33.449 1.00 106.26 366 ALA B O 1
ATOM 6298 N N . LEU B 1 367 ? -12.526 -29.994 33.312 1.00 100.63 367 LEU B N 1
ATOM 6299 C CA . LEU B 1 367 ? -12.750 -28.558 33.492 1.00 98.00 367 LEU B CA 1
ATOM 6300 C C . LEU B 1 367 ? -11.973 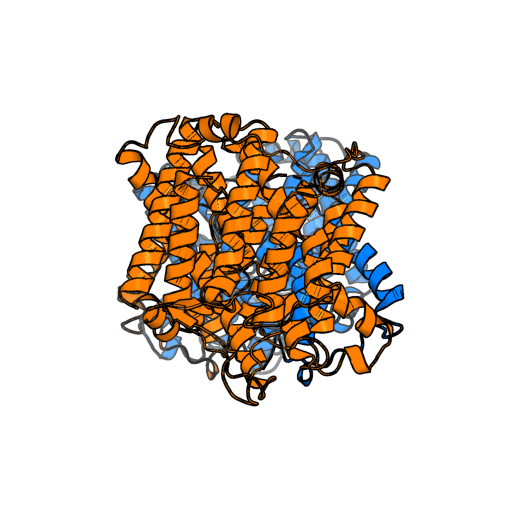-27.921 34.656 1.00 96.63 367 LEU B C 1
ATOM 6301 O O . LEU B 1 367 ? -11.507 -26.795 34.517 1.00 92.91 367 LEU B O 1
ATOM 6306 N N . PRO B 1 368 ? -11.834 -28.618 35.804 1.00 98.83 368 PRO B N 1
ATOM 6307 C CA . PRO B 1 368 ? -11.048 -27.950 36.850 1.00 98.43 368 PRO B CA 1
ATOM 6308 C C . PRO B 1 368 ? -9.597 -27.681 36.460 1.00 100.17 368 PRO B C 1
ATOM 6309 O O . PRO B 1 368 ? -9.008 -26.726 36.972 1.00 100.05 368 PRO B O 1
ATOM 6313 N N . LEU B 1 369 ? -9.044 -28.487 35.557 1.00 100.97 369 LEU B N 1
ATOM 6314 C CA . LEU B 1 369 ? -7.664 -28.299 35.097 1.00 99.46 369 LEU B CA 1
ATOM 6315 C C . LEU B 1 369 ? -7.571 -27.168 34.073 1.00 97.05 369 LEU B C 1
ATOM 6316 O O . LEU B 1 369 ? -6.678 -26.323 34.132 1.00 96.56 369 LEU B O 1
ATOM 6321 N N . VAL B 1 370 ? -8.504 -27.171 33.128 1.00 97.55 370 VAL B N 1
ATOM 6322 C CA . VAL B 1 370 ? -8.626 -26.105 32.143 1.00 92.53 370 VAL B CA 1
ATOM 6323 C C . VAL B 1 370 ? -8.716 -24.773 32.853 1.00 93.32 370 VAL B C 1
ATOM 6324 O O . VAL B 1 370 ? -7.977 -23.845 32.538 1.00 94.95 370 VAL B O 1
ATOM 6328 N N . THR B 1 371 ? -9.627 -24.687 33.816 1.00 97.08 371 THR B N 1
ATOM 6329 C CA . THR B 1 371 ? -9.852 -23.450 34.556 1.00 97.50 371 THR B CA 1
ATOM 6330 C C . THR B 1 371 ? -8.696 -23.077 35.482 1.00 97.01 371 THR B C 1
ATOM 6331 O O . THR B 1 371 ? -8.502 -21.897 35.781 1.00 96.41 371 THR B O 1
ATOM 6335 N N . LEU B 1 372 ? -7.932 -24.073 35.926 1.00 98.76 372 LEU B N 1
ATOM 6336 C CA . LEU B 1 372 ? -6.780 -23.843 36.807 1.00 99.77 372 LEU B CA 1
ATOM 6337 C C . LEU B 1 372 ? -5.617 -23.241 36.031 1.00 96.84 372 LEU B C 1
ATOM 6338 O O . LEU B 1 372 ? -4.938 -22.328 36.493 1.00 93.95 372 LEU B O 1
ATOM 6343 N N . PHE B 1 373 ? -5.401 -23.775 34.840 1.00 100.36 373 PHE B N 1
ATOM 6344 C CA . PHE B 1 373 ? -4.292 -23.372 33.986 1.00 98.61 373 PHE B CA 1
ATOM 6345 C C . PHE B 1 373 ? -4.563 -22.054 33.257 1.00 90.37 373 PHE B C 1
ATOM 6346 O O . PHE B 1 373 ? -3.635 -21.413 32.746 1.00 88.67 373 PHE B O 1
ATOM 6354 N N . LYS B 1 374 ? -5.836 -21.663 33.215 1.00 84.04 374 LYS B N 1
ATOM 6355 C CA . LYS B 1 374 ? -6.258 -20.490 32.463 1.00 79.89 374 LYS B CA 1
ATOM 6356 C C . LYS B 1 374 ? -5.473 -19.220 32.811 1.00 78.97 374 LYS B C 1
ATOM 6357 O O . LYS B 1 374 ? -5.013 -18.530 31.908 1.00 80.14 374 LYS B O 1
ATOM 6363 N N . PRO B 1 375 ? -5.290 -18.904 34.104 1.00 84.49 375 PRO B N 1
ATOM 6364 C CA . PRO B 1 375 ? -4.573 -17.647 34.323 1.00 84.52 375 PRO B CA 1
ATOM 6365 C C . PRO B 1 375 ? -3.056 -17.729 34.135 1.00 89.73 375 PRO B C 1
ATOM 6366 O O . PRO B 1 375 ? -2.407 -16.698 34.276 1.00 100.53 375 PRO B O 1
ATOM 6370 N N . VAL B 1 376 ? -2.494 -18.895 33.822 1.00 87.75 376 VAL B N 1
ATOM 6371 C CA . VAL B 1 376 ? -1.030 -18.998 33.724 1.00 86.20 376 VAL B CA 1
ATOM 6372 C C . VAL B 1 376 ? -0.568 -19.496 32.357 1.00 83.90 376 VAL B C 1
ATOM 6373 O O . VAL B 1 376 ? 0.621 -19.733 32.148 1.00 82.95 376 VAL B O 1
ATOM 6377 N N . LEU B 1 377 ? -1.507 -19.635 31.431 1.00 82.03 377 LEU B N 1
ATOM 6378 C CA . LEU B 1 377 ? -1.195 -20.007 30.049 1.00 75.81 377 LEU B CA 1
ATOM 6379 C C . LEU B 1 377 ? 0.064 -19.284 29.503 1.00 72.58 377 LEU B C 1
ATOM 6380 O O . LEU B 1 377 ? 0.853 -19.905 28.797 1.00 72.15 377 LEU B O 1
ATOM 6385 N N . PRO B 1 378 ? 0.252 -17.980 29.805 1.00 69.84 378 PRO B N 1
ATOM 6386 C CA . PRO B 1 378 ? 1.508 -17.348 29.378 1.00 74.30 378 PRO B CA 1
ATOM 6387 C C . PRO B 1 378 ? 2.797 -17.998 29.838 1.00 78.02 378 PRO B C 1
ATOM 6388 O O . PRO B 1 378 ? 3.779 -17.948 29.112 1.00 86.46 378 PRO B O 1
ATOM 6392 N N . ILE B 1 379 ? 2.814 -18.591 31.014 1.00 81.15 379 ILE B N 1
ATOM 6393 C CA . ILE B 1 379 ? 4.031 -19.239 31.467 1.00 81.62 379 ILE B CA 1
ATOM 6394 C C . ILE B 1 379 ? 4.330 -20.411 30.553 1.00 81.03 379 ILE B C 1
ATOM 6395 O O . ILE B 1 379 ? 5.457 -20.591 30.114 1.00 81.67 379 ILE B O 1
ATOM 6400 N N . ALA B 1 380 ? 3.301 -21.185 30.238 1.00 80.51 380 ALA B N 1
ATOM 6401 C CA . ALA B 1 380 ? 3.470 -22.356 29.395 1.00 81.98 380 ALA B CA 1
ATOM 6402 C C . ALA B 1 380 ? 3.924 -21.957 27.979 1.00 76.05 380 ALA B C 1
ATOM 6403 O O . ALA B 1 380 ? 4.735 -22.656 27.375 1.00 76.69 380 ALA B O 1
ATOM 6405 N N . LEU B 1 381 ? 3.394 -20.859 27.440 1.00 71.43 381 LEU B N 1
ATOM 6406 C CA . LEU B 1 381 ? 3.765 -20.442 26.089 1.00 73.27 381 LEU B CA 1
ATOM 6407 C C . LEU B 1 381 ? 5.226 -20.031 25.962 1.00 79.23 381 LEU B C 1
ATOM 6408 O O . LEU B 1 381 ? 5.892 -20.406 25.000 1.00 82.86 381 LEU B O 1
ATOM 6413 N N . SER B 1 382 ? 5.729 -19.250 26.912 1.00 80.52 382 SER B N 1
ATOM 6414 C CA . SER B 1 382 ? 7.099 -18.755 26.810 1.00 81.22 382 SER B CA 1
ATOM 6415 C C . SER B 1 382 ? 8.078 -19.864 27.139 1.00 82.66 382 SER B C 1
ATOM 6416 O O . SER B 1 382 ? 9.234 -19.849 26.719 1.00 80.17 382 SER B O 1
ATOM 6419 N N . LEU B 1 383 ? 7.606 -20.838 27.897 1.00 83.41 383 LEU B N 1
ATOM 6420 C CA . LEU B 1 383 ? 8.472 -21.892 28.368 1.00 77.90 383 LEU B CA 1
ATOM 6421 C C . LEU B 1 383 ? 8.826 -22.836 27.204 1.00 77.11 383 LEU B C 1
ATOM 6422 O O . LEU B 1 383 ? 10.007 -23.144 26.976 1.00 77.56 383 LEU B O 1
ATOM 6427 N N . THR B 1 384 ? 7.817 -23.244 26.437 1.00 68.65 384 THR B N 1
ATOM 6428 C CA . THR B 1 384 ? 8.054 -24.100 25.288 1.00 68.55 384 THR B CA 1
ATOM 6429 C C . THR B 1 384 ? 9.018 -23.405 24.325 1.00 68.42 384 THR B C 1
ATOM 6430 O O . THR B 1 384 ? 9.947 -24.029 23.804 1.00 68.18 384 THR B O 1
ATOM 6434 N N . LEU B 1 385 ? 8.857 -22.104 24.144 1.00 59.77 385 LEU B N 1
ATOM 6435 C CA . LEU B 1 385 ? 9.828 -21.346 23.363 1.00 67.36 385 LEU B CA 1
ATOM 6436 C C . LEU B 1 385 ? 11.271 -21.438 23.904 1.00 74.77 385 LEU B C 1
ATOM 6437 O O . LEU B 1 385 ? 12.190 -21.747 23.155 1.00 78.53 385 LEU B O 1
ATOM 6442 N N . VAL B 1 386 ? 11.469 -21.126 25.188 1.00 80.00 386 VAL B N 1
ATOM 6443 C CA . VAL B 1 386 ? 12.786 -21.209 25.843 1.00 76.69 386 VAL B CA 1
ATOM 6444 C C . VAL B 1 386 ? 13.382 -22.621 25.774 1.00 78.50 386 VAL B C 1
ATOM 6445 O O . VAL B 1 386 ? 14.556 -22.784 25.448 1.00 79.24 386 VAL B O 1
ATOM 6449 N N . LEU B 1 387 ? 12.584 -23.634 26.116 1.00 77.78 387 LEU B N 1
ATOM 6450 C CA . LEU B 1 387 ? 13.057 -25.023 26.125 1.00 77.19 387 LEU B CA 1
ATOM 6451 C C . LEU B 1 387 ? 13.418 -25.531 24.727 1.00 78.73 387 LEU B C 1
ATOM 6452 O O . LEU B 1 387 ? 14.355 -26.307 24.574 1.00 79.14 387 LEU B O 1
ATOM 6457 N N . THR B 1 388 ? 12.681 -25.094 23.708 1.00 76.52 388 THR B N 1
ATOM 6458 C CA . THR B 1 388 ? 13.007 -25.463 22.335 1.00 76.58 388 THR B CA 1
ATOM 6459 C C . THR B 1 388 ? 14.347 -24.884 21.936 1.00 78.87 388 THR B C 1
ATOM 6460 O O . THR B 1 388 ? 15.194 -25.575 21.391 1.00 82.93 388 THR B O 1
ATOM 6464 N N . ALA B 1 389 ? 14.519 -23.598 22.214 1.00 80.25 389 ALA B N 1
ATOM 6465 C CA . ALA B 1 389 ? 15.747 -22.881 21.924 1.00 77.27 389 ALA B CA 1
ATOM 6466 C C . ALA B 1 389 ? 16.928 -23.621 22.534 1.00 83.59 389 ALA B C 1
ATOM 6467 O O . ALA B 1 389 ? 17.955 -23.806 21.888 1.00 86.85 389 ALA B O 1
ATOM 6469 N N . TYR B 1 390 ? 16.765 -24.052 23.783 1.00 82.23 390 TYR B N 1
ATOM 6470 C CA . TYR B 1 390 ? 17.785 -24.821 24.485 1.00 78.82 390 TYR B CA 1
ATOM 6471 C C . TYR B 1 390 ? 18.147 -26.131 23.771 1.00 84.72 390 TYR B C 1
ATOM 6472 O O . TYR B 1 390 ? 19.297 -26.335 23.395 1.00 90.11 390 TYR B O 1
ATOM 6481 N N . ILE B 1 391 ? 17.167 -26.996 23.539 1.00 82.90 391 ILE B N 1
ATOM 6482 C CA . ILE B 1 391 ? 17.440 -28.283 22.914 1.00 82.90 391 ILE B CA 1
ATOM 6483 C C . ILE B 1 391 ? 17.970 -28.135 21.479 1.00 80.35 391 ILE B C 1
ATOM 6484 O O . ILE B 1 391 ? 18.899 -28.854 21.089 1.00 82.02 391 ILE B O 1
ATOM 6489 N N . CYS B 1 392 ? 17.405 -27.227 20.689 1.00 72.38 392 CYS B N 1
ATOM 6490 C CA . CYS B 1 392 ? 17.930 -27.012 19.333 1.00 79.85 392 CYS B CA 1
ATOM 6491 C C . CYS B 1 392 ? 19.395 -26.558 19.308 1.00 83.96 392 CYS B C 1
ATOM 6492 O O . CYS B 1 392 ? 20.193 -27.080 18.535 1.00 88.64 392 CYS B O 1
ATOM 6495 N N . ILE B 1 393 ? 19.743 -25.599 20.158 1.00 83.12 393 ILE B N 1
ATOM 6496 C CA . ILE B 1 393 ? 21.111 -25.112 20.240 1.00 84.89 393 ILE B CA 1
ATOM 6497 C C . ILE B 1 393 ? 22.024 -26.263 20.666 1.00 90.44 393 ILE B C 1
ATOM 6498 O O . ILE B 1 393 ? 23.080 -26.501 20.077 1.00 91.61 393 ILE B O 1
ATOM 6503 N N . MET B 1 394 ? 21.590 -27.005 21.674 1.00 90.82 394 MET B N 1
ATOM 6504 C CA . MET B 1 394 ? 22.384 -28.102 22.191 1.00 85.33 394 MET B CA 1
ATOM 6505 C C . MET B 1 394 ? 22.589 -29.166 21.117 1.00 81.64 394 MET B C 1
ATOM 6506 O O . MET B 1 394 ? 23.718 -29.559 20.852 1.00 82.22 394 MET B O 1
ATOM 6511 N N . VAL B 1 395 ? 21.511 -29.587 20.458 1.00 81.59 395 VAL B N 1
ATOM 6512 C CA . VAL B 1 395 ? 21.613 -30.622 19.427 1.00 84.51 395 VAL B CA 1
ATOM 6513 C C . VAL B 1 395 ? 22.369 -30.119 18.193 1.00 86.32 395 VAL B C 1
ATOM 6514 O O . VAL B 1 395 ? 23.282 -30.784 17.714 1.00 92.44 395 VAL B O 1
ATOM 6518 N N . GLY B 1 396 ? 22.016 -28.940 17.697 1.00 85.45 396 GLY B N 1
ATOM 6519 C CA . GLY B 1 396 ? 22.721 -28.353 16.571 1.00 87.64 396 GLY B CA 1
ATOM 6520 C C . GLY B 1 396 ? 24.228 -28.280 16.755 1.00 91.41 396 GLY B C 1
ATOM 6521 O O . GLY B 1 396 ? 24.981 -28.662 15.854 1.00 90.25 396 GLY B O 1
ATOM 6522 N N . MET B 1 397 ? 24.665 -27.788 17.917 1.00 94.64 397 MET B N 1
ATOM 6523 C CA . MET B 1 397 ? 26.087 -27.710 18.247 1.00 99.91 397 MET B CA 1
ATOM 6524 C C . MET B 1 397 ? 26.773 -29.076 18.182 1.00 104.36 397 MET B C 1
ATOM 6525 O O . MET B 1 397 ? 27.802 -29.227 17.520 1.00 106.45 397 MET B O 1
ATOM 6530 N N . GLU B 1 398 ? 26.202 -30.070 18.858 1.00 104.21 398 GLU B N 1
ATOM 6531 C CA . GLU B 1 398 ? 26.849 -31.376 18.966 1.00 107.07 398 GLU B CA 1
ATOM 6532 C C . GLU B 1 398 ? 26.952 -32.056 17.606 1.00 106.22 398 GLU B C 1
ATOM 6533 O O . GLU B 1 398 ? 27.882 -32.818 17.364 1.00 110.16 398 GLU B O 1
ATOM 6539 N N . GLN B 1 399 ? 26.004 -31.776 16.721 1.00 102.92 399 GLN B N 1
ATOM 6540 C CA . GLN B 1 399 ? 25.979 -32.415 15.411 1.00 103.58 399 GLN B CA 1
ATOM 6541 C C . GLN B 1 399 ? 27.053 -31.887 14.452 1.00 104.43 399 GLN B C 1
ATOM 6542 O O . GLN B 1 399 ? 27.254 -32.450 13.374 1.00 106.43 399 GLN B O 1
ATOM 6548 N N . LEU B 1 400 ? 27.738 -30.812 14.843 1.00 102.92 400 LEU B N 1
ATOM 6549 C CA . LEU B 1 400 ? 28.834 -30.255 14.044 1.00 103.35 400 LEU B CA 1
ATOM 6550 C C . LEU B 1 400 ? 30.090 -31.108 14.195 1.00 109.52 400 LEU B C 1
ATOM 6551 O O . LEU B 1 400 ? 30.544 -31.376 15.313 1.00 108.87 400 LEU B O 1
ATOM 6556 N N . LYS B 1 401 ? 30.667 -31.508 13.068 1.00 114.78 401 LYS B N 1
ATOM 6557 C CA . LYS B 1 401 ? 31.764 -32.472 13.087 1.00 120.10 401 LYS B CA 1
ATOM 6558 C C . LYS B 1 401 ? 33.151 -31.827 13.001 1.00 122.15 401 LYS B C 1
ATOM 6559 O O . LYS B 1 401 ? 34.035 -32.169 13.781 1.00 129.78 401 LYS B O 1
ATOM 6565 N N . ASN B 1 402 ? 33.349 -30.893 12.077 1.00 118.06 402 ASN B N 1
ATOM 6566 C CA . ASN B 1 402 ? 34.621 -30.175 12.018 1.00 113.49 402 ASN B CA 1
ATOM 6567 C C . ASN B 1 402 ? 34.420 -28.657 12.146 1.00 111.39 402 ASN B C 1
ATOM 6568 O O . ASN B 1 402 ? 33.340 -28.193 12.508 1.00 111.47 402 ASN B O 1
ATOM 6573 N N . SER B 1 403 ? 35.461 -27.886 11.846 1.00 110.61 403 SER B N 1
ATOM 6574 C CA . SER B 1 403 ? 35.419 -26.434 12.016 1.00 105.67 403 SER B CA 1
ATOM 6575 C C . SER B 1 403 ? 35.015 -25.676 10.750 1.00 107.18 403 SER B C 1
ATOM 6576 O O . SER B 1 403 ? 34.774 -24.471 10.795 1.00 107.81 403 SER B O 1
ATOM 6579 N N . THR B 1 404 ? 34.982 -26.361 9.612 1.00 109.99 404 THR B N 1
ATOM 6580 C CA . THR B 1 404 ? 34.513 -25.739 8.377 1.00 107.53 404 THR B CA 1
ATOM 6581 C C . THR B 1 404 ? 32.985 -25.764 8.383 1.00 111.44 404 THR B C 1
ATOM 6582 O O . THR B 1 404 ? 32.329 -24.863 7.854 1.00 112.11 404 THR B O 1
ATOM 6586 N N . GLU B 1 405 ? 32.423 -26.804 8.991 1.00 112.61 405 GLU B N 1
ATOM 6587 C CA . GLU B 1 405 ? 30.977 -26.902 9.171 1.00 109.77 405 GLU B CA 1
ATOM 6588 C C . GLU B 1 405 ? 30.474 -25.828 10.127 1.00 105.32 405 GLU B C 1
ATOM 6589 O O . GLU B 1 405 ? 29.394 -25.263 9.957 1.00 102.52 405 GLU B O 1
ATOM 6595 N N . ARG B 1 406 ? 31.263 -25.566 11.156 1.00 104.48 406 ARG B N 1
ATOM 6596 C CA . ARG B 1 406 ? 30.874 -24.604 12.166 1.00 96.16 406 ARG B CA 1
ATOM 6597 C C . ARG B 1 406 ? 30.946 -23.188 11.587 1.00 92.70 406 ARG B C 1
ATOM 6598 O O . ARG B 1 406 ? 30.141 -22.327 11.927 1.00 93.15 406 ARG B O 1
ATOM 6606 N N . GLY B 1 407 ? 31.915 -22.954 10.709 1.00 89.42 407 GLY B N 1
ATOM 6607 C CA . GLY B 1 407 ? 32.077 -21.656 10.087 1.00 88.28 407 GLY B CA 1
ATOM 6608 C C . GLY B 1 407 ? 30.897 -21.325 9.206 1.00 92.43 407 GLY B C 1
ATOM 6609 O O . GLY B 1 407 ? 30.495 -20.160 9.078 1.00 95.89 407 GLY B O 1
ATOM 6610 N N . VAL B 1 408 ? 30.343 -22.370 8.600 1.00 92.38 408 VAL B N 1
ATOM 6611 C CA . VAL B 1 408 ? 29.178 -22.258 7.731 1.00 91.92 408 VAL B CA 1
ATOM 6612 C C . VAL B 1 408 ? 27.883 -22.170 8.518 1.00 92.59 408 VAL B C 1
ATOM 6613 O O . VAL B 1 408 ? 27.048 -21.304 8.257 1.00 97.87 408 VAL B O 1
ATOM 6617 N N . ALA B 1 409 ? 27.723 -23.068 9.483 1.00 90.36 409 ALA B N 1
ATOM 6618 C CA . ALA B 1 409 ? 26.520 -23.110 10.302 1.00 92.08 409 ALA B CA 1
ATOM 6619 C C . ALA B 1 409 ? 26.271 -21.773 11.008 1.00 94.76 409 ALA B C 1
ATOM 6620 O O . ALA B 1 409 ? 25.125 -21.343 11.149 1.00 94.12 409 ALA B O 1
ATOM 6622 N N . GLY B 1 410 ? 27.354 -21.129 11.447 1.00 91.97 410 GLY B N 1
ATOM 6623 C CA . GLY B 1 410 ? 27.294 -19.808 12.047 1.00 83.01 410 GLY B CA 1
ATOM 6624 C C . GLY B 1 410 ? 26.636 -18.794 11.130 1.00 81.03 410 GLY B C 1
ATOM 6625 O O . GLY B 1 410 ? 25.730 -18.075 11.545 1.00 82.95 410 GLY B O 1
ATOM 6626 N N . ILE B 1 411 ? 27.098 -18.713 9.886 1.00 81.97 411 ILE B N 1
ATOM 6627 C CA . ILE B 1 411 ? 26.453 -17.845 8.905 1.00 81.66 411 ILE B CA 1
ATOM 6628 C C . ILE B 1 411 ? 24.986 -18.241 8.710 1.00 84.24 411 ILE B C 1
ATOM 6629 O O . ILE B 1 411 ? 24.108 -17.387 8.667 1.00 82.81 411 ILE B O 1
ATOM 6634 N N . VAL B 1 412 ? 24.705 -19.534 8.582 1.00 84.59 412 VAL B N 1
ATOM 6635 C CA . VAL B 1 412 ? 23.322 -19.960 8.360 1.00 81.01 412 VAL B CA 1
ATOM 6636 C C . VAL B 1 412 ? 22.422 -19.677 9.562 1.00 80.64 412 VAL B C 1
ATOM 6637 O O . VAL B 1 412 ? 21.303 -19.231 9.384 1.00 86.49 412 VAL B O 1
ATOM 6641 N N . ALA B 1 413 ? 22.896 -19.934 10.779 1.00 77.12 413 ALA B N 1
ATOM 6642 C CA . ALA B 1 413 ? 22.080 -19.708 11.966 1.00 79.21 413 ALA B CA 1
ATOM 6643 C C . ALA B 1 413 ? 21.722 -18.230 12.130 1.00 87.85 413 ALA B C 1
ATOM 6644 O O . ALA B 1 413 ? 20.585 -17.880 12.415 1.00 89.79 413 ALA B O 1
ATOM 6646 N N . VAL B 1 414 ? 22.709 -17.366 11.955 1.00 92.89 414 VAL B N 1
ATOM 6647 C CA . VAL B 1 414 ? 22.514 -15.933 12.111 1.00 90.43 414 VAL B CA 1
ATOM 6648 C C . VAL B 1 414 ? 21.443 -15.390 11.155 1.00 87.99 414 VAL B C 1
ATOM 6649 O O . VAL B 1 414 ? 20.640 -14.546 11.551 1.00 86.92 414 VAL B O 1
ATOM 6653 N N . THR B 1 415 ? 21.422 -15.863 9.909 1.00 85.40 415 THR B N 1
ATOM 6654 C CA . THR B 1 415 ? 20.464 -15.338 8.930 1.00 79.56 415 THR B CA 1
ATOM 6655 C C . THR B 1 415 ? 19.066 -15.868 9.183 1.00 78.00 415 THR B C 1
ATOM 6656 O O . THR B 1 415 ? 18.071 -15.203 8.894 1.00 82.37 415 THR B O 1
ATOM 6660 N N . LEU B 1 416 ? 18.987 -17.092 9.676 1.00 77.50 416 LEU B N 1
ATOM 6661 C CA . LEU B 1 416 ? 17.701 -17.707 9.999 1.00 78.55 416 LEU B CA 1
ATOM 6662 C C . LEU B 1 416 ? 17.105 -17.174 11.336 1.00 88.74 416 LEU B C 1
ATOM 6663 O O . LEU B 1 416 ? 15.996 -17.544 11.737 1.00 91.63 416 LEU B O 1
ATOM 6668 N N . ALA B 1 417 ? 17.827 -16.290 12.018 1.00 87.79 417 ALA B N 1
ATOM 6669 C CA . ALA B 1 417 ? 17.318 -15.753 13.269 1.00 93.77 417 ALA B CA 1
ATOM 6670 C C . ALA B 1 417 ? 17.000 -14.259 13.154 1.00 108.37 417 ALA B C 1
ATOM 6671 O O . ALA B 1 417 ? 16.604 -13.622 14.142 1.00 114.57 417 ALA B O 1
ATOM 6673 N N . MET B 1 418 ? 17.176 -13.704 11.952 1.00 112.90 418 MET B N 1
ATOM 6674 C CA . MET B 1 418 ? 16.622 -12.391 11.619 1.00 116.20 418 MET B CA 1
ATOM 6675 C C . MET B 1 418 ? 15.167 -12.630 11.209 1.00 118.97 418 MET B C 1
ATOM 6676 O O . MET B 1 418 ? 14.905 -13.447 10.334 1.00 113.08 418 MET B O 1
ATOM 6681 N N . PRO B 1 419 ? 14.213 -11.907 11.833 1.00 128.11 419 PRO B N 1
ATOM 6682 C CA . PRO B 1 419 ? 12.821 -12.400 11.869 1.00 121.09 419 PRO B CA 1
ATOM 6683 C C . PRO B 1 419 ? 12.061 -12.247 10.542 1.00 119.10 419 PRO B C 1
ATOM 6684 O O . PRO B 1 419 ? 11.180 -13.049 10.239 1.00 127.13 419 PRO B O 1
ATOM 6688 N N . ASP B 1 420 ? 12.404 -11.229 9.766 1.00 113.21 420 ASP B N 1
ATOM 6689 C CA . ASP B 1 420 ? 11.829 -11.037 8.449 1.00 104.55 420 ASP B CA 1
ATOM 6690 C C . ASP B 1 420 ? 12.257 -12.174 7.510 1.00 97.23 420 ASP B C 1
ATOM 6691 O O . ASP B 1 420 ? 13.449 -12.344 7.236 1.00 98.38 420 ASP B O 1
ATOM 6696 N N . PRO B 1 421 ? 11.287 -12.947 6.997 1.00 87.62 421 PRO B N 1
ATOM 6697 C CA . PRO B 1 421 ? 11.619 -14.121 6.175 1.00 84.51 421 PRO B CA 1
ATOM 6698 C C . PRO B 1 421 ? 11.991 -13.782 4.730 1.00 92.63 421 PRO B C 1
ATOM 6699 O O . PRO B 1 421 ? 12.720 -14.549 4.088 1.00 93.30 421 PRO B O 1
ATOM 6703 N N . LYS B 1 422 ? 11.507 -12.645 4.237 1.00 93.58 422 LYS B N 1
ATOM 6704 C CA . LYS B 1 422 ? 11.911 -12.154 2.931 1.00 97.98 422 LYS B CA 1
ATOM 6705 C C . LYS B 1 422 ? 13.414 -11.940 2.949 1.00 106.07 422 LYS B C 1
ATOM 6706 O O . LYS B 1 422 ? 14.117 -12.200 1.966 1.00 114.78 422 LYS B O 1
ATOM 6712 N N . SER B 1 423 ? 13.900 -11.511 4.105 1.00 101.21 423 SER B N 1
ATOM 6713 C CA . SER B 1 423 ? 15.309 -11.238 4.309 1.00 99.20 423 SER B CA 1
ATOM 6714 C C . SER B 1 423 ? 16.118 -12.530 4.404 1.00 94.59 423 SER B C 1
ATOM 6715 O O . SER B 1 423 ? 17.294 -12.567 4.046 1.00 96.97 423 SER B O 1
ATOM 6718 N N . THR B 1 424 ? 15.513 -13.582 4.933 1.00 91.28 424 THR B N 1
ATOM 6719 C CA . THR B 1 424 ? 16.214 -14.854 5.007 1.00 90.91 424 THR B CA 1
ATOM 6720 C C . THR B 1 424 ? 16.410 -15.381 3.593 1.00 98.54 424 THR B C 1
ATOM 6721 O O . THR B 1 424 ? 17.445 -15.967 3.263 1.00 101.72 424 THR B O 1
ATOM 6725 N N . MET B 1 425 ? 15.434 -15.107 2.737 1.00 100.41 425 MET B N 1
ATOM 6726 C CA . MET B 1 425 ? 15.496 -15.611 1.378 1.00 101.79 425 MET B CA 1
ATOM 6727 C C . MET B 1 425 ? 16.453 -14.772 0.587 1.00 96.73 425 MET B C 1
ATOM 6728 O O . MET B 1 425 ? 17.160 -15.287 -0.276 1.00 96.98 425 MET B O 1
ATOM 6733 N N . TYR B 1 426 ? 16.466 -13.475 0.877 1.00 94.30 426 TYR B N 1
ATOM 6734 C CA . TYR B 1 426 ? 17.445 -12.576 0.271 1.00 102.12 426 TYR B CA 1
ATOM 6735 C C . TYR B 1 426 ? 18.880 -12.974 0.631 1.00 104.28 426 TYR B C 1
ATOM 6736 O O . TYR B 1 426 ? 19.803 -12.755 -0.155 1.00 106.53 426 TYR B O 1
ATOM 6745 N N . ALA B 1 427 ? 19.058 -13.587 1.801 1.00 100.38 427 ALA B N 1
ATOM 6746 C CA . ALA B 1 427 ? 20.371 -14.078 2.208 1.00 98.27 427 ALA B CA 1
ATOM 6747 C C . ALA B 1 427 ? 20.766 -15.316 1.418 1.00 98.46 427 ALA B C 1
ATOM 6748 O O . ALA B 1 427 ? 21.862 -15.376 0.851 1.00 102.66 427 ALA B O 1
ATOM 6750 N N . VAL B 1 428 ? 19.860 -16.292 1.381 1.00 94.83 428 VAL B N 1
ATOM 6751 C CA . VAL B 1 428 ? 20.080 -17.558 0.686 1.00 94.42 428 VAL B CA 1
ATOM 6752 C C . VAL B 1 428 ? 20.360 -17.281 -0.789 1.00 96.84 428 VAL B C 1
ATOM 6753 O O . VAL B 1 428 ? 21.233 -17.899 -1.417 1.00 94.65 428 VAL B O 1
ATOM 6757 N N . CYS B 1 429 ? 19.621 -16.313 -1.317 1.00 100.84 429 CYS B N 1
ATOM 6758 C CA . CYS B 1 429 ? 19.793 -15.834 -2.675 1.00 106.74 429 CYS B CA 1
ATOM 6759 C C . CYS B 1 429 ? 21.203 -15.280 -2.888 1.00 109.10 429 CYS B C 1
ATOM 6760 O O . CYS B 1 429 ? 21.943 -15.767 -3.744 1.00 113.43 429 CYS B O 1
ATOM 6763 N N . ILE B 1 430 ? 21.570 -14.269 -2.104 1.00 106.98 430 ILE B N 1
ATOM 6764 C CA . ILE B 1 430 ? 22.905 -13.664 -2.175 1.00 103.95 430 ILE B CA 1
ATOM 6765 C C . ILE B 1 430 ? 24.004 -14.676 -1.842 1.00 102.50 430 ILE B C 1
ATOM 6766 O O . ILE B 1 430 ? 25.098 -14.620 -2.404 1.00 104.39 430 ILE B O 1
ATOM 6771 N N . GLY B 1 431 ? 23.698 -15.615 -0.951 1.00 99.82 431 GLY B N 1
ATOM 6772 C CA . GLY B 1 431 ? 24.620 -16.683 -0.620 1.00 98.99 431 GLY B CA 1
ATOM 6773 C C . GLY B 1 431 ? 24.935 -17.525 -1.831 1.00 105.37 431 GLY B C 1
ATOM 6774 O O . GLY B 1 431 ? 26.074 -17.934 -2.044 1.00 108.67 431 GLY B O 1
ATOM 6775 N N . VAL B 1 432 ? 23.917 -17.783 -2.642 1.00 109.51 432 VAL B N 1
ATOM 6776 C CA . VAL B 1 432 ? 24.116 -18.530 -3.877 1.00 106.55 432 VAL B CA 1
ATOM 6777 C C . VAL B 1 432 ? 25.010 -17.743 -4.831 1.00 108.54 432 VAL B C 1
ATOM 6778 O O . VAL B 1 432 ? 26.045 -18.246 -5.257 1.00 112.77 432 VAL B O 1
ATOM 6782 N N . ILE B 1 433 ? 24.629 -16.501 -5.129 1.00 110.01 433 ILE B N 1
ATOM 6783 C CA . ILE B 1 433 ? 25.364 -15.651 -6.074 1.00 115.64 433 ILE B CA 1
ATOM 6784 C C . ILE B 1 433 ? 26.835 -15.589 -5.701 1.00 116.61 433 ILE B C 1
ATOM 6785 O O . ILE B 1 433 ? 27.716 -15.724 -6.552 1.00 119.90 433 ILE B O 1
ATOM 6790 N N . LEU B 1 434 ? 27.086 -15.389 -4.411 1.00 114.37 434 LEU B N 1
ATOM 6791 C CA . LEU B 1 434 ? 28.442 -15.340 -3.886 1.00 115.69 434 LEU B CA 1
ATOM 6792 C C . LEU B 1 434 ? 29.144 -16.686 -4.025 1.00 119.80 434 LEU B C 1
ATOM 6793 O O . LEU B 1 434 ? 30.324 -16.739 -4.369 1.00 126.72 434 LEU B O 1
ATOM 6798 N N . TYR B 1 435 ? 28.406 -17.766 -3.782 1.00 119.58 435 TYR B N 1
ATOM 6799 C CA . TYR B 1 435 ? 28.944 -19.117 -3.904 1.00 126.74 435 TYR B CA 1
ATOM 6800 C C . TYR B 1 435 ? 29.394 -19.411 -5.345 1.00 141.01 435 TYR B C 1
ATOM 6801 O O . TYR B 1 435 ? 30.484 -19.938 -5.572 1.00 141.83 435 TYR B O 1
ATOM 6810 N N . PHE B 1 436 ? 28.535 -19.090 -6.308 1.00 148.74 436 PHE B N 1
ATOM 6811 C CA . PHE B 1 436 ? 28.815 -19.346 -7.718 1.00 159.05 436 PHE B CA 1
ATOM 6812 C C . PHE B 1 436 ? 29.995 -18.555 -8.283 1.00 154.71 436 PHE B C 1
ATOM 6813 O O . PHE B 1 436 ? 30.870 -19.123 -8.933 1.00 157.40 436 PHE B O 1
ATOM 6821 N N . LEU B 1 437 ? 30.048 -17.260 -7.999 1.00 152.07 437 LEU B N 1
ATOM 6822 C CA . LEU B 1 437 ? 31.073 -16.400 -8.582 1.00 138.50 437 LEU B CA 1
ATOM 6823 C C . LEU B 1 437 ? 32.405 -16.535 -7.853 1.00 134.82 437 LEU B C 1
ATOM 6824 O O . LEU B 1 437 ? 33.460 -16.254 -8.420 1.00 139.03 437 LEU B O 1
ATOM 6829 N N . ILE B 1 438 ? 32.365 -16.979 -6.601 1.00 126.87 438 ILE B N 1
ATOM 6830 C CA . ILE B 1 438 ? 33.584 -17.002 -5.810 1.00 125.18 438 ILE B CA 1
ATOM 6831 C C . ILE B 1 438 ? 33.937 -18.397 -5.331 1.00 126.58 438 ILE B C 1
ATOM 6832 O O . ILE B 1 438 ? 35.048 -18.877 -5.566 1.00 129.25 438 ILE B O 1
ATOM 6837 N N . GLU B 1 439 ? 32.986 -19.053 -4.677 1.00 125.50 439 GLU B N 1
ATOM 6838 C CA . GLU B 1 439 ? 33.263 -20.322 -4.016 1.00 126.89 439 GLU B CA 1
ATOM 6839 C C . GLU B 1 439 ? 33.434 -21.483 -4.988 1.00 131.96 439 GLU B C 1
ATOM 6840 O O . GLU B 1 439 ? 34.329 -22.310 -4.808 1.00 133.45 439 GLU B O 1
ATOM 6846 N N . ARG B 1 440 ? 32.578 -21.561 -6.005 1.00 135.25 440 ARG B N 1
ATOM 6847 C CA . ARG B 1 440 ? 32.686 -22.659 -6.968 1.00 139.27 440 ARG B CA 1
ATOM 6848 C C . ARG B 1 440 ? 34.062 -22.664 -7.639 1.00 138.90 440 ARG B C 1
ATOM 6849 O O . ARG B 1 440 ? 34.695 -23.714 -7.694 1.00 145.36 440 ARG B O 1
ATOM 6857 N N . PRO B 1 441 ? 34.549 -21.495 -8.125 1.00 135.97 441 PRO B N 1
ATOM 6858 C CA . PRO B 1 441 ? 35.928 -21.512 -8.638 1.00 134.32 441 PRO B CA 1
ATOM 6859 C C . PRO B 1 441 ? 36.998 -21.663 -7.560 1.00 131.44 441 PRO B C 1
ATOM 6860 O O . PRO B 1 441 ? 38.180 -21.753 -7.916 1.00 131.41 441 PRO B O 1
ATOM 6864 N N . ARG B 1 442 ? 36.594 -21.686 -6.287 1.00 124.90 442 ARG B N 1
ATOM 6865 C CA . ARG B 1 442 ? 37.526 -21.816 -5.166 1.00 125.86 442 ARG B CA 1
ATOM 6866 C C . ARG B 1 442 ? 38.537 -20.668 -5.157 1.00 127.91 442 ARG B C 1
ATOM 6867 O O . ARG B 1 442 ? 39.683 -20.855 -4.745 1.00 131.69 442 ARG B O 1
ATOM 6875 N N . LEU B 1 443 ? 38.125 -19.494 -5.634 1.00 127.19 443 LEU B N 1
ATOM 6876 C CA . LEU B 1 443 ? 39.000 -18.318 -5.641 1.00 130.46 443 LEU B CA 1
ATOM 6877 C C . LEU B 1 443 ? 39.496 -17.925 -4.250 1.00 131.86 443 LEU B C 1
ATOM 6878 O O . LEU B 1 443 ? 40.538 -17.291 -4.120 1.00 136.58 443 LEU B O 1
ATOM 6883 N N . MET B 1 444 ? 38.754 -18.288 -3.214 1.00 127.16 444 MET B N 1
ATOM 6884 C CA . MET B 1 444 ? 39.148 -17.938 -1.859 1.00 122.30 444 MET B CA 1
ATOM 6885 C C . MET B 1 444 ? 39.697 -19.188 -1.190 1.00 119.08 444 MET B C 1
ATOM 6886 O O . MET B 1 444 ? 39.831 -19.264 0.038 1.00 116.67 444 MET B O 1
ATOM 6891 N N . GLY B 1 445 ? 40.019 -20.166 -2.029 1.00 119.47 445 GLY B N 1
ATOM 6892 C CA . GLY B 1 445 ? 40.631 -21.409 -1.600 1.00 125.85 445 GLY B CA 1
ATOM 6893 C C . GLY B 1 445 ? 39.681 -22.506 -1.164 1.00 130.92 445 GLY B C 1
ATOM 6894 O O . GLY B 1 445 ? 38.462 -22.325 -1.120 1.00 129.47 445 GLY B O 1
ATOM 6895 N N . LYS B 1 446 ? 40.260 -23.668 -0.881 1.00 136.50 446 LYS B N 1
ATOM 6896 C CA . LYS B 1 446 ? 39.534 -24.800 -0.323 1.00 140.24 446 LYS B CA 1
ATOM 6897 C C . LYS B 1 446 ? 39.565 -24.601 1.181 1.00 138.30 446 LYS B C 1
ATOM 6898 O O . LYS B 1 446 ? 40.458 -23.925 1.696 1.00 145.54 446 LYS B O 1
ATOM 6904 N N . HIS B 1 447 ? 38.608 -25.171 1.898 1.00 136.71 447 HIS B N 1
ATOM 6905 C CA . HIS B 1 447 ? 38.589 -24.969 3.341 1.00 131.14 447 HIS B CA 1
ATOM 6906 C C . HIS B 1 447 ? 38.666 -26.311 4.068 1.00 134.03 447 HIS B C 1
ATOM 6907 O O . HIS B 1 447 ? 37.673 -27.035 4.179 1.00 135.13 447 HIS B O 1
ATOM 6914 N N . ASN B 1 448 ? 39.860 -26.625 4.570 1.00 135.22 448 ASN B N 1
ATOM 6915 C CA . ASN B 1 448 ? 40.098 -27.874 5.280 1.00 138.69 448 ASN B CA 1
ATOM 6916 C C . ASN B 1 448 ? 40.210 -27.600 6.772 1.00 137.61 448 ASN B C 1
ATOM 6917 O O . ASN B 1 448 ? 41.032 -26.794 7.196 1.00 141.96 448 ASN B O 1
ATOM 6922 N N . SER B 1 449 ? 39.379 -28.275 7.559 1.00 134.67 449 SER B N 1
ATOM 6923 C CA . SER B 1 449 ? 39.291 -28.040 8.997 1.00 132.58 449 SER B CA 1
ATOM 6924 C C . SER B 1 449 ? 40.647 -28.106 9.696 1.00 136.13 449 SER B C 1
ATOM 6925 O O . SER B 1 449 ? 40.878 -27.392 10.676 1.00 134.79 449 SER B O 1
ATOM 6928 N N . GLU B 1 450 ? 41.532 -28.966 9.189 1.00 138.73 450 GLU B N 1
ATOM 6929 C CA . GLU B 1 450 ? 42.884 -29.106 9.731 1.00 143.19 450 GLU B CA 1
ATOM 6930 C C . GLU B 1 450 ? 43.768 -27.901 9.393 1.00 140.35 450 GLU B C 1
ATOM 6931 O O . GLU B 1 450 ? 44.795 -27.678 10.036 1.00 143.79 450 GLU B O 1
ATOM 6937 N N . ASP B 1 451 ? 43.380 -27.159 8.357 1.00 135.64 451 ASP B N 1
ATOM 6938 C CA . ASP B 1 451 ? 44.060 -25.925 7.958 1.00 130.76 451 ASP B CA 1
ATOM 6939 C C . ASP B 1 451 ? 43.643 -24.704 8.777 1.00 126.87 451 ASP B C 1
ATOM 6940 O O . ASP B 1 451 ? 44.349 -23.698 8.793 1.00 128.86 451 ASP B O 1
ATOM 6945 N N . ASN B 1 452 ? 42.493 -24.785 9.439 1.00 121.33 452 ASN B N 1
ATOM 6946 C CA . ASN B 1 452 ? 41.961 -23.642 10.170 1.00 116.64 452 ASN B CA 1
ATOM 6947 C C . ASN B 1 452 ? 42.774 -23.318 11.406 1.00 117.84 452 ASN B C 1
ATOM 6948 O O . ASN B 1 452 ? 42.774 -24.080 12.366 1.00 122.12 452 ASN B O 1
ATOM 6953 N N . ILE B 1 453 ? 43.433 -22.164 11.389 1.00 116.83 453 ILE B N 1
ATOM 6954 C CA . ILE B 1 453 ? 44.340 -21.788 12.461 1.00 116.01 453 ILE B CA 1
ATOM 6955 C C . ILE B 1 453 ? 43.793 -20.682 13.365 1.00 114.77 453 ILE B C 1
ATOM 6956 O O . ILE B 1 453 ? 44.342 -20.447 14.438 1.00 116.28 453 ILE B O 1
ATOM 6961 N N . ILE B 1 454 ? 42.731 -19.994 12.948 1.00 112.49 454 ILE B N 1
ATOM 6962 C CA . ILE B 1 454 ? 42.220 -18.875 13.748 1.00 106.77 454 ILE B CA 1
ATOM 6963 C C . ILE B 1 454 ? 41.021 -19.225 14.635 1.00 102.58 454 ILE B C 1
ATOM 6964 O O . ILE B 1 454 ? 41.001 -18.884 15.812 1.00 106.12 454 ILE B O 1
ATOM 6969 N N . PHE B 1 455 ? 40.010 -19.876 14.074 1.00 98.56 455 PHE B N 1
ATOM 6970 C CA . PHE B 1 455 ? 38.796 -20.177 14.832 1.00 97.71 455 PHE B CA 1
ATOM 6971 C C . PHE B 1 455 ? 38.807 -21.561 15.479 1.00 107.76 455 PHE B C 1
ATOM 6972 O O . PHE B 1 455 ? 37.975 -21.849 16.342 1.00 109.75 455 PHE B O 1
ATOM 6980 N N . ALA B 1 456 ? 39.749 -22.406 15.068 1.00 116.79 456 ALA B N 1
ATOM 6981 C CA . ALA B 1 456 ? 39.896 -23.752 15.620 1.00 121.11 456 ALA B CA 1
ATOM 6982 C C . ALA B 1 456 ? 41.338 -24.046 16.008 1.00 129.62 456 ALA B C 1
ATOM 6983 O O . ALA B 1 456 ? 42.246 -23.306 15.632 1.00 129.82 456 ALA B O 1
ATOM 6985 N N . ASP B 1 457 ? 41.523 -25.111 16.790 1.00 155.54 457 ASP B N 1
ATOM 6986 C CA . ASP B 1 457 ? 42.842 -25.625 17.169 1.00 172.36 457 ASP B CA 1
ATOM 6987 C C . ASP B 1 457 ? 43.461 -24.712 18.221 1.00 157.89 457 ASP B C 1
ATOM 6988 O O . ASP B 1 457 ? 43.228 -24.886 19.416 1.00 144.94 457 ASP B O 1
#

Secondary structure (DSSP, 8-state):
--SSPPPTTBPPP-EEETTEEE--BTTTB---HHHHHHHHHHTHHHHTTHHHHHHHH---HHHHHHHHHHHHHHTTHHHHHT--S--B--GGGHHHHHHHHTTS-TTHHHHHHHHHHHHHHHHHHHHHHHTSHHHHHHHHS-HHHHHHHHHHHHHHHHHHHHHH--HHHHHHHHHHHHHHHHTTBTTHHHH-HHHHHHHTTTTHHHHHHHHHHHHHHTSSPPP----SB----HHHHGGGSTTTS----HHHHHHHHHHHHHHHHHHHHHHHHHHHHHHHHHHH-TTB-----HHHHHHHHHHHHHHHHHH---TT--BS--HHHHHHHHHHHTT-TTT-S-HHHHHHHHHHHHHHHTTBHHHHHHHGGGHHHHHHHHHHHHHHHHHHHHHHT--SHHHHHHHHHHHHHHTSS-HHHHHHHHHHHHHHIIIIITTTTT----GGGB-SS--/--SPPPTTBPPP-EEETTEEE--BTTTB---HHHHHHHHHTTHHHHTTHHHHHHHS---HHHHHHHHHHHHHHTTHHHHTT--S--B--GGGHHHHHHHHTTS-TTHHHHHHHHHHHHHHHHHHHHHHHTSHHHHHHHHS-HHHHHHHHHHHHHHHHHHHHHH--HHHHHHHHHHHHHHHHTTBTTHHHH-HHHHHHTTTTTHHHHHHHHHHHHHHTSSPPP----SB----HHHHGGGSTTTS----HHHHHHHHHHHHHHHHHHHHHHHHHHHHHHHHHHH-TTB-----HHHHHHHHHHHHHHHHHH---TT--BS--HHHHHHHHHHHTT-TTT-S-HHHHHHHHHHHHHHHTTBHHHHHHHGGGHHHHHHHHHHHHHHHHHHHHHHT--SHHHHHHHHHHHHHTTSS-HHHHHHHHHHHHHHIIIIITTTTT----GGGB-SS--

Solvent-accessible surface area: 31754 Å² total; per-residue (Å²): 189,23,144,70,152,38,68,147,30,95,41,1,20,75,111,114,40,71,73,31,34,46,3,64,25,87,32,0,4,85,39,5,116,23,1,50,82,3,0,69,31,2,4,0,6,8,1,0,0,2,36,6,0,63,68,32,0,39,6,56,39,79,0,0,7,0,0,4,9,12,0,5,61,0,6,34,32,5,11,49,22,2,7,7,1,5,5,3,12,0,8,0,0,0,5,11,0,7,88,20,2,149,65,30,131,81,3,64,76,0,0,71,1,0,11,0,0,0,32,24,0,4,79,31,0,82,94,24,4,68,80,182,69,0,40,120,50,27,118,103,40,72,32,14,67,43,0,0,18,4,4,0,1,0,1,5,0,5,2,0,19,37,84,31,80,77,50,0,5,4,12,0,9,13,22,5,4,24,9,5,6,0,14,0,8,88,78,7,28,111,107,40,57,72,0,147,134,26,4,62,86,4,13,16,19,0,2,63,66,0,1,87,39,0,35,113,82,59,62,37,94,141,33,104,59,113,205,45,135,7,130,20,56,91,91,52,7,110,94,47,0,2,97,68,22,35,110,13,93,170,105,31,42,89,93,0,72,21,7,2,80,8,0,15,49,1,0,6,1,2,0,16,1,0,14,21,0,0,64,26,0,22,140,55,9,166,18,5,132,7,56,62,45,18,12,15,2,0,28,2,4,7,77,3,0,17,64,1,0,74,47,0,0,1,0,1,0,0,0,3,2,12,3,1,2,2,0,14,2,0,7,9,0,10,51,19,180,200,25,0,20,0,4,12,0,0,10,3,0,6,12,44,0,3,26,95,1,7,84,30,37,40,48,1,14,39,0,96,24,0,5,55,1,0,6,11,2,5,0,6,0,2,0,2,0,1,3,3,0,0,8,39,39,12,152,55,12,28,32,33,0,42,0,1,32,35,0,5,13,11,1,13,31,47,15,91,1,14,55,89,6,98,64,28,24,68,100,31,108,102,123,28,44,136,70,147,52,2,3,122,32,82,38,174,48,2,18,2,7,12,146,71,172,72,157,40,63,147,29,92,37,1,18,74,115,114,34,75,73,32,34,46,4,62,25,107,34,0,3,82,43,4,122,20,0,46,81,3,0,64,34,1,4,0,6,7,1,0,0,3,31,6,0,64,65,33,0,35,6,54,38,77,0,0,7,0,0,3,11,12,0,4,63,0,6,32,30,4,9,51,24,3,7,7,0,3,4,4,10,0,8,0,0,0,5,10,0,6,84,24,2,158,65,31,131,74,8,68,78,0,0,78,1,0,11,0,0,0,34,26,0,6,80,34,0,80,92,24,2,63,79,179,78,0,39,120,54,28,118,94,40,70,31,12,61,41,2,0,20,5,3,0,0,0,2,6,0,2,2,0,20,39,99,28,79,74,47,1,7,2,9,0,9,11,24,7,4,23,11,4,7,0,13,1,11,88,81,8,27,111,112,37,61,72,0,147,129,27,5,61,81,6,12,15,16,0,3,62,62,0,3,85,39,0,34,117,76,59,64,45,99,142,31,110,67,120,196,46,136,5,131,26,54,92,92,52,6,112,93,44,0,3,103,67,17,36,112,14,100,176,108,33,39,84,78,0,75,16,6,1,76,11,1,16,48,0,0,8,1,2,1,15,0,0,14,20,0,0,65,22,0,26,138,54,10,165,21,5,121,9,54,59,46,13,18,15,2,0,25,1,3,6,75,2,0,16,64,1,0,74,46,0,0,1,0,1,0,0,0,4,2,12,4,1,2,2,0,13,2,1,10,9,0,14,53,20,166,206,25,0,17,0,2,9,0,0,10,3,0,6,10,42,0,3,30,94,2,7,81,31,34,39,46,2,14,40,0,93,26,0,6,53,2,0,7,12,1,5,0,3,2,2,0,3,0,1,3,3,0,0,7,41,39,15,147,53,13,26,28,34,1,41,0,0,30,36,0,8,19,12,2,13,31,51,11,84,4,11,52,94,4,94,65,27,26,70,92,29,114,106,120,26,38,147,62,149,55,6,4,142,32,60,38,177,55,1,22,1,7,10,152